Protein AF-0000000084400498 (afdb_homodimer)

Foldseek 3Di:
DDDDPDDDDPPPDDPDDDDDDPDDDDDPDPPDPPPPPPPPPPDPPPVPPDPPCPDVCVVVVVCPPPDDDVVVLQVVQQVQLLVLLQVDDCVCQCVVWNFPADDDALVVLLVVLVVLLCQFQDAPDPPPDDPLNVLSVVLNVLQNCLLDLQNFPVLADDFAQEEEEEAQDDPVPQDPQACQLCVQRVPGHYDYAYLVRLLVVCCVNRNNGNNSVLLVVCVVVVLPVVLSRLLSQLVCCQRPFFKYAYRQKHFPHHPVCAQVVADEDDAPDPSSVCVLVVLVVVVVVPDDPVRNPPPPPPQAAQKEWEWAAACVQVVDDCVVVVHSTNTWIDRRMMGGHHNHNLSSQLSSQLVVVSVVVVVCVVVVHDDDSDDPSCCRRNGNSSRNSVQNCLCNSRSDHSCNLHPDLGWYDRRRYIYGYHCLQDVDPVDDCSDPSNTMHGDPPVSNDPPPD/DDDDPDDDDPPPDDDPPDDPDPDDDDDPDPPDPDDPPPPPPPDPPCPPPDPPCPDVCVVVVVCPPPDDDVVVLQVVQQVQLLVLLQVDDCVCQCPVWNFPADDDALVVLLVVLVVLLCQFQDAPDPPPDDPLNVLSVVLNVLQNCLLDLQNFPVLADDFAQEEEEEAQDDPVPQDPQACQLCVQRVPGHYDYAYLVRLLVVCCVRRNNGNNSVLLVVCVVVVLPVVLSRLLSQLVCCQRPFFKYAYRQKHFPHHPVCAQVVADEDDAPDPSSVCVLVVLVVVVVVPDPPVRNPPPPPNQAAQKEWEWAAACVQVVDDCVVVVHSTNTWIDRRMMGGHHNHNLSSQLSSQLVVVSVVVVVCVVVVHDDDSDDDSCCRRNGSSSRNSVQNCLCNSRSDHSCNLHPDLGWYDRRRYIYGYHCLQDVDPVDDCSDPSNTMHGDPPVSNDPPVD

Solvent-accessible surface area (backbone atoms only — not comparable to full-atom values): 50498 Å² total; per-residue (Å²): 138,87,73,87,83,74,85,77,87,68,92,76,81,72,98,71,78,81,78,69,80,81,71,73,80,78,81,77,80,74,73,77,80,76,77,74,76,77,61,85,64,77,64,90,76,74,75,76,75,75,73,86,60,60,66,77,37,50,67,53,48,67,32,50,82,40,50,31,46,43,28,56,51,51,50,52,48,50,49,52,26,48,53,45,27,66,65,58,57,48,66,55,41,30,74,75,27,46,47,81,54,75,81,62,58,52,68,57,53,51,49,50,54,51,50,47,44,56,65,32,57,37,49,75,65,81,70,82,77,55,76,46,61,53,51,51,50,49,35,52,50,41,24,55,47,70,70,45,89,60,72,51,57,83,65,49,59,70,57,44,60,36,35,38,30,58,49,94,59,61,76,89,67,56,47,77,54,36,53,29,49,47,72,48,28,75,86,41,45,78,40,80,42,37,72,68,50,50,52,52,50,38,48,67,61,33,48,73,12,49,51,48,52,51,53,48,48,35,60,72,66,53,84,46,50,63,50,49,53,41,47,46,53,40,48,48,25,28,74,60,20,10,31,37,36,48,55,54,27,26,40,68,44,38,72,91,53,65,57,76,73,42,43,71,62,78,62,92,50,39,52,64,70,19,40,68,59,51,54,56,54,25,35,73,71,61,73,62,53,65,66,63,67,53,62,73,62,51,84,63,56,40,31,39,40,25,31,62,40,48,20,86,61,68,67,53,61,31,62,83,71,70,40,63,26,22,65,24,35,44,71,55,45,40,35,22,19,55,15,42,51,44,38,52,48,30,48,46,55,32,48,51,51,50,50,51,50,50,52,36,50,75,69,67,45,88,72,75,83,81,65,64,52,46,60,43,48,29,36,40,29,45,30,33,24,49,44,45,47,37,19,48,71,60,28,41,56,71,71,76,67,48,71,47,90,47,24,38,28,52,86,47,34,30,40,32,25,62,42,16,59,42,39,39,90,84,53,79,86,55,65,96,54,41,32,23,28,50,66,77,75,58,78,81,56,55,89,82,108,139,83,81,77,86,80,82,83,82,79,77,72,83,67,90,76,76,78,79,69,90,68,78,72,82,76,82,73,78,73,73,79,81,76,77,75,78,76,62,84,63,79,66,89,75,74,76,75,73,76,72,86,61,58,65,80,37,48,68,54,48,67,34,50,83,42,48,30,46,42,29,57,52,53,50,51,48,50,50,50,27,48,55,44,26,66,66,56,58,47,66,55,41,30,74,76,27,48,46,83,58,73,82,61,58,52,66,56,54,50,49,50,53,52,50,46,44,58,65,32,56,38,49,73,65,80,72,83,77,55,76,45,61,52,53,54,51,49,36,52,49,42,23,56,47,69,72,44,86,60,73,52,59,83,66,49,61,71,54,42,60,36,36,36,29,57,50,94,61,61,77,90,67,56,47,77,54,34,52,29,50,48,72,48,28,75,86,40,46,79,41,80,42,38,72,69,50,50,53,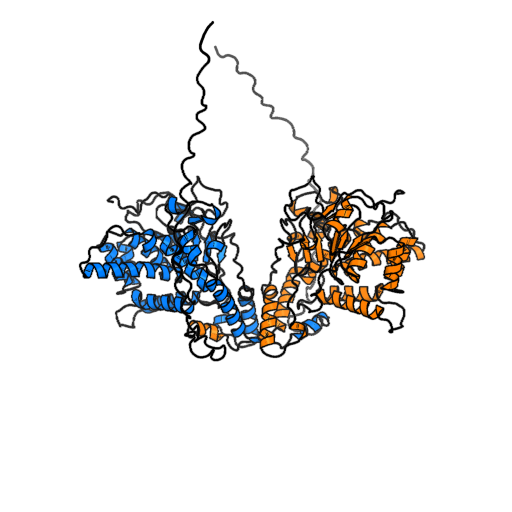54,51,39,48,66,60,32,49,73,11,48,52,48,52,51,53,49,49,35,58,71,66,52,84,45,50,64,50,48,53,42,47,46,53,38,49,48,24,28,74,60,21,10,31,36,36,48,54,54,28,26,40,69,43,38,72,92,54,66,57,76,73,42,44,72,62,78,61,91,51,40,51,63,72,19,40,68,60,51,54,54,55,25,34,75,72,61,74,60,54,66,65,63,67,53,63,73,62,52,83,64,58,42,30,40,41,25,30,62,40,47,19,85,63,70,67,53,62,33,63,82,70,70,42,65,26,21,66,23,34,44,73,58,46,40,35,21,19,55,14,41,50,43,36,53,48,30,48,47,55,31,49,52,53,51,50,50,52,53,52,35,51,75,69,68,46,88,72,76,84,81,65,63,51,46,61,44,48,29,35,42,28,43,28,34,24,48,45,45,46,37,19,47,70,58,28,42,56,69,71,77,66,49,72,48,90,48,23,38,28,54,86,49,34,29,40,31,24,62,42,16,61,42,38,40,89,85,52,79,86,53,65,94,55,42,33,23,28,50,66,77,75,60,78,81,54,54,90,81,108

InterPro domains:
  IPR007577 Glycosyltransferase, DXD sugar-binding motif [PF04488] (173-261)
  IPR029044 Nucleotide-diphospho-sugar transferases [SSF53448] (149-391)
  IPR039367 Initiation-specific alpha-1,6-mannosyltransferase Och1-like [PTHR31834] (20-448)

Radius of gyration: 36.11 Å; Cα contacts (8 Å, |Δi|>4): 1368; chains: 2; bounding box: 101×104×112 Å

Structure (mmCIF, N/CA/C/O backbone):
data_AF-0000000084400498-model_v1
#
loop_
_entity.id
_entity.type
_entity.pdbx_description
1 polymer Alpha-1,6-mannosyltransferase
#
loop_
_atom_site.group_PDB
_atom_site.id
_atom_site.type_symbol
_atom_site.label_atom_id
_atom_site.label_alt_id
_atom_site.label_comp_id
_atom_site.label_asym_id
_atom_site.label_entity_id
_atom_site.label_seq_id
_atom_site.pdbx_PDB_ins_code
_atom_site.Cartn_x
_atom_site.Cartn_y
_atom_site.Cartn_z
_atom_site.occupancy
_atom_site.B_iso_or_equiv
_atom_site.auth_seq_id
_atom_site.auth_comp_id
_atom_site.auth_asym_id
_atom_site.auth_atom_id
_atom_site.pdbx_PDB_model_num
ATOM 1 N N . MET A 1 1 ? 30.891 16.297 -73.75 1 21.64 1 MET A N 1
ATOM 2 C CA . MET A 1 1 ? 31.641 17.344 -73.062 1 21.64 1 MET A CA 1
ATOM 3 C C . MET A 1 1 ? 31.062 17.547 -71.688 1 21.64 1 MET A C 1
ATOM 5 O O . MET A 1 1 ? 29.875 17.375 -71.438 1 21.64 1 MET A O 1
ATOM 9 N N . SER A 1 2 ? 31.984 17.75 -70.625 1 21.27 2 SER A N 1
ATOM 10 C CA . SER A 1 2 ? 32.469 17.562 -69.25 1 21.27 2 SER A CA 1
ATOM 11 C C . SER A 1 2 ? 31.812 18.547 -68.312 1 21.27 2 SER A C 1
ATOM 13 O O . SER A 1 2 ? 32.375 18.906 -67.25 1 21.27 2 SER A O 1
ATOM 15 N N . TYR A 1 3 ? 30.625 19.016 -68.688 1 19.39 3 TYR A N 1
ATOM 16 C CA . TYR A 1 3 ? 30.328 20.328 -68.125 1 19.39 3 TYR A CA 1
ATOM 17 C C . TYR A 1 3 ? 30.266 20.25 -66.562 1 19.39 3 TYR A C 1
ATOM 19 O O . TYR A 1 3 ? 30.172 19.172 -66 1 19.39 3 TYR A O 1
ATOM 27 N N . LEU A 1 4 ? 29.375 20.938 -66 1 21.36 4 LEU A N 1
ATOM 28 C CA . LEU A 1 4 ? 29.312 22.094 -65.125 1 21.36 4 LEU A CA 1
ATOM 29 C C . LEU A 1 4 ? 28.984 21.656 -63.688 1 21.36 4 LEU A C 1
ATOM 31 O O . LEU A 1 4 ? 27.891 21.125 -63.438 1 21.36 4 LEU A O 1
ATOM 35 N N . SER A 1 5 ? 30.047 21.203 -62.781 1 22.77 5 SER A N 1
ATOM 36 C CA . SER A 1 5 ? 30.562 20.656 -61.531 1 22.77 5 SER A CA 1
ATOM 37 C C . SER A 1 5 ? 30.109 21.5 -60.344 1 22.77 5 SER A C 1
ATOM 39 O O . SER A 1 5 ? 30.891 22.219 -59.75 1 22.77 5 SER A O 1
ATOM 41 N N . ILE A 1 6 ? 28.844 22 -60.469 1 21.3 6 ILE A N 1
ATOM 42 C CA . ILE A 1 6 ? 28.594 23.203 -59.688 1 21.3 6 ILE A CA 1
ATOM 43 C C . ILE A 1 6 ? 28.875 22.938 -58.188 1 21.3 6 ILE A C 1
ATOM 45 O O . ILE A 1 6 ? 28.781 21.797 -57.75 1 21.3 6 ILE A O 1
ATOM 49 N N . ARG A 1 7 ? 28.625 23.859 -57.219 1 19.77 7 ARG A N 1
ATOM 50 C CA . ARG A 1 7 ? 29.141 24.828 -56.25 1 19.77 7 ARG A CA 1
ATOM 51 C C . ARG A 1 7 ? 28.719 24.453 -54.812 1 19.77 7 ARG A C 1
ATOM 53 O O . ARG A 1 7 ? 27.734 24.969 -54.312 1 19.77 7 ARG A O 1
ATOM 60 N N . TYR A 1 8 ? 28.391 23.094 -54.562 1 18.95 8 TYR A N 1
ATOM 61 C CA . TYR A 1 8 ? 27.781 22.797 -53.281 1 18.95 8 TYR A CA 1
ATOM 62 C C . TYR A 1 8 ? 28.562 23.438 -52.125 1 18.95 8 TYR A C 1
ATOM 64 O O . TYR A 1 8 ? 29.734 23.75 -52.281 1 18.95 8 TYR A O 1
ATOM 72 N N . SER A 1 9 ? 28 23.578 -50.812 1 18.89 9 SER A N 1
ATOM 73 C CA . SER A 1 9 ? 27.734 24.375 -49.625 1 18.89 9 SER A CA 1
ATOM 74 C C . SER A 1 9 ? 28.781 24.109 -48.562 1 18.89 9 SER A C 1
ATOM 76 O O . SER A 1 9 ? 28.641 23.172 -47.75 1 18.89 9 SER A O 1
ATOM 78 N N . LYS A 1 10 ? 30.141 24.094 -48.688 1 19.64 10 LYS A N 1
ATOM 79 C CA . LYS A 1 10 ? 31.188 23.531 -47.844 1 19.64 10 LYS A CA 1
ATOM 80 C C . LYS A 1 10 ? 31.312 24.328 -46.531 1 19.64 10 LYS A C 1
ATOM 82 O O . LYS A 1 10 ? 32.219 24.078 -45.75 1 19.64 10 LYS A O 1
ATOM 87 N N . PRO A 1 11 ? 30.406 25.25 -46 1 18.64 11 PRO A N 1
ATOM 88 C CA . PRO A 1 11 ? 31.047 26.234 -45.125 1 18.64 11 PRO A CA 1
ATOM 89 C C . PRO A 1 11 ? 31.625 25.625 -43.844 1 18.64 11 PRO A C 1
ATOM 91 O O . PRO A 1 11 ? 30.859 25.094 -43.031 1 18.64 11 PRO A O 1
ATOM 94 N N . LEU A 1 12 ? 32.812 24.875 -43.625 1 20 12 LEU A N 1
ATOM 95 C CA . LEU A 1 12 ? 33.594 24.141 -42.625 1 20 12 LEU A CA 1
ATOM 96 C C . LEU A 1 12 ? 33.969 25.062 -41.469 1 20 12 LEU A C 1
ATOM 98 O O . LEU A 1 12 ? 34.094 24.609 -40.344 1 20 12 LEU A O 1
ATOM 102 N N . ILE A 1 13 ? 34.469 26.328 -41.594 1 18.17 13 ILE A N 1
ATOM 103 C CA . ILE A 1 13 ? 35.75 26.734 -41.031 1 18.17 13 ILE A CA 1
ATOM 104 C C . ILE A 1 13 ? 35.625 26.922 -39.531 1 18.17 13 ILE A C 1
ATOM 106 O O . ILE A 1 13 ? 36.438 26.391 -38.781 1 18.17 13 ILE A O 1
ATOM 110 N N . LEU A 1 14 ? 35.25 28.141 -38.969 1 17.78 14 LEU A N 1
ATOM 111 C CA . LEU A 1 14 ? 36.125 29.109 -38.281 1 17.78 14 LEU A CA 1
ATOM 112 C C . LEU A 1 14 ? 36.062 28.906 -36.781 1 17.78 14 LEU A C 1
ATOM 114 O O . LEU A 1 14 ? 37 29.25 -36.062 1 17.78 14 LEU A O 1
ATOM 118 N N . LEU A 1 15 ? 34.906 28.562 -36.125 1 19.53 15 LEU A N 1
ATOM 119 C CA . LEU A 1 15 ? 34.688 29.281 -34.875 1 19.53 15 LEU A CA 1
ATOM 120 C C . LEU A 1 15 ? 35.625 28.766 -33.781 1 19.53 15 LEU A C 1
ATOM 122 O O . LEU A 1 15 ? 35.406 27.656 -33.25 1 19.53 15 LEU A O 1
ATOM 126 N N . PHE A 1 16 ? 37.031 28.969 -33.688 1 19.09 16 PHE A N 1
ATOM 127 C CA . PHE A 1 16 ? 38.25 28.516 -33.062 1 19.09 16 PHE A CA 1
ATOM 128 C C . PHE A 1 16 ? 38.25 28.797 -31.578 1 19.09 16 PHE A C 1
ATOM 130 O O . PHE A 1 16 ? 38.719 28 -30.781 1 19.09 16 PHE A O 1
ATOM 137 N N . VAL A 1 17 ? 38.188 30.078 -31.094 1 19.17 17 VAL A N 1
ATOM 138 C CA . VAL A 1 17 ? 39.219 30.719 -30.297 1 19.17 17 VAL A CA 1
ATOM 139 C C . VAL A 1 17 ? 39.062 30.312 -28.828 1 19.17 17 VAL A C 1
ATOM 141 O O . VAL A 1 17 ? 40.031 30.391 -28.062 1 19.17 17 VAL A O 1
ATOM 144 N N . LEU A 1 18 ? 37.938 30.172 -28.219 1 18.31 18 LEU A N 1
ATOM 145 C CA . LEU A 1 18 ? 37.719 30.719 -26.891 1 18.31 18 LEU A CA 1
ATOM 146 C C . LEU A 1 18 ? 38.438 29.859 -25.844 1 18.31 18 LEU A C 1
ATOM 148 O O . LEU A 1 18 ? 38.344 30.125 -24.641 1 18.31 18 LEU A O 1
ATOM 152 N N . ALA A 1 19 ? 38.938 28.625 -26.094 1 19.72 19 ALA A N 1
ATOM 153 C CA . ALA A 1 19 ? 38.875 27.656 -25 1 19.72 19 ALA A CA 1
ATOM 154 C C . ALA A 1 19 ? 40.062 27.828 -24.062 1 19.72 19 ALA A C 1
ATOM 156 O O . ALA A 1 19 ? 40.375 26.922 -23.266 1 19.72 19 ALA A O 1
ATOM 157 N N . ILE A 1 20 ? 40.844 28.891 -24.203 1 19.12 20 ILE A N 1
ATOM 158 C CA . ILE A 1 20 ? 42.219 28.688 -23.828 1 19.12 20 ILE A CA 1
ATOM 159 C C . ILE A 1 20 ? 42.312 28.344 -22.344 1 19.12 20 ILE A C 1
ATOM 161 O O . ILE A 1 20 ? 42.969 27.359 -21.969 1 19.12 20 ILE A O 1
ATOM 165 N N . VAL A 1 21 ? 42.344 29.312 -21.391 1 20.34 21 VAL A N 1
ATOM 166 C CA . VAL A 1 21 ? 43.438 29.656 -20.484 1 20.34 21 VAL A CA 1
ATOM 167 C C . VAL A 1 21 ? 43.281 28.875 -19.172 1 20.34 21 VAL A C 1
ATOM 169 O O . VAL A 1 21 ? 43.969 29.172 -18.203 1 20.34 21 VAL A O 1
ATOM 172 N N . PHE A 1 22 ? 42.5 27.906 -18.906 1 20.31 22 PHE A N 1
ATOM 173 C CA . PHE A 1 22 ? 42.031 27.656 -17.547 1 20.31 22 PHE A CA 1
ATOM 174 C C . PHE A 1 22 ? 43.125 27.016 -16.703 1 20.31 22 PHE A C 1
ATOM 176 O O . PHE A 1 22 ? 42.844 26.297 -15.742 1 20.31 22 PHE A O 1
ATOM 183 N N . MET A 1 23 ? 44.375 27.125 -17.156 1 19.2 23 MET A N 1
ATOM 184 C CA . MET A 1 23 ? 45.188 26 -16.719 1 19.2 23 MET A CA 1
ATOM 185 C C . MET A 1 23 ? 45.406 26.062 -15.211 1 19.2 23 MET A C 1
ATOM 187 O O . MET A 1 23 ? 45.375 25.031 -14.531 1 19.2 23 MET A O 1
ATOM 191 N N . LEU A 1 24 ? 46.125 27.062 -14.727 1 20.39 24 LEU A N 1
ATOM 192 C CA . LEU A 1 24 ? 47.312 26.859 -13.898 1 20.39 24 LEU A CA 1
ATOM 193 C C . LEU A 1 24 ? 46.906 26.734 -12.43 1 20.39 24 LEU A C 1
ATOM 195 O O . LEU A 1 24 ? 47.75 26.844 -11.539 1 20.39 24 LEU A O 1
ATOM 199 N N . LEU A 1 25 ? 45.719 26.875 -11.977 1 20.84 25 LEU A N 1
ATOM 200 C CA . LEU A 1 25 ? 45.719 27.375 -10.609 1 20.84 25 LEU A CA 1
ATOM 201 C C . LEU A 1 25 ? 46.406 26.406 -9.672 1 20.84 25 LEU A C 1
ATOM 203 O O . LEU A 1 25 ? 46.25 25.188 -9.789 1 20.84 25 LEU A O 1
ATOM 207 N N . PRO A 1 26 ? 47.375 26.875 -8.844 1 21.55 26 PRO A N 1
ATOM 208 C CA . PRO A 1 26 ? 48.406 26.234 -8.031 1 21.55 26 PRO A CA 1
ATOM 209 C C . PRO A 1 26 ? 47.844 25.203 -7.047 1 21.55 26 PRO A C 1
ATOM 211 O O . PRO A 1 26 ? 46.656 25.25 -6.734 1 21.55 26 PRO A O 1
ATOM 214 N N . THR A 1 27 ? 48.656 24.188 -6.578 1 21.72 27 THR A N 1
ATOM 215 C CA . THR A 1 27 ? 48.719 22.906 -5.895 1 21.72 27 THR A CA 1
ATOM 216 C C . THR A 1 27 ? 48.406 23.062 -4.41 1 21.72 27 THR A C 1
ATOM 218 O O . THR A 1 27 ? 48.594 22.141 -3.625 1 21.72 27 THR A O 1
ATOM 221 N N . PHE A 1 28 ? 47.656 24.078 -3.969 1 21.77 28 PHE A N 1
ATOM 222 C CA . PHE A 1 28 ? 47.875 24.391 -2.562 1 21.77 28 PHE A CA 1
ATOM 223 C C . PHE A 1 28 ? 47.75 23.156 -1.697 1 21.77 28 PHE A C 1
ATOM 225 O O . PHE A 1 28 ? 47 22.234 -2.02 1 21.77 28 PHE A O 1
ATOM 232 N N . PHE A 1 29 ? 48.656 23 -0.713 1 21.81 29 PHE A N 1
ATOM 233 C CA . PHE A 1 29 ? 49.188 22.047 0.255 1 21.81 29 PHE A CA 1
ATOM 234 C C . PHE A 1 29 ? 48.094 21.531 1.166 1 21.81 29 PHE A C 1
ATOM 236 O O . PHE A 1 29 ? 47.312 22.312 1.737 1 21.81 29 PHE A O 1
ATOM 243 N N . ALA A 1 30 ? 47.656 20.297 0.98 1 21.09 30 ALA A N 1
ATOM 244 C CA . ALA A 1 30 ? 46.562 19.578 1.605 1 21.09 30 ALA A CA 1
ATOM 245 C C . ALA A 1 30 ? 46.812 19.359 3.094 1 21.09 30 ALA A C 1
ATOM 247 O O . ALA A 1 30 ? 47.781 18.672 3.471 1 21.09 30 ALA A O 1
ATOM 248 N N . PRO A 1 31 ? 46.594 20.422 3.838 1 23.09 31 PRO A N 1
ATOM 249 C CA . PRO A 1 31 ? 47.125 20.125 5.172 1 23.09 31 PRO A CA 1
ATOM 250 C C . PRO A 1 31 ? 46.688 18.75 5.684 1 23.09 31 PRO A C 1
ATOM 252 O O . PRO A 1 31 ? 45.688 18.203 5.203 1 23.09 31 PRO A O 1
ATOM 255 N N . LYS A 1 32 ? 47.5 18.094 6.527 1 24.61 32 LYS A N 1
ATOM 256 C CA . LYS A 1 32 ? 47.531 16.766 7.145 1 24.61 32 LYS A CA 1
ATOM 257 C C . LYS A 1 32 ? 46.25 16.531 7.953 1 24.61 32 LYS A C 1
ATOM 259 O O . LYS A 1 32 ? 45.844 17.375 8.758 1 24.61 32 LYS A O 1
ATOM 264 N N . PRO A 1 33 ? 45.344 15.625 7.457 1 22.06 33 PRO A N 1
ATOM 265 C CA . PRO A 1 33 ? 44.031 15.469 8.078 1 22.06 33 PRO A CA 1
ATOM 266 C C . PRO A 1 33 ? 44.125 15.07 9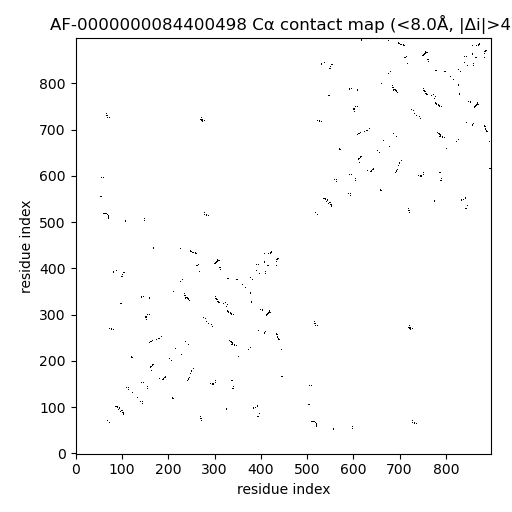.555 1 22.06 33 PRO A C 1
ATOM 268 O O . PRO A 1 33 ? 44.875 14.156 9.906 1 22.06 33 PRO A O 1
ATOM 271 N N . ARG A 1 34 ? 44.094 16.078 10.422 1 22.3 34 ARG A N 1
ATOM 272 C CA . ARG A 1 34 ? 44.25 15.773 11.844 1 22.3 34 ARG A CA 1
ATOM 273 C C . ARG A 1 34 ? 43.344 14.609 12.242 1 22.3 34 ARG A C 1
ATOM 275 O O . ARG A 1 34 ? 42.25 14.438 11.68 1 22.3 34 ARG A O 1
ATOM 282 N N . SER A 1 35 ? 43.875 13.617 12.938 1 22.33 35 SER A N 1
ATOM 283 C CA . SER A 1 35 ? 43.5 12.328 13.492 1 22.33 35 SER A CA 1
ATOM 284 C C . SER A 1 35 ? 42.25 12.461 14.383 1 22.33 35 SER A C 1
ATOM 286 O O . SER A 1 35 ? 42.344 12.977 15.5 1 22.33 35 SER A O 1
ATOM 288 N N . PHE A 1 36 ? 41.219 13.117 13.945 1 23.06 36 PHE A N 1
ATOM 289 C CA . PHE A 1 36 ? 40.219 13.266 15.008 1 23.06 36 PHE A CA 1
ATOM 290 C C . PHE A 1 36 ? 39.875 11.906 15.602 1 23.06 36 PHE A C 1
ATOM 292 O O . PHE A 1 36 ? 39.5 10.984 14.867 1 23.06 36 PHE A O 1
ATOM 299 N N . LEU A 1 37 ? 40.5 11.562 16.688 1 22.75 37 LEU A N 1
ATOM 300 C CA . LEU A 1 37 ? 40.281 10.438 17.594 1 22.75 37 LEU A CA 1
ATOM 301 C C . LEU A 1 37 ? 38.812 10.25 17.891 1 22.75 37 LEU A C 1
ATOM 303 O O . LEU A 1 37 ? 38.156 11.141 18.438 1 22.75 37 LEU A O 1
ATOM 307 N N . PHE A 1 38 ? 38.156 9.648 16.938 1 24.27 38 PHE A N 1
ATOM 308 C CA . PHE A 1 38 ? 36.75 9.297 17.031 1 24.27 38 PHE A CA 1
ATOM 309 C C . PHE A 1 38 ? 36.469 8.445 18.266 1 24.27 38 PHE A C 1
ATOM 311 O O . PHE A 1 38 ? 36.281 7.234 18.156 1 24.27 38 PHE A O 1
ATOM 318 N N . ASP A 1 39 ? 37.281 8.781 19.297 1 22.45 39 ASP A N 1
ATOM 319 C CA . ASP A 1 39 ? 37.219 7.82 20.406 1 22.45 39 ASP A CA 1
ATOM 320 C C . ASP A 1 39 ? 35.781 7.539 20.812 1 22.45 39 ASP A C 1
ATOM 322 O O . ASP A 1 39 ? 35.438 6.41 21.172 1 22.45 39 ASP A O 1
ATOM 326 N N . ASP A 1 40 ? 35.125 8.609 21.141 1 22.56 40 ASP A N 1
ATOM 327 C CA . ASP A 1 40 ? 34.188 8.383 22.25 1 22.56 40 ASP A CA 1
ATOM 328 C C . ASP A 1 40 ? 32.938 7.66 21.75 1 22.56 40 ASP A C 1
ATOM 330 O O . ASP A 1 40 ? 31.938 8.297 21.453 1 22.56 40 ASP A O 1
ATOM 334 N N . VAL A 1 41 ? 33.125 6.762 20.859 1 25.31 41 VAL A N 1
ATOM 335 C CA . VAL A 1 41 ? 32.031 5.93 20.344 1 25.31 41 VAL A CA 1
ATOM 336 C C . VAL A 1 41 ? 31.391 5.172 21.5 1 25.31 41 VAL A C 1
ATOM 338 O O . VAL A 1 41 ? 32.031 4.32 22.125 1 25.31 41 VAL A O 1
ATOM 341 N N . CYS A 1 42 ? 30.531 5.891 22.188 1 25.77 42 CYS A N 1
ATOM 342 C CA . CYS A 1 42 ? 29.938 5.258 23.359 1 25.77 42 CYS A CA 1
ATOM 343 C C . CYS A 1 42 ? 29.406 3.873 23.031 1 25.77 42 CYS A C 1
ATOM 345 O O . CYS A 1 42 ? 28.75 3.691 22 1 25.77 42 CYS A O 1
ATOM 347 N N . SER A 1 43 ? 29.969 2.867 23.422 1 23.83 43 SER A N 1
ATOM 348 C CA . SER A 1 43 ? 29.688 1.437 23.375 1 23.83 43 SER A CA 1
ATOM 349 C C . SER A 1 43 ? 28.234 1.146 23.703 1 23.83 43 SER A C 1
ATOM 351 O O . SER A 1 43 ? 27.578 1.927 24.391 1 23.83 43 SER A O 1
ATOM 353 N N . ILE A 1 44 ? 27.578 0.151 23.094 1 26.88 44 ILE A N 1
ATOM 354 C CA . ILE A 1 44 ? 26.25 -0.442 23.062 1 26.88 44 ILE A CA 1
ATOM 355 C C . ILE A 1 44 ? 25.75 -0.691 24.484 1 26.88 44 ILE A C 1
ATOM 357 O O . ILE A 1 44 ? 24.609 -1.119 24.688 1 26.88 44 ILE A O 1
ATOM 361 N N . GLU A 1 45 ? 26.719 -0.71 25.484 1 27.67 45 GLU A N 1
ATOM 362 C CA . GLU A 1 45 ? 26.281 -1.233 26.781 1 27.67 45 GLU A CA 1
ATOM 363 C C . GLU A 1 45 ? 25.328 -0.27 27.469 1 27.67 45 GLU A C 1
ATOM 365 O O . GLU A 1 45 ? 24.422 -0.698 28.188 1 27.67 45 GLU A O 1
ATOM 370 N N . ASP A 1 46 ? 25.797 1.018 27.672 1 25.89 46 ASP A N 1
ATOM 371 C CA . ASP A 1 46 ? 25.188 1.803 28.75 1 25.89 46 ASP A CA 1
ATOM 372 C C . ASP A 1 46 ? 23.953 2.545 28.25 1 25.89 46 ASP A C 1
ATOM 374 O O . ASP A 1 46 ? 24.047 3.697 27.812 1 25.89 46 ASP A O 1
ATOM 378 N N . LEU A 1 47 ? 22.984 1.834 27.719 1 27.5 47 LEU A N 1
ATOM 379 C CA . LEU A 1 47 ? 21.719 2.305 27.188 1 27.5 47 LEU A CA 1
ATOM 380 C C . LEU A 1 47 ? 20.984 3.191 28.203 1 27.5 47 LEU A C 1
ATOM 382 O O . LEU A 1 47 ? 19.906 3.705 27.906 1 27.5 47 LEU A O 1
ATOM 386 N N . THR A 1 48 ? 21.375 3.139 29.516 1 29.88 48 THR A N 1
ATOM 387 C CA . THR A 1 48 ? 20.5 3.664 30.562 1 29.88 48 THR A CA 1
ATOM 388 C C . THR A 1 48 ? 20.531 5.191 30.562 1 29.88 48 THR A C 1
ATOM 390 O O . THR A 1 48 ? 19.578 5.824 31.031 1 29.88 48 THR A O 1
ATOM 393 N N . SER A 1 49 ? 21.688 5.836 30.484 1 27.94 49 SER A N 1
ATOM 394 C CA . SER A 1 49 ? 21.828 7.102 31.203 1 27.94 49 SER A CA 1
ATOM 395 C C . SER A 1 49 ? 21.203 8.25 30.406 1 27.94 49 SER A C 1
ATOM 397 O O . SER A 1 49 ? 20.797 9.258 30.984 1 27.94 49 SER A O 1
ATOM 399 N N . CYS A 1 50 ? 21.531 8.469 29.188 1 29.58 50 CYS A N 1
ATOM 400 C CA . CYS A 1 50 ? 21.438 9.828 28.672 1 29.58 50 CYS A CA 1
ATOM 401 C C . CYS A 1 50 ? 20.031 10.133 28.188 1 29.58 50 CYS A C 1
ATOM 403 O O . CYS A 1 50 ? 19.781 11.211 27.641 1 29.58 50 CYS A O 1
ATOM 405 N N . THR A 1 51 ? 19.234 9.133 27.641 1 32.06 51 THR A N 1
ATOM 406 C CA . THR A 1 51 ? 18.172 9.641 26.781 1 32.06 51 THR A CA 1
ATOM 407 C C . THR A 1 51 ? 17.094 10.344 27.609 1 32.06 51 THR A C 1
ATOM 409 O O . THR A 1 51 ? 16.578 9.781 28.578 1 32.06 51 THR A O 1
ATOM 412 N N . GLY A 1 52 ? 17.078 11.531 27.781 1 30.92 52 GLY A N 1
ATOM 413 C CA . GLY A 1 52 ? 16.062 12.508 28.094 1 30.92 52 GLY A CA 1
ATOM 414 C C . GLY A 1 52 ? 14.703 12.172 27.516 1 30.92 52 GLY A C 1
ATOM 415 O O . GLY A 1 52 ? 13.875 13.055 27.297 1 30.92 52 GLY A O 1
ATOM 416 N N . GLU A 1 53 ? 14.359 10.875 27.109 1 38.28 53 GLU A N 1
ATOM 417 C CA . GLU A 1 53 ? 13.305 9.992 26.609 1 38.28 53 GLU A CA 1
ATOM 418 C C . GLU A 1 53 ? 12.109 9.984 27.562 1 38.28 53 GLU A C 1
ATOM 420 O O . GLU A 1 53 ? 11.188 9.188 27.406 1 38.28 53 GLU A O 1
ATOM 425 N N . GLU A 1 54 ? 11.938 10.75 28.484 1 37.62 54 GLU A N 1
ATOM 426 C CA . GLU A 1 54 ? 11 10.492 29.578 1 37.62 54 GLU A CA 1
ATOM 427 C C . GLU A 1 54 ? 9.555 10.656 29.109 1 37.62 54 GLU A C 1
ATOM 429 O O . GLU A 1 54 ? 8.695 9.836 29.422 1 37.62 54 GLU A O 1
ATOM 434 N N . ASP A 1 55 ? 9.141 11.875 28.422 1 44.03 55 ASP A N 1
ATOM 435 C CA . ASP A 1 55 ? 7.715 12.188 28.484 1 44.03 55 ASP A CA 1
ATOM 436 C C . ASP A 1 55 ? 6.949 11.508 27.359 1 44.03 55 ASP A C 1
ATOM 438 O O . ASP A 1 55 ? 5.855 10.977 27.578 1 44.03 55 ASP A O 1
ATOM 442 N N . LEU A 1 56 ? 7.227 11.648 26.078 1 47.88 56 LEU A N 1
ATOM 443 C CA . LEU A 1 56 ? 6.551 10.82 25.094 1 47.88 56 LEU A CA 1
ATOM 444 C C . LEU A 1 56 ? 6.582 9.352 25.484 1 47.88 56 LEU A C 1
ATOM 446 O O . LEU A 1 56 ? 5.711 8.57 25.094 1 47.88 56 LEU A O 1
ATOM 450 N N . SER A 1 57 ? 7.527 9.016 26.281 1 52.12 57 SER A N 1
ATOM 451 C CA . SER A 1 57 ? 7.824 7.746 26.938 1 52.12 57 SER A CA 1
ATOM 452 C C . SER A 1 57 ? 6.684 7.312 27.859 1 52.12 57 SER A C 1
ATOM 454 O O . SER A 1 57 ? 6.387 6.121 27.969 1 52.12 57 SER A O 1
ATOM 456 N N . SER A 1 58 ? 5.98 8.414 28.266 1 55.62 58 SER A N 1
ATOM 457 C CA . SER A 1 58 ? 5.012 8.039 29.297 1 55.62 58 SER A CA 1
ATOM 458 C C . SER A 1 58 ? 3.787 7.367 28.672 1 55.62 58 SER A C 1
ATOM 460 O O . SER A 1 58 ? 3.32 6.344 29.172 1 55.62 58 SER A O 1
ATOM 462 N N . VAL A 1 59 ? 3.283 7.996 27.562 1 57.69 59 VAL A N 1
ATOM 463 C CA . VAL A 1 59 ? 2.076 7.387 27.016 1 57.69 59 VAL A CA 1
ATOM 464 C C . VAL A 1 59 ? 2.424 6.055 26.359 1 57.69 59 VAL A C 1
ATOM 466 O O . VAL A 1 59 ? 1.713 5.062 26.531 1 57.69 59 VAL A O 1
ATOM 469 N N . ASP A 1 60 ? 3.525 6.105 25.75 1 64.56 60 ASP A N 1
ATOM 470 C CA . ASP A 1 60 ? 3.957 4.887 25.078 1 64.56 60 ASP A CA 1
ATOM 471 C C . ASP A 1 60 ? 4.312 3.795 26.078 1 64.56 60 ASP A C 1
ATOM 473 O O . ASP A 1 60 ? 4.102 2.607 25.812 1 64.56 60 ASP A O 1
ATOM 477 N N . SER A 1 61 ? 4.73 4.336 27.219 1 68.12 61 SER A N 1
ATOM 478 C CA . SER A 1 61 ? 5.133 3.395 28.266 1 68.12 61 SER A CA 1
ATOM 479 C C . SER A 1 61 ? 3.926 2.711 28.891 1 68.12 61 SER A C 1
ATOM 481 O O . SER A 1 61 ? 4.062 1.68 29.547 1 68.12 61 SER A O 1
ATOM 483 N N . ARG A 1 62 ? 2.775 3.283 28.531 1 72.75 62 ARG A N 1
ATOM 484 C CA . ARG A 1 62 ? 1.551 2.697 29.062 1 72.75 62 ARG A CA 1
ATOM 485 C C . ARG A 1 62 ? 1.304 1.312 28.484 1 72.75 62 ARG A C 1
ATOM 487 O O . ARG A 1 62 ? 0.577 0.505 29.062 1 72.75 62 ARG A O 1
ATOM 494 N N . LEU A 1 63 ? 2.014 1.067 27.359 1 78.94 63 LEU A N 1
ATOM 495 C CA . LEU A 1 63 ? 1.739 -0.206 26.703 1 78.94 63 LEU A CA 1
ATOM 496 C C . LEU A 1 63 ? 2.805 -1.238 27.047 1 78.94 63 LEU A C 1
ATOM 498 O O . LEU A 1 63 ? 2.715 -2.395 26.641 1 78.94 63 LEU A O 1
ATOM 502 N N . ASP A 1 64 ? 3.695 -0.809 27.906 1 80.19 64 ASP A N 1
ATOM 503 C CA . ASP A 1 64 ? 4.699 -1.773 28.344 1 80.19 64 ASP A CA 1
ATOM 504 C C . ASP A 1 64 ? 4.066 -2.881 29.188 1 80.19 64 ASP A C 1
ATOM 506 O O . ASP A 1 64 ? 3.277 -2.607 30.094 1 80.19 64 ASP A O 1
ATOM 510 N N . GLY A 1 65 ? 4.363 -4.074 28.859 1 81.12 65 GLY A N 1
ATOM 511 C CA . GLY A 1 65 ? 3.857 -5.203 29.625 1 81.12 65 GLY A CA 1
ATOM 512 C C . GLY A 1 65 ? 2.57 -5.773 29.062 1 81.12 65 GLY A C 1
ATOM 513 O O . GLY A 1 65 ? 2.156 -6.875 29.438 1 81.12 65 GLY A O 1
ATOM 514 N N . ILE A 1 66 ? 1.974 -5.02 28.203 1 84.56 66 ILE A N 1
ATOM 515 C CA . ILE A 1 66 ? 0.778 -5.535 27.547 1 84.56 66 ILE A CA 1
ATOM 516 C C . ILE A 1 66 ? 1.176 -6.5 26.438 1 84.56 66 ILE A C 1
ATOM 518 O O . ILE A 1 66 ? 1.984 -6.16 25.578 1 84.56 66 ILE A O 1
ATOM 522 N N . GLN A 1 67 ? 0.587 -7.734 26.516 1 86.81 67 GLN A N 1
ATOM 523 C CA . GLN A 1 67 ? 1.007 -8.789 25.594 1 86.81 67 GLN A CA 1
ATOM 524 C C . GLN A 1 67 ? -0.072 -9.078 24.562 1 86.81 67 GLN A C 1
ATOM 526 O O . GLN A 1 67 ? -1.264 -8.906 24.828 1 86.81 67 GLN A O 1
ATOM 531 N N . VAL A 1 68 ? 0.369 -9.414 23.422 1 89.94 68 VAL A N 1
ATOM 532 C CA . VAL A 1 68 ? -0.513 -9.93 22.375 1 89.94 68 VAL A CA 1
ATOM 533 C C . VAL A 1 68 ? -0.073 -11.336 21.969 1 89.94 68 VAL A C 1
ATOM 535 O O . VAL A 1 68 ? 1.114 -11.578 21.75 1 89.94 68 VAL A O 1
ATOM 538 N N . ASP A 1 69 ? -1.033 -12.219 21.875 1 89.44 69 ASP A N 1
ATOM 539 C CA . ASP A 1 69 ? -0.761 -13.617 21.547 1 89.44 69 ASP A CA 1
ATOM 540 C C . ASP A 1 69 ? -0.594 -13.805 20.031 1 89.44 69 ASP A C 1
ATOM 542 O O . ASP A 1 69 ? -1.464 -13.414 19.25 1 89.44 69 ASP A O 1
ATOM 546 N N . MET A 1 70 ? 0.463 -14.414 19.625 1 88.62 70 MET A N 1
ATOM 547 C CA . MET A 1 70 ? 0.741 -14.648 18.203 1 88.62 70 MET A CA 1
ATOM 548 C C . MET A 1 70 ? -0.319 -15.547 17.578 1 88.62 70 MET A C 1
ATOM 550 O O . MET A 1 70 ? -0.668 -15.391 16.406 1 88.62 70 MET A O 1
ATOM 554 N N . GLY A 1 71 ? -0.751 -16.516 18.359 1 87.75 71 GLY A N 1
ATOM 555 C CA . GLY A 1 71 ? -1.832 -17.359 17.875 1 87.75 71 GLY A CA 1
ATOM 556 C C . GLY A 1 71 ? -3.07 -16.578 17.484 1 87.75 71 GLY A C 1
ATOM 557 O O . GLY A 1 71 ? -3.689 -16.844 16.453 1 87.75 71 GLY A O 1
ATOM 558 N N . ASN A 1 72 ? -3.369 -15.562 18.312 1 89.94 72 ASN A N 1
ATOM 559 C CA . ASN A 1 72 ? -4.516 -14.711 18.031 1 89.94 72 ASN A CA 1
ATOM 560 C C . ASN A 1 72 ? -4.285 -13.859 16.781 1 89.94 72 ASN A C 1
ATOM 562 O O . ASN A 1 72 ? -5.215 -13.617 16.016 1 89.94 72 ASN A O 1
ATOM 566 N N . ILE A 1 73 ? -3.064 -13.398 16.656 1 91.19 73 ILE A N 1
ATOM 567 C CA . ILE A 1 73 ? -2.709 -12.625 15.477 1 91.19 73 ILE A CA 1
ATOM 568 C C . ILE A 1 73 ? -2.908 -13.477 14.219 1 91.19 73 ILE A C 1
ATOM 570 O O . ILE A 1 73 ? -3.541 -13.039 13.258 1 91.19 73 ILE A O 1
ATOM 574 N N . ILE A 1 74 ? -2.443 -14.68 14.25 1 90.25 74 ILE A N 1
ATOM 575 C CA . ILE A 1 74 ? -2.529 -15.578 13.102 1 90.25 74 ILE A CA 1
ATOM 576 C C . ILE A 1 74 ? -3.992 -15.906 12.812 1 90.25 74 ILE A C 1
ATOM 578 O O . ILE A 1 74 ? -4.414 -15.914 11.648 1 90.25 74 ILE A O 1
ATOM 582 N N . ARG A 1 75 ? -4.738 -16.172 13.828 1 90.5 75 ARG A N 1
ATOM 583 C CA . ARG A 1 75 ? -6.156 -16.469 13.656 1 90.5 75 ARG A CA 1
ATOM 584 C C . ARG A 1 75 ? -6.883 -15.281 13.023 1 90.5 75 ARG A C 1
ATOM 586 O O . ARG A 1 75 ? -7.762 -15.461 12.18 1 90.5 75 ARG A O 1
ATOM 593 N N . ASN A 1 76 ? -6.547 -14.062 13.484 1 91.56 76 ASN A N 1
ATOM 594 C CA . ASN A 1 76 ? -7.152 -12.859 12.906 1 91.56 76 ASN A CA 1
ATOM 595 C C . ASN A 1 76 ? -6.816 -12.719 11.43 1 91.56 76 ASN A C 1
ATOM 597 O O . ASN A 1 76 ? -7.684 -12.375 10.617 1 91.56 76 ASN A O 1
ATOM 601 N N . ILE A 1 77 ? -5.59 -12.992 11.086 1 92.62 77 ILE A N 1
ATOM 602 C CA . ILE A 1 77 ? -5.152 -12.945 9.695 1 92.62 77 ILE A CA 1
ATOM 603 C C . ILE A 1 77 ? -5.949 -13.953 8.875 1 92.62 77 ILE A C 1
ATOM 605 O O . ILE A 1 77 ? -6.488 -13.617 7.816 1 92.62 77 ILE A O 1
ATOM 609 N N . ARG A 1 78 ? -6.082 -15.156 9.312 1 91.94 78 ARG A N 1
ATOM 610 C CA . ARG A 1 78 ? -6.797 -16.219 8.617 1 91.94 78 ARG A CA 1
ATOM 611 C C . ARG A 1 78 ? -8.266 -15.852 8.422 1 91.94 78 ARG A C 1
ATOM 613 O O . ARG A 1 78 ? -8.836 -16.094 7.352 1 91.94 78 ARG A O 1
ATOM 620 N N . GLN A 1 79 ? -8.789 -15.305 9.461 1 92.19 79 GLN A N 1
ATOM 621 C CA . GLN A 1 79 ? -10.188 -14.898 9.375 1 92.19 79 GLN A CA 1
ATOM 622 C C . GLN A 1 79 ? -10.383 -13.836 8.297 1 92.19 79 GLN A C 1
ATOM 624 O O . GLN A 1 79 ? -11.375 -13.852 7.566 1 92.19 79 GLN A O 1
ATOM 629 N N . SER A 1 80 ? -9.453 -12.945 8.289 1 93.25 80 SER A N 1
ATOM 630 C CA . SER A 1 80 ? -9.531 -11.891 7.273 1 93.25 80 SER A CA 1
ATOM 631 C C . SER A 1 80 ? -9.445 -12.477 5.867 1 93.25 80 SER A C 1
ATOM 633 O O . SER A 1 80 ? -10.234 -12.117 4.992 1 93.25 80 SER A O 1
ATOM 635 N N . ILE A 1 81 ? -8.523 -13.391 5.648 1 94.38 81 ILE A N 1
ATOM 636 C CA . ILE A 1 81 ? -8.352 -14.031 4.348 1 94.38 81 ILE A CA 1
ATOM 637 C C . ILE A 1 81 ? -9.602 -14.828 3.992 1 94.38 81 ILE A C 1
ATOM 639 O O . ILE A 1 81 ? -10.109 -14.734 2.875 1 94.38 81 ILE A O 1
ATOM 643 N N . GLU A 1 82 ? -10.062 -15.562 4.91 1 95 82 GLU A N 1
ATOM 644 C CA . GLU A 1 82 ? -11.242 -16.391 4.688 1 95 82 GLU A CA 1
ATOM 645 C C . GLU A 1 82 ? -12.469 -15.539 4.379 1 95 82 GLU A C 1
ATOM 647 O O . GLU A 1 82 ? -13.289 -15.898 3.529 1 95 82 GLU A O 1
ATOM 652 N N . SER A 1 83 ? -12.609 -14.438 5.148 1 95 83 SER A N 1
ATOM 653 C CA . SER A 1 83 ? -13.734 -13.539 4.895 1 95 83 SER A CA 1
ATOM 654 C C . SER A 1 83 ? -13.703 -13.008 3.463 1 95 83 SER A C 1
ATOM 656 O O . SER A 1 83 ? -14.727 -12.977 2.785 1 95 83 SER A O 1
ATOM 658 N N . SER A 1 84 ? -12.555 -12.641 3.025 1 95.56 84 SER A N 1
ATOM 659 C CA . SER A 1 84 ? -12.422 -12.18 1.646 1 95.56 84 SER A CA 1
ATOM 660 C C . SER A 1 84 ? -12.742 -13.297 0.658 1 95.56 84 SER A C 1
ATOM 662 O O . SER A 1 84 ? -13.516 -13.102 -0.281 1 95.56 84 SER A O 1
ATOM 664 N N . ALA A 1 85 ? -12.148 -14.461 0.86 1 96.81 85 ALA A N 1
ATOM 665 C CA . ALA A 1 85 ? -12.359 -15.594 -0.04 1 96.81 85 ALA A CA 1
ATOM 666 C C . ALA A 1 85 ? -13.836 -15.977 -0.094 1 96.81 85 ALA A C 1
ATOM 668 O O . ALA A 1 85 ? -14.359 -16.297 -1.164 1 96.81 85 ALA A O 1
ATOM 669 N N . ARG A 1 86 ? -14.508 -15.922 0.998 1 96.25 86 ARG A N 1
ATOM 670 C CA . ARG A 1 86 ? -15.914 -16.297 1.102 1 96.25 86 ARG A CA 1
ATOM 671 C C . ARG A 1 86 ? -16.797 -15.328 0.316 1 96.25 86 ARG A C 1
ATOM 673 O O . ARG A 1 86 ? -17.891 -15.688 -0.124 1 96.25 86 ARG A O 1
ATOM 680 N N . SER A 1 87 ? -16.344 -14.117 0.21 1 96.38 87 SER A N 1
ATOM 681 C CA . SER A 1 87 ? -17.125 -13.109 -0.5 1 96.38 87 SER A CA 1
ATOM 682 C C . SER A 1 87 ? -17.016 -13.289 -2.012 1 96.38 87 SER A C 1
ATOM 684 O O . SER A 1 87 ? -17.578 -12.5 -2.777 1 96.38 87 SER A O 1
ATOM 686 N N . PHE A 1 88 ? -16.344 -14.352 -2.459 1 97.56 88 PHE A N 1
ATOM 687 C CA . PHE A 1 88 ? -16.156 -14.633 -3.877 1 97.56 88 PHE A CA 1
ATOM 688 C C . PHE A 1 88 ? -17.5 -14.836 -4.574 1 97.56 88 PHE A C 1
ATOM 690 O O . PHE A 1 88 ? -18.312 -15.648 -4.137 1 97.56 88 PHE A O 1
ATOM 697 N N . ASP A 1 89 ? -17.75 -14.062 -5.648 1 97.75 89 ASP A N 1
ATOM 698 C CA . ASP A 1 89 ? -18.969 -14.156 -6.434 1 97.75 89 ASP A CA 1
ATOM 699 C C . ASP A 1 89 ? -18.844 -15.234 -7.512 1 97.75 89 ASP A C 1
ATOM 701 O O . ASP A 1 89 ? -18.562 -14.93 -8.672 1 97.75 89 ASP A O 1
ATOM 705 N N . GLU A 1 90 ? -19.125 -16.453 -7.164 1 97.31 90 GLU A N 1
ATOM 706 C CA . GLU A 1 90 ? -18.953 -17.594 -8.062 1 97.31 90 GLU A CA 1
ATOM 707 C C . GLU A 1 90 ? -19.781 -17.422 -9.336 1 97.31 90 GLU A C 1
ATOM 709 O O . GLU A 1 90 ? -19.312 -17.719 -10.43 1 97.31 90 GLU A O 1
ATOM 714 N N . ASN A 1 91 ? -21 -16.969 -9.203 1 97.19 91 ASN A N 1
ATOM 715 C CA . ASN A 1 91 ? -21.891 -16.812 -10.352 1 97.19 91 ASN A CA 1
ATOM 716 C C . ASN A 1 91 ? -21.359 -15.789 -11.344 1 97.19 91 ASN A C 1
ATOM 718 O O . ASN A 1 91 ? -21.312 -16.047 -12.547 1 97.19 91 ASN A O 1
ATOM 722 N N . TYR A 1 92 ? -20.922 -14.711 -10.773 1 97 92 TYR A N 1
ATOM 723 C CA . TYR A 1 92 ? -20.375 -13.68 -11.648 1 97 92 TYR A CA 1
ATOM 724 C C . TYR A 1 92 ? -19.156 -14.188 -12.398 1 97 92 TYR A C 1
ATOM 726 O O . TYR A 1 92 ? -19.062 -14.055 -13.625 1 97 92 TYR A O 1
ATOM 734 N N . TYR A 1 93 ? -18.203 -14.773 -11.68 1 98.06 93 TYR A N 1
ATOM 735 C CA . TYR A 1 93 ? -16.938 -15.172 -12.305 1 98.06 93 TYR A CA 1
ATOM 736 C C . TYR A 1 93 ? -17.156 -16.312 -13.281 1 98.06 93 TYR A C 1
ATOM 738 O O . TYR A 1 93 ? -16.469 -16.406 -14.297 1 98.06 93 TYR A O 1
ATOM 746 N N . SER A 1 94 ? -18.125 -17.141 -13.055 1 98 94 SER A N 1
ATOM 747 C CA . SER A 1 94 ? -18.438 -18.234 -13.977 1 98 94 SER A CA 1
ATOM 748 C C . SER A 1 94 ? -19.141 -17.703 -15.227 1 98 94 SER A C 1
ATOM 750 O O . SER A 1 94 ? -18.734 -18.016 -16.344 1 98 94 SER A O 1
ATOM 752 N N . THR A 1 95 ? -20.125 -16.859 -15.109 1 97.19 95 THR A N 1
ATOM 753 C CA . THR A 1 95 ? -20.953 -16.406 -16.219 1 97.19 95 THR A CA 1
ATOM 754 C C . THR A 1 95 ? -20.234 -15.344 -17.031 1 97.19 95 THR A C 1
ATOM 756 O O . THR A 1 95 ? -20.281 -15.367 -18.266 1 97.19 95 THR A O 1
ATOM 759 N N . GLU A 1 96 ? -19.547 -14.438 -16.328 1 97.12 96 GLU A N 1
ATOM 760 C CA . GLU A 1 96 ? -19 -13.289 -17.016 1 97.12 96 GLU A CA 1
ATOM 761 C C . GLU A 1 96 ? -17.578 -13.562 -17.5 1 97.12 96 GLU A C 1
ATOM 763 O O . GLU A 1 96 ? -17.125 -13 -18.5 1 97.12 96 GLU A O 1
ATOM 768 N N . LEU A 1 97 ? -16.875 -14.508 -16.75 1 98.31 97 LEU A N 1
ATOM 769 C CA . LEU A 1 97 ? -15.461 -14.633 -17.078 1 98.31 97 LEU A CA 1
ATOM 770 C C . LEU A 1 97 ? -15.078 -16.094 -17.312 1 98.31 97 LEU A C 1
ATOM 772 O O . LEU A 1 97 ? -13.922 -16.391 -17.578 1 98.31 97 LEU A O 1
ATOM 776 N N . GLY A 1 98 ? -15.984 -17.047 -17.109 1 98.5 98 GLY A N 1
ATOM 777 C CA . GLY A 1 98 ? -15.797 -18.422 -17.516 1 98.5 98 GLY A CA 1
ATOM 778 C C . GLY A 1 98 ? -15.062 -19.25 -16.484 1 98.5 98 GLY A C 1
ATOM 779 O O . GLY A 1 98 ? -14.664 -20.391 -16.75 1 98.5 98 GLY A O 1
ATOM 780 N N . PHE A 1 99 ? -14.906 -18.719 -15.25 1 98.44 99 PHE A N 1
ATOM 781 C CA . PHE A 1 99 ? -14.141 -19.422 -14.227 1 98.44 99 PHE A CA 1
ATOM 782 C C . PHE A 1 99 ? -14.914 -20.609 -13.695 1 98.44 99 PHE A C 1
ATOM 784 O O . PHE A 1 99 ? -16.141 -20.562 -13.562 1 98.44 99 PHE A O 1
ATOM 791 N N . ASN A 1 100 ? -14.156 -21.672 -13.438 1 97.62 100 ASN A N 1
ATOM 792 C CA . ASN A 1 100 ? -14.68 -22.828 -12.711 1 97.62 100 ASN A CA 1
ATOM 793 C C . ASN A 1 100 ? -14.039 -22.969 -11.336 1 97.62 100 ASN A C 1
ATOM 795 O O . ASN A 1 100 ? -13.383 -23.969 -11.055 1 97.62 100 ASN A O 1
ATOM 799 N N . ILE A 1 101 ? -14.25 -21.984 -10.516 1 97.44 101 ILE A N 1
ATOM 800 C CA . ILE A 1 101 ? -13.703 -21.922 -9.164 1 97.44 101 ILE A CA 1
ATOM 801 C C . ILE A 1 101 ? -14.844 -21.766 -8.156 1 97.44 101 ILE A C 1
ATOM 803 O O . ILE A 1 101 ? -15.789 -21.016 -8.391 1 97.44 101 ILE A O 1
ATOM 807 N N . GLN A 1 102 ? -14.797 -22.5 -7.121 1 96.25 102 GLN A N 1
ATOM 808 C CA . GLN A 1 102 ? -15.703 -22.375 -5.988 1 96.25 102 GLN A CA 1
ATOM 809 C C . GLN A 1 102 ? -14.938 -22.156 -4.684 1 96.25 102 GLN A C 1
ATOM 811 O O . GLN A 1 102 ? -13.844 -22.688 -4.512 1 96.25 102 GLN A O 1
ATOM 816 N N . TYR A 1 103 ? -15.57 -21.391 -3.889 1 96.94 103 TYR A N 1
ATOM 817 C CA . TYR A 1 103 ? -14.953 -21.219 -2.582 1 96.94 103 TYR A CA 1
ATOM 818 C C . TYR A 1 103 ? -14.992 -22.516 -1.784 1 96.94 103 TYR A C 1
ATOM 820 O O . TYR A 1 103 ? -15.992 -23.234 -1.808 1 96.94 103 TYR A O 1
ATOM 828 N N . GLN A 1 104 ? -13.953 -22.781 -1.133 1 96.88 104 GLN A N 1
ATOM 829 C CA . GLN A 1 104 ? -13.82 -23.812 -0.099 1 96.88 104 GLN A CA 1
ATOM 830 C C . GLN A 1 104 ? -12.805 -23.391 0.964 1 96.88 104 GLN A C 1
ATOM 832 O O . GLN A 1 104 ? -11.922 -22.578 0.698 1 96.88 104 GLN A O 1
ATOM 837 N N . PRO A 1 105 ? -13 -23.891 2.16 1 95.12 105 PRO A N 1
ATOM 838 C CA . PRO A 1 105 ? -11.984 -23.578 3.166 1 95.12 105 PRO A CA 1
ATOM 839 C C . PRO A 1 105 ? -10.586 -24.062 2.766 1 95.12 105 PRO A C 1
ATOM 841 O O . PRO A 1 105 ? -10.453 -25.078 2.082 1 95.12 105 PRO A O 1
ATOM 844 N N . LEU A 1 106 ? -9.648 -23.312 3.162 1 95.38 106 LEU A N 1
ATOM 845 C CA . LEU A 1 106 ? -8.266 -23.641 2.838 1 95.38 106 LEU A CA 1
ATOM 846 C C . LEU A 1 106 ? -7.926 -25.062 3.311 1 95.38 106 LEU A C 1
ATOM 848 O O . LEU A 1 106 ? -7.156 -25.766 2.66 1 95.38 106 LEU A O 1
ATOM 852 N N . SER A 1 107 ? -8.531 -25.469 4.41 1 92.62 107 SER A N 1
ATOM 853 C CA . SER A 1 107 ? -8.289 -26.797 4.953 1 92.62 107 SER A CA 1
ATOM 854 C C . SER A 1 107 ? -8.742 -27.891 3.979 1 92.62 107 SER A C 1
ATOM 856 O O . SER A 1 107 ? -8.086 -28.922 3.85 1 92.62 107 SER A O 1
ATOM 858 N N . LYS A 1 108 ? -9.797 -27.641 3.295 1 96.25 108 LYS A N 1
ATOM 859 C CA . LYS A 1 108 ? -10.281 -28.609 2.305 1 96.25 108 LYS A CA 1
ATOM 860 C C . LYS A 1 108 ? -9.359 -28.656 1.09 1 96.25 108 LYS A C 1
ATOM 862 O O . LYS A 1 108 ? -9.117 -29.719 0.528 1 96.25 108 LYS A O 1
ATOM 867 N N . TYR A 1 109 ? -8.914 -27.531 0.7 1 97.06 109 TYR A N 1
ATOM 868 C CA . TYR A 1 109 ? -7.957 -27.453 -0.398 1 97.06 109 TYR A CA 1
ATOM 869 C C . TYR A 1 109 ? -6.676 -28.203 -0.049 1 97.06 109 TYR A C 1
ATOM 871 O O . TYR A 1 109 ? -6.137 -28.953 -0.872 1 97.06 109 TYR A O 1
ATOM 879 N N . ARG A 1 110 ? -6.219 -28 1.115 1 95.38 110 ARG A N 1
ATOM 880 C CA . ARG A 1 110 ? -5.039 -28.703 1.604 1 95.38 110 ARG A CA 1
ATOM 881 C C . ARG A 1 110 ? -5.246 -30.219 1.556 1 95.38 110 ARG A C 1
ATOM 883 O O . ARG A 1 110 ? -4.379 -30.953 1.08 1 95.38 110 ARG A O 1
ATOM 890 N N . GLN A 1 111 ? -6.355 -30.625 2.049 1 95.06 111 GLN A N 1
ATOM 891 C CA . GLN A 1 111 ? -6.676 -32.062 2.039 1 95.06 111 GLN A CA 1
ATOM 892 C C . GLN A 1 111 ? -6.723 -32.594 0.614 1 95.06 111 GLN A C 1
ATOM 894 O O . GLN A 1 111 ? -6.234 -33.688 0.348 1 95.06 111 GLN A O 1
ATOM 899 N N . HIS A 1 112 ? -7.316 -31.828 -0.214 1 96.38 112 HIS A N 1
ATOM 900 C CA . HIS A 1 112 ? -7.379 -32.219 -1.616 1 96.38 112 HIS A CA 1
ATOM 901 C C . HIS A 1 112 ? -5.98 -32.469 -2.186 1 96.38 112 HIS A C 1
ATOM 903 O O . HIS A 1 112 ? -5.723 -33.469 -2.82 1 96.38 112 HIS A O 1
ATOM 909 N N . LEU A 1 113 ? -5.078 -31.547 -1.958 1 96.44 113 LEU A N 1
ATOM 910 C CA . LEU A 1 113 ? -3.715 -31.656 -2.467 1 96.44 113 LEU A CA 1
ATOM 911 C C . LEU A 1 113 ? -3.01 -32.875 -1.87 1 96.44 113 LEU A C 1
ATOM 913 O O . LEU A 1 113 ? -2.299 -33.594 -2.576 1 96.44 113 LEU A O 1
ATOM 917 N N . GLN A 1 114 ? -3.256 -33.094 -0.644 1 94.12 114 GLN A N 1
ATOM 918 C CA . GLN A 1 114 ? -2.67 -34.25 0.015 1 94.12 114 GLN A CA 1
ATOM 919 C C . GLN A 1 114 ? -3.197 -35.531 -0.589 1 94.12 114 GLN A C 1
ATOM 921 O O . GLN A 1 114 ? -2.426 -36.469 -0.854 1 94.12 114 GLN A O 1
ATOM 926 N N . ASP A 1 115 ? -4.465 -35.594 -0.778 1 94.94 115 ASP A N 1
ATOM 927 C CA . ASP A 1 115 ? -5.086 -36.781 -1.372 1 94.94 115 ASP A CA 1
ATOM 928 C C . ASP A 1 115 ? -4.531 -37.031 -2.77 1 94.94 115 ASP A C 1
ATOM 930 O O . ASP A 1 115 ? -4.254 -38.188 -3.125 1 94.94 115 ASP A O 1
ATOM 934 N N . VAL A 1 116 ? -4.43 -36 -3.486 1 94.69 116 VAL A N 1
ATOM 935 C CA . VAL A 1 116 ? -3.916 -36.125 -4.848 1 94.69 116 VAL A CA 1
ATOM 936 C C . VAL A 1 116 ? -2.496 -36.688 -4.816 1 94.69 116 VAL A C 1
ATOM 938 O O . VAL A 1 116 ? -2.156 -37.562 -5.602 1 94.69 116 VAL A O 1
ATOM 941 N N . TRP A 1 117 ? -1.7 -36.125 -3.979 1 94.06 117 TRP A N 1
ATOM 942 C CA . TRP A 1 117 ? -0.323 -36.594 -3.881 1 94.06 117 TRP A CA 1
ATOM 943 C C . TRP A 1 117 ? -0.277 -38.094 -3.533 1 94.06 117 TRP A C 1
ATOM 945 O O . TRP A 1 117 ? 0.438 -38.875 -4.176 1 94.06 117 TRP A O 1
ATOM 955 N N . GLU A 1 118 ? -1.09 -38.5 -2.643 1 91.44 118 GLU A N 1
ATOM 956 C CA . GLU A 1 118 ? -1.107 -39.906 -2.191 1 91.44 118 GLU A CA 1
ATOM 957 C C . GLU A 1 118 ? -1.646 -40.812 -3.277 1 91.44 118 GLU A C 1
ATOM 959 O O . GLU A 1 118 ? -1.145 -41.938 -3.455 1 91.44 118 GLU A O 1
ATOM 964 N N . GLN A 1 119 ? -2.539 -40.344 -3.977 1 91.69 119 GLN A N 1
ATOM 965 C CA . GLN A 1 119 ? -3.209 -41.156 -4.969 1 91.69 119 GLN A CA 1
ATOM 966 C C . GLN A 1 119 ? -2.357 -41.312 -6.227 1 91.69 119 GLN A C 1
ATOM 968 O O . GLN A 1 119 ? -2.301 -42.406 -6.82 1 91.69 119 GLN A O 1
ATOM 973 N N . HIS A 1 120 ? -1.701 -40.25 -6.621 1 92.62 120 HIS A N 1
ATOM 974 C CA . HIS A 1 120 ? -1.127 -40.281 -7.961 1 92.62 120 HIS A CA 1
ATOM 975 C C . HIS A 1 120 ? 0.397 -40.312 -7.91 1 92.62 120 HIS A C 1
ATOM 977 O O . HIS A 1 120 ? 1.042 -40.781 -8.852 1 92.62 120 HIS A O 1
ATOM 983 N N . PHE A 1 121 ? 0.987 -39.844 -6.875 1 91.94 121 PHE A N 1
ATOM 984 C CA . PHE A 1 121 ? 2.434 -39.656 -6.871 1 91.94 121 PHE A CA 1
ATOM 985 C C . PHE A 1 121 ? 3.107 -40.688 -5.973 1 91.94 121 PHE A C 1
ATOM 987 O O . PHE A 1 121 ? 4.309 -40.938 -6.09 1 91.94 121 PHE A O 1
ATOM 994 N N . ALA A 1 122 ? 2.344 -41.219 -5.023 1 81.94 122 ALA A N 1
ATOM 995 C CA . ALA A 1 122 ? 2.914 -42.219 -4.117 1 81.94 122 ALA A CA 1
ATOM 996 C C . ALA A 1 122 ? 3.105 -43.562 -4.82 1 81.94 122 ALA A C 1
ATOM 998 O O . ALA A 1 122 ? 2.318 -43.906 -5.695 1 81.94 122 ALA A O 1
ATOM 999 N N . SER A 1 123 ? 4.348 -44.062 -4.676 1 69.94 123 SER A N 1
ATOM 1000 C CA . SER A 1 123 ? 4.656 -45.344 -5.293 1 69.94 123 SER A CA 1
ATOM 1001 C C . SER A 1 123 ? 3.797 -46.469 -4.711 1 69.94 123 SER A C 1
ATOM 1003 O O . SER A 1 123 ? 3.531 -46.5 -3.508 1 69.94 123 SER A O 1
ATOM 1005 N N . SER A 1 124 ? 2.9 -47.125 -5.488 1 56.03 124 SER A N 1
ATOM 1006 C CA . SER A 1 124 ? 2.178 -48.312 -5.039 1 56.03 124 SER A CA 1
ATOM 1007 C C . SER A 1 124 ? 3.125 -49.344 -4.426 1 56.03 124 SER A C 1
ATOM 1009 O O . SER A 1 124 ? 2.684 -50.312 -3.785 1 56.03 124 SER A O 1
ATOM 1011 N N . SER A 1 125 ? 4.418 -49.406 -4.789 1 52.19 125 SER A N 1
ATOM 1012 C CA . SER A 1 125 ? 5.27 -50.469 -4.277 1 52.19 125 SER A CA 1
ATOM 1013 C C . SER A 1 125 ? 5.727 -50.156 -2.852 1 52.19 125 SER A C 1
ATOM 1015 O O . SER A 1 125 ? 6.07 -49.031 -2.527 1 52.19 125 SER A O 1
ATOM 1017 N N . SER A 1 126 ? 5.199 -50.906 -1.838 1 44.97 126 SER A N 1
ATOM 1018 C CA . SER A 1 126 ? 5.434 -51.031 -0.403 1 44.97 126 SER A CA 1
ATOM 1019 C C . SER A 1 126 ? 6.906 -50.812 -0.061 1 44.97 126 SER A C 1
ATOM 1021 O O . SER A 1 126 ? 7.316 -51 1.086 1 44.97 126 SER A O 1
ATOM 1023 N N . SER A 1 127 ? 7.891 -51 -0.917 1 43.03 127 SER A N 1
ATOM 1024 C CA . SER A 1 127 ? 9.203 -51.031 -0.289 1 43.03 127 SER A CA 1
ATOM 1025 C C . SER A 1 127 ? 9.656 -49.656 0.177 1 43.03 127 SER A C 1
ATOM 1027 O O . SER A 1 127 ? 9.758 -48.75 -0.625 1 43.03 127 SER A O 1
ATOM 1029 N N . PRO A 1 128 ? 9.43 -49.281 1.389 1 43.47 128 PRO A N 1
ATOM 1030 C CA . PRO A 1 128 ? 9.852 -48.094 2.109 1 43.47 128 PRO A CA 1
ATOM 1031 C C . PRO A 1 128 ? 11.227 -47.594 1.67 1 43.47 128 PRO A C 1
ATOM 1033 O O . PRO A 1 128 ? 11.766 -46.656 2.256 1 43.47 128 PRO A O 1
ATOM 1036 N N . SER A 1 129 ? 12.078 -48.406 1.108 1 43.03 129 SER A N 1
ATOM 1037 C CA . SER A 1 129 ? 13.516 -48.219 1.242 1 43.03 129 SER A CA 1
ATOM 1038 C C . SER A 1 129 ? 13.922 -46.844 0.686 1 43.03 129 SER A C 1
ATOM 1040 O O . SER A 1 129 ? 15 -46.344 1.006 1 43.03 129 SER A O 1
ATOM 1042 N N . SER A 1 130 ? 13.773 -46.375 -0.834 1 46.5 130 SER A N 1
ATOM 1043 C CA . SER A 1 130 ? 14.805 -45.688 -1.61 1 46.5 130 SER A CA 1
ATOM 1044 C C . SER A 1 130 ? 14.664 -44.188 -1.521 1 46.5 130 SER A C 1
ATOM 1046 O O . SER A 1 130 ? 13.633 -43.656 -1.082 1 46.5 130 SER A O 1
ATOM 1048 N N . SER A 1 131 ? 15.852 -43.438 -1.708 1 49.16 131 SER A N 1
ATOM 1049 C CA . SER A 1 131 ? 16.141 -42 -1.871 1 49.16 131 SER A CA 1
ATOM 1050 C C . SER A 1 131 ? 15.047 -41.312 -2.672 1 49.16 131 SER A C 1
ATOM 1052 O O . SER A 1 131 ? 14.734 -40.125 -2.418 1 49.16 131 SER A O 1
ATOM 1054 N N . ILE A 1 132 ? 14.352 -42.031 -3.484 1 51.09 132 ILE A N 1
ATOM 1055 C CA . ILE A 1 132 ? 13.328 -41.469 -4.359 1 51.09 132 ILE A CA 1
ATOM 1056 C C . ILE A 1 132 ? 12.086 -41.125 -3.543 1 51.09 132 ILE A C 1
ATOM 1058 O O . ILE A 1 132 ? 11.5 -40.062 -3.719 1 51.09 132 ILE A O 1
ATOM 1062 N N . SER A 1 133 ? 11.711 -42.031 -2.607 1 57.09 133 SER A N 1
ATOM 1063 C CA . SER A 1 133 ? 10.547 -41.812 -1.758 1 57.09 133 SER A CA 1
ATOM 1064 C C . SER A 1 133 ? 10.75 -40.594 -0.856 1 57.09 133 SER A C 1
ATOM 1066 O O . SER A 1 133 ? 9.82 -39.812 -0.626 1 57.09 133 SER A O 1
ATOM 1068 N N . SER A 1 134 ? 12.039 -40.375 -0.667 1 66.25 134 SER A N 1
ATOM 1069 C CA . SER A 1 134 ? 12.359 -39.25 0.21 1 66.25 134 SER A CA 1
ATOM 1070 C C . SER A 1 134 ? 12.18 -37.906 -0.509 1 66.25 134 SER A C 1
ATOM 1072 O O . SER A 1 134 ? 11.625 -36.969 0.055 1 66.25 134 SER A O 1
ATOM 1074 N N . ASN A 1 135 ? 12.469 -37.875 -1.831 1 74.69 135 ASN A N 1
ATOM 1075 C CA . ASN A 1 135 ? 12.352 -36.625 -2.584 1 74.69 135 ASN A CA 1
ATOM 1076 C C . ASN A 1 135 ? 10.891 -36.281 -2.82 1 74.69 135 ASN A C 1
ATOM 1078 O O . ASN A 1 135 ? 10.531 -35.094 -2.756 1 74.69 135 ASN A O 1
ATOM 1082 N N . ALA A 1 136 ? 10.164 -37.375 -3.07 1 77.38 136 ALA A N 1
ATOM 1083 C CA . ALA A 1 136 ? 8.734 -37.156 -3.27 1 77.38 136 ALA A CA 1
ATOM 1084 C C . ALA A 1 136 ? 8.078 -36.625 -1.99 1 77.38 136 ALA A C 1
ATOM 1086 O O . ALA A 1 136 ? 7.242 -35.719 -2.035 1 77.38 136 ALA A O 1
ATOM 1087 N N . ALA A 1 137 ? 8.492 -37.219 -0.956 1 78.25 137 ALA A N 1
ATOM 1088 C CA . ALA A 1 137 ? 7.961 -36.781 0.333 1 78.25 137 ALA A CA 1
ATOM 1089 C C . ALA A 1 137 ? 8.344 -35.344 0.624 1 78.25 137 ALA A C 1
ATOM 1091 O O . ALA A 1 137 ? 7.523 -34.562 1.121 1 78.25 137 ALA A O 1
ATOM 1092 N N . ILE A 1 138 ? 9.477 -35 0.244 1 79.5 138 ILE A N 1
ATOM 1093 C CA . ILE A 1 138 ? 9.977 -33.656 0.449 1 79.5 138 ILE A CA 1
ATOM 1094 C C . ILE A 1 138 ? 9.172 -32.656 -0.408 1 79.5 138 ILE A C 1
ATOM 1096 O O . ILE A 1 138 ? 8.805 -31.578 0.053 1 79.5 138 ILE A O 1
ATOM 1100 N N . THR A 1 139 ? 8.891 -33.094 -1.603 1 86.69 139 THR A N 1
ATOM 1101 C CA . THR A 1 139 ? 8.117 -32.219 -2.492 1 86.69 139 THR A CA 1
ATOM 1102 C C . THR A 1 139 ? 6.707 -32 -1.953 1 86.69 139 THR A C 1
ATOM 1104 O O . THR A 1 139 ? 6.168 -30.906 -2.014 1 86.69 139 THR A O 1
ATOM 1107 N N . SER A 1 140 ? 6.188 -33.094 -1.439 1 88.19 140 SER A N 1
ATOM 1108 C CA . SER A 1 140 ? 4.852 -33 -0.858 1 88.19 140 SER A CA 1
ATOM 1109 C C . SER A 1 140 ? 4.828 -32 0.299 1 88.19 140 SER A C 1
ATOM 1111 O O . SER A 1 140 ? 3.91 -31.188 0.407 1 88.19 140 SER A O 1
ATOM 1113 N N . GLU A 1 141 ? 5.824 -32.062 1.077 1 86.69 141 GLU A N 1
ATOM 1114 C CA . GLU A 1 141 ? 5.934 -31.141 2.199 1 86.69 141 GLU A CA 1
ATOM 1115 C C . GLU A 1 141 ? 6.094 -29.703 1.712 1 86.69 141 GLU A C 1
ATOM 1117 O O . GLU A 1 141 ? 5.543 -28.766 2.307 1 86.69 141 GLU A O 1
ATOM 1122 N N . LYS A 1 142 ? 6.832 -29.531 0.712 1 88.44 142 LYS A N 1
ATOM 1123 C CA . LYS A 1 142 ? 7.023 -28.203 0.138 1 88.44 142 LYS A CA 1
ATOM 1124 C C . LYS A 1 142 ? 5.711 -27.625 -0.396 1 88.44 142 LYS A C 1
ATOM 1126 O O . LYS A 1 142 ? 5.41 -26.453 -0.198 1 88.44 142 LYS A O 1
ATOM 1131 N N . VAL A 1 143 ? 4.992 -28.531 -1.028 1 93.06 143 VAL A N 1
ATOM 1132 C CA . VAL A 1 143 ? 3.699 -28.109 -1.562 1 93.06 143 VAL A CA 1
ATOM 1133 C C . VAL A 1 143 ? 2.82 -27.578 -0.434 1 93.06 143 VAL A C 1
ATOM 1135 O O . VAL A 1 143 ? 2.268 -26.484 -0.536 1 93.06 143 VAL A O 1
ATOM 1138 N N . LEU A 1 144 ? 2.803 -28.281 0.61 1 90.44 144 LEU A N 1
ATOM 1139 C CA . LEU A 1 144 ? 1.901 -27.938 1.703 1 90.44 144 LEU A CA 1
ATOM 1140 C C . LEU A 1 144 ? 2.42 -26.719 2.471 1 90.44 144 LEU A C 1
ATOM 1142 O O . LEU A 1 144 ? 1.633 -25.953 3.023 1 90.44 144 LEU A O 1
ATOM 1146 N N . SER A 1 145 ? 3.689 -26.5 2.496 1 88.31 145 SER A N 1
ATOM 1147 C CA . SER A 1 145 ? 4.277 -25.375 3.213 1 88.31 145 SER A CA 1
ATOM 1148 C C . SER A 1 145 ? 3.838 -24.047 2.607 1 88.31 145 SER A C 1
ATOM 1150 O O . SER A 1 145 ? 3.773 -23.031 3.305 1 88.31 145 SER A O 1
ATOM 1152 N N . HIS A 1 146 ? 3.502 -24.062 1.33 1 90.94 146 HIS A N 1
ATOM 1153 C CA . HIS A 1 146 ? 3.049 -22.859 0.664 1 90.94 146 HIS A CA 1
ATOM 1154 C C . HIS A 1 146 ? 1.689 -22.406 1.194 1 90.94 146 HIS A C 1
ATOM 1156 O O . HIS A 1 146 ? 1.283 -21.266 0.987 1 90.94 146 HIS A O 1
ATOM 1162 N N . LEU A 1 147 ? 1.001 -23.297 1.857 1 92.31 147 LEU A N 1
ATOM 1163 C CA . LEU A 1 147 ? -0.347 -22.984 2.324 1 92.31 147 LEU A CA 1
ATOM 1164 C C . LEU A 1 147 ? -0.312 -22.391 3.723 1 92.31 147 LEU A C 1
ATOM 1166 O O . LEU A 1 147 ? -1.34 -21.938 4.234 1 92.31 147 LEU A O 1
ATOM 1170 N N . SER A 1 148 ? 0.86 -22.297 4.27 1 85.88 148 SER A N 1
ATOM 1171 C CA . SER A 1 148 ? 1.014 -21.719 5.602 1 85.88 148 SER A CA 1
ATOM 1172 C C . SER A 1 148 ? 1.223 -20.203 5.535 1 85.88 148 SER A C 1
ATOM 1174 O O . SER A 1 148 ? 1.889 -19.703 4.625 1 85.88 148 SER A O 1
ATOM 1176 N N . ILE A 1 149 ? 0.688 -19.5 6.484 1 83 149 ILE A N 1
ATOM 1177 C CA . ILE A 1 149 ? 0.887 -18.062 6.586 1 83 149 ILE A CA 1
ATOM 1178 C C . ILE A 1 149 ? 2.279 -17.766 7.137 1 83 149 ILE A C 1
ATOM 1180 O O . ILE A 1 149 ? 2.865 -16.719 6.844 1 83 149 ILE A O 1
ATOM 1184 N N . ILE A 1 150 ? 2.73 -18.688 7.898 1 78.06 150 ILE A N 1
ATOM 1185 C CA . ILE A 1 150 ? 4.059 -18.531 8.477 1 78.06 150 ILE A CA 1
ATOM 1186 C C . ILE A 1 150 ? 5.117 -18.953 7.457 1 78.06 150 ILE A C 1
ATOM 1188 O O . ILE A 1 150 ? 5.086 -20.078 6.949 1 78.06 150 ILE A O 1
ATOM 1192 N N . PRO A 1 151 ? 5.918 -17.969 7.156 1 66.38 151 PRO A N 1
ATOM 1193 C CA . PRO A 1 151 ? 6.953 -18.328 6.188 1 66.38 151 PRO A CA 1
ATOM 1194 C C . PRO A 1 151 ? 7.844 -19.469 6.676 1 66.38 151 PRO A C 1
ATOM 1196 O O . PRO A 1 151 ? 8.148 -19.562 7.871 1 66.38 151 PRO A O 1
ATOM 1199 N N . SER A 1 152 ? 7.961 -20.5 5.902 1 61.31 152 SER A N 1
ATOM 1200 C CA . SER A 1 152 ? 8.828 -21.609 6.25 1 61.31 152 SER A CA 1
ATOM 1201 C C . SER A 1 152 ? 10.211 -21.453 5.629 1 61.31 152 SER A C 1
ATOM 1203 O O . SER A 1 152 ? 10.367 -20.797 4.598 1 61.31 152 SER A O 1
ATOM 1205 N N . SER A 1 153 ? 11.289 -21.75 6.32 1 54.16 153 SER A N 1
ATOM 1206 C CA . SER A 1 153 ? 12.664 -21.734 5.844 1 54.16 153 SER A CA 1
ATOM 1207 C C . SER A 1 153 ? 12.797 -22.438 4.5 1 54.16 153 SER A C 1
ATOM 1209 O O . SER A 1 153 ? 13.672 -22.109 3.697 1 54.16 153 SER A O 1
ATOM 1211 N N . SER A 1 154 ? 11.992 -23.438 4.238 1 53.06 154 SER A N 1
ATOM 1212 C CA . SER A 1 154 ? 12.141 -24.297 3.061 1 53.06 154 SER A CA 1
ATOM 1213 C C . SER A 1 154 ? 11.844 -23.516 1.779 1 53.06 154 SER A C 1
ATOM 1215 O O . SER A 1 154 ? 12.328 -23.875 0.705 1 53.06 154 SER A O 1
ATOM 1217 N N . SER A 1 155 ? 11.164 -22.344 1.94 1 59.59 155 SER A N 1
ATOM 1218 C CA . SER A 1 155 ? 10.719 -21.641 0.747 1 59.59 155 SER A CA 1
ATOM 1219 C C . SER A 1 155 ? 11.789 -20.656 0.258 1 59.59 155 SER A C 1
ATOM 1221 O O . SER A 1 155 ? 11.625 -20.016 -0.781 1 59.59 155 SER A O 1
ATOM 1223 N N . ASN A 1 156 ? 12.992 -20.844 0.783 1 67.81 156 ASN A N 1
ATOM 1224 C CA . ASN A 1 156 ? 13.945 -19.781 0.507 1 67.81 156 ASN A CA 1
ATOM 1225 C C . ASN A 1 156 ? 14.852 -20.125 -0.673 1 67.81 156 ASN A C 1
ATOM 1227 O O . ASN A 1 156 ? 15.688 -19.312 -1.076 1 67.81 156 ASN A O 1
ATOM 1231 N N . ASP A 1 157 ? 14.547 -21.25 -1.34 1 78.69 157 ASP A N 1
ATOM 1232 C CA . ASP A 1 157 ? 15.383 -21.578 -2.49 1 78.69 157 ASP A CA 1
ATOM 1233 C C . ASP A 1 157 ? 14.906 -20.844 -3.742 1 78.69 157 ASP A C 1
ATOM 1235 O O . ASP A 1 157 ? 13.703 -20.734 -3.986 1 78.69 157 ASP A O 1
ATOM 1239 N N . PRO A 1 158 ? 15.883 -20.328 -4.473 1 88.06 158 PRO A N 1
ATOM 1240 C CA . PRO A 1 158 ? 15.5 -19.672 -5.723 1 88.06 158 PRO A CA 1
ATOM 1241 C C . PRO A 1 158 ? 14.93 -20.641 -6.754 1 88.06 158 PRO A C 1
ATOM 1243 O O . PRO A 1 158 ? 15 -21.859 -6.562 1 88.06 158 PRO A O 1
ATOM 1246 N N . ILE A 1 159 ? 14.352 -20.125 -7.773 1 94.62 159 ILE A N 1
ATOM 1247 C CA . ILE A 1 159 ? 13.938 -20.938 -8.914 1 94.62 159 ILE A CA 1
ATOM 1248 C C . ILE A 1 159 ? 15.156 -21.594 -9.562 1 94.62 159 ILE A C 1
ATOM 1250 O O . ILE A 1 159 ? 16.141 -20.922 -9.883 1 94.62 159 ILE A O 1
ATOM 1254 N N . PRO A 1 160 ? 15.125 -22.906 -9.68 1 96.12 160 PRO A N 1
ATOM 1255 C CA . PRO A 1 160 ? 16.266 -23.578 -10.289 1 96.12 160 PRO A CA 1
ATOM 1256 C C . PRO A 1 160 ? 16.594 -23.062 -11.688 1 96.12 160 PRO A C 1
ATOM 1258 O O . PRO A 1 160 ? 15.672 -22.734 -12.453 1 96.12 160 PRO A O 1
ATOM 1261 N N . SER A 1 161 ? 17.828 -23.062 -12.062 1 96.69 161 SER A N 1
ATOM 1262 C CA . SER A 1 161 ? 18.297 -22.469 -13.312 1 96.69 161 SER A CA 1
ATOM 1263 C C . SER A 1 161 ? 18.219 -23.484 -14.453 1 96.69 161 SER A C 1
ATOM 1265 O O . SER A 1 161 ? 19.219 -23.719 -15.148 1 96.69 161 SER A O 1
ATOM 1267 N N . SER A 1 162 ? 17.109 -24.016 -14.688 1 98 162 SER A N 1
ATOM 1268 C CA . SER A 1 162 ? 16.812 -24.906 -15.797 1 98 162 SER A CA 1
ATOM 1269 C C . SER A 1 162 ? 15.648 -24.406 -16.625 1 98 162 SER A C 1
ATOM 1271 O O . SER A 1 162 ? 14.648 -23.938 -16.078 1 98 162 SER A O 1
ATOM 1273 N N . ILE A 1 163 ? 15.836 -24.422 -17.875 1 98.38 163 ILE A N 1
ATOM 1274 C CA . ILE A 1 163 ? 14.789 -24.078 -18.828 1 98.38 163 ILE A CA 1
ATOM 1275 C C . ILE A 1 163 ? 14.391 -25.328 -19.625 1 98.38 163 ILE A C 1
ATOM 1277 O O . ILE A 1 163 ? 15.219 -25.922 -20.297 1 98.38 163 ILE A O 1
ATOM 1281 N N . TYR A 1 164 ? 13.125 -25.672 -19.547 1 97.94 164 TYR A N 1
ATOM 1282 C CA . TYR A 1 164 ? 12.633 -26.875 -20.188 1 97.94 164 TYR A CA 1
ATOM 1283 C C . TYR A 1 164 ? 11.773 -26.547 -21.406 1 97.94 164 TYR A C 1
ATOM 1285 O O . TYR A 1 164 ? 11.047 -25.547 -21.406 1 97.94 164 TYR A O 1
ATOM 1293 N N . THR A 1 165 ? 11.875 -27.328 -22.406 1 95.69 165 THR A N 1
ATOM 1294 C CA . THR A 1 165 ? 10.984 -27.312 -23.562 1 95.69 165 THR A CA 1
ATOM 1295 C C . THR A 1 165 ? 10.781 -28.719 -24.094 1 95.69 165 THR A C 1
ATOM 1297 O O . THR A 1 165 ? 11.523 -29.641 -23.75 1 95.69 165 THR A O 1
ATOM 1300 N N . THR A 1 166 ? 9.68 -28.922 -24.734 1 92.94 166 THR A N 1
ATOM 1301 C CA . THR A 1 166 ? 9.398 -30.219 -25.312 1 92.94 166 THR A CA 1
ATOM 1302 C C . THR A 1 166 ? 8.695 -30.062 -26.656 1 92.94 166 THR A C 1
ATOM 1304 O O . THR A 1 166 ? 8.031 -29.062 -26.906 1 92.94 166 THR A O 1
ATOM 1307 N N . SER A 1 167 ? 8.977 -30.953 -27.484 1 86 167 SER A N 1
ATOM 1308 C CA . SER A 1 167 ? 8.336 -31.031 -28.797 1 86 167 SER A CA 1
ATOM 1309 C C . SER A 1 167 ? 8.422 -32.438 -29.375 1 86 167 SER A C 1
ATOM 1311 O O . SER A 1 167 ? 9.273 -33.219 -28.969 1 86 167 SER A O 1
ATOM 1313 N N . LEU A 1 168 ? 7.488 -32.719 -30.234 1 77.5 168 LEU A N 1
ATOM 1314 C CA . LEU A 1 168 ? 7.566 -33.969 -30.984 1 77.5 168 LEU A CA 1
ATOM 1315 C C . LEU A 1 168 ? 8.594 -33.875 -32.094 1 77.5 168 LEU A C 1
ATOM 1317 O O . LEU A 1 168 ? 9.047 -34.906 -32.625 1 77.5 168 LEU A O 1
ATOM 1321 N N . GLU A 1 169 ? 8.922 -32.688 -32.375 1 75.5 169 GLU A N 1
ATOM 1322 C CA . GLU A 1 169 ? 9.867 -32.469 -33.469 1 75.5 169 GLU A CA 1
ATOM 1323 C C . GLU A 1 169 ? 11.305 -32.594 -33 1 75.5 169 GLU A C 1
ATOM 1325 O O . GLU A 1 169 ? 11.57 -32.656 -31.797 1 75.5 169 GLU A O 1
ATOM 1330 N N . ASP A 1 170 ? 12.148 -32.719 -34 1 75.06 170 ASP A N 1
ATOM 1331 C CA . ASP A 1 170 ? 13.578 -32.844 -33.75 1 75.06 170 ASP A CA 1
ATOM 1332 C C . ASP A 1 170 ? 14.133 -31.594 -33.094 1 75.06 170 ASP A C 1
ATOM 1334 O O . ASP A 1 170 ? 13.828 -30.469 -33.531 1 75.06 170 ASP A O 1
ATOM 1338 N N . PRO A 1 171 ? 14.852 -31.828 -32.031 1 75.56 171 PRO A N 1
ATOM 1339 C CA . PRO A 1 171 ? 15.461 -30.688 -31.359 1 75.56 171 PRO A CA 1
ATOM 1340 C C . PRO A 1 171 ? 16.312 -29.828 -32.281 1 75.56 171 PRO A C 1
ATOM 1342 O O . PRO A 1 171 ? 16.5 -28.641 -32.031 1 75.56 171 PRO A O 1
ATOM 1345 N N . ASN A 1 172 ? 16.844 -30.453 -33.25 1 76.44 172 ASN A N 1
ATOM 1346 C CA . ASN A 1 172 ? 17.656 -29.703 -34.188 1 76.44 172 ASN A CA 1
ATOM 1347 C C . ASN A 1 172 ? 16.797 -28.75 -35.031 1 76.44 172 ASN A C 1
ATOM 1349 O O . ASN A 1 172 ? 17.312 -27.875 -35.719 1 76.44 172 ASN A O 1
ATOM 1353 N N . ASP A 1 173 ? 15.508 -28.812 -34.844 1 80.69 173 ASP A N 1
ATOM 1354 C CA . ASP A 1 173 ? 14.586 -28.016 -35.625 1 80.69 173 ASP A CA 1
ATOM 1355 C C . ASP A 1 173 ? 14 -26.875 -34.812 1 80.69 173 ASP A C 1
ATOM 1357 O O . ASP A 1 173 ? 12.961 -26.312 -35.156 1 80.69 173 ASP A O 1
ATOM 1361 N N . LEU A 1 174 ? 14.641 -26.578 -33.75 1 84.56 174 LEU A N 1
ATOM 1362 C CA . LEU A 1 174 ? 14.164 -25.469 -32.938 1 84.56 174 LEU A CA 1
ATOM 1363 C C . LEU A 1 174 ? 14.336 -24.141 -33.688 1 84.56 174 LEU A C 1
ATOM 1365 O O . LEU A 1 174 ? 15.352 -23.938 -34.375 1 84.56 174 LEU A O 1
ATOM 1369 N N . PRO A 1 175 ? 13.375 -23.312 -33.625 1 85.12 175 PRO A N 1
ATOM 1370 C CA . PRO A 1 175 ? 13.492 -22 -34.281 1 85.12 175 PRO A CA 1
ATOM 1371 C C . PRO A 1 175 ? 14.688 -21.188 -33.781 1 85.12 175 PRO A C 1
ATOM 1373 O O . PRO A 1 175 ? 15.109 -21.359 -32.656 1 85.12 175 PRO A O 1
ATOM 1376 N N . GLU A 1 176 ? 15.219 -20.359 -34.656 1 87.5 176 GLU A N 1
ATOM 1377 C CA . GLU A 1 176 ? 16.375 -19.547 -34.312 1 87.5 176 GLU A CA 1
ATOM 1378 C C . GLU A 1 176 ? 16.109 -18.656 -33.094 1 87.5 176 GLU A C 1
ATOM 1380 O O . GLU A 1 176 ? 17.016 -18.406 -32.312 1 87.5 176 GLU A O 1
ATOM 1385 N N . GLN A 1 177 ? 14.883 -18.266 -33 1 88.5 177 GLN A N 1
ATOM 1386 C CA . GLN A 1 177 ? 14.508 -17.359 -31.922 1 88.5 177 GLN A CA 1
ATOM 1387 C C . GLN A 1 177 ? 14.664 -18.047 -30.562 1 88.5 177 GLN A C 1
ATOM 1389 O O . GLN A 1 177 ? 14.883 -17.375 -29.547 1 88.5 177 GLN A O 1
ATOM 1394 N N . PHE A 1 178 ? 14.594 -19.375 -30.578 1 92.94 178 PHE A N 1
ATOM 1395 C CA . PHE A 1 178 ? 14.672 -20.109 -29.328 1 92.94 178 PHE A CA 1
ATOM 1396 C C . PHE A 1 178 ? 16.062 -20 -28.719 1 92.94 178 PHE A C 1
ATOM 1398 O O . PHE A 1 178 ? 16.234 -20.172 -27.5 1 92.94 178 PHE A O 1
ATOM 1405 N N . LYS A 1 179 ? 17.094 -19.688 -29.484 1 93.31 179 LYS A N 1
ATOM 1406 C CA . LYS A 1 179 ? 18.469 -19.531 -29.031 1 93.31 179 LYS A CA 1
ATOM 1407 C C . LYS A 1 179 ? 18.609 -18.406 -28 1 93.31 179 LYS A C 1
ATOM 1409 O O . LYS A 1 179 ? 19.547 -18.391 -27.219 1 93.31 179 LYS A O 1
ATOM 1414 N N . SER A 1 180 ? 17.625 -17.547 -28.047 1 94.12 180 SER A N 1
ATOM 1415 C CA . SER A 1 180 ? 17.641 -16.406 -27.125 1 94.12 180 SER A CA 1
ATOM 1416 C C . SER A 1 180 ? 17.547 -16.875 -25.672 1 94.12 180 SER A C 1
ATOM 1418 O O . SER A 1 180 ? 18 -16.172 -24.766 1 94.12 180 SER A O 1
ATOM 1420 N N . TRP A 1 181 ? 16.953 -18.031 -25.391 1 96.62 181 TRP A N 1
ATOM 1421 C CA . TRP A 1 181 ? 16.844 -18.547 -24.031 1 96.62 181 TRP A CA 1
ATOM 1422 C C . TRP A 1 181 ? 18.219 -18.891 -23.453 1 96.62 181 TRP A C 1
ATOM 1424 O O . TRP A 1 181 ? 18.469 -18.719 -22.266 1 96.62 181 TRP A O 1
ATOM 1434 N N . THR A 1 182 ? 19.109 -19.312 -24.312 1 95.62 182 THR A N 1
ATOM 1435 C CA . THR A 1 182 ? 20.484 -19.578 -23.891 1 95.62 182 THR A CA 1
ATOM 1436 C C . THR A 1 182 ? 21.297 -18.297 -23.844 1 95.62 182 THR A C 1
ATOM 1438 O O . THR A 1 182 ? 22.016 -18.031 -22.875 1 95.62 182 THR A O 1
ATOM 1441 N N . SER A 1 183 ? 21.156 -17.5 -24.859 1 96 183 SER A N 1
ATOM 1442 C CA . SER A 1 183 ? 21.984 -16.312 -24.969 1 96 183 SER A CA 1
ATOM 1443 C C . SER A 1 183 ? 21.688 -15.312 -23.859 1 96 183 SER A C 1
ATOM 1445 O O . SER A 1 183 ? 22.578 -14.633 -23.375 1 96 183 SER A O 1
ATOM 1447 N N . ASN A 1 184 ? 20.422 -15.227 -23.453 1 95.62 184 ASN A N 1
ATOM 1448 C CA . ASN A 1 184 ? 20.031 -14.242 -22.453 1 95.62 184 ASN A CA 1
ATOM 1449 C C . ASN A 1 184 ? 20.094 -14.82 -21.047 1 95.62 184 ASN A C 1
ATOM 1451 O O . ASN A 1 184 ? 19.859 -14.117 -20.062 1 95.62 184 ASN A O 1
ATOM 1455 N N . ASN A 1 185 ? 20.359 -16.078 -20.953 1 97.12 185 ASN A N 1
ATOM 1456 C CA . ASN A 1 185 ? 20.469 -16.766 -19.672 1 97.12 185 ASN A CA 1
ATOM 1457 C C . ASN A 1 185 ? 21.672 -17.703 -19.641 1 97.12 185 ASN A C 1
ATOM 1459 O O . ASN A 1 185 ? 21.516 -18.906 -19.453 1 97.12 185 ASN A O 1
ATOM 1463 N N . ALA A 1 186 ? 22.828 -17.156 -19.656 1 94.88 186 ALA A N 1
ATOM 1464 C CA . ALA A 1 186 ? 24.062 -17.906 -19.828 1 94.88 186 ALA A CA 1
ATOM 1465 C C . ALA A 1 186 ? 24.297 -18.844 -18.656 1 94.88 186 ALA A C 1
ATOM 1467 O O . ALA A 1 186 ? 24.922 -19.906 -18.812 1 94.88 186 ALA A O 1
ATOM 1468 N N . ASP A 1 187 ? 23.734 -18.547 -17.578 1 94.81 187 ASP A N 1
ATOM 1469 C CA . ASP A 1 187 ? 23.969 -19.344 -16.375 1 94.81 187 ASP A CA 1
ATOM 1470 C C . ASP A 1 187 ? 22.875 -20.406 -16.203 1 94.81 187 ASP A C 1
ATOM 1472 O O . ASP A 1 187 ? 22.875 -21.156 -15.234 1 94.81 187 ASP A O 1
ATOM 1476 N N . TRP A 1 188 ? 21.984 -20.484 -17.141 1 97 188 TRP A N 1
ATOM 1477 C CA . TRP A 1 188 ? 20.891 -21.438 -17.062 1 97 188 TRP A CA 1
ATOM 1478 C C . TRP A 1 188 ? 21.125 -22.609 -18.016 1 97 188 TRP A C 1
ATOM 1480 O O . TRP A 1 188 ? 21.844 -22.469 -19.016 1 97 188 TRP A O 1
ATOM 1490 N N . ASN A 1 189 ? 20.562 -23.734 -17.734 1 96.69 189 ASN A N 1
ATOM 1491 C CA . ASN A 1 189 ? 20.625 -24.922 -18.562 1 96.69 189 ASN A CA 1
ATOM 1492 C C . ASN A 1 189 ? 19.344 -25.125 -19.359 1 96.69 189 ASN A C 1
ATOM 1494 O O . ASN A 1 189 ? 18.281 -25.391 -18.781 1 96.69 189 ASN A O 1
ATOM 1498 N N . VAL A 1 190 ? 19.469 -25.031 -20.641 1 95.31 190 VAL A N 1
ATOM 1499 C CA . VAL A 1 190 ? 18.312 -25.266 -21.5 1 95.31 190 VAL A CA 1
ATOM 1500 C C . VAL A 1 190 ? 18.219 -26.766 -21.812 1 95.31 190 VAL A C 1
ATOM 1502 O O . VAL A 1 190 ? 19.172 -27.375 -22.281 1 95.31 190 VAL A O 1
ATOM 1505 N N . ARG A 1 191 ? 17.062 -27.297 -21.594 1 94.69 191 ARG A N 1
ATOM 1506 C CA . ARG A 1 191 ? 16.844 -28.734 -21.75 1 94.69 191 ARG A CA 1
ATOM 1507 C C . ARG A 1 191 ? 15.688 -29.016 -22.703 1 94.69 191 ARG A C 1
ATOM 1509 O O . ARG A 1 191 ? 14.539 -28.703 -22.391 1 94.69 191 ARG A O 1
ATOM 1516 N N . PHE A 1 192 ? 15.969 -29.594 -23.797 1 93.5 192 PHE A N 1
ATOM 1517 C CA . PHE A 1 192 ? 14.953 -30.156 -24.672 1 93.5 192 PHE A CA 1
ATOM 1518 C C . PHE A 1 192 ? 14.633 -31.594 -24.266 1 93.5 192 PHE A C 1
ATOM 1520 O O . PHE A 1 192 ? 15.523 -32.438 -24.234 1 93.5 192 PHE A O 1
ATOM 1527 N N . VAL A 1 193 ? 13.438 -31.875 -23.969 1 94.69 193 VAL A N 1
ATOM 1528 C CA . VAL A 1 193 ? 13.055 -33.188 -23.484 1 94.69 193 VAL A CA 1
ATOM 1529 C C . VAL A 1 193 ? 12.031 -33.812 -24.438 1 94.69 193 VAL A C 1
ATOM 1531 O O . VAL A 1 193 ? 10.891 -33.375 -24.5 1 94.69 193 VAL A O 1
ATOM 1534 N N . ASP A 1 194 ? 12.352 -34.812 -25.109 1 89.69 194 ASP A N 1
ATOM 1535 C CA . ASP A 1 194 ? 11.414 -35.5 -26.016 1 89.69 194 ASP A CA 1
ATOM 1536 C C . ASP A 1 194 ? 10.602 -36.562 -25.281 1 89.69 194 ASP A C 1
ATOM 1538 O O . ASP A 1 194 ? 10.695 -36.656 -24.047 1 89.69 194 ASP A O 1
ATOM 1542 N N . ASP A 1 195 ? 9.844 -37.281 -25.969 1 88.94 195 ASP A N 1
ATOM 1543 C CA . ASP A 1 195 ? 8.914 -38.25 -25.375 1 88.94 195 ASP A CA 1
ATOM 1544 C C . ASP A 1 195 ? 9.664 -39.312 -24.578 1 88.94 195 ASP A C 1
ATOM 1546 O O . ASP A 1 195 ? 9.242 -39.688 -23.484 1 88.94 195 ASP A O 1
ATOM 1550 N N . GLN A 1 196 ? 10.719 -39.812 -25.156 1 90.19 196 GLN A N 1
ATOM 1551 C CA . GLN A 1 196 ? 11.516 -40.844 -24.469 1 90.19 196 GLN A CA 1
ATOM 1552 C C . GLN A 1 196 ? 12.156 -40.281 -23.219 1 90.19 196 GLN A C 1
ATOM 1554 O O . GLN A 1 196 ? 12.242 -40.938 -22.188 1 90.19 196 GLN A O 1
ATOM 1559 N N . GLY A 1 197 ? 12.602 -39.062 -23.359 1 93.69 197 GLY A N 1
ATOM 1560 C CA . GLY A 1 197 ? 13.172 -38.406 -22.203 1 93.69 197 GLY A CA 1
ATOM 1561 C C . GLY A 1 197 ? 12.18 -38.188 -21.078 1 93.69 197 GLY A C 1
ATOM 1562 O O . GLY A 1 197 ? 12.531 -38.344 -19.906 1 93.69 197 GLY A O 1
ATOM 1563 N N . ILE A 1 198 ? 10.953 -37.844 -21.391 1 95.5 198 ILE A N 1
ATOM 1564 C CA . ILE A 1 198 ? 9.906 -37.656 -20.406 1 95.5 198 ILE A CA 1
ATOM 1565 C C . ILE A 1 198 ? 9.648 -38.969 -19.656 1 95.5 198 ILE A C 1
ATOM 1567 O O . ILE A 1 198 ? 9.57 -38.969 -18.422 1 95.5 198 ILE A O 1
ATOM 1571 N N . ASP A 1 199 ? 9.594 -40.031 -20.406 1 94.5 199 ASP A N 1
ATOM 1572 C CA . ASP A 1 199 ? 9.352 -41.344 -19.797 1 94.5 199 ASP A CA 1
ATOM 1573 C C . ASP A 1 199 ? 10.477 -41.719 -18.844 1 94.5 199 ASP A C 1
ATOM 1575 O O . ASP A 1 199 ? 10.219 -42.156 -17.719 1 94.5 199 ASP A O 1
ATOM 1579 N N . ALA A 1 200 ? 11.695 -41.562 -19.344 1 94.56 200 ALA A N 1
ATOM 1580 C CA . ALA A 1 200 ? 12.852 -41.906 -18.516 1 94.56 200 ALA A CA 1
ATOM 1581 C C . ALA A 1 200 ? 12.906 -41.062 -17.25 1 94.56 200 ALA A C 1
ATOM 1583 O O . ALA A 1 200 ? 13.18 -41.562 -16.172 1 94.56 200 ALA A O 1
ATOM 1584 N N . TRP A 1 201 ? 12.656 -39.812 -17.422 1 94.75 201 TRP A N 1
ATOM 1585 C CA . TRP A 1 201 ? 12.68 -38.875 -16.297 1 94.75 201 TRP A CA 1
ATOM 1586 C C . TRP A 1 201 ? 11.625 -39.219 -15.266 1 94.75 201 TRP A C 1
ATOM 1588 O O . TRP A 1 201 ? 11.914 -39.312 -14.07 1 94.75 201 TRP A O 1
ATOM 1598 N N . LEU A 1 202 ? 10.414 -39.5 -15.641 1 93.94 202 LEU A N 1
ATOM 1599 C CA . LEU A 1 202 ? 9.312 -39.812 -14.742 1 93.94 202 LEU A CA 1
ATOM 1600 C C . LEU A 1 202 ? 9.586 -41.125 -14.016 1 93.94 202 LEU A C 1
ATOM 1602 O O . LEU A 1 202 ? 9.32 -41.25 -12.82 1 93.94 202 LEU A O 1
ATOM 1606 N N . GLU A 1 203 ? 10.102 -42.094 -14.766 1 91.38 203 GLU A N 1
ATOM 1607 C CA . GLU A 1 203 ? 10.406 -43.375 -14.164 1 91.38 203 GLU A CA 1
ATOM 1608 C C . GLU A 1 203 ? 11.477 -43.25 -13.086 1 91.38 203 GLU A C 1
ATOM 1610 O O . GLU A 1 203 ? 11.453 -43.969 -12.094 1 91.38 203 GLU A O 1
ATOM 1615 N N . ASP A 1 204 ? 12.359 -42.375 -13.344 1 90.38 204 ASP A N 1
ATOM 1616 C CA . ASP A 1 204 ? 13.445 -42.156 -12.398 1 90.38 204 ASP A CA 1
ATOM 1617 C C . ASP A 1 204 ? 12.93 -41.5 -11.117 1 90.38 204 ASP A C 1
ATOM 1619 O O . ASP A 1 204 ? 13.336 -41.875 -10.016 1 90.38 204 ASP A O 1
ATOM 1623 N N . ILE A 1 205 ? 12.031 -40.594 -11.242 1 89.19 205 ILE A N 1
ATOM 1624 C CA . ILE A 1 205 ? 11.648 -39.75 -10.109 1 89.19 205 ILE A CA 1
ATOM 1625 C C . ILE A 1 205 ? 10.445 -40.344 -9.406 1 89.19 205 ILE A C 1
ATOM 1627 O O . ILE A 1 205 ? 10.32 -40.281 -8.18 1 89.19 205 ILE A O 1
ATOM 1631 N N . LEU A 1 206 ? 9.531 -40.969 -10.18 1 91.19 206 LEU A N 1
ATOM 1632 C CA . LEU A 1 206 ? 8.289 -41.5 -9.625 1 91.19 206 LEU A CA 1
ATOM 1633 C C . LEU A 1 206 ? 8.055 -42.938 -10.102 1 91.19 206 LEU A C 1
ATOM 1635 O O . LEU A 1 206 ? 7 -43.25 -10.664 1 91.19 206 LEU A O 1
ATOM 1639 N N . PRO A 1 207 ? 8.945 -43.781 -9.734 1 88.31 207 PRO A N 1
ATOM 1640 C CA . PRO A 1 207 ? 8.781 -45.125 -10.258 1 88.31 207 PRO A CA 1
ATOM 1641 C C . PRO A 1 207 ? 7.48 -45.781 -9.797 1 88.31 207 PRO A C 1
ATOM 1643 O O . PRO A 1 207 ? 7.109 -45.656 -8.625 1 88.31 207 PRO A O 1
ATOM 1646 N N . ALA A 1 208 ? 6.809 -46.406 -10.695 1 85.38 208 ALA A N 1
ATOM 1647 C CA . ALA A 1 208 ? 5.629 -47.25 -10.445 1 85.38 208 ALA A CA 1
ATOM 1648 C C . ALA A 1 208 ? 4.48 -46.406 -9.898 1 85.38 208 ALA A C 1
ATOM 1650 O O . ALA A 1 208 ? 3.676 -46.875 -9.094 1 85.38 208 ALA A O 1
ATOM 1651 N N . SER A 1 209 ? 4.504 -45.125 -10.234 1 90.75 209 SER A N 1
ATOM 1652 C CA . SER A 1 209 ? 3.412 -44.25 -9.789 1 90.75 209 SER A CA 1
ATOM 1653 C C . SER A 1 209 ? 2.281 -44.219 -10.812 1 90.75 209 SER A C 1
ATOM 1655 O O . SER A 1 209 ? 2.471 -44.625 -11.961 1 90.75 209 SER A O 1
ATOM 1657 N N . LYS A 1 210 ? 1.149 -43.781 -10.359 1 92.88 210 LYS A N 1
ATOM 1658 C CA . LYS A 1 210 ? 0.012 -43.594 -11.266 1 92.88 210 LYS A CA 1
ATOM 1659 C C . LYS A 1 210 ? 0.272 -42.5 -12.281 1 92.88 210 LYS A C 1
ATOM 1661 O O . LYS A 1 210 ? -0.323 -42.5 -13.359 1 92.88 210 LYS A O 1
ATOM 1666 N N . VAL A 1 211 ? 1.105 -41.562 -11.938 1 95.62 211 VAL A N 1
ATOM 1667 C CA . VAL A 1 211 ? 1.484 -40.5 -12.875 1 95.62 211 VAL A CA 1
ATOM 1668 C C . VAL A 1 211 ? 2.18 -41.125 -14.086 1 95.62 211 VAL A C 1
ATOM 1670 O O . VAL A 1 211 ? 1.859 -40.781 -15.227 1 95.62 211 VAL A O 1
ATOM 1673 N N . VAL A 1 212 ? 3.115 -42.031 -13.812 1 94.69 212 VAL A N 1
ATOM 1674 C CA . VAL A 1 212 ? 3.854 -42.688 -14.883 1 94.69 212 VAL A CA 1
ATOM 1675 C C . VAL A 1 212 ? 2.887 -43.469 -15.766 1 94.69 212 VAL A C 1
ATOM 1677 O O . VAL A 1 212 ? 2.977 -43.406 -17 1 94.69 212 VAL A O 1
ATOM 1680 N N . GLU A 1 213 ? 1.96 -44.125 -15.141 1 94.19 213 GLU A N 1
ATOM 1681 C CA . GLU A 1 213 ? 0.967 -44.906 -15.883 1 94.19 213 GLU A CA 1
ATOM 1682 C C . GLU A 1 213 ? 0.124 -44 -16.781 1 94.19 213 GLU A C 1
ATOM 1684 O O . GLU A 1 213 ? -0.113 -44.312 -17.938 1 94.19 213 GLU A O 1
ATOM 1689 N N . ALA A 1 214 ? -0.325 -42.969 -16.172 1 95.81 214 ALA A N 1
ATOM 1690 C CA . ALA A 1 214 ? -1.161 -42 -16.922 1 95.81 214 ALA A CA 1
ATOM 1691 C C . ALA A 1 214 ? -0.401 -41.438 -18.109 1 95.81 214 ALA A C 1
ATOM 1693 O O . ALA A 1 214 ? -0.937 -41.344 -19.219 1 95.81 214 ALA A O 1
ATOM 1694 N N . MET A 1 215 ? 0.806 -41.031 -17.891 1 96.5 215 MET A N 1
ATOM 1695 C CA . MET A 1 215 ? 1.63 -40.438 -18.938 1 96.5 215 MET A CA 1
ATOM 1696 C C . MET A 1 215 ? 1.942 -41.438 -20.031 1 96.5 215 MET A C 1
ATOM 1698 O O . MET A 1 215 ? 1.966 -41.062 -21.219 1 96.5 215 MET A O 1
ATOM 1702 N N . ARG A 1 216 ? 2.174 -42.625 -19.672 1 94.44 216 ARG A N 1
ATOM 1703 C CA . ARG A 1 216 ? 2.395 -43.688 -20.656 1 94.44 216 ARG A CA 1
ATOM 1704 C C . ARG A 1 216 ? 1.133 -43.938 -21.469 1 94.44 216 ARG A C 1
ATOM 1706 O O . ARG A 1 216 ? 1.201 -44.125 -22.688 1 94.44 216 ARG A O 1
ATOM 1713 N N . TRP A 1 217 ? 0.068 -43.969 -20.797 1 94.31 217 TRP A N 1
ATOM 1714 C CA . TRP A 1 217 ? -1.202 -44.188 -21.484 1 94.31 217 TRP A CA 1
ATOM 1715 C C . TRP A 1 217 ? -1.455 -43.125 -22.531 1 94.31 217 TRP A C 1
ATOM 1717 O O . TRP A 1 217 ? -1.901 -43.406 -23.641 1 94.31 217 TRP A O 1
ATOM 1727 N N . LEU A 1 218 ? -1.203 -41.906 -22.203 1 94.31 218 LEU A N 1
ATOM 1728 C CA . LEU A 1 218 ? -1.386 -40.781 -23.125 1 94.31 218 LEU A CA 1
ATOM 1729 C C . LEU A 1 218 ? -0.479 -40.938 -24.344 1 94.31 218 LEU A C 1
ATOM 1731 O O . LEU A 1 218 ? -0.888 -40.656 -25.469 1 94.31 218 LEU A O 1
ATOM 1735 N N . LYS A 1 219 ? 0.712 -41.344 -24.109 1 91.25 219 LYS A N 1
ATOM 1736 C CA . LYS A 1 219 ? 1.655 -41.594 -25.203 1 91.25 219 LYS A CA 1
ATOM 1737 C C . LYS A 1 219 ? 1.167 -42.688 -26.125 1 91.25 219 LYS A C 1
ATOM 1739 O O . LYS A 1 219 ? 1.156 -42.531 -27.359 1 91.25 219 LYS A O 1
ATOM 1744 N N . ASP A 1 220 ? 0.761 -43.75 -25.562 1 89.94 220 ASP A N 1
ATOM 1745 C CA . ASP A 1 220 ? 0.349 -44.938 -26.328 1 89.94 220 ASP A CA 1
ATOM 1746 C C . ASP A 1 220 ? -0.936 -44.656 -27.094 1 89.94 220 ASP A C 1
ATOM 1748 O O . ASP A 1 220 ? -1.103 -45.156 -28.219 1 89.94 220 ASP A O 1
ATOM 1752 N N . ASP A 1 221 ? -1.782 -44 -26.422 1 86 221 ASP A N 1
ATOM 1753 C CA . ASP A 1 221 ? -3.029 -43.656 -27.094 1 86 221 ASP A CA 1
ATOM 1754 C C . ASP A 1 221 ? -2.771 -42.719 -28.281 1 86 221 ASP A C 1
ATOM 1756 O O . ASP A 1 221 ? -3.361 -42.906 -29.344 1 86 221 ASP A O 1
ATOM 1760 N N . GLY A 1 222 ? -1.954 -41.719 -28.141 1 84.94 222 GLY A N 1
ATOM 1761 C CA . GLY A 1 222 ? -1.473 -40.875 -29.219 1 84.94 222 GLY A CA 1
ATOM 1762 C C . GLY A 1 222 ? -2.445 -39.781 -29.609 1 84.94 222 GLY A C 1
ATOM 1763 O O . GLY A 1 222 ? -2.076 -38.844 -30.312 1 84.94 222 GLY A O 1
ATOM 1764 N N . ARG A 1 223 ? -3.752 -39.812 -29.266 1 84.31 223 ARG A N 1
ATOM 1765 C CA . ARG A 1 223 ? -4.773 -38.875 -29.688 1 84.31 223 ARG A CA 1
ATOM 1766 C C . ARG A 1 223 ? -4.613 -37.531 -28.953 1 84.31 223 ARG A C 1
ATOM 1768 O O . ARG A 1 223 ? -5.031 -36.5 -29.453 1 84.31 223 ARG A O 1
ATOM 1775 N N . TRP A 1 224 ? -4.027 -37.625 -27.812 1 89.06 224 TRP A N 1
ATOM 1776 C CA . TRP A 1 224 ? -3.99 -36.406 -26.984 1 89.06 224 TRP A CA 1
ATOM 1777 C C . TRP A 1 224 ? -2.561 -36.062 -26.578 1 89.06 224 TRP A C 1
ATOM 1779 O O . TRP A 1 224 ? -2.281 -35.844 -25.406 1 89.06 224 TRP A O 1
ATOM 1789 N N . GLY A 1 225 ? -1.722 -36.031 -27.547 1 88.62 225 GLY A N 1
ATOM 1790 C CA . GLY A 1 225 ? -0.329 -35.656 -27.328 1 88.62 225 GLY A CA 1
ATOM 1791 C C . GLY A 1 225 ? -0.161 -34.312 -26.672 1 88.62 225 GLY A C 1
ATOM 1792 O O . GLY A 1 225 ? 0.743 -34.125 -25.844 1 88.62 225 GLY A O 1
ATOM 1793 N N . VAL A 1 226 ? -1.038 -33.375 -27 1 90.62 226 VAL A N 1
ATOM 1794 C CA . VAL A 1 226 ? -0.993 -32.031 -26.438 1 90.62 226 VAL A CA 1
ATOM 1795 C C . VAL A 1 226 ? -1.188 -32.094 -24.922 1 90.62 226 VAL A C 1
ATOM 1797 O O . VAL A 1 226 ? -0.536 -31.344 -24.188 1 90.62 226 VAL A O 1
ATOM 1800 N N . VAL A 1 227 ? -2.09 -32.938 -24.469 1 95.25 227 VAL A N 1
ATOM 1801 C CA . VAL A 1 227 ? -2.344 -33.125 -23.031 1 95.25 227 VAL A CA 1
ATOM 1802 C C . VAL A 1 227 ? -1.086 -33.625 -22.344 1 95.25 227 VAL A C 1
ATOM 1804 O O . VAL A 1 227 ? -0.748 -33.188 -21.234 1 95.25 227 VAL A O 1
ATOM 1807 N N . ARG A 1 228 ? -0.432 -34.562 -22.969 1 95.06 228 ARG A N 1
ATOM 1808 C CA . ARG A 1 228 ? 0.806 -35.062 -22.406 1 95.06 228 ARG A CA 1
ATOM 1809 C C . ARG A 1 228 ? 1.861 -34 -22.281 1 95.06 228 ARG A C 1
ATOM 1811 O O . ARG A 1 228 ? 2.555 -33.906 -21.266 1 95.06 228 ARG A O 1
ATOM 1818 N N . SER A 1 229 ? 1.974 -33.156 -23.312 1 94.44 229 SER A N 1
ATOM 1819 C CA . SER A 1 229 ? 2.904 -32.031 -23.281 1 94.44 229 SER A CA 1
ATOM 1820 C C . SER A 1 229 ? 2.559 -31.062 -22.156 1 94.44 229 SER A C 1
ATOM 1822 O O . SER A 1 229 ? 3.443 -30.594 -21.438 1 94.44 229 SER A O 1
ATOM 1824 N N . ASP A 1 230 ? 1.286 -30.734 -22.031 1 96.94 230 ASP A N 1
ATOM 1825 C CA . ASP A 1 230 ? 0.82 -29.859 -20.953 1 96.94 230 ASP A CA 1
ATOM 1826 C C . ASP A 1 230 ? 1.184 -30.438 -19.578 1 96.94 230 ASP A C 1
ATOM 1828 O O . ASP A 1 230 ? 1.712 -29.719 -18.734 1 96.94 230 ASP A O 1
ATOM 1832 N N . LEU A 1 231 ? 0.888 -31.688 -19.406 1 97.94 231 LEU A N 1
ATOM 1833 C CA . LEU A 1 231 ? 1.175 -32.312 -18.125 1 97.94 231 LEU A CA 1
ATOM 1834 C C . LEU A 1 231 ? 2.672 -32.312 -17.844 1 97.94 231 LEU A C 1
ATOM 1836 O O . LEU A 1 231 ? 3.086 -32.125 -16.703 1 97.94 231 LEU A O 1
ATOM 1840 N N . PHE A 1 232 ? 3.459 -32.531 -18.844 1 97.62 232 PHE A N 1
ATOM 1841 C CA . PHE A 1 232 ? 4.902 -32.5 -18.641 1 97.62 232 PHE A CA 1
ATOM 1842 C C . PHE A 1 232 ? 5.328 -31.141 -18.109 1 97.62 232 PHE A C 1
ATOM 1844 O O . PHE A 1 232 ? 6.125 -31.047 -17.172 1 97.62 232 PHE A O 1
ATOM 1851 N N . ARG A 1 233 ? 4.828 -30.016 -18.672 1 98.06 233 ARG A N 1
ATOM 1852 C CA . ARG A 1 233 ? 5.191 -28.672 -18.25 1 98.06 233 ARG A CA 1
ATOM 1853 C C . ARG A 1 233 ? 4.938 -28.484 -16.75 1 98.06 233 ARG A C 1
ATOM 1855 O O . ARG A 1 233 ? 5.805 -28 -16.031 1 98.06 233 ARG A O 1
ATOM 1862 N N . TYR A 1 234 ? 3.76 -28.953 -16.312 1 98.69 234 TYR A N 1
ATOM 1863 C CA . TYR A 1 234 ? 3.393 -28.812 -14.914 1 98.69 234 TYR A CA 1
ATOM 1864 C C . TYR A 1 234 ? 4.219 -29.734 -14.031 1 98.69 234 TYR A C 1
ATOM 1866 O O . TYR A 1 234 ? 4.68 -29.344 -12.961 1 98.69 234 TYR A O 1
ATOM 1874 N N . LEU A 1 235 ? 4.426 -30.984 -14.492 1 98.06 235 LEU A N 1
ATOM 1875 C CA . LEU A 1 235 ? 5.117 -32 -13.703 1 98.06 235 LEU A CA 1
ATOM 1876 C C . LEU A 1 235 ? 6.578 -31.625 -13.492 1 98.06 235 LEU A C 1
ATOM 1878 O O . LEU A 1 235 ? 7.098 -31.734 -12.375 1 98.06 235 LEU A O 1
ATOM 1882 N N . VAL A 1 236 ? 7.246 -31.234 -14.531 1 98 236 VAL A N 1
ATOM 1883 C CA . VAL A 1 236 ? 8.672 -30.953 -14.414 1 98 236 VAL A CA 1
ATOM 1884 C C . VAL A 1 236 ? 8.883 -29.766 -13.477 1 98 236 VAL A C 1
ATOM 1886 O O . VAL A 1 236 ? 9.844 -29.734 -12.703 1 98 236 VAL A O 1
ATOM 1889 N N . LEU A 1 237 ? 8.008 -28.781 -13.555 1 98.25 237 LEU A N 1
ATOM 1890 C CA . LEU A 1 237 ? 8.125 -27.625 -12.664 1 98.25 237 LEU A CA 1
ATOM 1891 C C . LEU A 1 237 ? 7.777 -28 -11.234 1 98.25 237 LEU A C 1
ATOM 1893 O O . LEU A 1 237 ? 8.398 -27.516 -10.289 1 98.25 237 LEU A O 1
ATOM 1897 N N . LEU A 1 238 ? 6.758 -28.797 -11.023 1 97.69 238 LEU A N 1
ATOM 1898 C CA . LEU A 1 238 ? 6.379 -29.266 -9.695 1 97.69 238 LEU A CA 1
ATOM 1899 C C . LEU A 1 238 ? 7.527 -30.016 -9.031 1 97.69 238 LEU A C 1
ATOM 1901 O O . LEU A 1 238 ? 7.824 -29.797 -7.855 1 97.69 238 LEU A O 1
ATOM 1905 N N . LEU A 1 239 ? 8.172 -30.906 -9.805 1 96.12 239 LEU A N 1
ATOM 1906 C CA . LEU A 1 239 ? 9.086 -31.875 -9.227 1 96.12 239 LEU A CA 1
ATOM 1907 C C . LEU A 1 239 ? 10.516 -31.344 -9.234 1 96.12 239 LEU A C 1
ATOM 1909 O O . LEU A 1 239 ? 11.312 -31.656 -8.344 1 96.12 239 LEU A O 1
ATOM 1913 N N . ASP A 1 240 ? 10.867 -30.531 -10.25 1 95.88 240 ASP A N 1
ATOM 1914 C CA . ASP A 1 240 ? 12.25 -30.078 -10.359 1 95.88 240 ASP A CA 1
ATOM 1915 C C . ASP A 1 240 ? 12.344 -28.562 -10.297 1 95.88 240 ASP A C 1
ATOM 1917 O O . ASP A 1 240 ? 13.398 -28.016 -9.977 1 95.88 240 ASP A O 1
ATOM 1921 N N . GLY A 1 241 ? 11.281 -27.859 -10.586 1 96.69 241 GLY A N 1
ATOM 1922 C CA . GLY A 1 241 ? 11.344 -26.422 -10.68 1 96.69 241 GLY A CA 1
ATOM 1923 C C . GLY A 1 241 ? 12.039 -25.922 -11.93 1 96.69 241 GLY A C 1
ATOM 1924 O O . GLY A 1 241 ? 12.469 -26.734 -12.758 1 96.69 241 GLY A O 1
ATOM 1925 N N . GLY A 1 242 ? 12.039 -24.594 -12.125 1 98.12 242 GLY A N 1
ATOM 1926 C CA . GLY A 1 242 ? 12.641 -23.984 -13.297 1 98.12 242 GLY A CA 1
ATOM 1927 C C . GLY A 1 242 ? 11.648 -23.203 -14.141 1 98.12 242 GLY A C 1
ATOM 1928 O O . GLY A 1 242 ? 10.703 -22.625 -13.609 1 98.12 242 GLY A O 1
ATOM 1929 N N . VAL A 1 243 ? 12.016 -23.109 -15.453 1 98.69 243 VAL A N 1
ATOM 1930 C CA . VAL A 1 243 ? 11.164 -22.422 -16.422 1 98.69 243 VAL A CA 1
ATOM 1931 C C . VAL A 1 243 ? 10.742 -23.406 -17.516 1 98.69 243 VAL A C 1
ATOM 1933 O O . VAL A 1 243 ? 11.547 -24.203 -18 1 98.69 243 VAL A O 1
ATOM 1936 N N . TYR A 1 244 ? 9.492 -23.422 -17.797 1 98.56 244 TYR A N 1
ATOM 1937 C CA . TYR A 1 244 ? 9.031 -24.062 -19.016 1 98.56 244 TYR A CA 1
ATOM 1938 C C . TYR A 1 244 ? 8.656 -23.031 -20.078 1 98.56 244 TYR A C 1
ATOM 1940 O O . TYR A 1 244 ? 8.062 -22 -19.75 1 98.56 244 TYR A O 1
ATOM 1948 N N . THR A 1 245 ? 9.023 -23.344 -21.312 1 97.38 245 THR A N 1
ATOM 1949 C CA . THR A 1 245 ? 8.602 -22.5 -22.422 1 97.38 245 THR A CA 1
ATOM 1950 C C . THR A 1 245 ? 8.422 -23.328 -23.688 1 97.38 245 THR A C 1
ATOM 1952 O O . THR A 1 245 ? 9.125 -24.312 -23.891 1 97.38 245 THR A O 1
ATOM 1955 N N . ASP A 1 246 ? 7.484 -22.938 -24.516 1 94 246 ASP A N 1
ATOM 1956 C CA . ASP A 1 246 ? 7.266 -23.609 -25.797 1 94 246 ASP A CA 1
ATOM 1957 C C . ASP A 1 246 ? 8.453 -23.406 -26.734 1 94 246 ASP A C 1
ATOM 1959 O O . ASP A 1 246 ? 9.273 -22.516 -26.516 1 94 246 ASP A O 1
ATOM 1963 N N . THR A 1 247 ? 8.5 -24.203 -27.75 1 91.94 247 THR A N 1
ATOM 1964 C CA . THR A 1 247 ? 9.648 -24.188 -28.656 1 91.94 247 THR A CA 1
ATOM 1965 C C . THR A 1 247 ? 9.617 -22.969 -29.562 1 91.94 247 THR A C 1
ATOM 1967 O O . THR A 1 247 ? 10.641 -22.578 -30.141 1 91.94 247 THR A O 1
ATOM 1970 N N . ASP A 1 248 ? 8.492 -22.391 -29.719 1 89.88 248 ASP A N 1
ATOM 1971 C CA . ASP A 1 248 ? 8.375 -21.25 -30.625 1 89.88 248 ASP A CA 1
ATOM 1972 C C . ASP A 1 248 ? 8.305 -19.938 -29.844 1 89.88 248 ASP A C 1
ATOM 1974 O O . ASP A 1 248 ? 7.508 -19.062 -30.188 1 89.88 248 ASP A O 1
ATOM 1978 N N . THR A 1 249 ? 9.086 -19.844 -28.797 1 92.5 249 THR A N 1
ATOM 1979 C CA . THR A 1 249 ? 9.195 -18.641 -28 1 92.5 249 THR A CA 1
ATOM 1980 C C . THR A 1 249 ? 10.617 -18.094 -28.016 1 92.5 249 THR A C 1
ATOM 1982 O O . THR A 1 249 ? 11.547 -18.781 -28.453 1 92.5 249 THR A O 1
ATOM 1985 N N . ALA A 1 250 ? 10.766 -16.859 -27.656 1 92.56 250 ALA A N 1
ATOM 1986 C CA . ALA A 1 250 ? 12.07 -16.234 -27.469 1 92.56 250 ALA A CA 1
ATOM 1987 C C . ALA A 1 250 ? 12.133 -15.484 -26.141 1 92.56 250 ALA A C 1
ATOM 1989 O O . ALA A 1 250 ? 11.148 -14.875 -25.719 1 92.56 250 ALA A O 1
ATOM 1990 N N . CYS A 1 251 ? 13.273 -15.586 -25.516 1 94.12 251 CYS A N 1
ATOM 1991 C CA . CYS A 1 251 ? 13.531 -14.82 -24.297 1 94.12 251 CYS A CA 1
ATOM 1992 C C . CYS A 1 251 ? 14.023 -13.414 -24.625 1 94.12 251 CYS A C 1
ATOM 1994 O O . CYS A 1 251 ? 15.133 -13.25 -25.141 1 94.12 251 CYS A O 1
ATOM 1996 N N . ILE A 1 252 ? 13.258 -12.438 -24.312 1 91.56 252 ILE A N 1
ATOM 1997 C CA . ILE A 1 252 ? 13.594 -11.062 -24.672 1 91.56 252 ILE A CA 1
ATOM 1998 C C . ILE A 1 252 ? 14.523 -10.477 -23.609 1 91.56 252 ILE A C 1
ATOM 2000 O O . ILE A 1 252 ? 15.469 -9.75 -23.922 1 91.56 252 ILE A O 1
ATOM 2004 N N . ARG A 1 253 ? 14.234 -10.742 -22.359 1 92.88 253 ARG A N 1
ATOM 2005 C CA . ARG A 1 253 ? 15.039 -10.305 -21.219 1 92.88 253 ARG A CA 1
ATOM 2006 C C . ARG A 1 253 ? 15.43 -11.484 -20.344 1 92.88 253 ARG A C 1
ATOM 2008 O O . ARG A 1 253 ? 14.656 -12.438 -20.188 1 92.88 253 ARG A O 1
ATOM 2015 N N . PRO A 1 254 ? 16.594 -11.305 -19.688 1 95.19 254 PRO A N 1
ATOM 2016 C CA . PRO A 1 254 ? 16.984 -12.383 -18.781 1 95.19 254 PRO A CA 1
ATOM 2017 C C . PRO A 1 254 ? 15.93 -12.664 -17.703 1 95.19 254 PRO A C 1
ATOM 2019 O O . PRO A 1 254 ? 15.297 -11.734 -17.203 1 95.19 254 PRO A O 1
ATOM 2022 N N . ILE A 1 255 ? 15.836 -13.922 -17.344 1 96.06 255 ILE A N 1
ATOM 2023 C CA . ILE A 1 255 ? 14.828 -14.375 -16.391 1 96.06 255 ILE A CA 1
ATOM 2024 C C . ILE A 1 255 ? 15.023 -13.641 -15.055 1 96.06 255 ILE A C 1
ATOM 2026 O O . ILE A 1 255 ? 14.047 -13.312 -14.375 1 96.06 255 ILE A O 1
ATOM 2030 N N . SER A 1 256 ? 16.234 -13.336 -14.695 1 92.88 256 SER A N 1
ATOM 2031 C CA . SER A 1 256 ? 16.562 -12.664 -13.445 1 92.88 256 SER A CA 1
ATOM 2032 C C . SER A 1 256 ? 15.953 -11.266 -13.383 1 92.88 256 SER A C 1
ATOM 2034 O O . SER A 1 256 ? 15.883 -10.656 -12.32 1 92.88 256 SER A O 1
ATOM 2036 N N . GLN A 1 257 ? 15.477 -10.805 -14.5 1 92.75 257 GLN A N 1
ATOM 2037 C CA . GLN A 1 257 ? 14.945 -9.453 -14.562 1 92.75 257 GLN A CA 1
ATOM 2038 C C . GLN A 1 257 ? 13.414 -9.453 -14.594 1 92.75 257 GLN A C 1
ATOM 2040 O O . GLN A 1 257 ? 12.789 -8.398 -14.586 1 92.75 257 GLN A O 1
ATOM 2045 N N . TRP A 1 258 ? 12.875 -10.672 -14.633 1 94.31 258 TRP A N 1
ATOM 2046 C CA . TRP A 1 258 ? 11.422 -10.758 -14.672 1 94.31 258 TRP A CA 1
ATOM 2047 C C . TRP A 1 258 ? 10.812 -10.195 -13.391 1 94.31 258 TRP A C 1
ATOM 2049 O O . TRP A 1 258 ? 11.133 -10.641 -12.289 1 94.31 258 TRP A O 1
ATOM 2059 N N . GLY A 1 259 ? 10.023 -9.195 -13.477 1 92.69 259 GLY A N 1
ATOM 2060 C CA . GLY A 1 259 ? 9.32 -8.648 -12.328 1 92.69 259 GLY A CA 1
ATOM 2061 C C . GLY A 1 259 ? 10.109 -7.586 -11.594 1 92.69 259 GLY A C 1
ATOM 2062 O O . GLY A 1 259 ? 9.812 -7.273 -10.438 1 92.69 259 GLY A O 1
ATOM 2063 N N . ASP A 1 260 ? 11.133 -7.023 -12.18 1 89.69 260 ASP A N 1
ATOM 2064 C CA . ASP A 1 260 ? 11.977 -6.02 -11.539 1 89.69 260 ASP A CA 1
ATOM 2065 C C . ASP A 1 260 ? 11.148 -4.828 -11.055 1 89.69 260 ASP A C 1
ATOM 2067 O O . ASP A 1 260 ? 11.453 -4.238 -10.016 1 89.69 260 ASP A O 1
ATOM 2071 N N . SER A 1 261 ? 10.102 -4.586 -11.75 1 88.44 261 SER A N 1
ATOM 2072 C CA . SER A 1 261 ? 9.289 -3.422 -11.422 1 88.44 261 SER A CA 1
ATOM 2073 C C . SER A 1 261 ? 8.016 -3.828 -10.68 1 88.44 261 SER A C 1
ATOM 2075 O O . SER A 1 261 ? 7.051 -3.068 -10.641 1 88.44 261 SER A O 1
ATOM 2077 N N . ALA A 1 262 ? 8.031 -4.977 -10.094 1 93.06 262 ALA A N 1
ATOM 2078 C CA . ALA A 1 262 ? 6.82 -5.527 -9.492 1 93.06 262 ALA A CA 1
ATOM 2079 C C . ALA A 1 262 ? 6.398 -4.715 -8.266 1 93.06 262 ALA A C 1
ATOM 2081 O O . ALA A 1 262 ? 7.25 -4.203 -7.535 1 93.06 262 ALA A O 1
ATOM 2082 N N . VAL A 1 263 ? 5.109 -4.555 -8.125 1 89.12 263 VAL A N 1
ATOM 2083 C CA . VAL A 1 263 ? 4.543 -4.023 -6.891 1 89.12 263 VAL A CA 1
ATOM 2084 C C . VAL A 1 263 ? 3.9 -5.156 -6.09 1 89.12 263 VAL A C 1
ATOM 2086 O O . VAL A 1 263 ? 3.453 -6.152 -6.66 1 89.12 263 VAL A O 1
ATOM 2089 N N . LYS A 1 264 ? 3.883 -4.98 -4.805 1 89 264 LYS A N 1
ATOM 2090 C CA . LYS A 1 264 ? 3.289 -5.996 -3.941 1 89 264 LYS A CA 1
ATOM 2091 C C . LYS A 1 264 ? 1.811 -5.711 -3.689 1 89 264 LYS A C 1
ATOM 2093 O O . LYS A 1 264 ? 1.425 -4.559 -3.482 1 89 264 LYS A O 1
ATOM 2098 N N . HIS A 1 265 ? 1.069 -6.777 -3.824 1 90.5 265 HIS A N 1
ATOM 2099 C CA . HIS A 1 265 ? -0.332 -6.684 -3.43 1 90.5 265 HIS A CA 1
ATOM 2100 C C . HIS A 1 265 ? -0.468 -6.516 -1.92 1 90.5 265 HIS A C 1
ATOM 2102 O O . HIS A 1 265 ? 0.155 -7.25 -1.151 1 90.5 265 HIS A O 1
ATOM 2108 N N . HIS A 1 266 ? -1.218 -5.48 -1.539 1 82.62 266 HIS A N 1
ATOM 2109 C CA . HIS A 1 266 ? -1.49 -5.273 -0.121 1 82.62 266 HIS A CA 1
ATOM 2110 C C . HIS A 1 266 ? -2.795 -5.945 0.293 1 82.62 266 HIS A C 1
ATOM 2112 O O . HIS A 1 266 ? -3.859 -5.629 -0.242 1 82.62 266 HIS A O 1
ATOM 2118 N N . ALA A 1 267 ? -2.66 -6.832 1.18 1 80.81 267 ALA A N 1
ATOM 2119 C CA . ALA A 1 267 ? -3.836 -7.543 1.681 1 80.81 267 ALA A CA 1
ATOM 2120 C C . ALA A 1 267 ? -4.73 -6.609 2.496 1 80.81 267 ALA A C 1
ATOM 2122 O O . ALA A 1 267 ? -4.301 -5.527 2.904 1 80.81 267 ALA A O 1
ATOM 2123 N N . ASP A 1 268 ? -5.883 -7.055 2.738 1 79.38 268 ASP A N 1
ATOM 2124 C CA . ASP A 1 268 ? -6.852 -6.27 3.494 1 79.38 268 ASP A CA 1
ATOM 2125 C C . ASP A 1 268 ? -6.422 -6.113 4.949 1 79.38 268 ASP A C 1
ATOM 2127 O O . ASP A 1 268 ? -6.562 -5.039 5.535 1 79.38 268 ASP A O 1
ATOM 2131 N N . SER A 1 269 ? -5.824 -7.168 5.418 1 87.38 269 SER A N 1
ATOM 2132 C CA . SER A 1 269 ? -5.375 -7.105 6.805 1 87.38 269 SER A CA 1
ATOM 2133 C C . SER A 1 269 ? -3.938 -6.605 6.902 1 87.38 269 SER A C 1
ATOM 2135 O O . SER A 1 269 ? -3.008 -7.277 6.453 1 87.38 269 SER A O 1
ATOM 2137 N N . PRO A 1 270 ? -3.73 -5.562 7.57 1 89.06 270 PRO A N 1
ATOM 2138 C CA . PRO A 1 270 ? -2.365 -5.051 7.707 1 89.06 270 PRO A CA 1
ATOM 2139 C C . PRO A 1 270 ? -1.471 -5.969 8.539 1 89.06 270 PRO A C 1
ATOM 2141 O O . PRO A 1 270 ? -0.246 -5.82 8.523 1 89.06 270 PRO A O 1
ATOM 2144 N N . LEU A 1 271 ? -2.053 -6.859 9.234 1 91.56 271 LEU A N 1
ATOM 2145 C CA . LEU A 1 271 ? -1.281 -7.777 10.062 1 91.56 271 LEU A CA 1
ATOM 2146 C C . LEU A 1 271 ? -0.434 -8.711 9.195 1 91.56 271 LEU A C 1
ATOM 2148 O O . LEU A 1 271 ? 0.634 -9.156 9.625 1 91.56 271 LEU A O 1
ATOM 2152 N N . ILE A 1 272 ? -0.91 -8.93 8.031 1 89.38 272 ILE A N 1
ATOM 2153 C CA . ILE A 1 272 ? -0.192 -9.828 7.133 1 89.38 272 ILE A CA 1
ATOM 2154 C C . ILE A 1 272 ? 1.182 -9.25 6.809 1 89.38 272 ILE A C 1
ATOM 2156 O O . ILE A 1 272 ? 2.197 -9.945 6.91 1 89.38 272 ILE A O 1
ATOM 2160 N N . GLU A 1 273 ? 1.223 -8.039 6.488 1 87.44 273 GLU A N 1
ATOM 2161 C CA . GLU A 1 273 ? 2.477 -7.379 6.141 1 87.44 273 GLU A CA 1
ATOM 2162 C C . GLU A 1 273 ? 3.371 -7.207 7.363 1 87.44 273 GLU A C 1
ATOM 2164 O O . GLU A 1 273 ? 4.598 -7.152 7.242 1 87.44 273 GLU A O 1
ATOM 2169 N N . ALA A 1 274 ? 2.766 -7.152 8.539 1 91.19 274 ALA A N 1
ATOM 2170 C CA . ALA A 1 274 ? 3.516 -6.91 9.766 1 91.19 274 ALA A CA 1
ATOM 2171 C C . ALA A 1 274 ? 4.047 -8.219 10.352 1 91.19 274 ALA A C 1
ATOM 2173 O O . ALA A 1 274 ? 4.879 -8.203 11.258 1 91.19 274 ALA A O 1
ATOM 2174 N N . LEU A 1 275 ? 3.578 -9.289 9.891 1 88.88 275 LEU A N 1
ATOM 2175 C CA . LEU A 1 275 ? 3.803 -10.594 10.5 1 88.88 275 LEU A CA 1
ATOM 2176 C C . LEU A 1 275 ? 5.297 -10.883 10.625 1 88.88 275 LEU A C 1
ATOM 2178 O O . LEU A 1 275 ? 5.762 -11.305 11.688 1 88.88 275 LEU A O 1
ATOM 2182 N N . PRO A 1 276 ? 6.086 -10.633 9.555 1 83.62 276 PRO A N 1
ATOM 2183 C CA . PRO A 1 276 ? 7.512 -10.922 9.711 1 83.62 276 PRO A CA 1
ATOM 2184 C C . PRO A 1 276 ? 8.141 -10.164 10.875 1 83.62 276 PRO A C 1
ATOM 2186 O O . PRO A 1 276 ? 8.93 -10.742 11.641 1 83.62 276 PRO A O 1
ATOM 2189 N N . GLN A 1 277 ? 7.801 -8.906 11.016 1 87.38 277 GLN A N 1
ATOM 2190 C CA . GLN A 1 277 ? 8.344 -8.109 12.117 1 87.38 277 GLN A CA 1
ATOM 2191 C C . GLN A 1 277 ? 7.816 -8.594 13.461 1 87.38 277 GLN A C 1
ATOM 2193 O O . GLN A 1 277 ? 8.555 -8.633 14.445 1 87.38 277 GLN A O 1
ATOM 2198 N N . LEU A 1 278 ? 6.57 -8.945 13.484 1 89.88 278 LEU A N 1
ATOM 2199 C CA . LEU A 1 278 ? 5.965 -9.453 14.711 1 89.88 278 LEU A CA 1
ATOM 2200 C C . LEU A 1 278 ? 6.641 -10.75 15.156 1 89.88 278 LEU A C 1
ATOM 2202 O O . LEU A 1 278 ? 6.906 -10.945 16.344 1 89.88 278 LEU A O 1
ATOM 2206 N N . LEU A 1 279 ? 6.848 -11.602 14.211 1 85.88 279 LEU A N 1
ATOM 2207 C CA . LEU A 1 279 ? 7.539 -12.852 14.508 1 85.88 279 LEU A CA 1
ATOM 2208 C C . LEU A 1 279 ? 8.938 -12.578 15.055 1 85.88 279 LEU A C 1
ATOM 2210 O O . LEU A 1 279 ? 9.367 -13.227 16.016 1 85.88 279 LEU A O 1
ATOM 2214 N N . SER A 1 280 ? 9.656 -11.609 14.477 1 84.75 280 SER A N 1
ATOM 2215 C CA . SER A 1 280 ? 10.984 -11.234 14.945 1 84.75 280 SER A CA 1
ATOM 2216 C C . SER A 1 280 ? 10.938 -10.703 16.375 1 84.75 280 SER A C 1
ATOM 2218 O O . SER A 1 280 ? 11.797 -11.031 17.203 1 84.75 280 SER A O 1
ATOM 2220 N N . LEU A 1 281 ? 9.969 -9.945 16.672 1 87.38 281 LEU A N 1
ATOM 2221 C CA . LEU A 1 281 ? 9.82 -9.344 18 1 87.38 281 LEU A CA 1
ATOM 2222 C C . LEU A 1 281 ? 9.453 -10.391 19.031 1 87.38 281 LEU A C 1
ATOM 2224 O O . LEU A 1 281 ? 9.789 -10.25 20.219 1 87.38 281 LEU A O 1
ATOM 2228 N N . SER A 1 282 ? 8.719 -11.398 18.672 1 83.19 282 SER A N 1
ATOM 2229 C CA . SER A 1 282 ? 8.32 -12.453 19.594 1 83.19 282 SER A CA 1
ATOM 2230 C C . SER A 1 282 ? 9.508 -13.336 19.969 1 83.19 282 SER A C 1
ATOM 2232 O O . SER A 1 282 ? 9.531 -13.93 21.047 1 83.19 282 SER A O 1
ATOM 2234 N N . LYS A 1 283 ? 10.398 -13.578 19.016 1 69.94 283 LYS A N 1
ATOM 2235 C CA . LYS A 1 283 ? 11.594 -14.375 19.25 1 69.94 283 LYS A CA 1
ATOM 2236 C C . LYS A 1 283 ? 12.469 -13.75 20.328 1 69.94 283 LYS A C 1
ATOM 2238 O O . LYS A 1 283 ? 13.016 -14.461 21.172 1 69.94 283 LYS A O 1
ATOM 2243 N N . SER A 1 284 ? 12.578 -12.508 20.234 1 57.75 284 SER A N 1
ATOM 2244 C CA . SER A 1 284 ? 13.438 -11.797 21.172 1 57.75 284 SER A CA 1
ATOM 2245 C C . SER A 1 284 ? 12.922 -11.906 22.594 1 57.75 284 SER A C 1
ATOM 2247 O O . SER A 1 284 ? 13.68 -11.766 23.547 1 57.75 284 SER A O 1
ATOM 2249 N N . ALA A 1 285 ? 11.641 -12.234 22.703 1 54.41 285 ALA A N 1
ATOM 2250 C CA . ALA A 1 285 ? 11.07 -12.297 24.047 1 54.41 285 ALA A CA 1
ATOM 2251 C C . ALA A 1 285 ? 11.211 -13.695 24.625 1 54.41 285 ALA A C 1
ATOM 2253 O O . ALA A 1 285 ? 10.797 -13.945 25.766 1 54.41 285 ALA A O 1
ATOM 2254 N N . GLY A 1 286 ? 12.07 -14.648 24 1 51.72 286 GLY A N 1
ATOM 2255 C CA . GLY A 1 286 ? 12.516 -15.867 24.656 1 51.72 286 GLY A CA 1
ATOM 2256 C C . GLY A 1 286 ? 12.312 -17.109 23.797 1 51.72 286 GLY A C 1
ATOM 2257 O O . GLY A 1 286 ? 13.094 -18.062 23.875 1 51.72 286 GLY A O 1
ATOM 2258 N N . ARG A 1 287 ? 11.086 -17.688 23.359 1 48.25 287 ARG A N 1
ATOM 2259 C CA . ARG A 1 287 ? 10.977 -19.047 22.859 1 48.25 287 ARG A CA 1
ATOM 2260 C C . ARG A 1 287 ? 11.164 -19.094 21.344 1 48.25 287 ARG A C 1
ATOM 2262 O O . ARG A 1 287 ? 10.32 -18.609 20.594 1 48.25 287 ARG A O 1
ATOM 2269 N N . THR A 1 288 ? 12.391 -19.031 20.891 1 47.25 288 THR A N 1
ATOM 2270 C CA . THR A 1 288 ? 12.758 -19.094 19.469 1 47.25 288 THR A CA 1
ATOM 2271 C C . THR A 1 288 ? 12.273 -20.391 18.844 1 47.25 288 THR A C 1
ATOM 2273 O O . THR A 1 288 ? 12.68 -21.484 19.266 1 47.25 288 THR A O 1
ATOM 2276 N N . ASP A 1 289 ? 11.195 -20.5 18.453 1 45.94 289 ASP A N 1
ATOM 2277 C CA . ASP A 1 289 ? 11.031 -21.625 17.547 1 45.94 289 ASP A CA 1
ATOM 2278 C C . ASP A 1 289 ? 11.891 -21.453 16.297 1 45.94 289 ASP A C 1
ATOM 2280 O O . ASP A 1 289 ? 11.75 -20.453 15.57 1 45.94 289 ASP A O 1
ATOM 2284 N N . PRO A 1 290 ? 13.047 -22.109 16.297 1 45.28 290 PRO A N 1
ATOM 2285 C CA . PRO A 1 290 ? 13.992 -22.047 15.18 1 45.28 290 PRO A CA 1
ATOM 2286 C C . PRO A 1 290 ? 13.289 -21.938 13.828 1 45.28 290 PRO A C 1
ATOM 2288 O O . PRO A 1 290 ? 13.828 -21.328 12.891 1 45.28 290 PRO A O 1
ATOM 2291 N N . GLU A 1 291 ? 12.305 -22.609 13.758 1 48.97 291 GLU A N 1
ATOM 2292 C CA . GLU A 1 291 ? 11.672 -22.672 12.445 1 48.97 291 GLU A CA 1
ATOM 2293 C C . GLU A 1 291 ? 11.141 -21.312 12.023 1 48.97 291 GLU A C 1
ATOM 2295 O O . GLU A 1 291 ? 11.008 -21.031 10.828 1 48.97 291 GLU A O 1
ATOM 2300 N N . ILE A 1 292 ? 10.969 -20.5 12.992 1 49.34 292 ILE A N 1
ATOM 2301 C CA . ILE A 1 292 ? 10.453 -19.156 12.719 1 49.34 292 ILE A CA 1
ATOM 2302 C C . ILE A 1 292 ? 11.617 -18.219 12.391 1 49.34 292 ILE A C 1
ATOM 2304 O O . ILE A 1 292 ? 11.43 -17.203 11.711 1 49.34 292 ILE A O 1
ATOM 2308 N N . ALA A 1 293 ? 12.883 -18.5 12.922 1 43.88 293 ALA A N 1
ATOM 2309 C CA . ALA A 1 293 ? 14.055 -17.625 12.953 1 43.88 293 ALA A CA 1
ATOM 2310 C C . ALA A 1 293 ? 14.5 -17.25 11.547 1 43.88 293 ALA A C 1
ATOM 2312 O O . ALA A 1 293 ? 15.117 -16.203 11.336 1 43.88 293 ALA A O 1
ATOM 2313 N N . GLY A 1 294 ? 14.578 -18.094 10.703 1 44.91 294 GLY A N 1
ATOM 2314 C CA . GLY A 1 294 ? 15.312 -17.953 9.453 1 44.91 294 GLY A CA 1
ATOM 2315 C C . GLY A 1 294 ? 14.562 -17.172 8.398 1 44.91 294 GLY A C 1
ATOM 2316 O O . GLY A 1 294 ? 14.789 -17.359 7.203 1 44.91 294 GLY A O 1
ATOM 2317 N N . VAL A 1 295 ? 13.805 -16.469 8.812 1 47.19 295 VAL A N 1
ATOM 2318 C CA . VAL A 1 295 ? 12.992 -15.891 7.75 1 47.19 295 VAL A CA 1
ATOM 2319 C C . VAL A 1 295 ? 13.812 -14.859 6.977 1 47.19 295 VAL A C 1
ATOM 2321 O O . VAL A 1 295 ? 13.883 -13.695 7.367 1 47.19 295 VAL A O 1
ATOM 2324 N N . GLU A 1 296 ? 15.219 -14.977 7 1 47.66 296 GLU A N 1
ATOM 2325 C CA . GLU A 1 296 ? 15.82 -14.062 6.039 1 47.66 296 GLU A CA 1
ATOM 2326 C C . GLU A 1 296 ? 15.203 -14.227 4.656 1 47.66 296 GLU A C 1
ATOM 2328 O O . GLU A 1 296 ? 15.359 -15.266 4.02 1 47.66 296 GLU A O 1
ATOM 2333 N N . GLU A 1 297 ? 14.023 -13.859 4.395 1 50.09 297 GLU A N 1
ATOM 2334 C CA . GLU A 1 297 ? 13.008 -14.297 3.436 1 50.09 297 GLU A CA 1
ATOM 2335 C C . GLU A 1 297 ? 13.406 -13.93 2.01 1 50.09 297 GLU A C 1
ATOM 2337 O O . GLU A 1 297 ? 13.672 -12.766 1.715 1 50.09 297 GLU A O 1
ATOM 2342 N N . ASP A 1 298 ? 14.25 -14.797 1.416 1 54.56 298 ASP A N 1
ATOM 2343 C CA . ASP A 1 298 ? 14.117 -14.656 -0.032 1 54.56 298 ASP A CA 1
ATOM 2344 C C . ASP A 1 298 ? 12.695 -14.273 -0.423 1 54.56 298 ASP A C 1
ATOM 2346 O O . ASP A 1 298 ? 11.766 -15.078 -0.286 1 54.56 298 ASP A O 1
ATOM 2350 N N . ASP A 1 299 ? 12.531 -13.031 -0.649 1 73.75 299 ASP A N 1
ATOM 2351 C CA . ASP A 1 299 ? 11.219 -12.5 -0.999 1 73.75 299 ASP A CA 1
ATOM 2352 C C . ASP A 1 299 ? 10.945 -12.648 -2.492 1 73.75 299 ASP A C 1
ATOM 2354 O O . ASP A 1 299 ? 10.141 -11.914 -3.061 1 73.75 299 ASP A O 1
ATOM 2358 N N . SER A 1 300 ? 11.828 -13.742 -3.084 1 87.12 300 SER A N 1
ATOM 2359 C CA . SER A 1 300 ? 11.539 -13.945 -4.5 1 87.12 300 SER A CA 1
ATOM 2360 C C . SER A 1 300 ? 10.258 -14.75 -4.691 1 87.12 300 SER A C 1
ATOM 2362 O O . SER A 1 300 ? 9.883 -15.547 -3.83 1 87.12 300 SER A O 1
ATOM 2364 N N . PRO A 1 301 ? 9.688 -14.609 -5.852 1 93.5 301 PRO A N 1
ATOM 2365 C CA . PRO A 1 301 ? 8.445 -15.359 -6.09 1 93.5 301 PRO A CA 1
ATOM 2366 C C . PRO A 1 301 ? 8.688 -16.859 -6.285 1 93.5 301 PRO A C 1
ATOM 2368 O O . PRO A 1 301 ? 9.75 -17.25 -6.77 1 93.5 301 PRO A O 1
ATOM 2371 N N . SER A 1 302 ? 7.742 -17.625 -5.883 1 94.75 302 SER A N 1
ATOM 2372 C CA . SER A 1 302 ? 7.812 -19.078 -6.055 1 94.75 302 SER A CA 1
ATOM 2373 C C . SER A 1 302 ? 7.199 -19.516 -7.383 1 94.75 302 SER A C 1
ATOM 2375 O O . SER A 1 302 ? 7.422 -20.625 -7.84 1 94.75 302 SER A O 1
ATOM 2377 N N . LEU A 1 303 ? 6.379 -18.688 -7.938 1 97.5 303 LEU A N 1
ATOM 2378 C CA . LEU A 1 303 ? 5.754 -18.922 -9.234 1 97.5 303 LEU A CA 1
ATOM 2379 C C . LEU A 1 303 ? 5.602 -17.609 -10.008 1 97.5 303 LEU A C 1
ATOM 2381 O O . LEU A 1 303 ? 5.137 -16.609 -9.453 1 97.5 303 LEU A O 1
ATOM 2385 N N . ILE A 1 304 ? 6.074 -17.594 -11.266 1 98.25 304 ILE A N 1
ATOM 2386 C CA . ILE A 1 304 ? 5.934 -16.438 -12.148 1 98.25 304 ILE A CA 1
ATOM 2387 C C . ILE A 1 304 ? 5.023 -16.812 -13.32 1 98.25 304 ILE A C 1
ATOM 2389 O O . ILE A 1 304 ? 5.301 -17.75 -14.062 1 98.25 304 ILE A O 1
ATOM 2393 N N . ILE A 1 305 ? 3.967 -16.078 -13.461 1 98.38 305 ILE A N 1
ATOM 2394 C CA . ILE A 1 305 ? 3.004 -16.281 -14.539 1 98.38 305 ILE A CA 1
ATOM 2395 C C . ILE A 1 305 ? 2.715 -14.945 -15.227 1 98.38 305 ILE A C 1
ATOM 2397 O O . ILE A 1 305 ? 3.143 -13.891 -14.758 1 98.38 305 ILE A O 1
ATOM 2401 N N . ALA A 1 306 ? 2.008 -15.023 -16.359 1 96.75 306 ALA A N 1
ATOM 2402 C CA . ALA A 1 306 ? 1.566 -13.82 -17.062 1 96.75 306 ALA A CA 1
ATOM 2403 C C . ALA A 1 306 ? 0.113 -13.953 -17.516 1 96.75 306 ALA A C 1
ATOM 2405 O O . ALA A 1 306 ? -0.37 -15.055 -17.766 1 96.75 306 ALA A O 1
ATOM 2406 N N . LEU A 1 307 ? -0.491 -12.844 -17.594 1 96 307 LEU A N 1
ATOM 2407 C CA . LEU A 1 307 ? -1.843 -12.836 -18.156 1 96 307 LEU A CA 1
ATOM 2408 C C . LEU A 1 307 ? -1.812 -12.961 -19.672 1 96 307 LEU A C 1
ATOM 2410 O O . LEU A 1 307 ? -0.974 -12.336 -20.328 1 96 307 LEU A O 1
ATOM 2414 N N . GLU A 1 308 ? -2.689 -13.766 -20.141 1 94.5 308 GLU A N 1
ATOM 2415 C CA . GLU A 1 308 ? -2.85 -13.953 -21.578 1 94.5 308 GLU A CA 1
ATOM 2416 C C . GLU A 1 308 ? -3.973 -13.078 -22.125 1 94.5 308 GLU A C 1
ATOM 2418 O O . GLU A 1 308 ? -3.875 -12.562 -23.25 1 94.5 308 GLU A O 1
ATOM 2423 N N . ASN A 1 309 ? -4.992 -13.031 -21.391 1 94.06 309 ASN A N 1
ATOM 2424 C CA . ASN A 1 309 ? -6.172 -12.242 -21.719 1 94.06 309 ASN A CA 1
ATOM 2425 C C . ASN A 1 309 ? -6.719 -11.5 -20.5 1 94.06 309 ASN A C 1
ATOM 2427 O O . ASN A 1 309 ? -6.625 -12 -19.375 1 94.06 309 ASN A O 1
ATOM 2431 N N . ASP A 1 310 ? -7.234 -10.328 -20.734 1 96 310 ASP A N 1
ATOM 2432 C CA . ASP A 1 310 ? -7.852 -9.492 -19.719 1 96 310 ASP A CA 1
ATOM 2433 C C . ASP A 1 310 ? -9.055 -8.742 -20.266 1 96 310 ASP A C 1
ATOM 2435 O O . ASP A 1 310 ? -8.984 -7.539 -20.516 1 96 310 ASP A O 1
ATOM 2439 N N . SER A 1 311 ? -10.086 -9.453 -20.391 1 96.69 311 SER A N 1
ATOM 2440 C CA . SER A 1 311 ? -11.289 -8.898 -21 1 96.69 311 SER A CA 1
ATOM 2441 C C . SER A 1 311 ? -11.914 -7.82 -20.125 1 96.69 311 SER A C 1
ATOM 2443 O O . SER A 1 311 ? -12.508 -6.863 -20.625 1 96.69 311 SER A O 1
ATOM 2445 N N . PRO A 1 312 ? -11.859 -7.953 -18.812 1 96.44 312 PRO A N 1
ATOM 2446 C CA . PRO A 1 312 ? -12.406 -6.859 -18 1 96.44 312 PRO A CA 1
ATOM 2447 C C . PRO A 1 312 ? -11.75 -5.516 -18.312 1 96.44 312 PRO A C 1
ATOM 2449 O O . PRO A 1 312 ? -12.422 -4.477 -18.281 1 96.44 312 PRO A O 1
ATOM 2452 N N . ALA A 1 313 ? -10.516 -5.508 -18.484 1 93.25 313 ALA A N 1
ATOM 2453 C CA . ALA A 1 313 ? -9.797 -4.27 -18.766 1 93.25 313 ALA A CA 1
ATOM 2454 C C . ALA A 1 313 ? -10.008 -3.844 -20.219 1 93.25 313 ALA A C 1
ATOM 2456 O O . ALA A 1 313 ? -10.18 -2.656 -20.5 1 93.25 313 ALA A O 1
ATOM 2457 N N . SER A 1 314 ? -10.047 -4.73 -21.156 1 92.06 314 SER A N 1
ATOM 2458 C CA . SER A 1 314 ? -10.086 -4.41 -22.578 1 92.06 314 SER A CA 1
ATOM 2459 C C . SER A 1 314 ? -11.516 -4.25 -23.078 1 92.06 314 SER A C 1
ATOM 2461 O O . SER A 1 314 ? -11.758 -3.641 -24.125 1 92.06 314 SER A O 1
ATOM 2463 N N . GLY A 1 315 ? -12.398 -4.855 -22.375 1 93.19 315 GLY A N 1
ATOM 2464 C CA . GLY A 1 315 ? -13.781 -4.859 -22.828 1 93.19 315 GLY A CA 1
ATOM 2465 C C . GLY A 1 315 ? -14.023 -5.816 -23.984 1 93.19 315 GLY A C 1
ATOM 2466 O O . GLY A 1 315 ? -15.102 -5.816 -24.578 1 93.19 315 GLY A O 1
ATOM 2467 N N . SER A 1 316 ? -13.109 -6.695 -24.281 1 92.44 316 SER A N 1
ATOM 2468 C CA . SER A 1 316 ? -13.203 -7.598 -25.422 1 92.44 316 SER A CA 1
ATOM 2469 C C . SER A 1 316 ? -14.172 -8.742 -25.141 1 92.44 316 SER A C 1
ATOM 2471 O O . SER A 1 316 ? -14.477 -9.031 -23.984 1 92.44 316 SER A O 1
ATOM 2473 N N . ASP A 1 317 ? -14.641 -9.32 -26.281 1 95.88 317 ASP A N 1
ATOM 2474 C CA . ASP A 1 317 ? -15.422 -10.555 -26.203 1 95.88 317 ASP A CA 1
ATOM 2475 C C . ASP A 1 317 ? -14.516 -11.781 -26.188 1 95.88 317 ASP A C 1
ATOM 2477 O O . ASP A 1 317 ? -14.195 -12.328 -27.25 1 95.88 317 ASP A O 1
ATOM 2481 N N . TRP A 1 318 ? -14.219 -12.203 -25 1 96.06 318 TRP A N 1
ATOM 2482 C CA . TRP A 1 318 ? -13.203 -13.234 -24.844 1 96.06 318 TRP A CA 1
ATOM 2483 C C . TRP A 1 318 ? -13.648 -14.547 -25.469 1 96.06 318 TRP A C 1
ATOM 2485 O O . TRP A 1 318 ? -12.836 -15.297 -26 1 96.06 318 TRP A O 1
ATOM 2495 N N . GLU A 1 319 ? -14.906 -14.836 -25.453 1 95.5 319 GLU A N 1
ATOM 2496 C CA . GLU A 1 319 ? -15.414 -16.047 -26.094 1 95.5 319 GLU A CA 1
ATOM 2497 C C . GLU A 1 319 ? -15.25 -16 -27.609 1 95.5 319 GLU A C 1
ATOM 2499 O O . GLU A 1 319 ? -14.805 -16.969 -28.219 1 95.5 319 GLU A O 1
ATOM 2504 N N . ALA A 1 320 ? -15.562 -14.859 -28.109 1 94.62 320 ALA A N 1
ATOM 2505 C CA . ALA A 1 320 ? -15.414 -14.68 -29.547 1 94.62 320 ALA A CA 1
ATOM 2506 C C . ALA A 1 320 ? -13.953 -14.773 -29.969 1 94.62 320 ALA A C 1
ATOM 2508 O O . ALA A 1 320 ? -13.641 -15.234 -31.062 1 94.62 320 ALA A O 1
ATOM 2509 N N . ASP A 1 321 ? -13.125 -14.414 -29.047 1 92.44 321 ASP A N 1
ATOM 2510 C CA . ASP A 1 321 ? -11.695 -14.438 -29.328 1 92.44 321 ASP A CA 1
ATOM 2511 C C . ASP A 1 321 ? -11.102 -15.812 -29.031 1 92.44 321 ASP A C 1
ATOM 2513 O O . ASP A 1 321 ? -9.883 -15.984 -29.047 1 92.44 321 ASP A O 1
ATOM 2517 N N . THR A 1 322 ? -11.914 -16.797 -28.625 1 92.06 322 THR A N 1
ATOM 2518 C CA . THR A 1 322 ? -11.602 -18.203 -28.484 1 92.06 322 THR A CA 1
ATOM 2519 C C . THR A 1 322 ? -10.844 -18.469 -27.188 1 92.06 322 THR A C 1
ATOM 2521 O O . THR A 1 322 ? -10.141 -19.469 -27.062 1 92.06 322 THR A O 1
ATOM 2524 N N . PHE A 1 323 ? -10.945 -17.484 -26.344 1 95.25 323 PHE A N 1
ATOM 2525 C CA . PHE A 1 323 ? -10.453 -17.75 -25 1 95.25 323 PHE A CA 1
ATOM 2526 C C . PHE A 1 323 ? -11.484 -18.531 -24.188 1 95.25 323 PHE A C 1
ATOM 2528 O O . PHE A 1 323 ? -12.664 -18.594 -24.562 1 95.25 323 PHE A O 1
ATOM 2535 N N . VAL A 1 324 ? -10.992 -19.156 -23.172 1 97.56 324 VAL A N 1
ATOM 2536 C CA . VAL A 1 324 ? -11.93 -19.922 -22.375 1 97.56 324 VAL A CA 1
ATOM 2537 C C . VAL A 1 324 ? -12.117 -19.266 -21.016 1 97.56 324 VAL A C 1
ATOM 2539 O O . VAL A 1 324 ? -12.953 -19.688 -20.219 1 97.56 324 VAL A O 1
ATOM 2542 N N . ARG A 1 325 ? -11.398 -18.203 -20.719 1 98.12 325 ARG A N 1
ATOM 2543 C CA . ARG A 1 325 ? -11.594 -17.328 -19.562 1 98.12 325 ARG A CA 1
ATOM 2544 C C . ARG A 1 325 ? -11.453 -15.859 -19.969 1 98.12 325 ARG A C 1
ATOM 2546 O O . ARG A 1 325 ? -10.602 -15.516 -20.797 1 98.12 325 ARG A O 1
ATOM 2553 N N . GLY A 1 326 ? -12.266 -15.07 -19.312 1 98.06 326 GLY A N 1
ATOM 2554 C CA . GLY A 1 326 ? -12.148 -13.641 -19.547 1 98.06 326 GLY A CA 1
ATOM 2555 C C . GLY A 1 326 ? -10.836 -13.062 -19.031 1 98.06 326 GLY A C 1
ATOM 2556 O O . GLY A 1 326 ? -10.328 -12.086 -19.578 1 98.06 326 GLY A O 1
ATOM 2557 N N . LEU A 1 327 ? -10.406 -13.547 -17.969 1 98.31 327 LEU A N 1
ATOM 2558 C CA . LEU A 1 327 ? -9.055 -13.359 -17.453 1 98.31 327 LEU A CA 1
ATOM 2559 C C . LEU A 1 327 ? -8.281 -14.672 -17.469 1 98.31 327 LEU A C 1
ATOM 2561 O O . LEU A 1 327 ? -8.578 -15.578 -16.672 1 98.31 327 LEU A O 1
ATOM 2565 N N . GLN A 1 328 ? -7.32 -14.734 -18.391 1 98.12 328 GLN A N 1
ATOM 2566 C CA . GLN A 1 328 ? -6.668 -16.016 -18.656 1 98.12 328 GLN A CA 1
ATOM 2567 C C . GLN A 1 328 ? -5.156 -15.906 -18.484 1 98.12 328 GLN A C 1
ATOM 2569 O O . GLN A 1 328 ? -4.559 -14.891 -18.859 1 98.12 328 GLN A O 1
ATOM 2574 N N . VAL A 1 329 ? -4.555 -16.938 -17.953 1 98.12 329 VAL A N 1
ATOM 2575 C CA . VAL A 1 329 ? -3.119 -17 -17.703 1 98.12 329 VAL A CA 1
ATOM 2576 C C . VAL A 1 329 ? -2.422 -17.75 -18.844 1 98.12 329 VAL A C 1
ATOM 2578 O O . VAL A 1 329 ? -2.939 -18.75 -19.344 1 98.12 329 VAL A O 1
ATOM 2581 N N . VAL A 1 330 ? -1.277 -17.219 -19.188 1 96.5 330 VAL A N 1
ATOM 2582 C CA . VAL A 1 330 ? -0.433 -17.859 -20.188 1 96.5 330 VAL A CA 1
ATOM 2583 C C . VAL A 1 330 ? -0.021 -19.25 -19.734 1 96.5 330 VAL A C 1
ATOM 2585 O O . VAL A 1 330 ? 0.317 -19.438 -18.562 1 96.5 330 VAL A O 1
ATOM 2588 N N . GLN A 1 331 ? -0.042 -20.188 -20.734 1 95.31 331 GLN A N 1
ATOM 2589 C CA . GLN A 1 331 ? 0.32 -21.547 -20.375 1 95.31 331 GLN A CA 1
ATOM 2590 C C . GLN A 1 331 ? 1.562 -22 -21.125 1 95.31 331 GLN A C 1
ATOM 2592 O O . GLN A 1 331 ? 2.104 -23.078 -20.859 1 95.31 331 GLN A O 1
ATOM 2597 N N . TRP A 1 332 ? 2.102 -21.203 -22.062 1 95.31 332 TRP A N 1
ATOM 2598 C CA . TRP A 1 332 ? 3.23 -21.641 -22.891 1 95.31 332 TRP A CA 1
ATOM 2599 C C . TRP A 1 332 ? 4.555 -21.281 -22.219 1 95.31 332 TRP A C 1
ATOM 2601 O O . TRP A 1 332 ? 5.613 -21.766 -22.625 1 95.31 332 TRP A O 1
ATOM 2611 N N . THR A 1 333 ? 4.539 -20.406 -21.203 1 97.31 333 THR A N 1
ATOM 2612 C CA . THR A 1 333 ? 5.738 -20.078 -20.438 1 97.31 333 THR A CA 1
ATOM 2613 C C . THR A 1 333 ? 5.391 -19.828 -18.984 1 97.31 333 THR A C 1
ATOM 2615 O O . THR A 1 333 ? 4.395 -19.156 -18.672 1 97.31 333 THR A O 1
ATOM 2618 N N . MET A 1 334 ? 6.145 -20.312 -18.031 1 98.12 334 MET A N 1
ATOM 2619 C CA . MET A 1 334 ? 6.016 -20.094 -16.594 1 98.12 334 MET A CA 1
ATOM 2620 C C . MET A 1 334 ? 7.305 -20.469 -15.867 1 98.12 334 MET A C 1
ATOM 2622 O O . MET A 1 334 ? 8.141 -21.188 -16.406 1 98.12 334 MET A O 1
ATOM 2626 N N . ALA A 1 335 ? 7.5 -19.938 -14.742 1 98.38 335 ALA A N 1
ATOM 2627 C CA . ALA A 1 335 ? 8.648 -20.234 -13.891 1 98.38 335 ALA A CA 1
ATOM 2628 C C . ALA A 1 335 ? 8.203 -20.594 -12.477 1 98.38 335 ALA A C 1
ATOM 2630 O O . ALA A 1 335 ? 7.285 -19.969 -11.93 1 98.38 335 ALA A O 1
ATOM 2631 N N . ALA A 1 336 ? 8.836 -21.641 -11.906 1 97.62 336 ALA A N 1
ATOM 2632 C CA . ALA A 1 336 ? 8.391 -22.047 -10.57 1 97.62 336 ALA A CA 1
ATOM 2633 C C . ALA A 1 336 ? 9.547 -22.625 -9.758 1 97.62 336 ALA A C 1
ATOM 2635 O O . ALA A 1 336 ? 10.445 -23.266 -10.312 1 97.62 336 ALA A O 1
ATOM 2636 N N . LYS A 1 337 ? 9.469 -22.328 -8.5 1 94.5 337 LYS A N 1
ATOM 2637 C CA . LYS A 1 337 ? 10.219 -23.172 -7.574 1 94.5 337 LYS A CA 1
ATOM 2638 C C . LYS A 1 337 ? 9.609 -24.562 -7.484 1 94.5 337 LYS A C 1
ATOM 2640 O O . LYS A 1 337 ? 8.445 -24.766 -7.852 1 94.5 337 LYS A O 1
ATOM 2645 N N . LYS A 1 338 ? 10.391 -25.438 -7 1 93.94 338 LYS A N 1
ATOM 2646 C CA . LYS A 1 338 ? 9.891 -26.797 -6.805 1 93.94 338 LYS A CA 1
ATOM 2647 C C . LYS A 1 338 ? 8.742 -26.828 -5.797 1 93.94 338 LYS A C 1
ATOM 2649 O O . LYS A 1 338 ? 8.797 -26.141 -4.773 1 93.94 338 LYS A O 1
ATOM 2654 N N . GLY A 1 339 ? 7.68 -27.547 -6.168 1 94.44 339 GLY A N 1
ATOM 2655 C CA . GLY A 1 339 ? 6.68 -27.891 -5.176 1 94.44 339 GLY A CA 1
ATOM 2656 C C . GLY A 1 339 ? 5.602 -26.844 -5.008 1 94.44 339 GLY A C 1
ATOM 2657 O O . GLY A 1 339 ? 5.078 -26.656 -3.908 1 94.44 339 GLY A O 1
ATOM 2658 N N . HIS A 1 340 ? 5.234 -26.156 -5.949 1 96.44 340 HIS A N 1
ATOM 2659 C CA . HIS A 1 340 ? 4.168 -25.172 -5.789 1 96.44 340 HIS A CA 1
ATOM 2660 C C . HIS A 1 340 ? 2.797 -25.828 -5.867 1 96.44 340 HIS A C 1
ATOM 2662 O O . HIS A 1 340 ? 2.531 -26.609 -6.781 1 96.44 340 HIS A O 1
ATOM 2668 N N . PRO A 1 341 ? 1.878 -25.438 -5.055 1 97.62 341 PRO A N 1
ATOM 2669 C CA . PRO A 1 341 ? 0.575 -26.109 -4.988 1 97.62 341 PRO A CA 1
ATOM 2670 C C . PRO A 1 341 ? -0.257 -25.906 -6.25 1 97.62 341 PRO A C 1
ATOM 2672 O O . PRO A 1 341 ? -1.047 -26.781 -6.617 1 97.62 341 PRO A O 1
ATOM 2675 N N . ILE A 1 342 ? -0.11 -24.812 -6.91 1 98.75 342 ILE A N 1
ATOM 2676 C CA . ILE A 1 342 ? -0.866 -24.516 -8.125 1 98.75 342 ILE A CA 1
ATOM 2677 C C . ILE A 1 342 ? -0.6 -25.609 -9.164 1 98.75 342 ILE A C 1
ATOM 2679 O O . ILE A 1 342 ? -1.522 -26.062 -9.836 1 98.75 342 ILE A O 1
ATOM 2683 N N . LEU A 1 343 ? 0.596 -26.031 -9.242 1 98.69 343 LEU A N 1
ATOM 2684 C CA . LEU A 1 343 ? 0.98 -27.047 -10.219 1 98.69 343 LEU A CA 1
ATOM 2685 C C . LEU A 1 343 ? 0.374 -28.406 -9.867 1 98.69 343 LEU A C 1
ATOM 2687 O O . LEU A 1 343 ? -0.149 -29.109 -10.742 1 98.69 343 LEU A O 1
ATOM 2691 N N . LEU A 1 344 ? 0.405 -28.734 -8.656 1 98.31 344 LEU A N 1
ATOM 2692 C CA . LEU A 1 344 ? -0.215 -29.984 -8.242 1 98.31 344 LEU A CA 1
ATOM 2693 C C . LEU A 1 344 ? -1.718 -29.969 -8.492 1 98.31 344 LEU A C 1
ATOM 2695 O O . LEU A 1 344 ? -2.299 -30.969 -8.914 1 98.31 344 LEU A O 1
ATOM 2699 N N . ASP A 1 345 ? -2.299 -28.844 -8.25 1 98.56 345 ASP A N 1
ATOM 2700 C CA . ASP A 1 345 ? -3.738 -28.672 -8.438 1 98.56 345 ASP A CA 1
ATOM 2701 C C . ASP A 1 345 ? -4.137 -28.891 -9.891 1 98.56 345 ASP A C 1
ATOM 2703 O O . ASP A 1 345 ? -5.07 -29.656 -10.172 1 98.56 345 ASP A O 1
ATOM 2707 N N . VAL A 1 346 ? -3.482 -28.312 -10.805 1 98.75 346 VAL A N 1
ATOM 2708 C CA . VAL A 1 346 ? -3.84 -28.438 -12.211 1 98.75 346 VAL A CA 1
ATOM 2709 C C . VAL A 1 346 ? -3.508 -29.844 -12.703 1 98.75 346 VAL A C 1
ATOM 2711 O O . VAL A 1 346 ? -4.223 -30.406 -13.539 1 98.75 346 VAL A O 1
ATOM 2714 N N . ILE A 1 347 ? -2.414 -30.422 -12.25 1 98.5 347 ILE A N 1
ATOM 2715 C CA . ILE A 1 347 ? -2.07 -31.797 -12.586 1 98.5 347 ILE A CA 1
ATOM 2716 C C . ILE A 1 347 ? -3.193 -32.719 -12.148 1 98.5 347 ILE A C 1
ATOM 2718 O O . ILE A 1 347 ? -3.598 -33.625 -12.898 1 98.5 347 ILE A O 1
ATOM 2722 N N . ALA A 1 348 ? -3.646 -32.469 -10.945 1 97.62 348 ALA A N 1
ATOM 2723 C CA . ALA A 1 348 ? -4.746 -33.281 -10.422 1 97.62 348 ALA A CA 1
ATOM 2724 C C . ALA A 1 348 ? -5.957 -33.219 -11.344 1 97.62 348 ALA A C 1
ATOM 2726 O O . ALA A 1 348 ? -6.551 -34.25 -11.664 1 97.62 348 ALA A O 1
ATOM 2727 N N . HIS A 1 349 ? -6.293 -32.094 -11.727 1 97.81 349 HIS A N 1
ATOM 2728 C CA . HIS A 1 349 ? -7.422 -31.891 -12.625 1 97.81 349 HIS A CA 1
ATOM 2729 C C . HIS A 1 349 ? -7.246 -32.688 -13.922 1 97.81 349 HIS A C 1
ATOM 2731 O O . HIS A 1 349 ? -8.172 -33.375 -14.359 1 97.81 349 HIS A O 1
ATOM 2737 N N . ALA A 1 350 ? -6.109 -32.594 -14.5 1 98.12 350 ALA A N 1
ATOM 2738 C CA . ALA A 1 350 ? -5.824 -33.25 -15.766 1 98.12 350 ALA A CA 1
ATOM 2739 C C . ALA A 1 350 ? -5.805 -34.781 -15.602 1 98.12 350 ALA A C 1
ATOM 2741 O O . ALA A 1 350 ? -6.348 -35.5 -16.438 1 98.12 350 ALA A O 1
ATOM 2742 N N . LEU A 1 351 ? -5.176 -35.25 -14.539 1 97.19 351 LEU A N 1
ATOM 2743 C CA . LEU A 1 351 ? -5.07 -36.688 -14.312 1 97.19 351 LEU A CA 1
ATOM 2744 C C . LEU A 1 351 ? -6.438 -37.312 -14.039 1 97.19 351 LEU A C 1
ATOM 2746 O O . LEU A 1 351 ? -6.699 -38.438 -14.414 1 97.19 351 LEU A O 1
ATOM 2750 N N . ASN A 1 352 ? -7.246 -36.594 -13.328 1 95.81 352 ASN A N 1
ATOM 2751 C CA . ASN A 1 352 ? -8.602 -37.094 -13.094 1 95.81 352 ASN A CA 1
ATOM 2752 C C . ASN A 1 352 ? -9.32 -37.375 -14.398 1 95.81 352 ASN A C 1
ATOM 2754 O O . ASN A 1 352 ? -9.992 -38.406 -14.516 1 95.81 352 ASN A O 1
ATOM 2758 N N . LYS A 1 353 ? -9.203 -36.5 -15.312 1 95.88 353 LYS A N 1
ATOM 2759 C CA . LYS A 1 353 ? -9.828 -36.75 -16.609 1 95.88 353 LYS A CA 1
ATOM 2760 C C . LYS A 1 353 ? -9.195 -37.938 -17.328 1 95.88 353 LYS A C 1
ATOM 2762 O O . LYS A 1 353 ? -9.891 -38.719 -17.984 1 95.88 353 LYS A O 1
ATOM 2767 N N . VAL A 1 354 ? -7.875 -38.062 -17.266 1 95.56 354 VAL A N 1
ATOM 2768 C CA . VAL A 1 354 ? -7.199 -39.219 -17.828 1 95.56 354 VAL A CA 1
ATOM 2769 C C . VAL A 1 354 ? -7.766 -40.5 -17.234 1 95.56 354 VAL A C 1
ATOM 2771 O O . VAL A 1 354 ? -8.07 -41.469 -17.953 1 95.56 354 VAL A O 1
ATOM 2774 N N . ASP A 1 355 ? -7.898 -40.5 -15.938 1 94.06 355 ASP A N 1
ATOM 2775 C CA . ASP A 1 355 ? -8.445 -41.688 -15.25 1 94.06 355 ASP A CA 1
ATOM 2776 C C . ASP A 1 355 ? -9.859 -42 -15.727 1 94.06 355 ASP A C 1
ATOM 2778 O O . ASP A 1 355 ? -10.203 -43.156 -15.945 1 94.06 355 ASP A O 1
ATOM 2782 N N . GLU A 1 356 ? -10.609 -41 -15.844 1 93.75 356 GLU A N 1
ATOM 2783 C CA . GLU A 1 356 ? -11.969 -41.188 -16.344 1 93.75 356 GLU A CA 1
ATOM 2784 C C . GLU A 1 356 ? -11.977 -41.844 -17.719 1 93.75 356 GLU A C 1
ATOM 2786 O O . GLU A 1 356 ? -12.766 -42.75 -17.969 1 93.75 356 GLU A O 1
ATOM 2791 N N . LEU A 1 357 ? -11.203 -41.375 -18.578 1 93.56 357 LEU A N 1
ATOM 2792 C CA . LEU A 1 357 ? -11.141 -41.875 -19.938 1 93.56 357 LEU A CA 1
ATOM 2793 C C . LEU A 1 357 ? -10.609 -43.312 -19.953 1 93.56 357 LEU A C 1
ATOM 2795 O O . LEU A 1 357 ? -11.07 -44.156 -20.75 1 93.56 357 LEU A O 1
ATOM 2799 N N . ARG A 1 358 ? -9.641 -43.594 -19.156 1 92 358 ARG A N 1
ATOM 2800 C CA . ARG A 1 358 ? -9.102 -44.938 -19.047 1 92 358 ARG A CA 1
ATOM 2801 C C . ARG A 1 358 ? -10.164 -45.938 -18.594 1 92 358 ARG A C 1
ATOM 2803 O O . ARG A 1 358 ? -10.273 -47.031 -19.125 1 92 358 ARG A O 1
ATOM 2810 N N . ILE A 1 359 ? -10.891 -45.5 -17.609 1 92.44 359 ILE A N 1
ATOM 2811 C CA . ILE A 1 359 ? -11.969 -46.344 -17.094 1 92.44 359 ILE A CA 1
ATOM 2812 C C . ILE A 1 359 ? -13.023 -46.562 -18.188 1 92.44 359 ILE A C 1
ATOM 2814 O O . ILE A 1 359 ? -13.516 -47.656 -18.375 1 92.44 359 ILE A O 1
ATOM 2818 N N . ALA A 1 360 ? -13.32 -45.5 -18.844 1 91.38 360 ALA A N 1
ATOM 2819 C CA . ALA A 1 360 ? -14.289 -45.594 -19.922 1 91.38 360 ALA A CA 1
ATOM 2820 C C . ALA A 1 360 ? -13.82 -46.562 -21 1 91.38 360 ALA A C 1
ATOM 2822 O O . ALA A 1 360 ? -14.609 -47.375 -21.5 1 91.38 360 ALA A O 1
ATOM 2823 N N . ARG A 1 361 ? -12.625 -46.531 -21.375 1 88.38 361 ARG A N 1
ATOM 2824 C CA . ARG A 1 361 ? -12.062 -47.406 -22.391 1 88.38 361 ARG A CA 1
ATOM 2825 C C . ARG A 1 361 ? -12.117 -48.875 -21.922 1 88.38 361 ARG A C 1
ATOM 2827 O O . ARG A 1 361 ? -12.461 -49.75 -22.703 1 88.38 361 ARG A O 1
ATOM 2834 N N . LYS A 1 362 ? -11.773 -49.062 -20.766 1 89.56 362 LYS A N 1
ATOM 2835 C CA . LYS A 1 362 ? -11.789 -50.406 -20.219 1 89.56 362 LYS A CA 1
ATOM 2836 C C . LYS A 1 362 ? -13.203 -50.969 -20.172 1 89.56 362 LYS A C 1
ATOM 2838 O O . LYS A 1 362 ? -13.398 -52.188 -20.297 1 89.56 362 LYS A O 1
ATOM 2843 N N . SER A 1 363 ? -14.109 -50.062 -20.031 1 92.06 363 SER A N 1
ATOM 2844 C CA . SER A 1 363 ? -15.508 -50.5 -19.953 1 92.06 363 SER A CA 1
ATOM 2845 C C . SER A 1 363 ? -16.141 -50.625 -21.328 1 92.06 363 SER A C 1
ATOM 2847 O O . SER A 1 363 ? -17.328 -50.875 -21.453 1 92.06 363 SER A O 1
ATOM 2849 N N . GLY A 1 364 ? -15.43 -50.281 -22.312 1 88.56 364 GLY A N 1
ATOM 2850 C CA . GLY A 1 364 ? -15.906 -50.438 -23.688 1 88.56 364 GLY A CA 1
ATOM 2851 C C . GLY A 1 364 ? -16.719 -49.281 -24.172 1 88.56 364 GLY A C 1
ATOM 2852 O O . GLY A 1 364 ? -17.453 -49.375 -25.156 1 88.56 364 GLY A O 1
ATOM 2853 N N . LEU A 1 365 ? -16.609 -48.25 -23.422 1 87.19 365 LEU A N 1
ATOM 2854 C CA . LEU A 1 365 ? -17.344 -47.062 -23.828 1 87.19 365 LEU A CA 1
ATOM 2855 C C . LEU A 1 365 ? -16.625 -46.312 -24.953 1 87.19 365 LEU A C 1
ATOM 2857 O O . LEU A 1 365 ? -15.398 -46.281 -24.984 1 87.19 365 LEU A O 1
ATOM 2861 N N . VAL A 1 366 ? -17.438 -45.781 -25.891 1 84.5 366 VAL A N 1
ATOM 2862 C CA . VAL A 1 366 ? -16.875 -44.969 -26.984 1 84.5 366 VAL A CA 1
ATOM 2863 C C . VAL A 1 366 ? -16.422 -43.625 -26.453 1 84.5 366 VAL A C 1
ATOM 2865 O O . VAL A 1 366 ? -17.219 -42.906 -25.828 1 84.5 366 VAL A O 1
ATOM 2868 N N . ILE A 1 367 ? -15.219 -43.312 -26.641 1 82.44 367 ILE A N 1
ATOM 2869 C CA . ILE A 1 367 ? -14.656 -42.062 -26.172 1 82.44 367 ILE A CA 1
ATOM 2870 C C . ILE A 1 367 ? -14.602 -41.062 -27.312 1 82.44 367 ILE A C 1
ATOM 2872 O O . ILE A 1 367 ? -14.109 -41.375 -28.406 1 82.44 367 ILE A O 1
ATOM 2876 N N . ASP A 1 368 ? -15.242 -39.938 -27.078 1 79.75 368 ASP A N 1
ATOM 2877 C CA . ASP A 1 368 ? -15.148 -38.844 -28.062 1 79.75 368 ASP A CA 1
ATOM 2878 C C . ASP A 1 368 ? -13.703 -38.406 -28.25 1 79.75 368 ASP A C 1
ATOM 2880 O O . ASP A 1 368 ? -13 -38.125 -27.266 1 79.75 368 ASP A O 1
ATOM 2884 N N . GLU A 1 369 ? -13.312 -38.344 -29.484 1 78.06 369 GLU A N 1
ATOM 2885 C CA . GLU A 1 369 ? -11.938 -37.969 -29.797 1 78.06 369 GLU A CA 1
ATOM 2886 C C . GLU A 1 369 ? -11.719 -36.469 -29.547 1 78.06 369 GLU A C 1
ATOM 2888 O O . GLU A 1 369 ? -10.609 -36.031 -29.25 1 78.06 369 GLU A O 1
ATOM 2893 N N . GLU A 1 370 ? -12.82 -35.812 -29.719 1 82.19 370 GLU A N 1
ATOM 2894 C CA . GLU A 1 370 ? -12.695 -34.344 -29.578 1 82.19 370 GLU A CA 1
ATOM 2895 C C . GLU A 1 370 ? -12.898 -33.906 -28.141 1 82.19 370 GLU A C 1
ATOM 2897 O O . GLU A 1 370 ? -14.023 -33.875 -27.641 1 82.19 370 GLU A O 1
ATOM 2902 N N . GLN A 1 371 ? -11.859 -33.875 -27.359 1 82.81 371 GLN A N 1
ATOM 2903 C CA . GLN A 1 371 ? -11.883 -33.375 -26 1 82.81 371 GLN A CA 1
ATOM 2904 C C . GLN A 1 371 ? -11.492 -31.891 -25.953 1 82.81 371 GLN A C 1
ATOM 2906 O O . GLN A 1 371 ? -10.734 -31.406 -26.797 1 82.81 371 GLN A O 1
ATOM 2911 N N . ASP A 1 372 ? -12.094 -31.141 -25.078 1 92.19 372 ASP A N 1
ATOM 2912 C CA . ASP A 1 372 ? -11.727 -29.734 -24.891 1 92.19 372 ASP A CA 1
ATOM 2913 C C . ASP A 1 372 ? -10.406 -29.609 -24.141 1 92.19 372 ASP A C 1
ATOM 2915 O O . ASP A 1 372 ? -10.391 -29.531 -22.906 1 92.19 372 ASP A O 1
ATOM 2919 N N . ILE A 1 373 ? -9.391 -29.547 -24.859 1 93.62 373 ILE A N 1
ATOM 2920 C CA . ILE A 1 373 ? -8.039 -29.578 -24.297 1 93.62 373 ILE A CA 1
ATOM 2921 C C . ILE A 1 373 ? -7.805 -28.328 -23.453 1 93.62 373 ILE A C 1
ATOM 2923 O O . ILE A 1 373 ? -7.121 -28.391 -22.422 1 93.62 373 ILE A O 1
ATOM 2927 N N . LEU A 1 374 ? -8.367 -27.188 -23.828 1 95.56 374 LEU A N 1
ATOM 2928 C CA . LEU A 1 374 ? -8.188 -25.922 -23.109 1 95.56 374 LEU A CA 1
ATOM 2929 C C . LEU A 1 374 ? -8.742 -26.047 -21.688 1 95.56 374 LEU A C 1
ATOM 2931 O O . LEU A 1 374 ? -8.203 -25.438 -20.766 1 95.56 374 LEU A O 1
ATOM 2935 N N . GLU A 1 375 ? -9.758 -26.906 -21.547 1 97.06 375 GLU A N 1
ATOM 2936 C CA . GLU A 1 375 ? -10.398 -27.109 -20.25 1 97.06 375 GLU A CA 1
ATOM 2937 C C . GLU A 1 375 ? -9.773 -28.281 -19.516 1 97.06 375 GLU A C 1
ATOM 2939 O O . GLU A 1 375 ? -9.914 -28.391 -18.297 1 97.06 375 GLU A O 1
ATOM 2944 N N . TRP A 1 376 ? -9.18 -29.188 -20.266 1 97.31 376 TRP A N 1
ATOM 2945 C CA . TRP A 1 376 ? -8.633 -30.422 -19.719 1 97.31 376 TRP A CA 1
ATOM 2946 C C . TRP A 1 376 ? -7.27 -30.172 -19.078 1 97.31 376 TRP A C 1
ATOM 2948 O O . TRP A 1 376 ? -7.105 -30.328 -17.875 1 97.31 376 TRP A O 1
ATOM 2958 N N . SER A 1 377 ? -6.375 -29.656 -19.766 1 97.88 377 SER A N 1
ATOM 2959 C CA . SER A 1 377 ? -5.008 -29.453 -19.297 1 97.88 377 SER A CA 1
ATOM 2960 C C . SER A 1 377 ? -4.453 -28.109 -19.734 1 97.88 377 SER A C 1
ATOM 2962 O O . SER A 1 377 ? -3.375 -27.703 -19.281 1 97.88 377 SER A O 1
ATOM 2964 N N . GLY A 1 378 ? -5.211 -27.359 -20.5 1 97.44 378 GLY A N 1
ATOM 2965 C CA . GLY A 1 378 ? -4.723 -26.141 -21.109 1 97.44 378 GLY A CA 1
ATOM 2966 C C . GLY A 1 378 ? -4.883 -24.922 -20.234 1 97.44 378 GLY A C 1
ATOM 2967 O O . GLY A 1 378 ? -4.871 -25.031 -19 1 97.44 378 GLY A O 1
ATOM 2968 N N . PRO A 1 379 ? -4.934 -23.75 -20.859 1 97.56 379 PRO A N 1
ATOM 2969 C CA . PRO A 1 379 ? -4.918 -22.484 -20.125 1 97.56 379 PRO A CA 1
ATOM 2970 C C . PRO A 1 379 ? -6.152 -22.312 -19.234 1 97.56 379 PRO A C 1
ATOM 2972 O O . PRO A 1 379 ? -6.078 -21.656 -18.188 1 97.56 379 PRO A O 1
ATOM 2975 N N . GLY A 1 380 ? -7.289 -22.844 -19.656 1 98.25 380 GLY A N 1
ATOM 2976 C CA . GLY A 1 380 ? -8.453 -22.75 -18.797 1 98.25 380 GLY A CA 1
ATOM 2977 C C . GLY A 1 380 ? -8.258 -23.438 -17.453 1 98.25 380 GLY A C 1
ATOM 2978 O O . GLY A 1 380 ? -8.492 -22.828 -16.406 1 98.25 380 GLY A O 1
ATOM 2979 N N . ALA A 1 381 ? -7.82 -24.688 -17.531 1 98.5 381 ALA A N 1
ATOM 2980 C CA . ALA A 1 381 ? -7.559 -25.453 -16.312 1 98.5 381 ALA A CA 1
ATOM 2981 C C . ALA A 1 381 ? -6.48 -24.781 -15.469 1 98.5 381 ALA A C 1
ATOM 2983 O O . ALA A 1 381 ? -6.617 -24.688 -14.242 1 98.5 381 ALA A O 1
ATOM 2984 N N . PHE A 1 382 ? -5.43 -24.344 -16.094 1 98.81 382 PHE A N 1
ATOM 2985 C CA . PHE A 1 382 ? -4.324 -23.703 -15.391 1 98.81 382 PHE A CA 1
ATOM 2986 C C . PHE A 1 382 ? -4.777 -22.406 -14.742 1 98.81 382 PHE A C 1
ATOM 2988 O O . PHE A 1 382 ? -4.449 -22.141 -13.586 1 98.81 382 PHE A O 1
ATOM 2995 N N . THR A 1 383 ? -5.516 -21.625 -15.422 1 98.88 383 THR A N 1
ATOM 2996 C CA . THR A 1 383 ? -6.047 -20.359 -14.898 1 98.88 383 THR A CA 1
ATOM 2997 C C . THR A 1 383 ? -6.875 -20.609 -13.641 1 98.88 383 THR A C 1
ATOM 2999 O O . THR A 1 383 ? -6.715 -19.906 -12.641 1 98.88 383 THR A O 1
ATOM 3002 N N . ASP A 1 384 ? -7.723 -21.594 -13.695 1 98.81 384 ASP A N 1
ATOM 3003 C CA . ASP A 1 384 ? -8.547 -21.922 -12.531 1 98.81 384 ASP A CA 1
ATOM 3004 C C . ASP A 1 384 ? -7.68 -22.312 -11.336 1 98.81 384 ASP A C 1
ATOM 3006 O O . ASP A 1 384 ? -7.941 -21.891 -10.211 1 98.81 384 ASP A O 1
ATOM 3010 N N . ALA A 1 385 ? -6.691 -23.109 -11.562 1 98.88 385 ALA A N 1
ATOM 3011 C CA . ALA A 1 385 ? -5.812 -23.547 -10.477 1 98.88 385 ALA A CA 1
ATOM 3012 C C . ALA A 1 385 ? -5.09 -22.359 -9.852 1 98.88 385 ALA A C 1
ATOM 3014 O O . ALA A 1 385 ? -4.988 -22.266 -8.625 1 98.88 385 ALA A O 1
ATOM 3015 N N . VAL A 1 386 ? -4.594 -21.453 -10.688 1 98.88 386 VAL A N 1
ATOM 3016 C CA . VAL A 1 386 ? -3.881 -20.266 -10.219 1 98.88 386 VAL A CA 1
ATOM 3017 C C . VAL A 1 386 ? -4.789 -19.438 -9.32 1 98.88 386 VAL A C 1
ATOM 3019 O O . VAL A 1 386 ? -4.434 -19.141 -8.172 1 98.88 386 VAL A O 1
ATOM 3022 N N . PHE A 1 387 ? -5.941 -19.156 -9.797 1 98.81 387 PHE A N 1
ATOM 3023 C CA . PHE A 1 387 ? -6.773 -18.203 -9.07 1 98.81 387 PHE A CA 1
ATOM 3024 C C . PHE A 1 387 ? -7.492 -18.891 -7.906 1 98.81 387 PHE A C 1
ATOM 3026 O O . PHE A 1 387 ? -7.883 -18.234 -6.941 1 98.81 387 PHE A O 1
ATOM 3033 N N . ARG A 1 388 ? -7.668 -20.234 -7.965 1 98.69 388 ARG A N 1
ATOM 3034 C CA . ARG A 1 388 ? -8.141 -20.953 -6.789 1 98.69 388 ARG A CA 1
ATOM 3035 C C . ARG A 1 388 ? -7.16 -20.812 -5.625 1 98.69 388 ARG A C 1
ATOM 3037 O O . ARG A 1 388 ? -7.562 -20.484 -4.508 1 98.69 388 ARG A O 1
ATOM 3044 N N . TYR A 1 389 ? -5.918 -20.984 -5.906 1 98.44 389 TYR A N 1
ATOM 3045 C CA . TYR A 1 389 ? -4.879 -20.844 -4.895 1 98.44 389 TYR A CA 1
ATOM 3046 C C . TYR A 1 389 ? -4.844 -19.422 -4.344 1 98.44 389 TYR A C 1
ATOM 3048 O O . TYR A 1 389 ? -4.805 -19.219 -3.127 1 98.44 389 TYR A O 1
ATOM 3056 N N . LEU A 1 390 ? -4.848 -18.453 -5.273 1 98.31 390 LEU A N 1
ATOM 3057 C CA . LEU A 1 390 ? -4.758 -17.062 -4.855 1 98.31 390 LEU A CA 1
ATOM 3058 C C . LEU A 1 390 ? -5.977 -16.656 -4.027 1 98.31 390 LEU A C 1
ATOM 3060 O O . LEU A 1 390 ? -5.855 -15.891 -3.07 1 98.31 390 LEU A O 1
ATOM 3064 N N . LEU A 1 391 ? -7.117 -17.156 -4.395 1 98.19 391 LEU A N 1
ATOM 3065 C CA . LEU A 1 391 ? -8.344 -16.875 -3.656 1 98.19 391 LEU A CA 1
ATOM 3066 C C . LEU A 1 391 ? -8.289 -17.469 -2.256 1 98.19 391 LEU A C 1
ATOM 3068 O O . LEU A 1 391 ? -8.516 -16.781 -1.266 1 98.19 391 LEU A O 1
ATOM 3072 N N . LEU A 1 392 ? -7.895 -18.703 -2.178 1 97.38 392 LEU A N 1
ATOM 3073 C CA . LEU A 1 392 ? -8.016 -19.438 -0.922 1 97.38 392 LEU A CA 1
ATOM 3074 C C . LEU A 1 392 ? -6.855 -19.125 0.01 1 97.38 392 LEU A C 1
ATOM 3076 O O . LEU A 1 392 ? -7.031 -19.047 1.229 1 97.38 392 LEU A O 1
ATOM 3080 N N . ARG A 1 393 ? -5.703 -18.93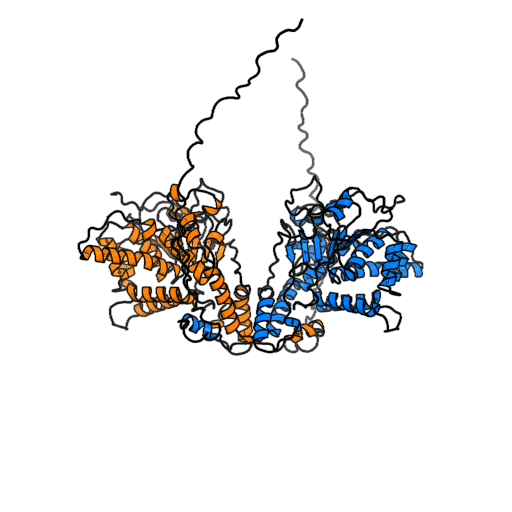8 -0.52 1 95.56 393 ARG A N 1
ATOM 3081 C CA . ARG A 1 393 ? -4.5 -18.719 0.282 1 95.56 393 ARG A CA 1
ATOM 3082 C C . ARG A 1 393 ? -4.328 -17.25 0.628 1 95.56 393 ARG A C 1
ATOM 3084 O O . ARG A 1 393 ? -3.828 -16.906 1.704 1 95.56 393 ARG A O 1
ATOM 3091 N N . HIS A 1 394 ? -4.836 -16.359 -0.241 1 95.12 394 HIS A N 1
ATOM 3092 C CA . HIS A 1 394 ? -4.484 -14.945 -0.066 1 95.12 394 HIS A CA 1
ATOM 3093 C C . HIS A 1 394 ? -5.727 -14.062 -0.068 1 95.12 394 HIS A C 1
ATOM 3095 O O . HIS A 1 394 ? -5.637 -12.859 0.156 1 95.12 394 HIS A O 1
ATOM 3101 N N . GLY A 1 395 ? -6.895 -14.68 -0.284 1 96.06 395 GLY A N 1
ATOM 3102 C CA . GLY A 1 395 ? -8.102 -13.875 -0.373 1 96.06 395 GLY A CA 1
ATOM 3103 C C . GLY A 1 395 ? -8.117 -12.961 -1.579 1 96.06 395 GLY A C 1
ATOM 3104 O O . GLY A 1 395 ? -8.789 -11.922 -1.566 1 96.06 395 GLY A O 1
ATOM 3105 N N . PHE A 1 396 ? -7.344 -13.219 -2.572 1 97.38 396 PHE A N 1
ATOM 3106 C CA . PHE A 1 396 ? -7.16 -12.406 -3.768 1 97.38 396 PHE A CA 1
ATOM 3107 C C . PHE A 1 396 ? -8.133 -12.828 -4.863 1 97.38 396 PHE A C 1
ATOM 3109 O O . PHE A 1 396 ? -8.109 -13.977 -5.312 1 97.38 396 PHE A O 1
ATOM 3116 N N . HIS A 1 397 ? -8.977 -11.922 -5.344 1 97.62 397 HIS A N 1
ATOM 3117 C CA . HIS A 1 397 ? -9.953 -12.211 -6.387 1 97.62 397 HIS A CA 1
ATOM 3118 C C . HIS A 1 397 ? -9.367 -11.992 -7.773 1 97.62 397 HIS A C 1
ATOM 3120 O O . HIS A 1 397 ? -8.539 -11.094 -7.969 1 97.62 397 HIS A O 1
ATOM 3126 N N . PRO A 1 398 ? -9.828 -12.812 -8.742 1 98 398 PRO A N 1
ATOM 3127 C CA . PRO A 1 398 ? -9.266 -12.695 -10.086 1 98 398 PRO A CA 1
ATOM 3128 C C . PRO A 1 398 ? -9.336 -11.273 -10.633 1 98 398 PRO A C 1
ATOM 3130 O O . PRO A 1 398 ? -8.375 -10.797 -11.242 1 98 398 PRO A O 1
ATOM 3133 N N . LYS A 1 399 ? -10.344 -10.586 -10.43 1 96.81 399 LYS A N 1
ATOM 3134 C CA . LYS A 1 399 ? -10.523 -9.25 -11 1 96.81 399 LYS A CA 1
ATOM 3135 C C . LYS A 1 399 ? -9.445 -8.297 -10.5 1 96.81 399 LYS A C 1
ATOM 3137 O O . LYS A 1 399 ? -9.164 -7.281 -11.141 1 96.81 399 LYS A O 1
ATOM 3142 N N . GLN A 1 400 ? -8.906 -8.547 -9.359 1 96.19 400 GLN A N 1
ATOM 3143 C CA . GLN A 1 400 ? -7.848 -7.711 -8.805 1 96.19 400 GLN A CA 1
ATOM 3144 C C . GLN A 1 400 ? -6.582 -7.797 -9.648 1 96.19 400 GLN A C 1
ATOM 3146 O O . GLN A 1 400 ? -5.676 -6.973 -9.508 1 96.19 400 GLN A O 1
ATOM 3151 N N . ALA A 1 401 ? -6.5 -8.789 -10.516 1 97.56 401 ALA A N 1
ATOM 3152 C CA . ALA A 1 401 ? -5.359 -8.938 -11.414 1 97.56 401 ALA A CA 1
ATOM 3153 C C . ALA A 1 401 ? -5.613 -8.242 -12.75 1 97.56 401 ALA A C 1
ATOM 3155 O O . ALA A 1 401 ? -4.77 -8.289 -13.648 1 97.56 401 ALA A O 1
ATOM 3156 N N . SER A 1 402 ? -6.773 -7.625 -12.945 1 97.12 402 SER A N 1
ATOM 3157 C CA . SER A 1 402 ? -7.113 -6.949 -14.195 1 97.12 402 SER A CA 1
ATOM 3158 C C . SER A 1 402 ? -6.496 -5.555 -14.25 1 97.12 402 SER A C 1
ATOM 3160 O O . SER A 1 402 ? -6.34 -4.895 -13.219 1 97.12 402 SER A O 1
ATOM 3162 N N . GLY A 1 403 ? -6.094 -5.152 -15.414 1 93.69 403 GLY A N 1
ATOM 3163 C CA . GLY A 1 403 ? -5.625 -3.793 -15.648 1 93.69 403 GLY A CA 1
ATOM 3164 C C . GLY A 1 403 ? -4.211 -3.559 -15.156 1 93.69 403 GLY A C 1
ATOM 3165 O O . GLY A 1 403 ? -3.828 -2.422 -14.875 1 93.69 403 GLY A O 1
ATOM 3166 N N . LEU A 1 404 ? -3.443 -4.578 -15.008 1 91.75 404 LEU A N 1
ATOM 3167 C CA . LEU A 1 404 ? -2.072 -4.426 -14.539 1 91.75 404 LEU A CA 1
ATOM 3168 C C . LEU A 1 404 ? -1.223 -3.688 -15.57 1 91.75 404 LEU A C 1
ATOM 3170 O O . LEU A 1 404 ? -1.242 -4.027 -16.75 1 91.75 404 LEU A O 1
ATOM 3174 N N . ASP A 1 405 ? -0.474 -2.672 -15.133 1 86.12 405 ASP A N 1
ATOM 3175 C CA . ASP A 1 405 ? 0.473 -1.976 -16 1 86.12 405 ASP A CA 1
ATOM 3176 C C . ASP A 1 405 ? 1.914 -2.307 -15.617 1 86.12 405 ASP A C 1
ATOM 3178 O O . ASP A 1 405 ? 2.855 -1.846 -16.266 1 86.12 405 ASP A O 1
ATOM 3182 N N . ARG A 1 406 ? 2.041 -3.039 -14.586 1 90.94 406 ARG A N 1
ATOM 3183 C CA . ARG A 1 406 ? 3.307 -3.574 -14.094 1 90.94 406 ARG A CA 1
ATOM 3184 C C . ARG A 1 406 ? 3.096 -4.898 -13.367 1 90.94 406 ARG A C 1
ATOM 3186 O O . ARG A 1 406 ? 1.966 -5.25 -13.023 1 90.94 406 ARG A O 1
ATOM 3193 N N . PRO A 1 407 ? 4.152 -5.656 -13.172 1 95.31 407 PRO A N 1
ATOM 3194 C CA . PRO A 1 407 ? 3.986 -6.945 -12.492 1 95.31 407 PRO A CA 1
ATOM 3195 C C . PRO A 1 407 ? 3.441 -6.793 -11.07 1 95.31 407 PRO A C 1
ATOM 3197 O O . PRO A 1 407 ? 3.758 -5.82 -10.383 1 95.31 407 PRO A O 1
ATOM 3200 N N . LEU A 1 408 ? 2.65 -7.754 -10.703 1 96.38 408 LEU A N 1
ATOM 3201 C CA . LEU A 1 408 ? 2.035 -7.75 -9.383 1 96.38 408 LEU A CA 1
ATOM 3202 C C . LEU A 1 408 ? 2.428 -9 -8.594 1 96.38 408 LEU A C 1
ATOM 3204 O O . LEU A 1 408 ? 2.209 -10.117 -9.055 1 96.38 408 LEU A O 1
ATOM 3208 N N . ARG A 1 409 ? 3.043 -8.75 -7.457 1 95.38 409 ARG A N 1
ATOM 3209 C CA . ARG A 1 409 ? 3.385 -9.844 -6.559 1 95.38 409 ARG A CA 1
ATOM 3210 C C . ARG A 1 409 ? 2.27 -10.094 -5.551 1 95.38 409 ARG A C 1
ATOM 3212 O O . ARG A 1 409 ? 1.949 -9.219 -4.742 1 95.38 409 ARG A O 1
ATOM 3219 N N . VAL A 1 410 ? 1.644 -11.273 -5.562 1 95.31 410 VAL A N 1
ATOM 3220 C CA . VAL A 1 410 ? 0.656 -11.711 -4.582 1 95.31 410 VAL A CA 1
ATOM 3221 C C . VAL A 1 410 ? 1.206 -12.891 -3.783 1 95.31 410 VAL A C 1
ATOM 3223 O O . VAL A 1 410 ? 1.178 -14.031 -4.25 1 95.31 410 VAL A O 1
ATOM 3226 N N . GLY A 1 411 ? 1.684 -12.539 -2.582 1 90.81 411 GLY A N 1
ATOM 3227 C CA . GLY A 1 411 ? 2.375 -13.586 -1.843 1 90.81 411 GLY A CA 1
ATOM 3228 C C . GLY A 1 411 ? 3.584 -14.133 -2.574 1 90.81 411 GLY A C 1
ATOM 3229 O O . GLY A 1 411 ? 4.504 -13.391 -2.91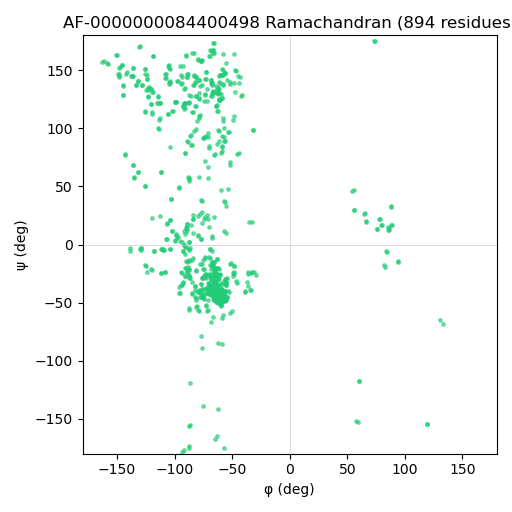6 1 90.81 411 GLY A O 1
ATOM 3230 N N . ASP A 1 412 ? 3.49 -15.391 -2.869 1 92.12 412 ASP A N 1
ATOM 3231 C CA . ASP A 1 412 ? 4.633 -16.047 -3.492 1 92.12 412 ASP A CA 1
ATOM 3232 C C . ASP A 1 412 ? 4.453 -16.141 -5.004 1 92.12 412 ASP A C 1
ATOM 3234 O O . ASP A 1 412 ? 5.246 -16.797 -5.691 1 92.12 412 ASP A O 1
ATOM 3238 N N . VAL A 1 413 ? 3.426 -15.492 -5.551 1 96.81 413 VAL A N 1
ATOM 3239 C CA . VAL A 1 413 ? 3.145 -15.57 -6.98 1 96.81 413 VAL A CA 1
ATOM 3240 C C . VAL A 1 413 ? 3.344 -14.195 -7.617 1 96.81 413 VAL A C 1
ATOM 3242 O O . VAL A 1 413 ? 2.818 -13.195 -7.129 1 96.81 413 VAL A O 1
ATOM 3245 N N . LEU A 1 414 ? 4.133 -14.188 -8.648 1 97.69 414 LEU A N 1
ATOM 3246 C CA . LEU A 1 414 ? 4.312 -12.984 -9.461 1 97.69 414 LEU A CA 1
ATOM 3247 C C . LEU A 1 414 ? 3.455 -13.047 -10.719 1 97.69 414 LEU A C 1
ATOM 3249 O O . LEU A 1 414 ? 3.561 -13.992 -11.5 1 97.69 414 LEU A O 1
ATOM 3253 N N . ILE A 1 415 ? 2.59 -12.086 -10.922 1 98 415 ILE A N 1
ATOM 3254 C CA . ILE A 1 415 ? 1.721 -12 -12.086 1 98 415 ILE A CA 1
ATOM 3255 C C . ILE A 1 415 ? 2.225 -10.906 -13.031 1 98 415 ILE A C 1
ATOM 3257 O O . ILE A 1 415 ? 2.188 -9.727 -12.688 1 98 415 ILE A O 1
ATOM 3261 N N . MET A 1 416 ? 2.672 -11.312 -14.133 1 96.31 416 MET A N 1
ATOM 3262 C CA . MET A 1 416 ? 3.102 -10.367 -15.156 1 96.31 416 MET A CA 1
ATOM 3263 C C . MET A 1 416 ? 1.912 -9.867 -15.969 1 96.31 416 MET A C 1
ATOM 3265 O O . MET A 1 416 ? 0.977 -10.625 -16.234 1 96.31 416 MET A O 1
ATOM 3269 N N . PRO A 1 417 ? 1.931 -8.633 -16.391 1 93.69 417 PRO A N 1
ATOM 3270 C CA . PRO A 1 417 ? 0.805 -8.078 -17.141 1 93.69 417 PRO A CA 1
ATOM 3271 C C . PRO A 1 417 ? 0.63 -8.742 -18.516 1 93.69 417 PRO A C 1
ATOM 3273 O O . PRO A 1 417 ? 1.474 -9.539 -18.922 1 93.69 417 PRO A O 1
ATOM 3276 N N . ILE A 1 418 ? -0.502 -8.32 -19.125 1 90.88 418 ILE A N 1
ATOM 3277 C CA . ILE A 1 418 ? -0.773 -8.781 -20.484 1 90.88 418 ILE A CA 1
ATOM 3278 C C . ILE A 1 418 ? 0.383 -8.383 -21.391 1 90.88 418 ILE A C 1
ATOM 3280 O O . ILE A 1 418 ? 1.02 -7.348 -21.188 1 90.88 418 ILE A O 1
ATOM 3284 N N . HIS A 1 419 ? 0.778 -9.281 -22.234 1 87.12 419 HIS A N 1
ATOM 3285 C CA . HIS A 1 419 ? 1.748 -9.07 -23.312 1 87.12 419 HIS A CA 1
ATOM 3286 C C . HIS A 1 419 ? 3.176 -9.227 -22.797 1 87.12 419 HIS A C 1
ATOM 3288 O O . HIS A 1 419 ? 4.133 -9.125 -23.562 1 87.12 419 HIS A O 1
ATOM 3294 N N . SER A 1 420 ? 3.283 -9.391 -21.5 1 91.75 420 SER A N 1
ATOM 3295 C CA . SER A 1 420 ? 4.633 -9.617 -21 1 91.75 420 SER A CA 1
ATOM 3296 C C . SER A 1 420 ? 5.25 -10.867 -21.609 1 91.75 420 SER A C 1
ATOM 3298 O O . SER A 1 420 ? 6.441 -10.891 -21.922 1 91.75 420 SER A O 1
ATOM 3300 N N . PHE A 1 421 ? 4.395 -11.93 -21.734 1 91.94 421 PHE A N 1
ATOM 3301 C CA . PHE A 1 421 ? 4.887 -13.18 -22.297 1 91.94 421 PHE A CA 1
ATOM 3302 C C . PHE A 1 421 ? 4.449 -13.336 -23.75 1 91.94 421 PHE A C 1
ATOM 3304 O O . PHE A 1 421 ? 4.461 -14.445 -24.281 1 91.94 421 PHE A O 1
ATOM 3311 N N . ARG A 1 422 ? 3.955 -12.367 -24.359 1 81.62 422 ARG A N 1
ATOM 3312 C CA . ARG A 1 422 ? 3.553 -12.328 -25.766 1 81.62 422 ARG A CA 1
ATOM 3313 C C . ARG A 1 422 ? 4.031 -11.047 -26.438 1 81.62 422 ARG A C 1
ATOM 3315 O O . ARG A 1 422 ? 3.229 -10.281 -26.969 1 81.62 422 ARG A O 1
ATOM 3322 N N . ALA A 1 423 ? 5.34 -10.875 -26.375 1 62.47 423 ALA A N 1
ATOM 3323 C CA . ALA A 1 423 ? 5.902 -9.625 -26.875 1 62.47 423 ALA A CA 1
ATOM 3324 C C . ALA A 1 423 ? 5.809 -9.555 -28.406 1 62.47 423 ALA A C 1
ATOM 3326 O O . ALA A 1 423 ? 6.203 -10.492 -29.094 1 62.47 423 ALA A O 1
ATOM 3327 N N . ASP A 1 424 ? 4.551 -9.672 -29 1 58.94 424 ASP A N 1
ATOM 3328 C CA . ASP A 1 424 ? 4.527 -9.516 -30.453 1 58.94 424 ASP A CA 1
ATOM 3329 C C . ASP A 1 424 ? 4.762 -8.062 -30.844 1 58.94 424 ASP A C 1
ATOM 3331 O O . ASP A 1 424 ? 4.461 -7.148 -30.078 1 58.94 424 ASP A O 1
ATOM 3335 N N . ALA A 1 425 ? 5.703 -7.949 -31.875 1 48.72 425 ALA A N 1
ATOM 3336 C CA . ALA A 1 425 ? 6.004 -6.637 -32.438 1 48.72 425 ALA A CA 1
ATOM 3337 C C . ALA A 1 425 ? 4.738 -5.793 -32.562 1 48.72 425 ALA A C 1
ATOM 3339 O O . ALA A 1 425 ? 4.801 -4.562 -32.562 1 48.72 425 ALA A O 1
ATOM 3340 N N . SER A 1 426 ? 3.721 -6.461 -32.969 1 45.19 426 SER A N 1
ATOM 3341 C CA . SER A 1 426 ? 2.615 -5.621 -33.438 1 45.19 426 SER A CA 1
ATOM 3342 C C . SER A 1 426 ? 1.889 -4.984 -32.25 1 45.19 426 SER A C 1
ATOM 3344 O O . SER A 1 426 ? 1.104 -4.051 -32.406 1 45.19 426 SER A O 1
ATOM 3346 N N . GLU A 1 427 ? 1.991 -5.742 -31.172 1 50.66 427 GLU A N 1
ATOM 3347 C CA . GLU A 1 427 ? 1.011 -5.305 -30.188 1 50.66 427 GLU A CA 1
ATOM 3348 C C . GLU A 1 427 ? 1.606 -4.266 -29.234 1 50.66 427 GLU A C 1
ATOM 3350 O O . GLU A 1 427 ? 2.807 -3.986 -29.281 1 50.66 427 GLU A O 1
ATOM 3355 N N . GLY A 1 428 ? 0.903 -3.75 -28.172 1 47.66 428 GLY A N 1
ATOM 3356 C CA . GLY A 1 428 ? 1.004 -2.625 -27.266 1 47.66 428 GLY A CA 1
ATOM 3357 C C . GLY A 1 428 ? 2.338 -2.557 -26.547 1 47.66 428 GLY A C 1
ATOM 3358 O O . GLY A 1 428 ? 3.15 -3.479 -26.641 1 47.66 428 GLY A O 1
ATOM 3359 N N . TYR A 1 429 ? 2.756 -1.41 -26.406 1 50.09 429 TYR A N 1
ATOM 3360 C CA . TYR A 1 429 ? 3.969 -1.036 -25.688 1 50.09 429 TYR A CA 1
ATOM 3361 C C . TYR A 1 429 ? 3.924 -1.527 -24.25 1 50.09 429 TYR A C 1
ATOM 3363 O O . TYR A 1 429 ? 2.965 -1.252 -23.516 1 50.09 429 TYR A O 1
ATOM 3371 N N . GLN A 1 430 ? 4.395 -2.76 -23.938 1 55.88 430 GLN A N 1
ATOM 3372 C CA . GLN A 1 430 ? 4.391 -3.045 -22.5 1 55.88 430 GLN A CA 1
ATOM 3373 C C . GLN A 1 430 ? 5.699 -2.607 -21.844 1 55.88 430 GLN A C 1
ATOM 3375 O O . GLN A 1 430 ? 6.082 -3.133 -20.797 1 55.88 430 GLN A O 1
ATOM 3380 N N . GLY A 1 431 ? 6.367 -1.786 -22.547 1 61.31 431 GLY A N 1
ATOM 3381 C CA . GLY A 1 431 ? 7.508 -1.236 -21.828 1 61.31 431 GLY A CA 1
ATOM 3382 C C . GLY A 1 431 ? 8.469 -2.299 -21.328 1 61.31 431 GLY A C 1
ATOM 3383 O O . GLY A 1 431 ? 8.547 -3.389 -21.906 1 61.31 431 GLY A O 1
ATOM 3384 N N . ASP A 1 432 ? 9.188 -2.086 -20.266 1 69.19 432 ASP A N 1
ATOM 3385 C CA . ASP A 1 432 ? 10.258 -2.895 -19.703 1 69.19 432 ASP A CA 1
ATOM 3386 C C . ASP A 1 432 ? 9.727 -4.227 -19.172 1 69.19 432 ASP A C 1
ATOM 3388 O O . ASP A 1 432 ? 10.508 -5.113 -18.828 1 69.19 432 ASP A O 1
ATOM 3392 N N . ASN A 1 433 ? 8.445 -4.504 -19.438 1 84.38 433 ASN A N 1
ATOM 3393 C CA . ASN A 1 433 ? 7.91 -5.742 -18.875 1 84.38 433 ASN A CA 1
ATOM 3394 C C . ASN A 1 433 ? 7.695 -6.797 -19.953 1 84.38 433 ASN A C 1
ATOM 3396 O O . ASN A 1 433 ? 7.262 -7.91 -19.672 1 84.38 433 ASN A O 1
ATOM 3400 N N . LYS A 1 434 ? 8.086 -6.523 -21.188 1 88.12 434 LYS A N 1
ATOM 3401 C CA . LYS A 1 434 ? 8.109 -7.531 -22.25 1 88.12 434 LYS A CA 1
ATOM 3402 C C . LYS A 1 434 ? 9.336 -8.438 -22.109 1 88.12 434 LYS A C 1
ATOM 3404 O O . LYS A 1 434 ? 10.453 -8.016 -22.406 1 88.12 434 LYS A O 1
ATOM 3409 N N . VAL A 1 435 ? 8.961 -9.656 -21.766 1 91.75 435 VAL A N 1
ATOM 3410 C CA . VAL A 1 435 ? 10.133 -10.453 -21.422 1 91.75 435 VAL A CA 1
ATOM 3411 C C . VAL A 1 435 ? 10.164 -11.734 -22.25 1 91.75 435 VAL A C 1
ATOM 3413 O O . VAL A 1 435 ? 11.211 -12.375 -22.375 1 91.75 435 VAL A O 1
ATOM 3416 N N . VAL A 1 436 ? 9.062 -12.188 -22.875 1 93.06 436 VAL A N 1
ATOM 3417 C CA . VAL A 1 436 ? 9 -13.367 -23.734 1 93.06 436 VAL A CA 1
ATOM 3418 C C . VAL A 1 436 ? 8.242 -13.023 -25.016 1 93.06 436 VAL A C 1
ATOM 3420 O O . VAL A 1 436 ? 7.215 -12.344 -24.984 1 93.06 436 VAL A O 1
ATOM 3423 N N . TRP A 1 437 ? 8.75 -13.484 -26.094 1 89.12 437 TRP A N 1
ATOM 3424 C CA . TRP A 1 437 ? 8.094 -13.414 -27.391 1 89.12 437 TRP A CA 1
ATOM 3425 C C . TRP A 1 437 ? 7.527 -14.773 -27.797 1 89.12 437 TRP A C 1
ATOM 3427 O O . TRP A 1 437 ? 8.172 -15.805 -27.594 1 89.12 437 TRP A O 1
ATOM 3437 N N . HIS A 1 438 ? 6.348 -14.75 -28.344 1 88.5 438 HIS A N 1
ATOM 3438 C CA . HIS A 1 438 ? 5.734 -15.984 -28.828 1 88.5 438 HIS A CA 1
ATOM 3439 C C . HIS A 1 438 ? 5.375 -15.875 -30.312 1 88.5 438 HIS A C 1
ATOM 3441 O O . HIS A 1 438 ? 4.656 -14.961 -30.719 1 88.5 438 HIS A O 1
ATOM 3447 N N . GLY A 1 439 ? 5.824 -16.812 -31.047 1 80.88 439 GLY A N 1
ATOM 3448 C CA . GLY A 1 439 ? 5.637 -16.781 -32.469 1 80.88 439 GLY A CA 1
ATOM 3449 C C . GLY A 1 439 ? 4.332 -17.406 -32.938 1 80.88 439 GLY A C 1
ATOM 3450 O O . GLY A 1 439 ? 3.838 -17.125 -34.031 1 80.88 439 GLY A O 1
ATOM 3451 N N . PHE A 1 440 ? 3.721 -18.219 -32.219 1 74.44 440 PHE A N 1
ATOM 3452 C CA . PHE A 1 440 ? 2.473 -18.922 -32.469 1 74.44 440 PHE A CA 1
ATOM 3453 C C . PHE A 1 440 ? 2.562 -19.719 -33.781 1 74.44 440 PHE A C 1
ATOM 3455 O O . PHE A 1 440 ? 1.663 -19.641 -34.594 1 74.44 440 PHE A O 1
ATOM 3462 N N . PHE A 1 441 ? 3.633 -20.422 -33.938 1 63.66 441 PHE A N 1
ATOM 3463 C CA . PHE A 1 441 ? 3.867 -21.125 -35.188 1 63.66 441 PHE A CA 1
ATOM 3464 C C . PHE A 1 441 ? 3.076 -22.438 -35.25 1 63.66 441 PHE A C 1
ATOM 3466 O O . PHE A 1 441 ? 3.047 -23.125 -36.281 1 63.66 441 PHE A O 1
ATOM 3473 N N . GLY A 1 442 ? 2.199 -22.688 -34.281 1 59.25 442 GLY A N 1
ATOM 3474 C CA . GLY A 1 442 ? 1.38 -23.891 -34.219 1 59.25 442 GLY A CA 1
ATOM 3475 C C . GLY A 1 442 ? 2.195 -25.172 -34.25 1 59.25 442 GLY A C 1
ATOM 3476 O O . GLY A 1 442 ? 1.785 -26.172 -34.844 1 59.25 442 GLY A O 1
ATOM 3477 N N . ARG A 1 443 ? 3.287 -25.219 -33.812 1 52.47 443 ARG A N 1
ATOM 3478 C CA . ARG A 1 443 ? 4.219 -26.344 -33.906 1 52.47 443 ARG A CA 1
ATOM 3479 C C . ARG A 1 443 ? 3.766 -27.516 -33.062 1 52.47 443 ARG A C 1
ATOM 3481 O O . ARG A 1 443 ? 4.285 -28.625 -33.188 1 52.47 443 ARG A O 1
ATOM 3488 N N . TRP A 1 444 ? 2.812 -27.359 -32.219 1 55.56 444 TRP A N 1
ATOM 3489 C CA . TRP A 1 444 ? 2.322 -28.422 -31.359 1 55.56 444 TRP A CA 1
ATOM 3490 C C . TRP A 1 444 ? 1.288 -29.281 -32.094 1 55.56 444 TRP A C 1
ATOM 3492 O O . TRP A 1 444 ? 0.838 -30.297 -31.562 1 55.56 444 TRP A O 1
ATOM 3502 N N . LYS A 1 445 ? 0.848 -28.75 -33.281 1 54.47 445 LYS A N 1
ATOM 3503 C CA . LYS A 1 445 ? -0.141 -29.453 -34.094 1 54.47 445 LYS A CA 1
ATOM 3504 C C . LYS A 1 445 ? 0.521 -30.516 -34.969 1 54.47 445 LYS A C 1
ATOM 3506 O O . LYS A 1 445 ? 1.534 -30.25 -35.625 1 54.47 445 LYS A O 1
ATOM 3511 N N . SER A 1 446 ? 0.471 -31.797 -34.469 1 47.12 446 SER A N 1
ATOM 3512 C CA . SER A 1 446 ? 1.015 -32.875 -35.312 1 47.12 446 SER A CA 1
ATOM 3513 C C . SER A 1 446 ? 0.625 -32.688 -36.781 1 47.12 446 SER A C 1
ATOM 3515 O O . SER A 1 446 ? -0.422 -32.094 -37.062 1 47.12 446 SER A O 1
ATOM 3517 N N . GLU A 1 447 ? 1.722 -32.75 -37.688 1 41.66 447 GLU A N 1
ATOM 3518 C CA . GLU A 1 447 ? 1.488 -32.75 -39.125 1 41.66 447 GLU A CA 1
ATOM 3519 C C . GLU A 1 447 ? 0.239 -33.531 -39.469 1 41.66 447 GLU A C 1
ATOM 3521 O O . GLU A 1 447 ? -0.326 -33.375 -40.562 1 41.66 447 GLU A O 1
ATOM 3526 N N . GLN A 1 448 ? -0.074 -34.531 -38.844 1 36.59 448 GLN A N 1
ATOM 3527 C CA . GLN A 1 448 ? -1.146 -35.375 -39.344 1 36.59 448 GLN A CA 1
ATOM 3528 C C . GLN A 1 448 ? -2.512 -34.719 -39.094 1 36.59 448 GLN A C 1
ATOM 3530 O O . GLN A 1 448 ? -3.52 -35.188 -39.656 1 36.59 448 GLN A O 1
ATOM 3535 N N . ASN A 1 449 ? -2.748 -34.188 -38 1 31.02 449 ASN A N 1
ATOM 3536 C CA . ASN A 1 449 ? -4.125 -33.719 -37.906 1 31.02 449 ASN A CA 1
ATOM 3537 C C . ASN A 1 449 ? -4.297 -32.312 -38.5 1 31.02 449 ASN A C 1
ATOM 3539 O O . ASN A 1 449 ? -3.469 -31.438 -38.25 1 31.02 449 ASN A O 1
ATOM 3543 N N . MET B 1 1 ? -37.531 23.266 -70.938 1 20.36 1 MET B N 1
ATOM 3544 C CA . MET B 1 1 ? -38.062 21.906 -71.125 1 20.36 1 MET B CA 1
ATOM 3545 C C . MET B 1 1 ? -37.406 20.922 -70.188 1 20.36 1 MET B C 1
ATOM 3547 O O . MET B 1 1 ? -38.031 20.031 -69.688 1 20.36 1 MET B O 1
ATOM 3551 N N . SER B 1 2 ? -36.031 20.75 -70.375 1 18.34 2 SER B N 1
ATOM 3552 C CA . SER B 1 2 ? -35.375 19.453 -70.5 1 18.34 2 SER B CA 1
ATOM 3553 C C . SER B 1 2 ? -35.281 18.797 -69.125 1 18.34 2 SER B C 1
ATOM 3555 O O . SER B 1 2 ? -35.5 19.422 -68.062 1 18.34 2 SER B O 1
ATOM 3557 N N . TYR B 1 3 ? -34.062 18.172 -68.938 1 18.88 3 TYR B N 1
ATOM 3558 C CA . TYR B 1 3 ? -33.625 16.812 -68.688 1 18.88 3 TYR B CA 1
ATOM 3559 C C . TYR B 1 3 ? -33.625 16.469 -67.188 1 18.88 3 TYR B C 1
ATOM 3561 O O . TYR B 1 3 ? -33.844 17.344 -66.375 1 18.88 3 TYR B O 1
ATOM 3569 N N . LEU B 1 4 ? -32.5 16.125 -66.625 1 18.67 4 LEU B N 1
ATOM 3570 C CA . LEU B 1 4 ? -31.969 14.82 -66.25 1 18.67 4 LEU B CA 1
ATOM 3571 C C . LEU B 1 4 ? -31.891 14.695 -64.75 1 18.67 4 LEU B C 1
ATOM 3573 O O . LEU B 1 4 ? -31.312 13.734 -64.188 1 18.67 4 LEU B O 1
ATOM 3577 N N . SER B 1 5 ? -32.219 15.781 -63.969 1 20.97 5 SER B N 1
ATOM 3578 C CA . SER B 1 5 ? -31.484 15.891 -62.688 1 20.97 5 SER B CA 1
ATOM 3579 C C . SER B 1 5 ? -31.781 14.719 -61.781 1 20.97 5 SER B C 1
ATOM 3581 O O . SER B 1 5 ? -32.969 14.398 -61.531 1 20.97 5 SER B O 1
ATOM 3583 N N . ILE B 1 6 ? -30.859 13.93 -61.375 1 20.48 6 ILE B N 1
ATOM 3584 C CA . ILE B 1 6 ? -30.516 12.578 -60.938 1 20.48 6 ILE B CA 1
ATOM 3585 C C . ILE B 1 6 ? -31.266 12.242 -59.656 1 20.48 6 ILE B C 1
ATOM 3587 O O . ILE B 1 6 ? -31.703 13.141 -58.938 1 20.48 6 ILE B O 1
ATOM 3591 N N . ARG B 1 7 ? -30.906 11.133 -58.812 1 18.95 7 ARG B N 1
ATOM 3592 C CA . ARG B 1 7 ? -31.188 9.773 -58.375 1 18.95 7 ARG B CA 1
ATOM 3593 C C . ARG B 1 7 ? -31.375 9.727 -56.844 1 18.95 7 ARG B C 1
ATOM 3595 O O . ARG B 1 7 ? -31.938 8.773 -56.312 1 18.95 7 ARG B O 1
ATOM 3602 N N . TYR B 1 8 ? -30.797 10.727 -56 1 18.36 8 TYR B N 1
ATOM 3603 C CA . TYR B 1 8 ? -30.156 10.148 -54.812 1 18.36 8 TYR B CA 1
ATOM 3604 C C . TYR B 1 8 ? -31.188 9.477 -53.906 1 18.36 8 TYR B C 1
ATOM 3606 O O . TYR B 1 8 ? -32.375 9.719 -54.031 1 18.36 8 TYR B O 1
ATOM 3614 N N . SER B 1 9 ? -30.812 9.078 -52.531 1 18.88 9 SER B N 1
ATOM 3615 C CA . SER B 1 9 ? -30.547 7.98 -51.594 1 18.88 9 SER B CA 1
ATOM 3616 C C . SER B 1 9 ? -31.609 7.914 -50.5 1 18.88 9 SER B C 1
ATOM 3618 O O . SER B 1 9 ? -31.312 7.57 -49.375 1 18.88 9 SER B O 1
ATOM 3620 N N . LYS B 1 10 ? -32.844 8.352 -50.562 1 20.05 10 LYS B N 1
ATOM 3621 C CA . LYS B 1 10 ? -33.656 8.664 -49.406 1 20.05 10 LYS B CA 1
ATOM 3622 C C . LYS B 1 10 ? -34.062 7.398 -48.656 1 20.05 10 LYS B C 1
ATOM 3624 O O . LYS B 1 10 ? -35 7.422 -47.844 1 20.05 10 LYS B O 1
ATOM 3629 N N . PRO B 1 11 ? -33.375 6.184 -48.75 1 19.89 11 PRO B N 1
ATOM 3630 C CA . PRO B 1 11 ? -34.062 4.941 -48.375 1 19.89 11 PRO B CA 1
ATOM 3631 C C . PRO B 1 11 ? -34.406 4.871 -46.906 1 19.89 11 PRO B C 1
ATOM 3633 O O . PRO B 1 11 ? -34.75 3.799 -46.406 1 19.89 11 PRO B O 1
ATOM 3636 N N . LEU B 1 12 ? -34.562 5.887 -46.094 1 19.25 12 LEU B N 1
ATOM 3637 C CA . LEU B 1 12 ? -34.344 5.801 -44.656 1 19.25 12 LEU B CA 1
ATOM 3638 C C . LEU B 1 12 ? -35.312 4.84 -44 1 19.25 12 LEU B C 1
ATOM 3640 O O . LEU B 1 12 ? -35 4.211 -43 1 19.25 12 LEU B O 1
ATOM 3644 N N . ILE B 1 13 ? -36.656 4.66 -44.312 1 20.19 13 ILE B N 1
ATOM 3645 C CA . ILE B 1 13 ? -37.688 4.582 -43.312 1 20.19 13 ILE B CA 1
ATOM 3646 C C . ILE B 1 13 ? -37.812 3.143 -42.812 1 20.19 13 ILE B C 1
ATOM 3648 O O . ILE B 1 13 ? -38.906 2.549 -42.906 1 20.19 13 ILE B O 1
ATOM 3652 N N . LEU B 1 14 ? -36.938 2.18 -42.969 1 18.08 14 LEU B N 1
ATOM 3653 C CA . LEU B 1 14 ? -37.344 0.783 -42.969 1 18.08 14 LEU B CA 1
ATOM 3654 C C . LEU B 1 14 ? -38.031 0.433 -41.656 1 18.08 14 LEU B C 1
ATOM 3656 O O . LEU B 1 14 ? -39.125 -0.159 -41.656 1 18.08 14 LEU B O 1
ATOM 3660 N N . LEU B 1 15 ? -37.312 0.035 -40.469 1 19.08 15 LEU B N 1
ATOM 3661 C CA . LEU B 1 15 ? -37.406 -1.262 -39.812 1 19.08 15 LEU B CA 1
ATOM 3662 C C . LEU B 1 15 ? -38.406 -1.214 -38.656 1 19.08 15 LEU B C 1
ATOM 3664 O O . LEU B 1 15 ? -38.094 -0.706 -37.562 1 19.08 15 LEU B O 1
ATOM 3668 N N . PHE B 1 16 ? -39.625 -0.755 -38.656 1 19.86 16 PHE B N 1
ATOM 3669 C CA . PHE B 1 16 ? -40.594 -0.479 -37.594 1 19.86 16 PHE B CA 1
ATOM 3670 C C . PHE B 1 16 ? -41.094 -1.773 -36.938 1 19.86 16 PHE B C 1
ATOM 3672 O O . PHE B 1 16 ? -42.062 -1.766 -36.188 1 19.86 16 PHE B O 1
ATOM 3679 N N . VAL B 1 17 ? -40.75 -3.031 -37.344 1 18.34 17 VAL B N 1
ATOM 3680 C CA . VAL B 1 17 ? -41.625 -4.191 -37.188 1 18.34 17 VAL B CA 1
ATOM 3681 C C . VAL B 1 17 ? -41.812 -4.504 -35.719 1 18.34 17 VAL B C 1
ATOM 3683 O O . VAL B 1 17 ? -42.844 -5.031 -35.312 1 18.34 17 VAL B O 1
ATOM 3686 N N . LEU B 1 18 ? -40.875 -4.457 -34.781 1 18.33 18 LEU B N 1
ATOM 3687 C CA . LEU B 1 18 ? -40.719 -5.645 -33.938 1 18.33 18 LEU B CA 1
ATOM 3688 C C . LEU B 1 18 ? -41.75 -5.652 -32.844 1 18.33 18 LEU B C 1
ATOM 3690 O O . LEU B 1 18 ? -42.219 -6.719 -32.406 1 18.33 18 LEU B O 1
ATOM 3694 N N . ALA B 1 19 ? -42.094 -4.637 -32 1 19.52 19 ALA B N 1
ATOM 3695 C CA . ALA B 1 19 ? -42.156 -4.863 -30.562 1 19.52 19 ALA B CA 1
ATOM 3696 C C . ALA B 1 19 ? -43.531 -5.293 -30.109 1 19.52 19 ALA B C 1
ATOM 3698 O O . ALA B 1 19 ? -43.781 -5.477 -28.906 1 19.52 19 ALA B O 1
ATOM 3699 N N . ILE B 1 20 ? -44.5 -5.609 -30.859 1 18.66 20 ILE B N 1
ATOM 3700 C CA . ILE B 1 20 ? -45.812 -5.367 -30.266 1 18.66 20 ILE B CA 1
ATOM 3701 C C . ILE B 1 20 ? -46.062 -6.371 -29.141 1 18.66 20 ILE B C 1
ATOM 3703 O O . ILE B 1 20 ? -46.688 -6.047 -28.141 1 18.66 20 ILE B O 1
ATOM 3707 N N . VAL B 1 21 ? -45.844 -7.684 -29.281 1 20.11 21 VAL B N 1
ATOM 3708 C CA . VAL B 1 21 ? -46.844 -8.625 -28.766 1 20.11 21 VAL B CA 1
ATOM 3709 C C . VAL B 1 21 ? -46.688 -8.758 -27.25 1 20.11 21 VAL B C 1
ATOM 3711 O O . VAL B 1 21 ? -45.781 -9.453 -26.766 1 20.11 21 VAL B O 1
ATOM 3714 N N . PHE B 1 22 ? -46.75 -7.844 -26.328 1 20.06 22 PHE B N 1
ATOM 3715 C CA . PHE B 1 22 ? -46.344 -7.812 -24.938 1 20.06 22 PHE B CA 1
ATOM 3716 C C . PHE B 1 22 ? -47.312 -8.609 -24.062 1 20.06 22 PHE B C 1
ATOM 3718 O O . PHE B 1 22 ? -47.062 -8.812 -22.875 1 20.06 22 PHE B O 1
ATOM 3725 N N . MET B 1 23 ? -48.562 -8.719 -24.406 1 18.88 23 MET B N 1
ATOM 3726 C CA . MET B 1 23 ? -49.406 -8.398 -23.25 1 18.88 23 MET B CA 1
ATOM 3727 C C . MET B 1 23 ? -49.438 -9.555 -22.266 1 18.88 23 MET B C 1
ATOM 3729 O O . MET B 1 23 ? -49.312 -9.352 -21.062 1 18.88 23 MET B O 1
ATOM 3733 N N . LEU B 1 24 ? -50.219 -10.648 -22.5 1 19.94 24 LEU B N 1
ATOM 3734 C CA . LEU B 1 24 ? -51.25 -11.172 -21.641 1 19.94 24 LEU B CA 1
ATOM 3735 C C . LEU B 1 24 ? -50.719 -12.203 -20.672 1 19.94 24 LEU B C 1
ATOM 3737 O O . LEU B 1 24 ? -51.469 -12.859 -19.953 1 19.94 24 LEU B O 1
ATOM 3741 N N . LEU B 1 25 ? -49.531 -12.68 -20.719 1 20.2 25 LEU B N 1
ATOM 3742 C CA . LEU B 1 25 ? -49.531 -14.062 -20.266 1 20.2 25 LEU B CA 1
ATOM 3743 C C . LEU B 1 25 ? -49.938 -14.133 -18.781 1 20.2 25 LEU B C 1
ATOM 3745 O O . LEU B 1 25 ? -49.531 -13.273 -18 1 20.2 25 LEU B O 1
ATOM 3749 N N . PRO B 1 26 ? -50.812 -15.102 -18.453 1 21.81 26 PRO B N 1
ATOM 3750 C CA . PRO B 1 26 ? -51.594 -15.352 -17.25 1 21.81 26 PRO B CA 1
ATOM 3751 C C . PRO B 1 26 ? -50.75 -15.492 -15.992 1 21.81 26 PRO B C 1
ATOM 3753 O O . PRO B 1 26 ? -49.531 -15.727 -16.109 1 21.81 26 PRO B O 1
ATOM 3756 N N . THR B 1 27 ? -51.406 -15.383 -14.773 1 21.86 27 THR B N 1
ATOM 3757 C CA . THR B 1 27 ? -51.188 -15.125 -13.344 1 21.86 27 THR B CA 1
ATOM 3758 C C . THR B 1 27 ? -50.594 -16.344 -12.656 1 21.86 27 THR B C 1
ATOM 3760 O O . THR B 1 27 ? -50.531 -16.391 -11.422 1 21.86 27 THR B O 1
ATOM 3763 N N . PHE B 1 28 ? -49.844 -17.172 -13.398 1 20.45 28 PHE B N 1
ATOM 3764 C CA . PHE B 1 28 ? -49.719 -18.484 -12.773 1 20.45 28 PHE B CA 1
ATOM 3765 C C . PHE B 1 28 ? -49.344 -18.359 -11.312 1 20.45 28 PHE B C 1
ATOM 3767 O O . PHE B 1 28 ? -48.625 -17.422 -10.93 1 20.45 28 PHE B O 1
ATOM 3774 N N . PHE B 1 29 ? -49.938 -19.172 -10.492 1 22.12 29 PHE B N 1
ATOM 3775 C CA . PHE B 1 29 ? -50.219 -19.453 -9.086 1 22.12 29 PHE B CA 1
ATOM 3776 C C . PHE B 1 29 ? -48.906 -19.734 -8.336 1 22.12 29 PHE B C 1
ATOM 3778 O O . PHE B 1 29 ? -48.156 -20.625 -8.711 1 22.12 29 PHE B O 1
ATOM 3785 N N . ALA B 1 30 ? -48.312 -18.719 -7.883 1 20.69 30 ALA B N 1
ATOM 3786 C CA . ALA B 1 30 ? -47 -18.828 -7.234 1 20.69 30 ALA B CA 1
ATOM 3787 C C . ALA B 1 30 ? -47.062 -19.703 -5.992 1 20.69 30 ALA B C 1
ATOM 3789 O O . ALA B 1 30 ? -47.844 -19.438 -5.07 1 20.69 30 ALA B O 1
ATOM 3790 N N . PRO B 1 31 ? -46.844 -20.953 -6.293 1 21.98 31 PRO B N 1
ATOM 3791 C CA . PRO B 1 31 ? -47.094 -21.812 -5.133 1 21.98 31 PRO B CA 1
ATOM 3792 C C . PRO B 1 31 ? -46.438 -21.281 -3.854 1 21.98 31 PRO B C 1
ATOM 3794 O O . PRO B 1 31 ? -45.5 -20.516 -3.918 1 21.98 31 PRO B O 1
ATOM 3797 N N . LYS B 1 32 ? -47.094 -21.578 -2.646 1 26.03 32 LYS B N 1
ATOM 3798 C CA . LYS B 1 32 ? -46.938 -21.188 -1.247 1 26.03 32 LYS B CA 1
ATOM 3799 C C . LYS B 1 32 ? -45.531 -21.531 -0.747 1 26.03 32 LYS B C 1
ATOM 3801 O O . LYS B 1 32 ? -45.094 -22.672 -0.843 1 26.03 32 LYS B O 1
ATOM 3806 N N . PRO B 1 33 ? -44.594 -20.578 -0.676 1 20.38 33 PRO B N 1
ATOM 3807 C CA . PRO B 1 33 ? -43.188 -20.938 -0.358 1 20.38 33 PRO B CA 1
ATOM 3808 C C . PRO B 1 33 ? -43.062 -21.688 0.97 1 20.38 33 PRO B C 1
ATOM 3810 O O . PRO B 1 33 ? -43.625 -21.25 1.98 1 20.38 33 PRO B O 1
ATOM 3813 N N . ARG B 1 34 ? -43.094 -23 0.964 1 22.44 34 ARG B N 1
ATOM 3814 C CA . ARG B 1 34 ? -43.031 -23.781 2.189 1 22.44 34 ARG B CA 1
ATOM 3815 C C . ARG B 1 34 ? -41.969 -23.25 3.137 1 22.44 34 ARG B C 1
ATOM 3817 O O . ARG B 1 34 ? -40.969 -22.672 2.695 1 22.44 34 ARG B O 1
ATOM 3824 N N . SER B 1 35 ? -42.25 -23.203 4.449 1 21.97 35 SER B N 1
ATOM 3825 C CA . SER B 1 35 ? -41.688 -22.719 5.719 1 21.97 35 SER B CA 1
ATOM 3826 C C . SER B 1 35 ? -40.344 -23.344 6.016 1 21.97 35 SER B C 1
ATOM 3828 O O . SER B 1 35 ? -40.25 -24.516 6.348 1 21.97 35 SER B O 1
ATOM 3830 N N . PHE B 1 36 ? -39.438 -23.406 5.133 1 22.78 36 PHE B N 1
ATOM 3831 C CA . PHE B 1 36 ? -38.281 -24.203 5.559 1 22.78 36 PHE B CA 1
ATOM 3832 C C . PHE B 1 36 ? -37.75 -23.719 6.906 1 22.78 36 PHE B C 1
ATOM 3834 O O . PHE B 1 36 ? -37.469 -22.516 7.082 1 22.78 36 PHE B O 1
ATOM 3841 N N . LEU B 1 37 ? -38.156 -24.375 7.945 1 22.83 37 LEU B N 1
ATOM 3842 C CA . LEU B 1 37 ? -37.781 -24.297 9.359 1 22.83 37 LEU B CA 1
ATOM 3843 C C . LEU B 1 37 ? -36.281 -24.234 9.539 1 22.83 37 LEU B C 1
ATOM 3845 O O . LEU B 1 37 ? -35.562 -25.156 9.156 1 22.83 37 LEU B O 1
ATOM 3849 N N . PHE B 1 38 ? -35.719 -23.125 9.328 1 24.34 38 PHE B N 1
ATOM 3850 C CA . PHE B 1 38 ? -34.312 -22.812 9.453 1 24.34 38 PHE B CA 1
ATOM 3851 C C . PHE B 1 38 ? -33.812 -23.109 10.859 1 24.34 38 PHE B C 1
ATOM 3853 O O . PHE B 1 38 ? -33.688 -22.203 11.68 1 24.34 38 PHE B O 1
ATOM 3860 N N . ASP B 1 39 ? -34.375 -24.219 11.367 1 22.72 39 ASP B N 1
ATOM 3861 C CA . ASP B 1 39 ? -34.125 -24.422 12.797 1 22.72 39 ASP B CA 1
ATOM 3862 C C . ASP B 1 39 ? -32.656 -24.344 13.109 1 22.72 39 ASP B C 1
ATOM 3864 O O . ASP B 1 39 ? -32.25 -23.812 14.156 1 22.72 39 ASP B O 1
ATOM 3868 N N . ASP B 1 40 ? -31.953 -25.219 12.453 1 22.81 40 ASP B N 1
ATOM 3869 C CA . ASP B 1 40 ? -30.828 -25.75 13.211 1 22.81 40 ASP B CA 1
ATOM 3870 C C . ASP B 1 40 ? -29.688 -24.734 13.273 1 22.81 40 ASP B C 1
ATOM 3872 O O . ASP B 1 40 ? -28.766 -24.781 12.453 1 22.81 40 ASP B O 1
ATOM 3876 N N . VAL B 1 41 ? -30 -23.547 13.383 1 25.81 41 VAL B N 1
ATOM 3877 C CA . VAL B 1 41 ? -29.047 -22.453 13.5 1 25.81 41 VAL B CA 1
ATOM 3878 C C . VAL B 1 41 ? -28.172 -22.656 14.734 1 25.81 41 VAL B C 1
ATOM 3880 O O . VAL B 1 41 ? -28.672 -22.625 15.867 1 25.81 41 VAL B O 1
ATOM 3883 N N . CYS B 1 42 ? -27.203 -23.547 14.555 1 26.06 42 CYS B N 1
ATOM 3884 C CA . CYS B 1 42 ? -26.422 -23.891 15.734 1 26.06 42 CYS B CA 1
ATOM 3885 C C . CYS B 1 42 ? -25.969 -22.641 16.484 1 26.06 42 CYS B C 1
ATOM 3887 O O . CYS B 1 42 ? -25.547 -21.672 15.852 1 26.06 42 CYS B O 1
ATOM 3889 N N . SER B 1 43 ? -26.438 -22.375 17.578 1 23.86 43 SER B N 1
ATOM 3890 C CA . SER B 1 43 ? -26.156 -21.344 18.562 1 23.86 43 SER B CA 1
ATOM 3891 C C . SER B 1 43 ? -24.656 -21.172 18.781 1 23.86 43 SER B C 1
ATOM 3893 O O . SER B 1 43 ? -23.875 -22.109 18.547 1 23.86 43 SER B O 1
ATOM 3895 N N . ILE B 1 44 ? -24.109 -20 19.031 1 26.69 44 ILE B N 1
ATOM 3896 C CA . ILE B 1 44 ? -22.797 -19.375 19.234 1 26.69 44 ILE B CA 1
ATOM 3897 C C . ILE B 1 44 ? -21.984 -20.188 20.234 1 26.69 44 ILE B C 1
ATOM 3899 O O . ILE B 1 44 ? -20.828 -19.891 20.484 1 26.69 44 ILE B O 1
ATOM 3903 N N . GLU B 1 45 ? -22.688 -21.062 21.031 1 27.56 45 GLU B N 1
ATOM 3904 C CA . GLU B 1 45 ? -21.984 -21.594 22.203 1 27.56 45 GLU B CA 1
ATOM 3905 C C . GLU B 1 45 ? -20.922 -22.594 21.781 1 27.56 45 GLU B C 1
ATOM 3907 O O . GLU B 1 45 ? -19.859 -22.688 22.406 1 27.56 45 GLU B O 1
ATOM 3912 N N . ASP B 1 46 ? -21.359 -23.672 21.047 1 26.16 46 ASP B N 1
ATOM 3913 C CA . ASP B 1 46 ? -20.547 -24.875 21.062 1 26.16 46 ASP B CA 1
ATOM 3914 C C . ASP B 1 46 ? -19.484 -24.844 19.969 1 26.16 46 ASP B C 1
ATOM 3916 O O . ASP B 1 46 ? -19.719 -25.297 18.859 1 26.16 46 ASP B O 1
ATOM 3920 N N . LEU B 1 47 ? -18.625 -23.844 19.984 1 27.48 47 LEU B N 1
ATOM 3921 C CA . LEU B 1 47 ? -17.531 -23.594 19.062 1 27.48 47 LEU B CA 1
ATOM 3922 C C . LEU B 1 47 ? -16.656 -24.844 18.922 1 27.48 47 LEU B C 1
ATOM 3924 O O . LEU B 1 47 ? -15.68 -24.828 18.172 1 27.48 47 LEU B O 1
ATOM 3928 N N . THR B 1 48 ? -16.766 -25.844 19.859 1 29.8 48 THR B N 1
ATOM 3929 C CA . THR B 1 48 ? -15.742 -26.875 19.984 1 29.8 48 THR B CA 1
ATOM 3930 C C . THR B 1 48 ? -15.836 -27.875 18.844 1 29.8 48 THR B C 1
ATOM 3932 O O . THR B 1 48 ? -14.859 -28.562 18.531 1 29.8 48 THR B O 1
ATOM 3935 N N . SER B 1 49 ? -17.031 -28.328 18.453 1 27.98 49 SER B N 1
ATOM 3936 C CA . SER B 1 49 ? -17.109 -29.703 17.984 1 27.98 49 SER B CA 1
ATOM 3937 C C . SER B 1 49 ? -16.672 -29.812 16.516 1 27.98 49 SER B C 1
ATOM 3939 O O . SER B 1 49 ? -16.188 -30.859 16.094 1 27.98 49 SER B O 1
ATOM 3941 N N . CYS B 1 50 ? -17.219 -29.078 15.586 1 29.89 50 CYS B N 1
ATOM 3942 C CA . CYS B 1 50 ? -17.234 -29.578 14.219 1 29.89 50 CYS B CA 1
ATOM 3943 C C . CYS B 1 50 ? -15.961 -29.203 13.469 1 29.89 50 CYS B C 1
ATOM 3945 O O . CYS B 1 50 ? -15.859 -29.406 12.258 1 29.89 50 CYS B O 1
ATOM 3947 N N . THR B 1 51 ? -15.188 -28.125 13.891 1 31.97 51 THR B N 1
ATOM 3948 C CA . THR B 1 51 ? -14.266 -27.672 12.859 1 31.97 51 THR B CA 1
ATOM 3949 C C . THR B 1 51 ? -13.141 -28.688 12.648 1 31.97 51 THR B C 1
ATOM 3951 O O . THR B 1 51 ? -12.469 -29.078 13.602 1 31.97 51 THR B O 1
ATOM 3954 N N . GLY B 1 52 ? -13.211 -29.547 11.828 1 30.89 52 GLY B N 1
ATOM 3955 C CA . GLY B 1 52 ? -12.227 -30.359 11.125 1 30.89 52 GLY B CA 1
ATOM 3956 C C . GLY B 1 52 ? -10.953 -29.594 10.812 1 30.89 52 GLY B C 1
ATOM 3957 O O . GLY B 1 52 ? -10.234 -29.938 9.867 1 30.89 52 GLY B O 1
ATOM 3958 N N . GLU B 1 53 ? -10.602 -28.422 11.484 1 37.97 53 GLU B N 1
ATOM 3959 C CA . GLU B 1 53 ? -9.57 -27.406 11.688 1 37.97 53 GLU B CA 1
ATOM 3960 C C . GLU B 1 53 ? -8.242 -28.047 12.109 1 37.97 53 GLU B C 1
ATOM 3962 O O . GLU B 1 53 ? -7.297 -27.344 12.461 1 37.97 53 GLU B O 1
ATOM 3967 N N . GLU B 1 54 ? -8 -29.234 12.094 1 37.47 54 GLU B N 1
ATOM 3968 C CA . GLU B 1 54 ? -6.895 -29.828 12.844 1 37.47 54 GLU B CA 1
ATOM 3969 C C . GLU B 1 54 ? -5.551 -29.484 12.211 1 37.47 54 GLU B C 1
ATOM 3971 O O . GLU B 1 54 ? -4.602 -29.125 12.906 1 37.47 54 GLU B O 1
ATOM 3976 N N . ASP B 1 55 ? -5.316 -29.75 10.805 1 43.69 55 ASP B N 1
ATOM 3977 C CA . ASP B 1 55 ? -3.918 -29.906 10.414 1 43.69 55 ASP B CA 1
ATOM 3978 C C . ASP B 1 55 ? -3.287 -28.562 10.07 1 43.69 55 ASP B C 1
ATOM 3980 O O . ASP B 1 55 ? -2.148 -28.281 10.461 1 43.69 55 ASP B O 1
ATOM 3984 N N . LEU B 1 56 ? -3.758 -27.719 9.188 1 47.72 56 LEU B N 1
ATOM 3985 C CA . LEU B 1 56 ? -3.191 -26.375 9.062 1 47.72 56 LEU B CA 1
ATOM 3986 C C . LEU B 1 56 ? -3.08 -25.703 10.43 1 47.72 56 LEU B C 1
ATOM 3988 O O . LEU B 1 56 ? -2.236 -24.828 10.625 1 47.72 56 LEU B O 1
ATOM 3992 N N . SER B 1 57 ? -3.883 -26.141 11.32 1 51.97 57 SER B N 1
ATOM 3993 C CA . SER B 1 57 ? -4.008 -25.812 12.734 1 51.97 57 SER B CA 1
ATOM 3994 C C . SER B 1 57 ? -2.729 -26.141 13.492 1 51.97 57 SER B C 1
ATOM 3996 O O . SER B 1 57 ? -2.35 -25.406 14.414 1 51.97 57 SER B O 1
ATOM 3998 N N . SER B 1 58 ? -2.051 -27.141 12.844 1 55.38 58 SER B N 1
ATOM 3999 C CA . SER B 1 58 ? -0.923 -27.578 13.656 1 55.38 58 SER B CA 1
ATOM 4000 C C . SER B 1 58 ? 0.237 -26.594 13.586 1 55.38 58 SER B C 1
ATOM 4002 O O . SER B 1 58 ? 0.834 -26.25 14.609 1 55.38 58 SER B O 1
ATOM 4004 N N . VAL B 1 59 ? 0.531 -26.156 12.312 1 57.28 59 VAL B N 1
ATOM 4005 C CA . VAL B 1 59 ? 1.681 -25.266 12.242 1 57.28 59 VAL B CA 1
ATOM 4006 C C . VAL B 1 59 ? 1.326 -23.906 12.859 1 57.28 59 VAL B C 1
ATOM 4008 O O . VAL B 1 59 ? 2.117 -23.344 13.617 1 57.28 59 VAL B O 1
ATOM 4011 N N . ASP B 1 60 ? 0.132 -23.562 12.594 1 64.19 60 ASP B N 1
ATOM 4012 C CA . ASP B 1 60 ? -0.31 -22.281 13.133 1 64.19 60 ASP B CA 1
ATOM 4013 C C . ASP B 1 60 ? -0.446 -22.344 14.648 1 64.19 60 ASP B C 1
ATOM 4015 O O . ASP B 1 60 ? -0.209 -21.344 15.336 1 64.19 60 ASP B O 1
ATOM 4019 N N . SER B 1 61 ? -0.73 -23.578 15.047 1 67.88 61 SER B N 1
ATOM 4020 C CA . SER B 1 61 ? -0.912 -23.766 16.484 1 67.88 61 SER B CA 1
ATOM 4021 C C . SER B 1 61 ? 0.421 -23.703 17.219 1 67.88 61 SER B C 1
ATOM 4023 O O . SER B 1 61 ? 0.452 -23.516 18.438 1 67.88 61 SER B O 1
ATOM 4025 N N . ARG B 1 62 ? 1.456 -23.719 16.391 1 72.81 62 ARG B N 1
ATOM 4026 C CA . ARG B 1 62 ? 2.781 -23.656 17 1 72.81 62 ARG B CA 1
ATOM 4027 C C . ARG B 1 62 ? 3.025 -22.281 17.625 1 72.81 62 ARG B C 1
ATOM 4029 O O . ARG B 1 62 ? 3.879 -22.125 18.5 1 72.81 62 ARG B O 1
ATOM 4036 N N . LEU B 1 63 ? 2.18 -21.328 17.188 1 79 63 LEU B N 1
ATOM 4037 C CA . LEU B 1 63 ? 2.434 -19.969 17.672 1 79 63 LEU B CA 1
ATOM 4038 C C . LEU B 1 63 ? 1.5 -19.625 18.828 1 79 63 LEU B C 1
ATOM 4040 O O . LEU B 1 63 ? 1.604 -18.547 19.406 1 79 63 LEU B O 1
ATOM 4044 N N . ASP B 1 64 ? 0.72 -20.609 19.188 1 80.38 64 ASP B N 1
ATOM 4045 C CA . ASP B 1 64 ? -0.144 -20.375 20.344 1 80.38 64 ASP B CA 1
ATOM 4046 C C . ASP B 1 64 ? 0.676 -20.219 21.625 1 80.38 64 ASP B C 1
ATOM 4048 O O . ASP B 1 64 ? 1.573 -21.031 21.891 1 80.38 64 ASP B O 1
ATOM 4052 N N . GLY B 1 65 ? 0.411 -19.203 22.344 1 81.44 65 GLY B N 1
ATOM 4053 C CA . GLY B 1 65 ? 1.096 -19 23.609 1 81.44 65 GLY B CA 1
ATOM 4054 C C . GLY B 1 65 ? 2.322 -18.109 23.484 1 81.44 65 GLY B C 1
ATOM 4055 O O . GLY B 1 65 ? 2.857 -17.641 24.5 1 81.44 65 GLY B O 1
ATOM 4056 N N . ILE B 1 66 ? 2.736 -17.938 22.281 1 84.94 66 ILE B N 1
ATOM 4057 C CA . ILE B 1 66 ? 3.857 -17.016 22.078 1 84.94 66 ILE B CA 1
ATOM 4058 C C . ILE B 1 66 ? 3.365 -15.578 22.125 1 84.94 66 ILE B C 1
ATOM 4060 O O . ILE B 1 66 ? 2.426 -15.203 21.422 1 84.94 66 ILE B O 1
ATOM 4064 N N . GLN B 1 67 ? 4.023 -14.781 23.031 1 86.81 67 GLN B N 1
ATOM 4065 C CA . GLN B 1 67 ? 3.545 -13.43 23.281 1 86.81 67 GLN B CA 1
ATOM 4066 C C . GLN B 1 67 ? 4.477 -12.391 22.672 1 86.81 67 GLN B C 1
ATOM 4068 O O . GLN B 1 67 ? 5.684 -12.617 22.547 1 86.81 67 GLN B O 1
ATOM 4073 N N . VAL B 1 68 ? 3.896 -11.336 22.25 1 90.06 68 VAL B N 1
ATOM 4074 C CA . VAL B 1 68 ? 4.652 -10.164 21.812 1 90.06 68 VAL B CA 1
ATOM 4075 C C . VAL B 1 68 ? 4.254 -8.961 22.672 1 90.06 68 VAL B C 1
ATOM 4077 O O . VAL B 1 68 ? 3.064 -8.703 22.875 1 90.06 68 VAL B O 1
ATOM 4080 N N . ASP B 1 69 ? 5.242 -8.234 23.125 1 89.44 69 ASP B N 1
ATOM 4081 C CA . ASP B 1 69 ? 5.023 -7.082 23.984 1 89.44 69 ASP B CA 1
ATOM 4082 C C . ASP B 1 69 ? 4.652 -5.844 23.188 1 89.44 69 ASP B C 1
ATOM 4084 O O . ASP B 1 69 ? 5.367 -5.461 22.25 1 89.44 69 ASP B O 1
ATOM 4088 N N . MET B 1 70 ? 3.584 -5.203 23.531 1 88.56 70 MET B N 1
ATOM 4089 C CA . MET B 1 70 ? 3.119 -4.012 22.828 1 88.56 70 MET B CA 1
ATOM 4090 C C . MET B 1 70 ? 4.137 -2.879 22.938 1 88.56 70 MET B C 1
ATOM 4092 O O . MET B 1 70 ? 4.301 -2.088 22.016 1 88.56 70 MET B O 1
ATOM 4096 N N . GLY B 1 71 ? 4.746 -2.785 24.094 1 87.81 71 GLY B N 1
ATOM 4097 C CA . GLY B 1 71 ? 5.797 -1.792 24.25 1 87.81 71 GLY B CA 1
ATOM 4098 C C . GLY B 1 71 ? 6.91 -1.944 23.234 1 87.81 71 GLY B C 1
ATOM 4099 O O . GLY B 1 71 ? 7.391 -0.954 22.672 1 87.81 71 GLY B O 1
ATOM 4100 N N . ASN B 1 72 ? 7.254 -3.221 22.984 1 90.12 72 ASN B N 1
ATOM 4101 C CA . ASN B 1 72 ? 8.289 -3.502 21.984 1 90.12 72 ASN B CA 1
ATOM 4102 C C . ASN B 1 72 ? 7.82 -3.143 20.578 1 90.12 72 ASN B C 1
ATOM 4104 O O . ASN B 1 72 ? 8.617 -2.668 19.766 1 90.12 72 ASN B O 1
ATOM 4108 N N . ILE B 1 73 ? 6.57 -3.428 20.328 1 91.31 73 ILE B N 1
ATOM 4109 C CA . ILE B 1 73 ? 6 -3.076 19.031 1 91.31 73 ILE B CA 1
ATOM 4110 C C . ILE B 1 73 ? 6.066 -1.564 18.828 1 91.31 73 ILE B C 1
ATOM 4112 O O . ILE B 1 73 ? 6.523 -1.092 17.781 1 91.31 73 ILE B O 1
ATOM 4116 N N . ILE B 1 74 ? 5.688 -0.818 19.812 1 90.38 74 ILE B N 1
ATOM 4117 C CA . ILE B 1 74 ? 5.664 0.638 19.734 1 90.38 74 ILE B CA 1
ATOM 4118 C C . ILE B 1 74 ? 7.09 1.168 19.578 1 90.38 74 ILE B C 1
ATOM 4120 O O . ILE B 1 74 ? 7.34 2.066 18.781 1 90.38 74 ILE B O 1
ATOM 4124 N N . ARG B 1 75 ? 7.992 0.629 20.328 1 90.56 75 ARG B N 1
ATOM 4125 C CA . ARG B 1 75 ? 9.391 1.045 20.219 1 90.56 75 ARG B CA 1
ATOM 4126 C C . ARG B 1 75 ? 9.938 0.782 18.828 1 90.56 75 ARG B C 1
ATOM 4128 O O . ARG B 1 75 ? 10.688 1.592 18.281 1 90.56 75 ARG B O 1
ATOM 4135 N N . ASN B 1 76 ? 9.594 -0.386 18.266 1 91.62 76 ASN B N 1
ATOM 4136 C CA . ASN B 1 76 ? 10.023 -0.711 16.906 1 91.62 76 ASN B CA 1
ATOM 4137 C C . ASN B 1 76 ? 9.469 0.282 15.883 1 91.62 76 ASN B C 1
ATOM 4139 O O . ASN B 1 76 ? 10.18 0.711 14.977 1 91.62 76 ASN B O 1
ATOM 4143 N N . ILE B 1 77 ? 8.219 0.635 16.047 1 92.69 77 ILE B N 1
ATOM 4144 C CA . ILE B 1 77 ? 7.586 1.618 15.18 1 92.69 77 ILE B CA 1
ATOM 4145 C C . ILE B 1 77 ? 8.32 2.951 15.289 1 92.69 77 ILE B C 1
ATOM 4147 O O . ILE B 1 77 ? 8.672 3.553 14.266 1 92.69 77 ILE B O 1
ATOM 4151 N N . ARG B 1 78 ? 8.609 3.422 16.453 1 92 78 ARG B N 1
ATOM 4152 C CA . ARG B 1 78 ? 9.281 4.691 16.688 1 92 78 ARG B CA 1
ATOM 4153 C C . ARG B 1 78 ? 10.68 4.691 16.062 1 92 78 ARG B C 1
ATOM 4155 O O . ARG B 1 78 ? 11.102 5.688 15.477 1 92 78 ARG B O 1
ATOM 4162 N N . GLN B 1 79 ? 11.305 3.588 16.266 1 92.31 79 GLN B N 1
ATOM 4163 C CA . GLN B 1 79 ? 12.641 3.477 15.695 1 92.31 79 GLN B CA 1
ATOM 4164 C C . GLN B 1 79 ? 12.609 3.588 14.172 1 92.31 79 GLN B C 1
ATOM 4166 O O . GLN B 1 79 ? 13.484 4.211 13.57 1 92.31 79 GLN B O 1
ATOM 4171 N N . SER B 1 80 ? 11.633 2.947 13.641 1 93.31 80 SER B N 1
ATOM 4172 C CA . SER B 1 80 ? 11.492 3.018 12.195 1 93.31 80 SER B CA 1
ATOM 4173 C C . SER B 1 80 ? 11.242 4.449 11.727 1 93.31 80 SER B C 1
ATOM 4175 O O . SER B 1 80 ? 11.867 4.914 10.773 1 93.31 80 SER B O 1
ATOM 4177 N N . ILE B 1 81 ? 10.359 5.16 12.398 1 94.38 81 ILE B N 1
ATOM 4178 C CA . ILE B 1 81 ? 10.039 6.543 12.062 1 94.38 81 ILE B CA 1
ATOM 4179 C C . ILE B 1 81 ? 11.273 7.418 12.242 1 94.38 81 ILE B C 1
ATOM 4181 O O . ILE B 1 81 ? 11.609 8.219 11.375 1 94.38 81 ILE B O 1
ATOM 4185 N N . GLU B 1 82 ? 11.922 7.246 13.312 1 95.12 82 GLU B N 1
ATOM 4186 C CA . GLU B 1 82 ? 13.109 8.039 13.617 1 95.12 82 GLU B CA 1
ATOM 4187 C C . GLU B 1 82 ? 14.219 7.781 12.602 1 95.12 82 GLU B C 1
ATOM 4189 O O . GLU B 1 82 ? 14.93 8.711 12.211 1 95.12 82 GLU B O 1
ATOM 4194 N N . SER B 1 83 ? 14.391 6.488 12.258 1 95.06 83 SER B N 1
ATOM 4195 C CA . SER B 1 83 ? 15.398 6.16 11.25 1 95.06 83 SER B CA 1
ATOM 4196 C C . SER B 1 83 ? 15.125 6.879 9.938 1 95.06 83 SER B C 1
ATOM 4198 O O . SER B 1 83 ? 16.047 7.422 9.32 1 95.06 83 SER B O 1
ATOM 4200 N N . SER B 1 84 ? 13.914 6.891 9.539 1 95.62 84 SER B N 1
ATOM 4201 C CA . SER B 1 84 ? 13.547 7.613 8.328 1 95.62 84 SER B CA 1
ATOM 4202 C C . SER B 1 84 ? 13.797 9.109 8.477 1 95.62 84 SER B C 1
ATOM 4204 O O . SER B 1 84 ? 14.414 9.734 7.609 1 95.62 84 SER B O 1
ATOM 4206 N N . ALA B 1 85 ? 13.328 9.695 9.57 1 96.88 85 ALA B N 1
ATOM 4207 C CA . ALA B 1 85 ? 13.484 11.125 9.797 1 96.88 85 ALA B CA 1
ATOM 4208 C C . ALA B 1 85 ? 14.961 11.516 9.836 1 96.88 85 ALA B C 1
ATOM 4210 O O . ALA B 1 85 ? 15.344 12.562 9.305 1 96.88 85 ALA B O 1
ATOM 4211 N N . ARG B 1 86 ? 15.773 10.695 10.398 1 96.25 86 ARG B N 1
ATOM 4212 C CA . ARG B 1 86 ? 17.203 10.953 10.539 1 96.25 86 ARG B CA 1
ATOM 4213 C C . ARG B 1 86 ? 17.891 10.961 9.18 1 96.25 86 ARG B C 1
ATOM 4215 O O . ARG B 1 86 ? 18.938 11.594 9.008 1 96.25 86 ARG B O 1
ATOM 4222 N N . SER B 1 87 ? 17.344 10.219 8.273 1 96.38 87 SER B N 1
ATOM 4223 C CA . SER B 1 87 ? 17.953 10.133 6.949 1 96.38 87 SER B CA 1
ATOM 4224 C C . SER B 1 87 ? 17.641 11.375 6.121 1 96.38 87 SER B C 1
ATOM 4226 O O . SER B 1 87 ? 18.031 11.461 4.953 1 96.38 87 SER B O 1
ATOM 4228 N N . PHE B 1 88 ? 16.969 12.367 6.719 1 97.44 88 PHE B N 1
ATOM 4229 C CA . PHE B 1 88 ? 16.594 13.602 6.039 1 97.44 88 PHE B CA 1
ATOM 4230 C C . PHE B 1 88 ? 17.828 14.344 5.547 1 97.44 88 PHE B C 1
ATOM 4232 O O . PHE B 1 88 ? 18.75 14.617 6.324 1 97.44 88 PHE B O 1
ATOM 4239 N N . ASP B 1 89 ? 17.891 14.648 4.242 1 97.69 89 ASP B N 1
ATOM 4240 C CA . ASP B 1 89 ? 18.984 15.383 3.633 1 97.69 89 ASP B CA 1
ATOM 4241 C C . ASP B 1 89 ? 18.781 16.891 3.76 1 97.69 89 ASP B C 1
ATOM 4243 O O . ASP B 1 89 ? 18.328 17.547 2.816 1 97.69 89 ASP B O 1
ATOM 4247 N N . GLU B 1 90 ? 19.188 17.453 4.848 1 97.38 90 GLU B N 1
ATOM 4248 C CA . GLU B 1 90 ? 18.984 18.875 5.148 1 97.38 90 GLU B CA 1
ATOM 4249 C C . GLU B 1 90 ? 19.594 19.766 4.078 1 97.38 90 GLU B C 1
ATOM 4251 O O . GLU B 1 90 ? 19 20.75 3.668 1 97.38 90 GLU B O 1
ATOM 4256 N N . ASN B 1 91 ? 20.781 19.422 3.635 1 97.19 91 ASN B N 1
ATOM 4257 C CA . ASN B 1 91 ? 21.484 20.234 2.652 1 97.19 91 ASN B CA 1
ATOM 4258 C C . ASN B 1 91 ? 20.734 20.281 1.319 1 97.19 91 ASN B C 1
ATOM 4260 O O . ASN B 1 91 ? 20.547 21.344 0.739 1 97.19 91 ASN B O 1
ATOM 4264 N N . TYR B 1 92 ? 20.328 19.125 0.938 1 96.94 92 TYR B N 1
ATOM 4265 C CA . TYR B 1 92 ? 19.594 19.062 -0.323 1 96.94 92 TYR B CA 1
ATOM 4266 C C . TYR B 1 92 ? 18.312 19.875 -0.245 1 96.94 92 TYR B C 1
ATOM 4268 O O . TYR B 1 92 ? 18.031 20.703 -1.127 1 96.94 92 TYR B O 1
ATOM 4276 N N . TYR B 1 93 ? 17.516 19.656 0.803 1 98.06 93 TYR B N 1
ATOM 4277 C CA . TYR B 1 93 ? 16.203 20.312 0.887 1 98.06 93 TYR B CA 1
ATOM 4278 C C . TYR B 1 93 ? 16.359 21.812 1.078 1 98.06 93 TYR B C 1
ATOM 4280 O O . TYR B 1 93 ? 15.539 22.594 0.591 1 98.06 93 TYR B O 1
ATOM 4288 N N . SER B 1 94 ? 17.406 22.25 1.703 1 97.94 94 SER B N 1
ATOM 4289 C CA . SER B 1 94 ? 17.656 23.688 1.875 1 97.94 94 SER B CA 1
ATOM 4290 C C . SER B 1 94 ? 18.141 24.312 0.576 1 97.94 94 SER B C 1
ATOM 4292 O O . SER B 1 94 ? 17.594 25.328 0.137 1 97.94 94 SER B O 1
ATOM 4294 N N . THR B 1 95 ? 19.047 23.719 -0.138 1 97.19 95 THR B N 1
ATOM 4295 C CA . THR B 1 95 ? 19.688 24.312 -1.312 1 97.19 95 THR B CA 1
ATOM 4296 C C . THR B 1 95 ? 18.781 24.172 -2.537 1 97.19 95 THR B C 1
ATOM 4298 O O . THR B 1 95 ? 18.656 25.109 -3.324 1 97.19 95 THR B O 1
ATOM 4301 N N . GLU B 1 96 ? 18.156 23.016 -2.648 1 97.12 96 GLU B N 1
ATOM 4302 C CA . GLU B 1 96 ? 17.422 22.734 -3.883 1 97.12 96 GLU B CA 1
ATOM 4303 C C . GLU B 1 96 ? 15.977 23.188 -3.775 1 97.12 96 GLU B C 1
ATOM 4305 O O . GLU B 1 96 ? 15.352 23.531 -4.781 1 97.12 96 GLU B O 1
ATOM 4310 N N . LEU B 1 97 ? 15.461 23.203 -2.486 1 98.31 97 LEU B N 1
ATOM 4311 C CA . LEU B 1 97 ? 14.023 23.438 -2.398 1 98.31 97 LEU B CA 1
ATOM 4312 C C . LEU B 1 97 ? 13.719 24.547 -1.396 1 98.31 97 LEU B C 1
ATOM 4314 O O . LEU B 1 97 ? 12.555 24.875 -1.17 1 98.31 97 LEU B O 1
ATOM 4318 N N . GLY B 1 98 ? 14.703 25.094 -0.69 1 98.44 98 GLY B N 1
ATOM 4319 C CA . GLY B 1 98 ? 14.547 26.297 0.111 1 98.44 98 GLY B CA 1
ATOM 4320 C C . GLY B 1 98 ? 14.023 26.016 1.508 1 98.44 98 GLY B C 1
ATOM 4321 O O . GLY B 1 98 ? 13.664 26.953 2.236 1 98.44 98 GLY B O 1
ATOM 4322 N N . PHE B 1 99 ? 14.008 24.734 1.925 1 98.44 99 PHE B N 1
ATOM 4323 C CA . PHE B 1 99 ? 13.445 24.375 3.221 1 98.44 99 PHE B CA 1
ATOM 4324 C C . PHE B 1 99 ? 14.359 24.828 4.352 1 98.44 99 PHE B C 1
ATOM 4326 O O . PHE B 1 99 ? 15.586 24.781 4.219 1 98.44 99 PHE B O 1
ATOM 4333 N N . ASN B 1 100 ? 13.734 25.281 5.422 1 97.62 100 ASN B N 1
ATOM 4334 C CA . ASN B 1 100 ? 14.43 25.531 6.68 1 97.62 100 ASN B CA 1
ATOM 4335 C C . ASN B 1 100 ? 14 24.547 7.77 1 97.62 100 ASN B C 1
ATOM 4337 O O . ASN B 1 100 ? 13.453 24.953 8.797 1 97.62 100 ASN B O 1
ATOM 4341 N N . ILE B 1 101 ? 14.258 23.297 7.527 1 97.38 101 ILE B N 1
ATOM 4342 C CA . ILE B 1 101 ? 13.914 22.203 8.422 1 97.38 101 ILE B CA 1
ATOM 4343 C C . ILE B 1 101 ? 15.172 21.422 8.797 1 97.38 101 ILE B C 1
ATOM 4345 O O . ILE B 1 101 ? 16.031 21.172 7.949 1 97.38 101 ILE B O 1
ATOM 4349 N N . GLN B 1 102 ? 15.312 21.109 10.023 1 96.25 102 GLN B N 1
ATOM 4350 C CA . GLN B 1 102 ? 16.359 20.234 10.523 1 96.25 102 GLN B CA 1
ATOM 4351 C C . GLN B 1 102 ? 15.781 19.078 11.32 1 96.25 102 GLN B C 1
ATOM 4353 O O . GLN B 1 102 ? 14.758 19.234 11.984 1 96.25 102 GLN B O 1
ATOM 4358 N N . TYR B 1 103 ? 16.484 18.016 11.18 1 96.94 103 TYR B N 1
ATOM 4359 C CA . TYR B 1 103 ? 16.047 16.875 11.992 1 96.94 103 TYR B CA 1
ATOM 4360 C C . TYR B 1 103 ? 16.281 17.141 13.477 1 96.94 103 TYR B C 1
ATOM 4362 O O . TYR B 1 103 ? 17.312 17.719 13.852 1 96.94 103 TYR B O 1
ATOM 4370 N N . GLN B 1 104 ? 15.383 16.781 14.258 1 96.81 104 GLN B N 1
ATOM 4371 C CA . GLN B 1 104 ? 15.469 16.672 15.711 1 96.81 104 GLN B CA 1
ATOM 4372 C C . GLN B 1 104 ? 14.594 15.531 16.234 1 96.81 104 GLN B C 1
ATOM 4374 O O . GLN B 1 104 ? 13.625 15.141 15.578 1 96.81 104 GLN B O 1
ATOM 4379 N N . PRO B 1 105 ? 14.977 14.984 17.359 1 95.19 105 PRO B N 1
ATOM 4380 C CA . PRO B 1 105 ? 14.094 13.953 17.922 1 95.19 105 PRO B CA 1
ATOM 4381 C C . PRO B 1 105 ? 12.695 14.484 18.234 1 95.19 105 PRO B C 1
ATOM 4383 O O . PRO B 1 105 ? 12.539 15.656 18.578 1 95.19 105 PRO B O 1
ATOM 4386 N N . LEU B 1 106 ? 11.773 13.633 18.062 1 95.31 106 LEU B N 1
ATOM 4387 C CA . LEU B 1 106 ? 10.391 14.008 18.297 1 95.31 106 LEU B CA 1
ATOM 4388 C C . LEU B 1 106 ? 10.219 14.562 19.719 1 95.31 106 LEU B C 1
ATOM 4390 O O . LEU B 1 106 ? 9.414 15.469 19.938 1 95.31 106 LEU B O 1
ATOM 4394 N N . SER B 1 107 ? 11 14.055 20.641 1 92.69 107 SER B N 1
ATOM 4395 C CA . SER B 1 107 ? 10.922 14.516 22.031 1 92.69 107 SER B CA 1
ATOM 4396 C C . SER B 1 107 ? 11.305 15.984 22.141 1 92.69 107 SER B C 1
ATOM 4398 O O . SER B 1 107 ? 10.711 16.719 22.938 1 92.69 107 SER B O 1
ATOM 4400 N N . LYS B 1 108 ? 12.234 16.406 21.359 1 96.25 108 LYS B N 1
ATOM 4401 C CA . LYS B 1 108 ? 12.633 17.812 21.375 1 96.25 108 LYS B CA 1
ATOM 4402 C C . LYS B 1 108 ? 11.555 18.688 20.766 1 96.25 108 LYS B C 1
ATOM 4404 O O . LYS B 1 108 ? 11.312 19.797 21.234 1 96.25 108 LYS B O 1
ATOM 4409 N N . TYR B 1 109 ? 10.992 18.219 19.719 1 97.06 109 TYR B N 1
ATOM 4410 C CA . TYR B 1 109 ? 9.883 18.922 19.094 1 97.06 109 TYR B CA 1
ATOM 4411 C C . TYR B 1 109 ? 8.711 19.078 20.062 1 97.06 109 TYR B C 1
ATOM 4413 O O . TYR B 1 109 ? 8.109 20.141 20.172 1 97.06 109 TYR B O 1
ATOM 4421 N N . ARG B 1 110 ? 8.406 18.031 20.734 1 95.38 110 ARG B N 1
ATOM 4422 C CA . ARG B 1 110 ? 7.363 18.062 21.75 1 95.38 110 ARG B CA 1
ATOM 4423 C C . ARG B 1 110 ? 7.66 19.109 22.828 1 95.38 110 ARG B C 1
ATOM 4425 O O . ARG B 1 110 ? 6.785 19.891 23.188 1 95.38 110 ARG B O 1
ATOM 4432 N N . GLN B 1 111 ? 8.852 19.094 23.297 1 95.06 111 GLN B N 1
ATOM 4433 C CA . GLN B 1 111 ? 9.258 20.062 24.312 1 95.06 111 GLN B CA 1
ATOM 4434 C C . GLN B 1 111 ? 9.141 21.484 23.781 1 95.06 111 GLN B C 1
ATOM 4436 O O . GLN B 1 111 ? 8.695 22.375 24.516 1 95.06 111 GLN B O 1
ATOM 4441 N N . HIS B 1 112 ? 9.562 21.641 22.594 1 96.38 112 HIS B N 1
ATOM 4442 C CA . HIS B 1 112 ? 9.445 22.953 21.969 1 96.38 112 HIS B CA 1
ATOM 4443 C C . HIS B 1 112 ? 8 23.438 21.969 1 96.38 112 HIS B C 1
ATOM 4445 O O . HIS B 1 112 ? 7.719 24.578 22.359 1 96.38 112 HIS B O 1
ATOM 4451 N N . LEU B 1 113 ? 7.082 22.609 21.578 1 96.5 113 LEU B N 1
ATOM 4452 C CA . LEU B 1 113 ? 5.672 22.984 21.531 1 96.5 113 LEU B CA 1
ATOM 4453 C C . LEU B 1 113 ? 5.141 23.297 22.922 1 96.5 113 LEU B C 1
ATOM 4455 O O . LEU B 1 113 ? 4.383 24.25 23.109 1 96.5 113 LEU B O 1
ATOM 4459 N N . GLN B 1 114 ? 5.574 22.516 23.828 1 94.19 114 GLN B N 1
ATOM 4460 C CA . GLN B 1 114 ? 5.168 22.75 25.219 1 94.19 114 GLN B CA 1
ATOM 4461 C C . GLN B 1 114 ? 5.688 24.094 25.719 1 94.19 114 GLN B C 1
ATOM 4463 O O . GLN B 1 114 ? 4.953 24.859 26.359 1 94.19 114 GLN B O 1
ATOM 4468 N N . ASP B 1 115 ? 6.918 24.359 25.453 1 95 115 ASP B N 1
ATOM 4469 C CA . ASP B 1 115 ? 7.527 25.625 25.859 1 95 115 ASP B CA 1
ATOM 4470 C C . ASP B 1 115 ? 6.797 26.812 25.234 1 95 115 ASP B C 1
ATOM 4472 O O . ASP B 1 115 ? 6.555 27.828 25.906 1 95 115 ASP B O 1
ATOM 4476 N N . VAL B 1 116 ? 6.52 26.656 24.016 1 94.75 116 VAL B N 1
ATOM 4477 C CA . VAL B 1 116 ? 5.824 27.719 23.297 1 94.75 116 VAL B CA 1
ATOM 4478 C C . VAL B 1 116 ? 4.465 27.984 23.938 1 94.75 116 VAL B C 1
ATOM 4480 O O . VAL B 1 116 ? 4.074 29.125 24.141 1 94.75 116 VAL B O 1
ATOM 4483 N N . TRP B 1 117 ? 3.762 26.938 24.203 1 94.06 117 TRP B N 1
ATOM 4484 C CA . TRP B 1 117 ? 2.447 27.094 24.812 1 94.06 117 TRP B CA 1
ATOM 4485 C C . TRP B 1 117 ? 2.549 27.812 26.156 1 94.06 117 TRP B C 1
ATOM 4487 O O . TRP B 1 117 ? 1.796 28.75 26.422 1 94.06 117 TRP B O 1
ATOM 4497 N N . GLU B 1 118 ? 3.512 27.469 26.922 1 91.44 118 GLU B N 1
ATOM 4498 C CA . GLU B 1 118 ? 3.686 28.047 28.25 1 91.44 118 GLU B CA 1
ATOM 4499 C C . GLU B 1 118 ? 4.125 29.5 28.172 1 91.44 118 GLU B C 1
ATOM 4501 O O . GLU B 1 118 ? 3.686 30.328 28.969 1 91.44 118 GLU B O 1
ATOM 4506 N N . GLN B 1 119 ? 4.871 29.766 27.219 1 91.81 119 GLN B N 1
ATOM 4507 C CA . GLN B 1 119 ? 5.445 31.109 27.094 1 91.81 119 GLN B CA 1
ATOM 4508 C C . GLN B 1 119 ? 4.43 32.094 26.516 1 91.81 119 GLN B C 1
ATOM 4510 O O . GLN B 1 119 ? 4.359 33.25 26.953 1 91.81 119 GLN B O 1
ATOM 4515 N N . HIS B 1 120 ? 3.656 31.641 25.562 1 92.75 120 HIS B N 1
ATOM 4516 C CA . HIS B 1 120 ? 2.896 32.625 24.797 1 92.75 120 HIS B CA 1
ATOM 4517 C C . HIS B 1 120 ? 1.402 32.5 25.078 1 92.75 120 HIS B C 1
ATOM 4519 O O . HIS B 1 120 ? 0.659 33.469 24.906 1 92.75 120 HIS B O 1
ATOM 4525 N N . PHE B 1 121 ? 0.932 31.375 25.484 1 92 121 PHE B N 1
ATOM 4526 C CA . PHE B 1 121 ? -0.508 31.156 25.547 1 92 121 PHE B CA 1
ATOM 4527 C C . PHE B 1 121 ? -0.975 31.125 27 1 92 121 PHE B C 1
ATOM 4529 O O . PHE B 1 121 ? -2.164 31.281 27.281 1 92 121 PHE B O 1
ATOM 4536 N N . ALA B 1 122 ? -0.047 30.812 27.906 1 81.75 122 ALA B N 1
ATOM 4537 C CA . ALA B 1 122 ? -0.412 30.75 29.328 1 81.75 122 ALA B CA 1
ATOM 4538 C C . ALA B 1 122 ? -0.615 32.156 29.891 1 81.75 122 ALA B C 1
ATOM 4540 O O . ALA B 1 122 ? 0.057 33.094 29.484 1 81.75 122 ALA B O 1
ATOM 4541 N N . SER B 1 123 ? -1.798 32.312 30.562 1 69.5 123 SER B N 1
ATOM 4542 C CA . SER B 1 123 ? -2.109 33.594 31.156 1 69.5 123 SER B CA 1
ATOM 4543 C C . SER B 1 123 ? -1.106 33.969 32.25 1 69.5 123 SER B C 1
ATOM 4545 O O . SER B 1 123 ? -0.669 33.094 33 1 69.5 123 SER B O 1
ATOM 4547 N N . SER B 1 124 ? -0.287 35.031 32.125 1 55.62 124 SER B N 1
ATOM 4548 C CA . SER B 1 124 ? 0.568 35.531 33.188 1 55.62 124 SER B CA 1
ATOM 4549 C C . SER B 1 124 ? -0.212 35.688 34.5 1 55.62 124 SER B C 1
ATOM 4551 O O . SER B 1 124 ? 0.378 35.875 35.562 1 55.62 124 SER B O 1
ATOM 4553 N N . SER B 1 125 ? -1.552 35.875 34.469 1 51.78 125 SER B N 1
ATOM 4554 C CA . SER B 1 125 ? -2.244 36.156 35.719 1 51.78 125 SER B CA 1
ATOM 4555 C C . SER B 1 125 ? -2.496 34.875 36.5 1 51.78 125 SER B C 1
ATOM 4557 O O . SER B 1 125 ? -2.861 33.844 35.906 1 51.78 125 SER B O 1
ATOM 4559 N N . SER B 1 126 ? -1.769 34.625 37.594 1 44.81 126 SER B N 1
ATOM 4560 C CA . SER B 1 126 ? -1.774 33.625 38.656 1 44.81 126 SER B CA 1
ATOM 4561 C C . SER B 1 126 ? -3.188 33.125 38.938 1 44.81 126 SER B C 1
ATOM 4563 O O . SER B 1 126 ? -3.408 32.375 39.875 1 44.81 126 SER B O 1
ATOM 4565 N N . SER B 1 127 ? -4.277 33.812 38.656 1 42.72 127 SER B N 1
ATOM 4566 C CA . SER B 1 127 ? -5.477 33.281 39.312 1 42.72 127 SER B CA 1
ATOM 4567 C C . SER B 1 127 ? -5.949 32 38.656 1 42.72 127 SER B C 1
ATOM 4569 O O . SER B 1 127 ? -6.246 31.984 37.438 1 42.72 127 SER B O 1
ATOM 4571 N N . PRO B 1 128 ? -5.555 30.875 39.094 1 43.41 128 PRO B N 1
ATOM 4572 C CA . PRO B 1 128 ? -5.953 29.516 38.75 1 43.41 128 PRO B CA 1
ATOM 4573 C C . PRO B 1 128 ? -7.41 29.422 38.281 1 43.41 128 PRO B C 1
ATOM 4575 O O . PRO B 1 128 ? -7.922 28.312 38.062 1 43.41 128 PRO B O 1
ATOM 4578 N N . SER B 1 129 ? -8.273 30.312 38.688 1 43 129 SER B N 1
ATOM 4579 C CA . SER B 1 129 ? -9.688 29.984 38.844 1 43 129 SER B CA 1
ATOM 4580 C C . SER B 1 129 ? -10.281 29.484 37.531 1 43 129 SER B C 1
ATOM 4582 O O . SER B 1 129 ? -11.344 28.859 37.531 1 43 129 SER B O 1
ATOM 4584 N N . SER B 1 130 ? -10.367 30.297 36.156 1 46.72 130 SER B N 1
ATOM 4585 C CA . SER B 1 130 ? -11.547 30.375 35.312 1 46.72 130 SER B CA 1
ATOM 4586 C C . SER B 1 130 ? -11.5 29.312 34.188 1 46.72 130 SER B C 1
ATOM 4588 O O . SER B 1 130 ? -10.453 28.719 33.938 1 46.72 130 SER B O 1
ATOM 4590 N N . SER B 1 131 ? -12.758 28.891 33.688 1 49.09 131 SER B N 1
ATOM 4591 C CA . SER B 1 131 ? -13.172 28.062 32.562 1 49.09 131 SER B CA 1
ATOM 4592 C C . SER B 1 131 ? -12.266 28.266 31.359 1 49.09 131 SER B C 1
ATOM 4594 O O . SER B 1 131 ? -12 27.344 30.609 1 49.09 131 SER B O 1
ATOM 4596 N N . ILE B 1 132 ? -11.625 29.406 31.297 1 51 132 ILE B N 1
ATOM 4597 C CA . ILE B 1 132 ? -10.781 29.75 30.156 1 51 132 ILE B CA 1
ATOM 4598 C C . ILE B 1 132 ? -9.461 29 30.25 1 51 132 ILE B C 1
ATOM 4600 O O . ILE B 1 132 ? -8.984 28.453 29.25 1 51 132 ILE B O 1
ATOM 4604 N N . SER B 1 133 ? -8.898 28.922 31.469 1 56.88 133 SER B N 1
ATOM 4605 C CA . SER B 1 133 ? -7.641 28.219 31.672 1 56.88 133 SER B CA 1
ATOM 4606 C C . SER B 1 133 ? -7.793 26.734 31.375 1 56.88 133 SER B C 1
ATOM 4608 O O . SER B 1 133 ? -6.895 26.109 30.812 1 56.88 133 SER B O 1
ATOM 4610 N N . SER B 1 134 ? -9.039 26.344 31.516 1 66.31 134 SER B N 1
ATOM 4611 C CA . SER B 1 134 ? -9.305 24.922 31.297 1 66.31 134 SER B CA 1
ATOM 4612 C C . SER B 1 134 ? -9.32 24.594 29.797 1 66.31 134 SER B C 1
ATOM 4614 O O . SER B 1 134 ? -8.758 23.578 29.375 1 66.31 134 SER B O 1
ATOM 4616 N N . ASN B 1 135 ? -9.805 25.547 28.969 1 74.69 135 ASN B N 1
ATOM 4617 C CA . ASN B 1 135 ? -9.883 25.297 27.531 1 74.69 135 ASN B CA 1
ATOM 4618 C C . ASN B 1 135 ? -8.5 25.328 26.875 1 74.69 135 ASN B C 1
ATOM 4620 O O . ASN B 1 135 ? -8.211 24.531 25.984 1 74.69 135 ASN B O 1
ATOM 4624 N N . ALA B 1 136 ? -7.738 26.297 27.453 1 77.19 136 ALA B N 1
ATOM 4625 C CA . ALA B 1 136 ? -6.371 26.391 26.938 1 77.19 136 ALA B CA 1
ATOM 4626 C C . ALA B 1 136 ? -5.578 25.141 27.281 1 77.19 136 ALA B C 1
ATOM 4628 O O . ALA B 1 136 ? -4.82 24.625 26.453 1 77.19 136 ALA B O 1
ATOM 4629 N N . ALA B 1 137 ? -5.801 24.703 28.438 1 78.5 137 ALA B N 1
ATOM 4630 C CA . ALA B 1 137 ? -5.117 23.484 28.875 1 78.5 137 ALA B CA 1
ATOM 4631 C C . ALA B 1 137 ? -5.551 22.281 28.031 1 78.5 137 ALA B C 1
ATOM 4633 O O . ALA B 1 137 ? -4.723 21.453 27.641 1 78.5 137 ALA B O 1
ATOM 4634 N N . ILE B 1 138 ? -6.746 22.281 27.703 1 79.62 138 ILE B N 1
ATOM 4635 C CA . ILE B 1 138 ? -7.301 21.203 26.891 1 79.62 138 ILE B CA 1
ATOM 4636 C C . ILE B 1 138 ? -6.699 21.25 25.484 1 79.62 138 ILE B C 1
ATOM 4638 O O . ILE B 1 138 ? -6.344 20.219 24.906 1 79.62 138 ILE B O 1
ATOM 4642 N N . THR B 1 139 ? -6.559 22.453 24.984 1 86.88 139 THR B N 1
ATOM 4643 C CA . THR B 1 139 ? -5.98 22.594 23.641 1 86.88 139 THR B CA 1
ATOM 4644 C C . THR B 1 139 ? -4.52 22.156 23.641 1 86.88 139 THR B C 1
ATOM 4646 O O . THR B 1 139 ? -4.074 21.5 22.688 1 86.88 139 THR B O 1
ATOM 4649 N N . SER B 1 140 ? -3.867 22.516 24.703 1 88.31 140 SER B N 1
ATOM 4650 C CA . SER B 1 140 ? -2.473 22.109 24.812 1 88.31 140 SER B CA 1
ATOM 4651 C C . SER B 1 140 ? -2.35 20.594 24.812 1 88.31 140 SER B C 1
ATOM 4653 O O . SER B 1 140 ? -1.479 20.031 24.141 1 88.31 140 SER B O 1
ATOM 4655 N N . GLU B 1 141 ? -3.211 19.969 25.5 1 86.81 141 GLU B N 1
ATOM 4656 C CA . GLU B 1 141 ? -3.219 18.516 25.547 1 86.81 141 GLU B CA 1
ATOM 4657 C C . GLU B 1 141 ? -3.545 17.922 24.188 1 86.81 141 GLU B C 1
ATOM 4659 O O . GLU B 1 141 ? -2.977 16.906 23.797 1 86.81 141 GLU B O 1
ATOM 4664 N N . LYS B 1 142 ? -4.434 18.5 23.516 1 88.38 142 LYS B N 1
ATOM 4665 C CA . LYS B 1 142 ? -4.797 18.047 22.172 1 88.38 142 LYS B CA 1
ATOM 4666 C C . LYS B 1 142 ? -3.615 18.156 21.219 1 88.38 142 LYS B C 1
ATOM 4668 O O . LYS B 1 142 ? -3.371 17.25 20.406 1 88.38 142 LYS B O 1
ATOM 4673 N N . VAL B 1 143 ? -2.93 19.266 21.375 1 93 143 VAL B N 1
ATOM 4674 C CA . VAL B 1 143 ? -1.757 19.484 20.531 1 93 143 VAL B CA 1
ATOM 4675 C C . VAL B 1 143 ? -0.762 18.344 20.734 1 93 143 VAL B C 1
ATOM 4677 O O . VAL B 1 143 ? -0.304 17.734 19.766 1 93 143 VAL B O 1
ATOM 4680 N N . LEU B 1 144 ? -0.542 18.031 21.922 1 90.5 144 LEU B N 1
ATOM 4681 C CA . LEU B 1 144 ? 0.484 17.031 22.25 1 90.5 144 LEU B CA 1
ATOM 4682 C C . LEU B 1 144 ? 0.001 15.625 21.922 1 90.5 144 LEU B C 1
ATOM 4684 O O . LEU B 1 144 ? 0.806 14.75 21.594 1 90.5 144 LEU B O 1
ATOM 4688 N N . SER B 1 145 ? -1.269 15.383 21.953 1 88.31 145 SER B N 1
ATOM 4689 C CA . SER B 1 145 ? -1.819 14.062 21.656 1 88.31 145 SER B CA 1
ATOM 4690 C C . SER B 1 145 ? -1.562 13.664 20.219 1 88.31 145 SER B C 1
ATOM 4692 O O . SER B 1 145 ? -1.466 12.477 19.906 1 88.31 145 SER B O 1
ATOM 4694 N N . HIS B 1 146 ? -1.418 14.648 19.344 1 90.88 146 HIS B N 1
ATOM 4695 C CA . HIS B 1 146 ? -1.149 14.375 17.938 1 90.88 146 HIS B CA 1
ATOM 4696 C C . HIS B 1 146 ? 0.239 13.766 17.75 1 90.88 146 HIS B C 1
ATOM 4698 O O . HIS B 1 146 ? 0.532 13.188 16.703 1 90.88 146 HIS B O 1
ATOM 4704 N N . LEU B 1 147 ? 1.081 13.914 18.75 1 92.31 147 LEU B N 1
ATOM 4705 C CA . LEU B 1 147 ? 2.457 13.445 18.609 1 92.31 147 LEU B CA 1
ATOM 4706 C C . LEU B 1 147 ? 2.584 12 19.062 1 92.31 147 LEU B C 1
ATOM 4708 O O . LEU B 1 147 ? 3.641 11.383 18.906 1 92.31 147 LEU B O 1
ATOM 4712 N N . SER B 1 148 ? 1.499 11.453 19.531 1 85.94 148 SER B N 1
ATOM 4713 C CA . SER B 1 148 ? 1.502 10.062 19.984 1 85.94 148 SER B 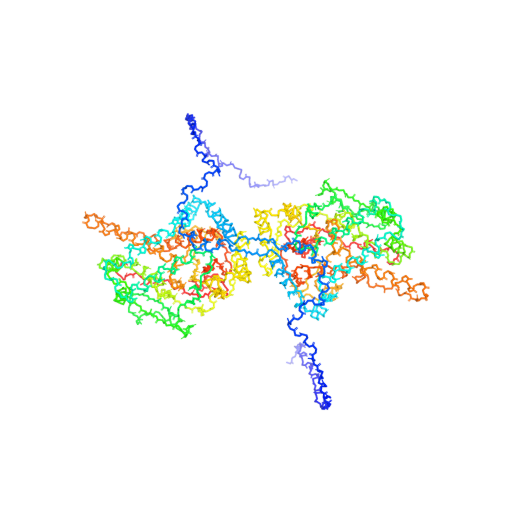CA 1
ATOM 4714 C C . SER B 1 148 ? 1.18 9.109 18.844 1 85.94 148 SER B C 1
ATOM 4716 O O . SER B 1 148 ? 0.352 9.414 17.984 1 85.94 148 SER B O 1
ATOM 4718 N N . ILE B 1 149 ? 1.798 7.965 18.844 1 83.12 149 ILE B N 1
ATOM 4719 C CA . ILE B 1 149 ? 1.518 6.922 17.859 1 83.12 149 ILE B CA 1
ATOM 4720 C C . ILE B 1 149 ? 0.205 6.227 18.219 1 83.12 149 ILE B C 1
ATOM 4722 O O . ILE B 1 149 ? -0.49 5.723 17.328 1 83.12 149 ILE B O 1
ATOM 4726 N N . ILE B 1 150 ? -0.063 6.227 19.453 1 78.12 150 ILE B N 1
ATOM 4727 C CA . ILE B 1 150 ? -1.302 5.609 19.906 1 78.12 150 ILE B CA 1
ATOM 4728 C C . ILE B 1 150 ? -2.465 6.578 19.719 1 78.12 150 ILE B C 1
ATOM 4730 O O . ILE B 1 150 ? -2.434 7.703 20.219 1 78.12 150 ILE B O 1
ATOM 4734 N N . PRO B 1 151 ? -3.373 6.102 18.906 1 66.5 151 PRO B N 1
ATOM 4735 C CA . PRO B 1 151 ? -4.512 7 18.703 1 66.5 151 PRO B CA 1
ATOM 4736 C C . PRO B 1 151 ? -5.242 7.332 20 1 66.5 151 PRO B C 1
ATOM 4738 O O . PRO B 1 151 ? -5.367 6.473 20.875 1 66.5 151 PRO B O 1
ATOM 4741 N N . SER B 1 152 ? -5.395 8.57 20.266 1 61.25 152 SER B N 1
ATOM 4742 C CA . SER B 1 152 ? -6.125 8.992 21.469 1 61.25 152 SER B CA 1
ATOM 4743 C C . SER B 1 152 ? -7.594 9.266 21.141 1 61.25 152 SER B C 1
ATOM 4745 O O . SER B 1 152 ? -7.938 9.586 20 1 61.25 152 SER B O 1
ATOM 4747 N N . SER B 1 153 ? -8.539 8.859 21.953 1 54 153 SER B N 1
ATOM 4748 C CA . SER B 1 153 ? -9.977 9.109 21.844 1 54 153 SER B CA 1
ATOM 4749 C C . SER B 1 153 ? -10.25 10.578 21.516 1 54 153 SER B C 1
ATOM 4751 O O . SER B 1 153 ? -11.258 10.898 20.891 1 54 153 SER B O 1
ATOM 4753 N N . SER B 1 154 ? -9.438 11.5 22 1 52.66 154 SER B N 1
ATOM 4754 C CA . SER B 1 154 ? -9.703 12.93 21.906 1 52.66 154 SER B CA 1
ATOM 4755 C C . SER B 1 154 ? -9.656 13.406 20.453 1 52.66 154 SER B C 1
ATOM 4757 O O . SER B 1 154 ? -10.273 14.414 20.109 1 52.66 154 SER B O 1
ATOM 4759 N N . SER B 1 155 ? -9.031 12.562 19.578 1 59.25 155 SER B N 1
ATOM 4760 C CA . SER B 1 155 ? -8.812 13.023 18.219 1 59.25 155 SER B CA 1
ATOM 4761 C C . SER B 1 155 ? -10 12.68 17.312 1 59.25 155 SER B C 1
ATOM 4763 O O . SER B 1 155 ? -10.031 13.055 16.141 1 59.25 155 SER B O 1
ATOM 4765 N N . ASN B 1 156 ? -11.102 12.312 17.953 1 67.44 156 ASN B N 1
ATOM 4766 C CA . ASN B 1 156 ? -12.148 11.758 17.109 1 67.44 156 ASN B CA 1
ATOM 4767 C C . ASN B 1 156 ? -13.188 12.805 16.734 1 67.44 156 ASN B C 1
ATOM 4769 O O . ASN B 1 156 ? -14.133 12.523 16 1 67.44 156 ASN B O 1
ATOM 4773 N N . ASP B 1 157 ? -12.922 14.062 17.109 1 78.31 157 ASP B N 1
ATOM 4774 C CA . ASP B 1 157 ? -13.898 15.086 16.719 1 78.31 157 ASP B CA 1
ATOM 4775 C C . ASP B 1 157 ? -13.656 15.57 15.297 1 78.31 157 ASP B C 1
ATOM 4777 O O . ASP B 1 157 ? -12.508 15.758 14.891 1 78.31 157 ASP B O 1
ATOM 4781 N N . PRO B 1 158 ? -14.75 15.711 14.578 1 88.06 158 PRO B N 1
ATOM 4782 C CA . PRO B 1 158 ? -14.594 16.234 13.219 1 88.06 158 PRO B CA 1
ATOM 4783 C C . PRO B 1 158 ? -14.117 17.688 13.203 1 88.06 158 PRO B C 1
ATOM 4785 O O . PRO B 1 158 ? -14.078 18.344 14.242 1 88.06 158 PRO B O 1
ATOM 4788 N N . ILE B 1 159 ? -13.719 18.156 12.078 1 94.56 159 ILE B N 1
ATOM 4789 C CA . ILE B 1 159 ? -13.414 19.562 11.891 1 94.56 159 ILE B CA 1
ATOM 4790 C C . ILE B 1 159 ? -14.672 20.406 12.141 1 94.56 159 ILE B C 1
ATOM 4792 O O . ILE B 1 159 ? -15.727 20.141 11.57 1 94.56 159 ILE B O 1
ATOM 4796 N N . PRO B 1 160 ? -14.57 21.359 13.039 1 96.06 160 PRO B N 1
ATOM 4797 C CA . PRO B 1 160 ? -15.742 22.188 13.32 1 96.06 160 PRO B CA 1
ATOM 4798 C C . PRO B 1 160 ? -16.297 22.875 12.062 1 96.06 160 PRO B C 1
ATOM 4800 O O . PRO B 1 160 ? -15.523 23.297 11.195 1 96.06 160 PRO B O 1
ATOM 4803 N N . SER B 1 161 ? -17.562 23.078 11.992 1 96.69 161 SER B N 1
ATOM 4804 C CA . SER B 1 161 ? -18.25 23.594 10.812 1 96.69 161 SER B CA 1
ATOM 4805 C C . SER B 1 161 ? -18.281 25.109 10.805 1 96.69 161 SER B C 1
ATOM 4807 O O . SER B 1 161 ? -19.328 25.734 10.672 1 96.69 161 SER B O 1
ATOM 4809 N N . SER B 1 162 ? -17.172 25.719 10.914 1 98 162 SER B N 1
ATOM 4810 C CA . SER B 1 162 ? -16.984 27.172 10.828 1 98 162 SER B CA 1
ATOM 4811 C C . SER B 1 162 ? -15.984 27.531 9.734 1 98 162 SER B C 1
ATOM 4813 O O . SER B 1 162 ? -14.953 26.875 9.594 1 98 162 SER B O 1
ATOM 4815 N N . ILE B 1 163 ? -16.359 28.469 8.969 1 98.38 163 ILE B N 1
ATOM 4816 C CA . ILE B 1 163 ? -15.477 29.016 7.949 1 98.38 163 ILE B CA 1
ATOM 4817 C C . ILE B 1 163 ? -15.117 30.453 8.305 1 98.38 163 ILE B C 1
ATOM 4819 O O . ILE B 1 163 ? -16 31.312 8.445 1 98.38 163 ILE B O 1
ATOM 4823 N N . TYR B 1 164 ? -13.828 30.719 8.438 1 97.94 164 TYR B N 1
ATOM 4824 C CA . TYR B 1 164 ? -13.359 32.031 8.852 1 97.94 164 TYR B CA 1
ATOM 4825 C C . TYR B 1 164 ? -12.719 32.781 7.688 1 97.94 164 TYR B C 1
ATOM 4827 O O . TYR B 1 164 ? -12.062 32.156 6.84 1 97.94 164 TYR B O 1
ATOM 4835 N N . THR B 1 165 ? -12.906 34.031 7.637 1 95.69 165 THR B N 1
ATOM 4836 C CA . THR B 1 165 ? -12.195 34.938 6.75 1 95.69 165 THR B CA 1
ATOM 4837 C C . THR B 1 165 ? -11.977 36.312 7.426 1 95.69 165 THR B C 1
ATOM 4839 O O . THR B 1 165 ? -12.586 36.594 8.461 1 95.69 165 THR B O 1
ATOM 4842 N N . THR B 1 166 ? -10.969 36.969 6.992 1 92.88 166 THR B N 1
ATOM 4843 C CA . THR B 1 166 ? -10.688 38.312 7.547 1 92.88 166 THR B CA 1
ATOM 4844 C C . THR B 1 166 ? -10.203 39.25 6.457 1 92.88 166 THR B C 1
ATOM 4846 O O . THR B 1 166 ? -9.656 38.812 5.445 1 92.88 166 THR B O 1
ATOM 4849 N N . SER B 1 167 ? -10.531 40.438 6.637 1 86 167 SER B N 1
ATOM 4850 C CA . SER B 1 167 ? -10.086 41.5 5.754 1 86 167 SER B CA 1
ATOM 4851 C C . SER B 1 167 ? -10.172 42.875 6.441 1 86 167 SER B C 1
ATOM 4853 O O . SER B 1 167 ? -10.906 43.031 7.422 1 86 167 SER B O 1
ATOM 4855 N N . LEU B 1 168 ? -9.367 43.781 5.945 1 77.56 168 LEU B N 1
ATOM 4856 C CA . LEU B 1 168 ? -9.477 45.156 6.414 1 77.56 168 LEU B CA 1
ATOM 4857 C C . LEU B 1 168 ? -10.664 45.844 5.762 1 77.56 168 LEU B C 1
ATOM 4859 O O . LEU B 1 168 ? -11.125 46.875 6.258 1 77.56 168 LEU B O 1
ATOM 4863 N N . GLU B 1 169 ? -11.109 45.25 4.734 1 75.5 169 GLU B N 1
ATOM 4864 C CA . GLU B 1 169 ? -12.219 45.844 4 1 75.5 169 GLU B CA 1
ATOM 4865 C C . GLU B 1 169 ? -13.555 45.5 4.629 1 75.5 169 GLU B C 1
ATOM 4867 O O . GLU B 1 169 ? -13.633 44.594 5.484 1 75.5 169 GLU B O 1
ATOM 4872 N N . ASP B 1 170 ? -14.523 46.25 4.215 1 74.81 170 ASP B N 1
ATOM 4873 C CA . ASP B 1 170 ? -15.891 46.062 4.688 1 74.81 170 ASP B CA 1
ATOM 4874 C C . ASP B 1 170 ? -16.422 44.688 4.242 1 74.81 170 ASP B C 1
ATOM 4876 O O . ASP B 1 170 ? -16.266 44.312 3.086 1 74.81 170 ASP B O 1
ATOM 4880 N N . PRO B 1 171 ? -16.969 44 5.207 1 75.44 171 PRO B N 1
ATOM 4881 C CA . PRO B 1 171 ? -17.547 42.688 4.875 1 75.44 171 PRO B CA 1
ATOM 4882 C C . PRO B 1 171 ? -18.578 42.781 3.752 1 75.44 171 PRO B C 1
ATOM 4884 O O . PRO B 1 171 ? -18.797 41.781 3.043 1 75.44 171 PRO B O 1
ATOM 4887 N N . ASN B 1 172 ? -19.188 43.844 3.689 1 75.94 172 ASN B N 1
ATOM 4888 C CA . ASN B 1 172 ? -20.188 44.031 2.627 1 75.94 172 ASN B CA 1
ATOM 4889 C C . ASN B 1 172 ? -19.516 44.094 1.253 1 75.94 172 ASN B C 1
ATOM 4891 O O . ASN B 1 172 ? -20.188 43.969 0.228 1 75.94 172 ASN B O 1
ATOM 4895 N N . ASP B 1 173 ? -18.219 44.094 1.235 1 80.44 173 ASP B N 1
ATOM 4896 C CA . ASP B 1 173 ? -17.484 44.219 -0.018 1 80.44 173 ASP B CA 1
ATOM 4897 C C . ASP B 1 173 ? -16.859 42.875 -0.417 1 80.44 173 ASP B C 1
ATOM 4899 O O . ASP B 1 173 ? -15.914 42.844 -1.218 1 80.44 173 ASP B O 1
ATOM 4903 N N . LEU B 1 174 ? -17.344 41.844 0.129 1 84.19 174 LEU B N 1
ATOM 4904 C CA . LEU B 1 174 ? -16.828 40.562 -0.26 1 84.19 174 LEU B CA 1
ATOM 4905 C C . LEU B 1 174 ? -17.188 40.219 -1.706 1 84.19 174 LEU B C 1
ATOM 4907 O O . LEU B 1 174 ? -18.312 40.531 -2.15 1 84.19 174 LEU B O 1
ATOM 4911 N N . PRO B 1 175 ? -16.281 39.688 -2.422 1 84.88 175 PRO B N 1
ATOM 4912 C CA . PRO B 1 175 ? -16.594 39.312 -3.807 1 84.88 175 PRO B CA 1
ATOM 4913 C C . PRO B 1 175 ? -17.734 38.312 -3.918 1 84.88 175 PRO B C 1
ATOM 4915 O O . PRO B 1 175 ? -17.969 37.531 -2.998 1 84.88 175 PRO B O 1
ATOM 4918 N N . GLU B 1 176 ? -18.438 38.375 -5.008 1 87.25 176 GLU B N 1
ATOM 4919 C CA . GLU B 1 176 ? -19.609 37.531 -5.25 1 87.25 176 GLU B CA 1
ATOM 4920 C C . GLU B 1 176 ? -19.234 36.062 -5.156 1 87.25 176 GLU B C 1
ATOM 4922 O O . GLU B 1 176 ? -20.031 35.25 -4.695 1 87.25 176 GLU B O 1
ATOM 4927 N N . GLN B 1 177 ? -18.031 35.781 -5.57 1 88.31 177 GLN B N 1
ATOM 4928 C CA . GLN B 1 177 ? -17.578 34.406 -5.598 1 88.31 177 GLN B CA 1
ATOM 4929 C C . GLN B 1 177 ? -17.484 33.844 -4.188 1 88.31 177 GLN B C 1
ATOM 4931 O O . GLN B 1 177 ? -17.609 32.625 -4 1 88.31 177 GLN B O 1
ATOM 4936 N N . PHE B 1 178 ? -17.312 34.719 -3.211 1 92.69 178 PHE B N 1
ATOM 4937 C CA . PHE B 1 178 ? -17.156 34.281 -1.835 1 92.69 178 PHE B CA 1
ATOM 4938 C C . PHE B 1 178 ? -18.453 33.656 -1.319 1 92.69 178 PHE B C 1
ATOM 4940 O O . PHE B 1 178 ? -18.422 32.844 -0.387 1 92.69 178 PHE B O 1
ATOM 4947 N N . LYS B 1 179 ? -19.609 33.938 -1.905 1 93.19 179 LYS B N 1
ATOM 4948 C CA . LYS B 1 179 ? -20.906 33.406 -1.517 1 93.19 179 LYS B CA 1
ATOM 4949 C C . LYS B 1 179 ? -20.953 31.891 -1.678 1 93.19 179 LYS B C 1
ATOM 4951 O O . LYS B 1 179 ? -21.781 31.219 -1.053 1 93.19 179 LYS B O 1
ATOM 4956 N N . SER B 1 180 ? -20.047 31.406 -2.49 1 94.06 180 SER B N 1
ATOM 4957 C CA . SER B 1 180 ? -20 29.969 -2.748 1 94.06 180 SER B CA 1
ATOM 4958 C C . SER B 1 180 ? -19.672 29.203 -1.479 1 94.06 180 SER B C 1
ATOM 4960 O O . SER B 1 180 ? -20.031 28.031 -1.351 1 94.06 180 SER B O 1
ATOM 4962 N N . TRP B 1 181 ? -18.969 29.781 -0.51 1 96.56 181 TRP B N 1
ATOM 4963 C CA . TRP B 1 181 ? -18.625 29.125 0.744 1 96.56 181 TRP B CA 1
ATOM 4964 C C . TRP B 1 181 ? -19.875 28.828 1.562 1 96.56 181 TRP B C 1
ATOM 4966 O O . TRP B 1 181 ? -19.953 27.812 2.248 1 96.56 181 TRP B O 1
ATOM 4976 N N . THR B 1 182 ? -20.859 29.688 1.456 1 95.56 182 THR B N 1
ATOM 4977 C CA . THR B 1 182 ? -22.141 29.469 2.127 1 95.56 182 THR B CA 1
ATOM 4978 C C . THR B 1 182 ? -23.016 28.516 1.311 1 95.56 182 THR B C 1
ATOM 4980 O O . THR B 1 182 ? -23.594 27.578 1.854 1 95.56 182 THR B O 1
ATOM 4983 N N . SER B 1 183 ? -23.078 28.766 0.039 1 96 183 SER B N 1
ATOM 4984 C CA . SER B 1 183 ? -24 28.016 -0.803 1 96 183 SER B CA 1
ATOM 4985 C C . SER B 1 183 ? -23.594 26.547 -0.881 1 96 183 SER B C 1
ATOM 4987 O O . SER B 1 183 ? -24.453 25.656 -0.943 1 96 183 SER B O 1
ATOM 4989 N N . ASN B 1 184 ? -22.312 26.266 -0.867 1 95.69 184 ASN B N 1
ATOM 4990 C CA . ASN B 1 184 ? -21.844 24.891 -1.011 1 95.69 184 ASN B CA 1
ATOM 4991 C C . ASN B 1 184 ? -21.656 24.219 0.346 1 95.69 184 ASN B C 1
ATOM 4993 O O . ASN B 1 184 ? -21.297 23.031 0.416 1 95.69 184 ASN B O 1
ATOM 4997 N N . ASN B 1 185 ? -21.812 24.953 1.38 1 97.12 185 ASN B N 1
ATOM 4998 C CA . ASN B 1 185 ? -21.688 24.438 2.74 1 97.12 185 ASN B CA 1
ATOM 4999 C C . ASN B 1 185 ? -22.812 24.953 3.637 1 97.12 185 ASN B C 1
ATOM 5001 O O . ASN B 1 185 ? -22.562 25.625 4.637 1 97.12 185 ASN B O 1
ATOM 5005 N N . ALA B 1 186 ? -24 24.531 3.389 1 94.81 186 ALA B N 1
ATOM 5006 C CA . ALA B 1 186 ? -25.188 25.078 4.023 1 94.81 186 ALA B CA 1
ATOM 5007 C C . ALA B 1 186 ? -25.188 24.797 5.523 1 94.81 186 ALA B C 1
ATOM 5009 O O . ALA B 1 186 ? -25.766 25.562 6.301 1 94.81 186 ALA B O 1
ATOM 5010 N N . ASP B 1 187 ? -24.5 23.828 5.906 1 94.81 187 ASP B N 1
ATOM 5011 C CA . ASP B 1 187 ? -24.484 23.438 7.312 1 94.81 187 ASP B CA 1
ATOM 5012 C C . ASP B 1 187 ? -23.328 24.094 8.055 1 94.81 187 ASP B C 1
ATOM 5014 O O . ASP B 1 187 ? -23.141 23.875 9.258 1 94.81 187 ASP B O 1
ATOM 5018 N N . TRP B 1 188 ? -22.578 24.906 7.379 1 97 188 TRP B N 1
ATOM 5019 C CA . TRP B 1 188 ? -21.422 25.547 7.988 1 97 188 TRP B CA 1
ATOM 5020 C C . TRP B 1 188 ? -21.703 27.016 8.281 1 97 188 TRP B C 1
ATOM 5022 O O . TRP B 1 188 ? -22.578 27.625 7.645 1 97 188 TRP B O 1
ATOM 5032 N N . ASN B 1 189 ? -21.047 27.578 9.234 1 96.69 189 ASN B N 1
ATOM 5033 C CA . ASN B 1 189 ? -21.156 29 9.594 1 96.69 189 ASN B CA 1
ATOM 5034 C C . ASN B 1 189 ? -19.984 29.812 9.047 1 96.69 189 ASN B C 1
ATOM 5036 O O . ASN B 1 189 ? -18.844 29.609 9.461 1 96.69 189 ASN B O 1
ATOM 5040 N N . VAL B 1 190 ? -20.297 30.688 8.156 1 95.31 190 VAL B N 1
ATOM 5041 C CA . VAL B 1 190 ? -19.281 31.578 7.609 1 95.31 190 VAL B CA 1
ATOM 5042 C C . VAL B 1 190 ? -19.125 32.781 8.508 1 95.31 190 VAL B C 1
ATOM 5044 O O . VAL B 1 190 ? -20.094 33.5 8.805 1 95.31 190 VAL B O 1
ATOM 5047 N N . ARG B 1 191 ? -17.906 33.062 8.898 1 94.69 191 ARG B N 1
ATOM 5048 C CA . ARG B 1 191 ? -17.625 34.156 9.836 1 94.69 191 ARG B CA 1
ATOM 5049 C C . ARG B 1 191 ? -16.594 35.125 9.258 1 94.69 191 ARG B C 1
ATOM 5051 O O . ARG B 1 191 ? -15.438 34.75 9.055 1 94.69 191 ARG B O 1
ATOM 5058 N N . PHE B 1 192 ? -17 36.281 9.023 1 93.5 192 PHE B N 1
ATOM 5059 C CA . PHE B 1 192 ? -16.078 37.375 8.734 1 93.5 192 PHE B CA 1
ATOM 5060 C C . PHE B 1 192 ? -15.617 38.062 10.023 1 93.5 192 PHE B C 1
ATOM 5062 O O . PHE B 1 192 ? -16.438 38.531 10.805 1 93.5 192 PHE B O 1
ATOM 5069 N N . VAL B 1 193 ? -14.375 38.094 10.258 1 94.56 193 VAL B N 1
ATOM 5070 C CA . VAL B 1 193 ? -13.844 38.656 11.5 1 94.56 193 VAL B CA 1
ATOM 5071 C C . VAL B 1 193 ? -12.93 39.812 11.195 1 94.56 193 VAL B C 1
ATOM 5073 O O . VAL B 1 193 ? -11.836 39.656 10.656 1 94.56 193 VAL B O 1
ATOM 5076 N N . ASP B 1 194 ? -13.258 40.969 11.562 1 89.56 194 ASP B N 1
ATOM 5077 C CA . ASP B 1 194 ? -12.422 42.156 11.344 1 89.56 194 ASP B CA 1
ATOM 5078 C C . ASP B 1 194 ? -11.438 42.344 12.5 1 89.56 194 ASP B C 1
ATOM 5080 O O . ASP B 1 194 ? -11.336 41.5 13.383 1 89.56 194 ASP B O 1
ATOM 5084 N N . ASP B 1 195 ? -10.742 43.406 12.492 1 88.88 195 ASP B N 1
ATOM 5085 C CA . ASP B 1 195 ? -9.672 43.656 13.461 1 88.88 195 ASP B CA 1
ATOM 5086 C C . ASP B 1 195 ? -10.227 43.719 14.883 1 88.88 195 ASP B C 1
ATOM 5088 O O . ASP B 1 195 ? -9.625 43.188 15.812 1 88.88 195 ASP B O 1
ATOM 5092 N N . GLN B 1 196 ? -11.312 44.438 15.039 1 90.06 196 GLN B N 1
ATOM 5093 C CA . GLN B 1 196 ? -11.93 44.531 16.359 1 90.06 196 GLN B CA 1
ATOM 5094 C C . GLN B 1 196 ? -12.422 43.156 16.844 1 90.06 196 GLN B C 1
ATOM 5096 O O . GLN B 1 196 ? -12.312 42.844 18.031 1 90.06 196 GLN B O 1
ATOM 5101 N N . GLY B 1 197 ? -12.969 42.469 15.922 1 93.62 197 GLY B N 1
ATOM 5102 C CA . GLY B 1 197 ? -13.414 41.125 16.25 1 93.62 197 GLY B CA 1
ATOM 5103 C C . GLY B 1 197 ? -12.281 40.188 16.672 1 93.62 197 GLY B C 1
ATOM 5104 O O . GLY B 1 197 ? -12.445 39.406 17.609 1 93.62 197 GLY B O 1
ATOM 5105 N N . ILE B 1 198 ? -11.141 40.281 16.031 1 95.5 198 ILE B N 1
ATOM 5106 C CA . ILE B 1 198 ? -9.977 39.469 16.375 1 95.5 198 ILE B CA 1
ATOM 5107 C C . ILE B 1 198 ? -9.523 39.812 17.797 1 95.5 198 ILE B C 1
ATOM 5109 O O . ILE B 1 198 ? -9.273 38.906 18.594 1 95.5 198 ILE B O 1
ATOM 5113 N N . ASP B 1 199 ? -9.5 41.094 18.125 1 94.5 199 ASP B N 1
ATOM 5114 C CA . ASP B 1 199 ? -9.086 41.5 19.453 1 94.5 199 ASP B CA 1
ATOM 5115 C C . ASP B 1 199 ? -10.031 40.969 20.516 1 94.5 199 ASP B C 1
ATOM 5117 O O . ASP B 1 199 ? -9.586 40.438 21.547 1 94.5 199 ASP B O 1
ATOM 5121 N N . ALA B 1 200 ? -11.328 41.156 20.266 1 94.56 200 ALA B N 1
ATOM 5122 C CA . ALA B 1 200 ? -12.328 40.688 21.219 1 94.56 200 ALA B CA 1
ATOM 5123 C C . ALA B 1 200 ? -12.25 39.188 21.406 1 94.56 200 ALA B C 1
ATOM 5125 O O . ALA B 1 200 ? -12.336 38.688 22.531 1 94.56 200 ALA B O 1
ATOM 5126 N N . TRP B 1 201 ? -12.109 38.5 20.328 1 94.75 201 TRP B N 1
ATOM 5127 C CA . TRP B 1 201 ? -12.031 37.031 20.359 1 94.75 201 TRP B CA 1
ATOM 5128 C C . TRP B 1 201 ? -10.812 36.562 21.141 1 94.75 201 TRP B C 1
ATOM 5130 O O . TRP B 1 201 ? -10.922 35.688 22.016 1 94.75 201 TRP B O 1
ATOM 5140 N N . LEU B 1 202 ? -9.656 37.094 20.906 1 93.88 202 LEU B N 1
ATOM 5141 C CA . LEU B 1 202 ? -8.414 36.719 21.578 1 93.88 202 LEU B CA 1
ATOM 5142 C C . LEU B 1 202 ? -8.492 37.031 23.062 1 93.88 202 LEU B C 1
ATOM 5144 O O . LEU B 1 202 ? -8.039 36.219 23.891 1 93.88 202 LEU B O 1
ATOM 5148 N N . GLU B 1 203 ? -9.047 38.188 23.375 1 91.25 203 GLU B N 1
ATOM 5149 C CA . GLU B 1 203 ? -9.164 38.562 24.781 1 91.25 203 GLU B CA 1
ATOM 5150 C C . GLU B 1 203 ? -10.078 37.594 25.531 1 91.25 203 GLU B C 1
ATOM 5152 O O . GLU B 1 203 ? -9.867 37.344 26.719 1 91.25 203 GLU B O 1
ATOM 5157 N N . ASP B 1 204 ? -11.047 37.156 24.844 1 90.25 204 ASP B N 1
ATOM 5158 C CA . ASP B 1 204 ? -12 36.219 25.453 1 90.25 204 ASP B CA 1
ATOM 5159 C C . ASP B 1 204 ? -11.352 34.875 25.719 1 90.25 204 ASP B C 1
ATOM 5161 O O . ASP B 1 204 ? -11.578 34.25 26.766 1 90.25 204 ASP B O 1
ATOM 5165 N N . ILE B 1 205 ? -10.539 34.438 24.812 1 89.12 205 ILE B N 1
ATOM 5166 C CA . ILE B 1 205 ? -10.055 33.062 24.875 1 89.12 205 ILE B CA 1
ATOM 5167 C C . ILE B 1 205 ? -8.719 33 25.609 1 89.12 205 ILE B C 1
ATOM 5169 O O . ILE B 1 205 ? -8.43 32.031 26.312 1 89.12 205 ILE B O 1
ATOM 5173 N N . LEU B 1 206 ? -7.891 34.031 25.438 1 91.12 206 LEU B N 1
ATOM 5174 C CA . LEU B 1 206 ? -6.547 34.062 26.016 1 91.12 206 LEU B CA 1
ATOM 5175 C C . LEU B 1 206 ? -6.285 35.375 26.734 1 91.12 206 LEU B C 1
ATOM 5177 O O . LEU B 1 206 ? -5.312 36.062 26.438 1 91.12 206 LEU B O 1
ATOM 5181 N N . PRO B 1 207 ? -7.059 35.594 27.734 1 88.19 207 PRO B N 1
ATOM 5182 C CA . PRO B 1 207 ? -6.875 36.906 28.391 1 88.19 207 PRO B CA 1
ATOM 5183 C C . PRO B 1 207 ? -5.48 37.094 28.984 1 88.19 207 PRO B C 1
ATOM 5185 O O . PRO B 1 207 ? -4.953 36.156 29.609 1 88.19 207 PRO B O 1
ATOM 5188 N N . ALA B 1 208 ? -4.914 38.188 28.75 1 85.25 208 ALA B N 1
ATOM 5189 C CA . ALA B 1 208 ? -3.658 38.656 29.359 1 85.25 208 ALA B CA 1
ATOM 5190 C C . ALA B 1 208 ? -2.498 37.75 28.922 1 85.25 208 ALA B C 1
ATOM 5192 O O . ALA B 1 208 ? -1.547 37.562 29.672 1 85.25 208 ALA B O 1
ATOM 5193 N N . SER B 1 209 ? -2.652 37.156 27.75 1 90.75 209 SER B N 1
ATOM 5194 C CA . SER B 1 209 ? -1.568 36.312 27.234 1 90.75 209 SER B CA 1
ATOM 5195 C C . SER B 1 209 ? -0.603 37.125 26.391 1 90.75 209 SER B C 1
ATOM 5197 O O . SER B 1 209 ? -0.929 38.25 25.953 1 90.75 209 SER B O 1
ATOM 5199 N N . LYS B 1 210 ? 0.558 36.562 26.172 1 92.88 210 LYS B N 1
ATOM 5200 C CA . LYS B 1 210 ? 1.54 37.219 25.312 1 92.88 210 LYS B CA 1
ATOM 5201 C C . LYS B 1 210 ? 1.06 37.219 23.859 1 92.88 210 LYS B C 1
ATOM 5203 O O . LYS B 1 210 ? 1.487 38.062 23.062 1 92.88 210 LYS B O 1
ATOM 5208 N N . VAL B 1 211 ? 0.209 36.281 23.484 1 95.69 211 VAL B N 1
ATOM 5209 C CA . VAL B 1 211 ? -0.372 36.281 22.156 1 95.69 211 VAL B CA 1
ATOM 5210 C C . VAL B 1 211 ? -1.192 37.562 21.922 1 95.69 211 VAL B C 1
ATOM 5212 O O . VAL B 1 211 ? -1.07 38.188 20.891 1 95.69 211 VAL B O 1
ATOM 5215 N N . VAL B 1 212 ? -2.018 37.875 22.922 1 94.69 212 VAL B N 1
ATOM 5216 C CA . VAL B 1 212 ? -2.857 39.062 22.844 1 94.69 212 VAL B CA 1
ATOM 5217 C C . VAL B 1 212 ? -1.979 40.312 22.703 1 94.69 212 VAL B C 1
ATOM 5219 O O . VAL B 1 212 ? -2.26 41.188 21.891 1 94.69 212 VAL B O 1
ATOM 5222 N N . GLU B 1 213 ? -0.923 40.312 23.469 1 94.19 213 GLU B N 1
ATOM 5223 C CA . GLU B 1 213 ? 0.001 41.469 23.422 1 94.19 213 GLU B CA 1
ATOM 5224 C C . GLU B 1 213 ? 0.643 41.594 22.047 1 94.19 213 GLU B C 1
ATOM 5226 O O . GLU B 1 213 ? 0.732 42.688 21.5 1 94.19 213 GLU B O 1
ATOM 5231 N N . ALA B 1 214 ? 1.105 40.469 21.578 1 95.81 214 ALA B N 1
ATOM 5232 C CA . ALA B 1 214 ? 1.759 40.469 20.281 1 95.81 214 ALA B CA 1
ATOM 5233 C C . ALA B 1 214 ? 0.798 40.938 19.172 1 95.81 214 ALA B C 1
ATOM 5235 O O . ALA B 1 214 ? 1.164 41.719 18.312 1 95.81 214 ALA B O 1
ATOM 5236 N N . MET B 1 215 ? -0.393 40.438 19.203 1 96.44 215 MET B N 1
ATOM 5237 C CA . MET B 1 215 ? -1.397 40.75 18.188 1 96.44 215 MET B CA 1
ATOM 5238 C C . MET B 1 215 ? -1.8 42.219 18.266 1 96.44 215 MET B C 1
ATOM 5240 O O . MET B 1 215 ? -2.023 42.875 17.234 1 96.44 215 MET B O 1
ATOM 5244 N N . ARG B 1 216 ? -1.894 42.75 19.438 1 94.38 216 ARG B N 1
ATOM 5245 C CA . ARG B 1 216 ? -2.184 44.156 19.625 1 94.38 216 ARG B CA 1
ATOM 5246 C C . ARG B 1 216 ? -1.038 45.031 19.109 1 94.38 216 ARG B C 1
ATOM 5248 O O . ARG B 1 216 ? -1.269 46.062 18.484 1 94.38 216 ARG B O 1
ATOM 5255 N N . TRP B 1 217 ? 0.118 44.594 19.406 1 94.25 217 TRP B N 1
ATOM 5256 C CA . TRP B 1 217 ? 1.289 45.344 18.953 1 94.25 217 TRP B CA 1
ATOM 5257 C C . TRP B 1 217 ? 1.315 45.406 17.422 1 94.25 217 TRP B C 1
ATOM 5259 O O . TRP B 1 217 ? 1.622 46.469 16.859 1 94.25 217 TRP B O 1
ATOM 5269 N N . LEU B 1 218 ? 1.037 44.344 16.75 1 94.31 218 LEU B N 1
ATOM 5270 C CA . LEU B 1 218 ? 1.009 44.344 15.297 1 94.31 218 LEU B CA 1
ATOM 5271 C C . LEU B 1 218 ? -0.051 45.281 14.758 1 94.31 218 LEU B C 1
ATOM 5273 O O . LEU B 1 218 ? 0.17 45.969 13.75 1 94.31 218 LEU B O 1
ATOM 5277 N N . LYS B 1 219 ? -1.174 45.312 15.391 1 91.19 219 LYS B N 1
ATOM 5278 C CA . LYS B 1 219 ? -2.246 46.219 14.992 1 91.19 219 LYS B CA 1
ATOM 5279 C C . LYS B 1 219 ? -1.824 47.656 15.148 1 91.19 219 LYS B C 1
ATOM 5281 O O . LYS B 1 219 ? -1.999 48.469 14.234 1 91.19 219 LYS B O 1
ATOM 5286 N N . ASP B 1 220 ? -1.271 47.969 16.266 1 89.81 220 ASP B N 1
ATOM 5287 C CA . ASP B 1 220 ? -0.893 49.344 16.594 1 89.81 220 ASP B CA 1
ATOM 5288 C C . ASP B 1 220 ? 0.246 49.844 15.703 1 89.81 220 ASP B C 1
ATOM 5290 O O . ASP B 1 220 ? 0.287 51 15.32 1 89.81 220 ASP B O 1
ATOM 5294 N N . ASP B 1 221 ? 1.129 48.938 15.523 1 85.94 221 ASP B N 1
ATOM 5295 C CA . ASP B 1 221 ? 2.24 49.281 14.641 1 85.94 221 ASP B CA 1
ATOM 5296 C C . ASP B 1 221 ? 1.754 49.531 13.219 1 85.94 221 ASP B C 1
ATOM 5298 O O . ASP B 1 221 ? 2.201 50.5 12.57 1 85.94 221 ASP B O 1
ATOM 5302 N N . GLY B 1 222 ? 0.904 48.719 12.672 1 84.75 222 GLY B N 1
ATOM 5303 C CA . GLY B 1 222 ? 0.218 48.938 11.414 1 84.75 222 GLY B CA 1
ATOM 5304 C C . GLY B 1 222 ? 1.052 48.562 10.203 1 84.75 222 GLY B C 1
ATOM 5305 O O . GLY B 1 222 ? 0.527 48.469 9.094 1 84.75 222 GLY B O 1
ATOM 5306 N N . ARG B 1 223 ? 2.393 48.438 10.258 1 84.81 223 ARG B N 1
ATOM 5307 C CA . ARG B 1 223 ? 3.277 48.188 9.125 1 84.81 223 ARG B CA 1
ATOM 5308 C C . ARG B 1 223 ? 3.137 46.75 8.633 1 84.81 223 ARG B C 1
ATOM 5310 O O . ARG B 1 223 ? 3.398 46.469 7.457 1 84.81 223 ARG B O 1
ATOM 5317 N N . TRP B 1 224 ? 2.732 45.906 9.516 1 89 224 TRP B N 1
ATOM 5318 C CA . TRP B 1 224 ? 2.734 44.5 9.156 1 89 224 TRP B CA 1
ATOM 5319 C C . TRP B 1 224 ? 1.357 43.875 9.367 1 89 224 TRP B C 1
ATOM 5321 O O . TRP B 1 224 ? 1.234 42.812 10 1 89 224 TRP B O 1
ATOM 5331 N N . GLY B 1 225 ? 0.389 44.531 8.836 1 88.38 225 GLY B N 1
ATOM 5332 C CA . GLY B 1 225 ? -0.98 44.031 8.906 1 88.38 225 GLY B CA 1
ATOM 5333 C C . GLY B 1 225 ? -1.146 42.625 8.344 1 88.38 225 GLY B C 1
ATOM 5334 O O . GLY B 1 225 ? -1.936 41.844 8.859 1 88.38 225 GLY B O 1
ATOM 5335 N N . VAL B 1 226 ? -0.386 42.312 7.297 1 90.5 226 VAL B N 1
ATOM 5336 C CA . VAL B 1 226 ? -0.442 41 6.66 1 90.5 226 VAL B CA 1
ATOM 5337 C C . VAL B 1 226 ? -0.03 39.906 7.66 1 90.5 226 VAL B C 1
ATOM 5339 O O . VAL B 1 226 ? -0.617 38.844 7.695 1 90.5 226 VAL B O 1
ATOM 5342 N N . VAL B 1 227 ? 0.984 40.188 8.477 1 95.31 227 VAL B N 1
ATOM 5343 C CA . VAL B 1 227 ? 1.45 39.25 9.484 1 95.31 227 VAL B CA 1
ATOM 5344 C C . VAL B 1 227 ? 0.342 39 10.5 1 95.31 227 VAL B C 1
ATOM 5346 O O . VAL B 1 227 ? 0.141 37.844 10.93 1 95.31 227 VAL B O 1
ATOM 5349 N N . ARG B 1 228 ? -0.334 40.031 10.883 1 95.06 228 ARG B N 1
ATOM 5350 C CA . ARG B 1 228 ? -1.439 39.875 11.82 1 95.06 228 ARG B CA 1
ATOM 5351 C C . ARG B 1 228 ? -2.535 39 11.242 1 95.06 228 ARG B C 1
ATOM 5353 O O . ARG B 1 228 ? -3.084 38.125 11.938 1 95.06 228 ARG B O 1
ATOM 5360 N N . SER B 1 229 ? -2.85 39.188 9.969 1 94.44 229 SER B N 1
ATOM 5361 C CA . SER B 1 229 ? -3.84 38.375 9.289 1 94.44 229 SER B CA 1
ATOM 5362 C C . SER B 1 229 ? -3.402 36.906 9.234 1 94.44 229 SER B C 1
ATOM 5364 O O . SER B 1 229 ? -4.203 36 9.477 1 94.44 229 SER B O 1
ATOM 5366 N N . ASP B 1 230 ? -2.15 36.688 8.891 1 96.94 230 ASP B N 1
ATOM 5367 C CA . ASP B 1 230 ? -1.596 35.344 8.859 1 96.94 230 ASP B CA 1
ATOM 5368 C C . ASP B 1 230 ? -1.722 34.656 10.219 1 96.94 230 ASP B C 1
ATOM 5370 O O . ASP B 1 230 ? -2.162 33.5 10.312 1 96.94 230 ASP B O 1
ATOM 5374 N N . LEU B 1 231 ? -1.32 35.375 11.234 1 97.94 231 LEU B N 1
ATOM 5375 C CA . LEU B 1 231 ? -1.377 34.844 12.586 1 97.94 231 LEU B CA 1
ATOM 5376 C C . LEU B 1 231 ? -2.814 34.5 12.984 1 97.94 231 LEU B C 1
ATOM 5378 O O . LEU B 1 231 ? -3.072 33.5 13.633 1 97.94 231 LEU B O 1
ATOM 5382 N N . PHE B 1 232 ? -3.725 35.375 12.617 1 97.56 232 PHE B N 1
ATOM 5383 C CA . PHE B 1 232 ? -5.121 35.094 12.93 1 97.56 232 PHE B CA 1
ATOM 5384 C C . PHE B 1 232 ? -5.559 33.75 12.312 1 97.56 232 PHE B C 1
ATOM 5386 O O . PHE B 1 232 ? -6.215 32.938 12.969 1 97.56 232 PHE B O 1
ATOM 5393 N N . ARG B 1 233 ? -5.227 33.469 11.039 1 98 233 ARG B N 1
ATOM 5394 C CA . ARG B 1 233 ? -5.609 32.25 10.359 1 98 233 ARG B CA 1
ATOM 5395 C C . ARG B 1 233 ? -5.156 31.016 11.156 1 98 233 ARG B C 1
ATOM 5397 O O . ARG B 1 233 ? -5.938 30.094 11.375 1 98 233 ARG B O 1
ATOM 5404 N N . TYR B 1 234 ? -3.895 31.078 11.617 1 98.69 234 TYR B N 1
ATOM 5405 C CA . TYR B 1 234 ? -3.336 29.953 12.359 1 98.69 234 TYR B CA 1
ATOM 5406 C C . TYR B 1 234 ? -3.963 29.859 13.75 1 98.69 234 TYR B C 1
ATOM 5408 O O . TYR B 1 234 ? -4.285 28.766 14.211 1 98.69 234 TYR B O 1
ATOM 5416 N N . LEU B 1 235 ? -4.148 31.016 14.414 1 98.06 235 LEU B N 1
ATOM 5417 C CA . LEU B 1 235 ? -4.648 31.047 15.789 1 98.06 235 LEU B CA 1
ATOM 5418 C C . LEU B 1 235 ? -6.086 30.547 15.852 1 98.06 235 LEU B C 1
ATOM 5420 O O . LEU B 1 235 ? -6.43 29.75 16.734 1 98.06 235 LEU B O 1
ATOM 5424 N N . VAL B 1 236 ? -6.926 31.016 14.984 1 98 236 VAL B N 1
ATOM 5425 C CA . VAL B 1 236 ? -8.336 30.641 15.055 1 98 236 VAL B CA 1
ATOM 5426 C C . VAL B 1 236 ? -8.492 29.141 14.797 1 98 236 VAL B C 1
ATOM 5428 O O . VAL B 1 236 ? -9.328 28.484 15.422 1 98 236 VAL B O 1
ATOM 5431 N N . LEU B 1 237 ? -7.699 28.609 13.891 1 98.25 237 LEU B N 1
ATOM 5432 C CA . LEU B 1 237 ? -7.766 27.188 13.617 1 98.25 237 LEU B CA 1
ATOM 5433 C C . LEU B 1 237 ? -7.188 26.391 14.781 1 98.25 237 LEU B C 1
ATOM 5435 O O . LEU B 1 237 ? -7.691 25.312 15.117 1 98.25 237 LEU B O 1
ATOM 5439 N N . LEU B 1 238 ? -6.098 26.828 15.359 1 97.69 238 LEU B N 1
ATOM 5440 C CA . LEU B 1 238 ? -5.5 26.156 16.516 1 97.69 238 LEU B CA 1
ATOM 5441 C C . LEU B 1 238 ? -6.484 26.078 17.672 1 97.69 238 LEU B C 1
ATOM 5443 O O . LEU B 1 238 ? -6.621 25.047 18.312 1 97.69 238 LEU B O 1
ATOM 5447 N N . LEU B 1 239 ? -7.172 27.203 17.938 1 96.12 239 LEU B N 1
ATOM 5448 C CA . LEU B 1 239 ? -7.93 27.359 19.172 1 96.12 239 LEU B CA 1
ATOM 5449 C C . LEU B 1 239 ? -9.383 26.922 18.969 1 96.12 239 LEU B C 1
ATOM 5451 O O . LEU B 1 239 ? -10.016 26.422 19.906 1 96.12 239 LEU B O 1
ATOM 5455 N N . ASP B 1 240 ? -9.93 27.125 17.766 1 95.88 240 ASP B N 1
ATOM 5456 C CA . ASP B 1 240 ? -11.336 26.828 17.547 1 95.88 240 ASP B CA 1
ATOM 5457 C C . ASP B 1 240 ? -11.516 25.766 16.469 1 95.88 240 ASP B C 1
ATOM 5459 O O . ASP B 1 240 ? -12.547 25.094 16.422 1 95.88 240 ASP B O 1
ATOM 5463 N N . GLY B 1 241 ? -10.57 25.578 15.609 1 96.69 241 GLY B N 1
ATOM 5464 C CA . GLY B 1 241 ? -10.734 24.688 14.477 1 96.69 241 GLY B CA 1
ATOM 5465 C C . GLY B 1 241 ? -11.641 25.25 13.406 1 96.69 241 GLY B C 1
ATOM 5466 O O . GLY B 1 241 ? -12.133 26.375 13.523 1 96.69 241 GLY B O 1
ATOM 5467 N N . GLY B 1 242 ? -11.758 24.531 12.273 1 98.12 242 GLY B N 1
ATOM 5468 C CA . GLY B 1 242 ? -12.562 24.953 11.148 1 98.12 242 GLY B CA 1
ATOM 5469 C C . GLY B 1 242 ? -11.758 25.141 9.875 1 98.12 242 GLY B C 1
ATOM 5470 O O . GLY B 1 242 ? -10.789 24.406 9.641 1 98.12 242 GLY B O 1
ATOM 5471 N N . VAL B 1 243 ? -12.32 26.031 8.992 1 98.69 243 VAL B N 1
ATOM 5472 C CA . VAL B 1 243 ? -11.672 26.359 7.734 1 98.69 243 VAL B CA 1
ATOM 5473 C C . VAL B 1 243 ? -11.344 27.844 7.695 1 98.69 243 VAL B C 1
ATOM 5475 O O . VAL B 1 243 ? -12.156 28.672 8.109 1 98.69 243 VAL B O 1
ATOM 5478 N N . TYR B 1 244 ? -10.148 28.156 7.352 1 98.56 244 TYR B N 1
ATOM 5479 C CA . TYR B 1 244 ? -9.828 29.531 6.977 1 98.56 244 TYR B CA 1
ATOM 5480 C C . TYR B 1 244 ? -9.68 29.656 5.465 1 98.56 244 TYR B C 1
ATOM 5482 O O . TYR B 1 244 ? -9.109 28.781 4.812 1 98.56 244 TYR B O 1
ATOM 5490 N N . THR B 1 245 ? -10.195 30.766 4.949 1 97.38 245 THR B N 1
ATOM 5491 C CA . THR B 1 245 ? -10 31.062 3.537 1 97.38 245 THR B CA 1
ATOM 5492 C C . THR B 1 245 ? -9.953 32.562 3.309 1 97.38 245 THR B C 1
ATOM 5494 O O . THR B 1 245 ? -10.609 33.344 4.02 1 97.38 245 THR B O 1
ATOM 5497 N N . ASP B 1 246 ? -9.172 33 2.354 1 93.94 246 ASP B N 1
ATOM 5498 C CA . ASP B 1 246 ? -9.094 34.406 1.991 1 93.94 246 ASP B CA 1
ATOM 5499 C C . ASP B 1 246 ? -10.414 34.906 1.407 1 93.94 246 ASP B C 1
ATOM 5501 O O . ASP B 1 246 ? -11.25 34.094 0.989 1 93.94 246 ASP B O 1
ATOM 5505 N N . THR B 1 247 ? -10.57 36.188 1.336 1 91.81 247 THR B N 1
ATOM 5506 C CA . THR B 1 247 ? -11.828 36.781 0.911 1 91.81 247 THR B CA 1
ATOM 5507 C C . THR B 1 247 ? -12.008 36.656 -0.599 1 91.81 247 THR B C 1
ATOM 5509 O O . THR B 1 247 ? -13.125 36.75 -1.108 1 91.81 247 THR B O 1
ATOM 5512 N N . ASP B 1 248 ? -10.953 36.469 -1.287 1 89.69 248 ASP B N 1
ATOM 5513 C CA . ASP B 1 248 ? -11.047 36.406 -2.742 1 89.69 248 ASP B CA 1
ATOM 5514 C C . ASP B 1 248 ? -10.961 34.969 -3.236 1 89.69 248 ASP B C 1
ATOM 5516 O O . ASP B 1 248 ? -10.281 34.688 -4.227 1 89.69 248 ASP B O 1
ATOM 5520 N N . THR B 1 249 ? -11.578 34.062 -2.516 1 92.44 249 THR B N 1
ATOM 5521 C CA . THR B 1 249 ? -11.648 32.656 -2.893 1 92.44 249 THR B CA 1
ATOM 5522 C C . THR B 1 249 ? -13.102 32.219 -3.098 1 92.44 249 THR B C 1
ATOM 5524 O O . THR B 1 249 ? -14.031 32.938 -2.736 1 92.44 249 THR B O 1
ATOM 5527 N N . ALA B 1 250 ? -13.273 31.125 -3.76 1 92.38 250 ALA B N 1
ATOM 5528 C CA . ALA B 1 250 ? -14.57 30.484 -3.92 1 92.38 250 ALA B CA 1
ATOM 5529 C C . ALA B 1 250 ? -14.492 29 -3.609 1 92.38 250 ALA B C 1
ATOM 5531 O O . ALA B 1 250 ? -13.5 28.344 -3.936 1 92.38 250 ALA B O 1
ATOM 5532 N N . CYS B 1 251 ? -15.516 28.516 -2.967 1 94.12 251 CYS B N 1
ATOM 5533 C CA . CYS B 1 251 ? -15.648 27.094 -2.715 1 94.12 251 CYS B CA 1
ATOM 5534 C C . CYS B 1 251 ? -16.281 26.375 -3.906 1 94.12 251 CYS B C 1
ATOM 5536 O O . CYS B 1 251 ? -17.453 26.578 -4.195 1 94.12 251 CYS B O 1
ATOM 5538 N N . ILE B 1 252 ? -15.547 25.547 -4.539 1 91.5 252 ILE B N 1
ATOM 5539 C CA . ILE B 1 252 ? -16.016 24.875 -5.746 1 91.5 252 ILE B CA 1
ATOM 5540 C C . ILE B 1 252 ? -16.812 23.625 -5.359 1 91.5 252 ILE B C 1
ATOM 5542 O O . ILE B 1 252 ? -17.844 23.328 -5.965 1 91.5 252 ILE B O 1
ATOM 5546 N N . ARG B 1 253 ? -16.328 22.891 -4.402 1 92.88 253 ARG B N 1
ATOM 5547 C CA . ARG B 1 253 ? -16.984 21.703 -3.879 1 92.88 253 ARG B CA 1
ATOM 5548 C C . ARG B 1 253 ? -17.156 21.797 -2.367 1 92.88 253 ARG B C 1
ATOM 5550 O O . ARG B 1 253 ? -16.312 22.359 -1.673 1 92.88 253 ARG B O 1
ATOM 5557 N N . PRO B 1 254 ? -18.234 21.109 -1.911 1 95.25 254 PRO B N 1
ATOM 5558 C CA . PRO B 1 254 ? -18.422 21.125 -0.458 1 95.25 254 PRO B CA 1
ATOM 5559 C C . PRO B 1 254 ? -17.203 20.578 0.294 1 95.25 254 PRO B C 1
ATOM 5561 O O . PRO B 1 254 ? -16.578 19.609 -0.16 1 95.25 254 PRO B O 1
ATOM 5564 N N . ILE B 1 255 ? -16.984 21.125 1.452 1 96 255 ILE B N 1
ATOM 5565 C CA . ILE B 1 255 ? -15.82 20.781 2.264 1 96 255 ILE B CA 1
ATOM 5566 C C . ILE B 1 255 ? -15.867 19.297 2.607 1 96 255 ILE B C 1
ATOM 5568 O O . ILE B 1 255 ? -14.828 18.625 2.664 1 96 255 ILE B O 1
ATOM 5572 N N . SER B 1 256 ? -17.031 18.734 2.795 1 92.81 256 SER B N 1
ATOM 5573 C CA . SER B 1 256 ? -17.219 17.328 3.15 1 92.81 256 SER B CA 1
ATOM 5574 C C . SER B 1 256 ? -16.703 16.406 2.053 1 92.81 256 SER B C 1
ATOM 5576 O O . SER B 1 256 ? -16.516 15.211 2.279 1 92.81 256 SER B O 1
ATOM 5578 N N . GLN B 1 257 ? -16.422 16.969 0.915 1 92.75 257 GLN B N 1
ATOM 5579 C CA . GLN B 1 257 ? -15.992 16.156 -0.216 1 92.75 257 GLN B CA 1
ATOM 5580 C C . GLN B 1 257 ? -14.484 16.281 -0.452 1 92.75 257 GLN B C 1
ATOM 5582 O O . GLN B 1 257 ? -13.938 15.617 -1.334 1 92.75 257 GLN B O 1
ATOM 5587 N N . TRP B 1 258 ? -13.883 17.141 0.352 1 94.31 258 TRP B N 1
ATOM 5588 C CA . TRP B 1 258 ? -12.445 17.328 0.183 1 94.31 258 TRP B CA 1
ATOM 5589 C C . TRP B 1 258 ? -11.695 16.031 0.496 1 94.31 258 TRP B C 1
ATOM 5591 O O . TRP B 1 258 ? -11.82 15.477 1.591 1 94.31 258 TRP B O 1
ATOM 5601 N N . GLY B 1 259 ? -10.992 15.492 -0.427 1 92.75 259 GLY B N 1
ATOM 5602 C CA . GLY B 1 259 ? -10.164 14.32 -0.195 1 92.75 259 GLY B CA 1
ATOM 5603 C C . GLY B 1 259 ? -10.914 13.016 -0.396 1 92.75 259 GLY B C 1
ATOM 5604 O O . GLY B 1 259 ? -10.469 11.961 0.069 1 92.75 259 GLY B O 1
ATOM 5605 N N . ASP B 1 260 ? -12.039 13.023 -1.047 1 89.69 260 ASP B N 1
ATOM 5606 C CA . ASP B 1 260 ? -12.852 11.828 -1.262 1 89.69 260 ASP B CA 1
ATOM 5607 C C . ASP B 1 260 ? -12.047 10.734 -1.962 1 89.69 260 ASP B C 1
ATOM 5609 O O . ASP B 1 260 ? -12.242 9.547 -1.701 1 89.69 260 ASP B O 1
ATOM 5613 N N . SER B 1 261 ? -11.125 11.141 -2.746 1 88.5 261 SER B N 1
ATOM 5614 C CA . SER B 1 261 ? -10.352 10.18 -3.523 1 88.5 261 SER B CA 1
ATOM 5615 C C . SER B 1 261 ? -8.969 9.977 -2.924 1 88.5 261 SER B C 1
ATOM 5617 O O . SER B 1 261 ? -8.055 9.508 -3.605 1 88.5 261 SER B O 1
ATOM 5619 N N . ALA B 1 262 ? -8.812 10.297 -1.689 1 93.12 262 ALA B N 1
ATOM 5620 C CA . ALA B 1 262 ? -7.492 10.289 -1.061 1 93.12 262 ALA B CA 1
ATOM 5621 C C . ALA B 1 262 ? -6.953 8.859 -0.938 1 93.12 262 ALA B C 1
ATOM 5623 O O . ALA B 1 262 ? -7.719 7.922 -0.715 1 93.12 262 ALA B O 1
ATOM 5624 N N . VAL B 1 263 ? -5.672 8.727 -1.16 1 89.25 263 VAL B N 1
ATOM 5625 C CA . VAL B 1 263 ? -4.969 7.488 -0.838 1 89.25 263 VAL B CA 1
ATOM 5626 C C . VAL B 1 263 ? -4.145 7.676 0.433 1 89.25 263 VAL B C 1
ATOM 5628 O O . VAL B 1 263 ? -3.717 8.789 0.743 1 89.25 263 VAL B O 1
ATOM 5631 N N . LYS B 1 264 ? -3.967 6.609 1.139 1 89 264 LYS B N 1
ATOM 5632 C CA . LYS B 1 264 ? -3.188 6.676 2.373 1 89 264 LYS B CA 1
ATOM 5633 C C . LYS B 1 264 ? -1.712 6.395 2.105 1 89 264 LYS B C 1
ATOM 5635 O O . LYS B 1 264 ? -1.375 5.504 1.323 1 89 264 LYS B O 1
ATOM 5640 N N . HIS B 1 265 ? -0.928 7.242 2.701 1 90.56 265 HIS B N 1
ATOM 5641 C CA . HIS B 1 265 ? 0.505 6.977 2.68 1 90.56 265 HIS B CA 1
ATOM 5642 C C . HIS B 1 265 ? 0.85 5.746 3.51 1 90.56 265 HIS B C 1
ATOM 5644 O O . HIS B 1 265 ? 0.396 5.613 4.648 1 90.56 265 HIS B O 1
ATOM 5650 N N . HIS B 1 266 ? 1.58 4.824 2.887 1 82.88 266 HIS B N 1
ATOM 5651 C CA . HIS B 1 266 ? 2.043 3.643 3.609 1 82.88 266 HIS B CA 1
ATOM 5652 C C . HIS B 1 266 ? 3.438 3.863 4.188 1 82.88 266 HIS B C 1
ATOM 5654 O O . HIS B 1 266 ? 4.387 4.117 3.443 1 82.88 266 HIS B O 1
ATOM 5660 N N . ALA B 1 267 ? 3.496 3.779 5.441 1 81 267 ALA B N 1
ATOM 5661 C CA . ALA B 1 267 ? 4.777 3.951 6.121 1 81 267 ALA B CA 1
ATOM 5662 C C . ALA B 1 267 ? 5.715 2.783 5.828 1 81 267 ALA B C 1
ATOM 5664 O O . ALA B 1 267 ? 5.281 1.739 5.336 1 81 267 ALA B O 1
ATOM 5665 N N . ASP B 1 268 ? 6.91 2.973 6.164 1 79.62 268 ASP B N 1
ATOM 5666 C CA . ASP B 1 268 ? 7.93 1.952 5.926 1 79.62 268 ASP B CA 1
ATOM 5667 C C . ASP B 1 268 ? 7.695 0.729 6.812 1 79.62 268 ASP B C 1
ATOM 5669 O O . ASP B 1 268 ? 7.84 -0.408 6.359 1 79.62 268 ASP B O 1
ATOM 5673 N N . SER B 1 269 ? 7.242 1.035 7.984 1 87.44 269 SER B N 1
ATOM 5674 C CA . SER B 1 269 ? 6.996 -0.077 8.898 1 87.44 269 SER B CA 1
ATOM 5675 C C . SER B 1 269 ? 5.559 -0.571 8.789 1 87.44 269 SER B C 1
ATOM 5677 O O . SER B 1 269 ? 4.621 0.151 9.141 1 87.44 269 SER B O 1
ATOM 5679 N N . PRO B 1 270 ? 5.379 -1.781 8.477 1 89.12 270 PRO B N 1
ATOM 5680 C CA . PRO B 1 270 ? 4.02 -2.312 8.383 1 89.12 270 PRO B CA 1
ATOM 5681 C C . PRO B 1 270 ? 3.318 -2.383 9.742 1 89.12 270 PRO B C 1
ATOM 5683 O O . PRO B 1 270 ? 2.098 -2.551 9.805 1 89.12 270 PRO B O 1
ATOM 5686 N N . LEU B 1 271 ? 4.055 -2.273 10.773 1 91.56 271 LEU B N 1
ATOM 5687 C CA . LEU B 1 271 ? 3.475 -2.332 12.109 1 91.56 271 LEU B CA 1
ATOM 5688 C C . LEU B 1 271 ? 2.574 -1.128 12.367 1 91.56 271 LEU B C 1
ATOM 5690 O O . LEU B 1 271 ? 1.613 -1.217 13.133 1 91.56 271 LEU B O 1
ATOM 5694 N N . ILE B 1 272 ? 2.887 -0.072 11.703 1 89.38 272 ILE B N 1
ATOM 5695 C CA . ILE B 1 272 ? 2.107 1.146 11.898 1 89.38 272 ILE B CA 1
ATOM 5696 C C . ILE B 1 272 ? 0.666 0.914 11.453 1 89.38 272 ILE B C 1
ATOM 5698 O O . ILE B 1 272 ? -0.275 1.23 12.188 1 89.38 272 ILE B O 1
ATOM 5702 N N . GLU B 1 273 ? 0.498 0.35 10.352 1 87.44 273 GLU B N 1
ATOM 5703 C CA . GLU B 1 273 ? -0.835 0.093 9.812 1 87.44 273 GLU B CA 1
ATOM 5704 C C . GLU B 1 273 ? -1.55 -0.996 10.609 1 87.44 273 GLU B C 1
ATOM 5706 O O . GLU B 1 273 ? -2.781 -1.021 10.672 1 87.44 273 GLU B O 1
ATOM 5711 N N . ALA B 1 274 ? -0.781 -1.864 11.242 1 91.19 274 ALA B N 1
ATOM 5712 C CA . ALA B 1 274 ? -1.358 -2.992 11.969 1 91.19 274 ALA B CA 1
ATOM 5713 C C . ALA B 1 274 ? -1.711 -2.6 13.398 1 91.19 274 ALA B C 1
ATOM 5715 O O . ALA B 1 274 ? -2.404 -3.342 14.102 1 91.19 274 ALA B O 1
ATOM 5716 N N . LEU B 1 275 ? -1.237 -1.516 13.836 1 88.88 275 LEU B N 1
ATOM 5717 C CA . LEU B 1 275 ? -1.283 -1.125 15.234 1 88.88 275 LEU B CA 1
ATOM 5718 C C . LEU B 1 275 ? -2.719 -1.123 15.758 1 88.88 275 LEU B C 1
ATOM 5720 O O . LEU B 1 275 ? -2.998 -1.67 16.828 1 88.88 275 LEU B O 1
ATOM 5724 N N . PRO B 1 276 ? -3.676 -0.536 14.992 1 83.69 276 PRO B N 1
ATOM 5725 C CA . PRO B 1 276 ? -5.043 -0.556 15.523 1 83.69 276 PRO B CA 1
ATOM 5726 C C . PRO B 1 276 ? -5.547 -1.97 15.805 1 83.69 276 PRO B C 1
ATOM 5728 O O . PRO B 1 276 ? -6.172 -2.211 16.844 1 83.69 276 PRO B O 1
ATOM 5731 N N . GLN B 1 277 ? -5.273 -2.881 14.891 1 87.31 277 GLN B N 1
ATOM 5732 C CA . GLN B 1 277 ? -5.703 -4.262 15.086 1 87.31 277 GLN B CA 1
ATOM 5733 C C . GLN B 1 277 ? -4.953 -4.918 16.25 1 87.31 277 GLN B C 1
ATOM 5735 O O . GLN B 1 277 ? -5.535 -5.684 17.016 1 87.31 277 GLN B O 1
ATOM 5740 N N . LEU B 1 278 ? -3.707 -4.633 16.344 1 89.88 278 LEU B N 1
ATOM 5741 C CA . LEU B 1 278 ? -2.898 -5.172 17.438 1 89.88 278 LEU B CA 1
ATOM 5742 C C . LEU B 1 278 ? -3.416 -4.691 18.781 1 89.88 278 LEU B C 1
ATOM 5744 O O . LEU B 1 278 ? -3.492 -5.469 19.734 1 89.88 278 LEU B O 1
ATOM 5748 N N . LEU B 1 279 ? -3.691 -3.424 18.844 1 85.88 279 LEU B N 1
ATOM 5749 C CA . LEU B 1 279 ? -4.25 -2.869 20.062 1 85.88 279 LEU B CA 1
ATOM 5750 C C . LEU B 1 279 ? -5.566 -3.551 20.422 1 85.88 279 LEU B C 1
ATOM 5752 O O . LEU B 1 279 ? -5.809 -3.869 21.594 1 85.88 279 LEU B O 1
ATOM 5756 N N . SER B 1 280 ? -6.422 -3.812 19.438 1 84.69 280 SER B N 1
ATOM 5757 C CA . SER B 1 280 ? -7.691 -4.5 19.656 1 84.69 280 SER B CA 1
ATOM 5758 C C . SER B 1 280 ? -7.473 -5.914 20.172 1 84.69 280 SER B C 1
ATOM 5760 O O . SER B 1 280 ? -8.18 -6.367 21.078 1 84.69 280 SER B O 1
ATOM 5762 N N . LEU B 1 281 ? -6.535 -6.582 19.656 1 87.31 281 LEU B N 1
ATOM 5763 C CA . LEU B 1 281 ? -6.238 -7.957 20.047 1 87.31 281 LEU B CA 1
ATOM 5764 C C . LEU B 1 281 ? -5.656 -8.016 21.453 1 87.31 281 LEU B C 1
ATOM 5766 O O . LEU B 1 281 ? -5.836 -9.008 22.156 1 87.31 281 LEU B O 1
ATOM 5770 N N . SER B 1 282 ? -4.898 -7.023 21.859 1 83.12 282 SER B N 1
ATOM 5771 C CA . SER B 1 282 ? -4.301 -6.984 23.188 1 83.12 282 SER B CA 1
ATOM 5772 C C . SER B 1 282 ? -5.355 -6.754 24.266 1 83.12 282 SER B C 1
ATOM 5774 O O . SER B 1 282 ? -5.184 -7.168 25.406 1 83.12 282 SER B O 1
ATOM 5776 N N . LYS B 1 283 ? -6.359 -5.945 23.953 1 69.94 283 LYS B N 1
ATOM 5777 C CA . LYS B 1 283 ? -7.457 -5.668 24.875 1 69.94 283 LYS B CA 1
ATOM 5778 C C . LYS B 1 283 ? -8.203 -6.949 25.234 1 69.94 283 LYS B C 1
ATOM 5780 O O . LYS B 1 283 ? -8.57 -7.148 26.406 1 69.94 283 LYS B O 1
ATOM 5785 N N . SER B 1 284 ? -8.406 -7.723 24.25 1 57.59 284 SER B N 1
ATOM 5786 C CA . SER B 1 284 ? -9.172 -8.945 24.453 1 57.59 284 SER B CA 1
ATOM 5787 C C . SER B 1 284 ? -8.445 -9.906 25.391 1 57.59 284 SER B C 1
ATOM 5789 O O . SER B 1 284 ? -9.07 -10.766 26.016 1 57.59 284 SER B O 1
ATOM 5791 N N . ALA B 1 285 ? -7.156 -9.695 25.5 1 53.81 285 ALA B N 1
ATOM 5792 C CA . ALA B 1 285 ? -6.398 -10.625 26.344 1 53.81 285 ALA B CA 1
ATOM 5793 C C . ALA B 1 285 ? -6.363 -10.141 27.797 1 53.81 285 ALA B C 1
ATOM 5795 O O . ALA B 1 285 ? -5.812 -10.82 28.672 1 53.81 285 ALA B O 1
ATOM 5796 N N . GLY B 1 286 ? -7.191 -9.094 28.219 1 51.22 286 GLY B N 1
ATOM 5797 C CA . GLY B 1 286 ? -7.441 -8.789 29.625 1 51.22 286 GLY B CA 1
ATOM 5798 C C . GLY B 1 286 ? -7.312 -7.309 29.938 1 51.22 286 GLY B C 1
ATOM 5799 O O . GLY B 1 286 ? -8.055 -6.781 30.781 1 51.22 286 GLY B O 1
ATOM 5800 N N . ARG B 1 287 ? -6.109 -6.523 29.922 1 47.47 287 ARG B N 1
ATOM 5801 C CA . ARG B 1 287 ? -5.996 -5.238 30.609 1 47.47 287 ARG B CA 1
ATOM 5802 C C . ARG B 1 287 ? -6.391 -4.09 29.688 1 47.47 287 ARG B C 1
ATOM 5804 O O . ARG B 1 287 ? -5.711 -3.824 28.688 1 47.47 287 ARG B O 1
ATOM 5811 N N . THR B 1 288 ? -7.672 -3.875 29.516 1 47.09 288 THR B N 1
ATOM 5812 C CA . THR B 1 288 ? -8.219 -2.803 28.688 1 47.09 288 THR B CA 1
ATOM 5813 C C . THR B 1 288 ? -7.742 -1.44 29.188 1 47.09 288 THR B C 1
ATOM 5815 O O . THR B 1 288 ? -7.996 -1.066 30.328 1 47.09 288 THR B O 1
ATOM 5818 N N . ASP B 1 289 ? -6.73 -1.011 28.859 1 45.88 289 ASP B N 1
ATOM 5819 C CA . ASP B 1 289 ? -6.621 0.428 29.078 1 45.88 289 ASP B CA 1
ATOM 5820 C C . ASP B 1 289 ? -7.668 1.188 28.266 1 45.88 289 ASP B C 1
ATOM 5822 O O . ASP B 1 289 ? -7.707 1.081 27.031 1 45.88 289 ASP B O 1
ATOM 5826 N N . PRO B 1 290 ? -8.766 1.524 28.938 1 45.25 290 PRO B N 1
ATOM 5827 C CA . PRO B 1 290 ? -9.867 2.256 28.312 1 45.25 290 PRO B CA 1
ATOM 5828 C C . PRO B 1 290 ? -9.383 3.246 27.25 1 45.25 290 PRO B C 1
ATOM 5830 O O . PRO B 1 290 ? -10.086 3.51 26.281 1 45.25 290 PRO B O 1
ATOM 5833 N N . GLU B 1 291 ? -8.383 3.803 27.562 1 48.94 291 GLU B N 1
ATOM 5834 C CA . GLU B 1 291 ? -7.949 4.867 26.672 1 48.94 291 GLU B CA 1
ATOM 5835 C C . GLU B 1 291 ? -7.578 4.316 25.297 1 48.94 291 GLU B C 1
ATOM 5837 O O . GLU B 1 291 ? -7.648 5.031 24.297 1 48.94 291 GLU B O 1
ATOM 5842 N N . ILE B 1 292 ? -7.309 3.059 25.281 1 49.41 292 ILE B N 1
ATOM 5843 C CA . ILE B 1 292 ? -6.93 2.422 24.016 1 49.41 292 ILE B CA 1
ATOM 5844 C C . ILE B 1 292 ? -8.18 1.964 23.281 1 49.41 292 ILE B C 1
ATOM 5846 O O . ILE B 1 292 ? -8.172 1.831 22.047 1 49.41 292 ILE B O 1
ATOM 5850 N N . ALA B 1 293 ? -9.344 1.66 24 1 44.19 293 ALA B N 1
ATOM 5851 C CA . ALA B 1 293 ? -10.547 0.979 23.531 1 44.19 293 ALA B CA 1
ATOM 5852 C C . ALA B 1 293 ? -11.219 1.76 22.406 1 44.19 293 ALA B C 1
ATOM 5854 O O . ALA B 1 293 ? -11.938 1.185 21.578 1 44.19 293 ALA B O 1
ATOM 5855 N N . GLY B 1 294 ? -11.375 2.945 22.516 1 45.22 294 GLY B N 1
ATOM 5856 C CA . GLY B 1 294 ? -12.281 3.742 21.703 1 45.22 294 GLY B CA 1
ATOM 5857 C C . GLY B 1 294 ? -11.742 4.051 20.328 1 45.22 294 GLY B C 1
ATOM 5858 O O . GLY B 1 294 ? -12.125 5.055 19.719 1 45.22 294 GLY B O 1
ATOM 5859 N N . VAL B 1 295 ? -11 3.309 19.938 1 47.19 295 VAL B N 1
ATOM 5860 C CA . VAL B 1 295 ? -10.383 3.764 18.703 1 47.19 295 VAL B CA 1
ATOM 5861 C C . VAL B 1 295 ? -11.375 3.629 17.547 1 47.19 295 VAL B C 1
ATOM 5863 O O . VAL B 1 295 ? -11.484 2.566 16.938 1 47.19 295 VAL B O 1
ATOM 5866 N N . GLU B 1 296 ? -12.742 3.584 17.875 1 47.81 296 GLU B N 1
ATOM 5867 C CA . GLU B 1 296 ? -13.555 3.672 16.656 1 47.81 296 GLU B CA 1
ATOM 5868 C C . GLU B 1 296 ? -13.148 4.871 15.812 1 47.81 296 GLU B C 1
ATOM 5870 O O . GLU B 1 296 ? -13.344 6.02 16.219 1 47.81 296 GLU B O 1
ATOM 5875 N N . GLU B 1 297 ? -12.039 4.938 15.227 1 49.84 297 GLU B N 1
ATOM 5876 C CA . GLU B 1 297 ? -11.172 6.035 14.812 1 49.84 297 GLU B CA 1
ATOM 5877 C C . GLU B 1 297 ? -11.781 6.824 13.664 1 49.84 297 GLU B C 1
ATOM 5879 O O . GLU B 1 297 ? -12.148 6.25 12.633 1 49.84 297 GLU B O 1
ATOM 5884 N N . ASP B 1 298 ? -12.633 7.781 14.031 1 54.56 298 ASP B N 1
ATOM 5885 C CA . ASP B 1 298 ? -12.727 8.781 12.969 1 54.56 298 ASP B CA 1
ATOM 5886 C C . ASP B 1 298 ? -11.398 8.906 12.219 1 54.56 298 ASP B C 1
ATOM 5888 O O . ASP B 1 298 ? -10.414 9.398 12.773 1 54.56 298 ASP B O 1
ATOM 5892 N N . ASP B 1 299 ? -11.359 8.258 11.125 1 73.88 299 ASP B N 1
ATOM 5893 C CA . ASP B 1 299 ? -10.141 8.258 10.312 1 73.88 299 ASP B CA 1
ATOM 5894 C C . ASP B 1 299 ? -10.086 9.492 9.414 1 73.88 299 ASP B C 1
ATOM 5896 O O . ASP B 1 299 ? -9.414 9.477 8.383 1 73.88 299 ASP B O 1
ATOM 5900 N N . SER B 1 300 ? -10.969 10.586 9.977 1 87.12 300 SER B N 1
ATOM 5901 C CA . SER B 1 300 ? -10.875 11.805 9.164 1 87.12 300 SER B CA 1
ATOM 5902 C C . SER B 1 300 ? -9.586 12.562 9.453 1 87.12 300 SER B C 1
ATOM 5904 O O . SER B 1 300 ? -9.031 12.469 10.555 1 87.12 300 SER B O 1
ATOM 5906 N N . PRO B 1 301 ? -9.195 13.375 8.516 1 93.56 301 PRO B N 1
ATOM 5907 C CA . PRO B 1 301 ? -7.961 14.133 8.742 1 93.56 301 PRO B CA 1
ATOM 5908 C C . PRO B 1 301 ? -8.133 15.25 9.766 1 93.56 301 PRO B C 1
ATOM 5910 O O . PRO B 1 301 ? -9.219 15.805 9.906 1 93.56 301 PRO B O 1
ATOM 5913 N N . SER B 1 302 ? -7.086 15.531 10.469 1 94.75 302 SER B N 1
ATOM 5914 C CA . SER B 1 302 ? -7.078 16.609 11.453 1 94.75 302 SER B CA 1
ATOM 5915 C C . SER B 1 302 ? -6.633 17.922 10.828 1 94.75 302 SER B C 1
ATOM 5917 O O . SER B 1 302 ? -6.84 19 11.406 1 94.75 302 SER B O 1
ATOM 5919 N N . LEU B 1 303 ? -5.961 17.859 9.727 1 97.56 303 LEU B N 1
ATOM 5920 C CA . LEU B 1 303 ? -5.516 19.016 8.969 1 97.56 303 LEU B CA 1
ATOM 5921 C C . LEU B 1 303 ? -5.566 18.734 7.473 1 97.56 303 LEU B C 1
ATOM 5923 O O . LEU B 1 303 ? -5.098 17.703 7.012 1 97.56 303 LEU B O 1
ATOM 5927 N N . ILE B 1 304 ? -6.211 19.641 6.715 1 98.25 304 ILE B N 1
ATOM 5928 C CA . ILE B 1 304 ? -6.277 19.547 5.262 1 98.25 304 ILE B CA 1
ATOM 5929 C C . ILE B 1 304 ? -5.527 20.734 4.641 1 98.25 304 ILE B C 1
ATOM 5931 O O . ILE B 1 304 ? -5.84 21.891 4.91 1 98.25 304 ILE B O 1
ATOM 5935 N N . ILE B 1 305 ? -4.555 20.422 3.85 1 98.31 305 ILE B N 1
ATOM 5936 C CA . ILE B 1 305 ? -3.744 21.422 3.164 1 98.31 305 ILE B CA 1
ATOM 5937 C C . ILE B 1 305 ? -3.65 21.078 1.678 1 98.31 305 ILE B C 1
ATOM 5939 O O . ILE B 1 305 ? -4.078 20 1.253 1 98.31 305 ILE B O 1
ATOM 5943 N N . ALA B 1 306 ? -3.105 22.016 0.903 1 96.69 306 ALA B N 1
ATOM 5944 C CA . ALA B 1 306 ? -2.852 21.781 -0.516 1 96.69 306 ALA B CA 1
ATOM 5945 C C . ALA B 1 306 ? -1.471 22.297 -0.917 1 96.69 306 ALA B C 1
ATOM 5947 O O . ALA B 1 306 ? -0.958 23.25 -0.324 1 96.69 306 ALA B O 1
ATOM 5948 N N . LEU B 1 307 ? -0.964 21.672 -1.904 1 95.94 307 LEU B N 1
ATOM 5949 C CA . LEU B 1 307 ? 0.291 22.172 -2.457 1 95.94 307 LEU B CA 1
ATOM 5950 C C . LEU B 1 307 ? 0.052 23.375 -3.344 1 95.94 307 LEU B C 1
ATOM 5952 O O . LEU B 1 307 ? -0.913 23.422 -4.113 1 95.94 307 LEU B O 1
ATOM 5956 N N . GLU B 1 308 ? 0.9 24.344 -3.168 1 94.38 308 GLU B N 1
ATOM 5957 C CA . GLU B 1 308 ? 0.864 25.547 -3.982 1 94.38 308 GLU B CA 1
ATOM 5958 C C . GLU B 1 308 ? 1.835 25.453 -5.156 1 94.38 308 GLU B C 1
ATOM 5960 O O . GLU B 1 308 ? 1.545 25.953 -6.25 1 94.38 308 GLU B O 1
ATOM 5965 N N . ASN B 1 309 ? 2.953 24.938 -4.863 1 94 309 ASN B N 1
ATOM 5966 C CA . ASN B 1 309 ? 4.016 24.734 -5.844 1 94 309 ASN B CA 1
ATOM 5967 C C . ASN B 1 309 ? 4.68 23.375 -5.684 1 94 309 ASN B C 1
ATOM 5969 O O . ASN B 1 309 ? 4.773 22.844 -4.57 1 94 309 ASN B O 1
ATOM 5973 N N . ASP B 1 310 ? 5.07 22.797 -6.789 1 95.94 310 ASP B N 1
ATOM 5974 C CA . ASP B 1 310 ? 5.773 21.516 -6.836 1 95.94 310 ASP B CA 1
ATOM 5975 C C . ASP B 1 310 ? 6.832 21.516 -7.938 1 95.94 310 ASP B C 1
ATOM 5977 O O . ASP B 1 310 ? 6.645 20.906 -8.984 1 95.94 310 ASP B O 1
ATOM 5981 N N . SER B 1 311 ? 7.887 22.141 -7.637 1 96.69 311 SER B N 1
ATOM 5982 C CA . SER B 1 311 ? 8.945 22.312 -8.625 1 96.69 311 SER B CA 1
ATOM 5983 C C . SER B 1 311 ? 9.617 20.984 -8.953 1 96.69 311 SER B C 1
ATOM 5985 O O . SER B 1 311 ? 10.062 20.766 -10.078 1 96.69 311 SER B O 1
ATOM 5987 N N . PRO B 1 312 ? 9.758 20.094 -8.008 1 96.44 312 PRO B N 1
ATOM 5988 C CA . PRO B 1 312 ? 10.352 18.797 -8.383 1 96.44 312 PRO B CA 1
ATOM 5989 C C . PRO B 1 312 ? 9.562 18.094 -9.484 1 96.44 312 PRO B C 1
ATOM 5991 O O . PRO B 1 312 ? 10.156 17.438 -10.336 1 96.44 312 PRO B O 1
ATOM 5994 N N . ALA B 1 313 ? 8.312 18.141 -9.414 1 93.31 313 ALA B N 1
ATOM 5995 C CA . ALA B 1 313 ? 7.48 17.484 -10.422 1 93.31 313 ALA B CA 1
ATOM 5996 C C . ALA B 1 313 ? 7.453 18.297 -11.711 1 93.31 313 ALA B C 1
ATOM 5998 O O . ALA B 1 313 ? 7.496 17.734 -12.812 1 93.31 313 ALA B O 1
ATOM 5999 N N . SER B 1 314 ? 7.41 19.594 -11.664 1 92 314 SER B N 1
ATOM 6000 C CA . SER B 1 314 ? 7.219 20.453 -12.836 1 92 314 SER B CA 1
ATOM 6001 C C . SER B 1 314 ? 8.555 20.812 -13.484 1 92 314 SER B C 1
ATOM 6003 O O . SER B 1 314 ? 8.594 21.188 -14.656 1 92 314 SER B O 1
ATOM 6005 N N . GLY B 1 315 ? 9.57 20.75 -12.711 1 93.25 315 GLY B N 1
ATOM 6006 C CA . GLY B 1 315 ? 10.867 21.188 -13.203 1 93.25 315 GLY B CA 1
ATOM 6007 C C . GLY B 1 315 ? 11 22.688 -13.273 1 93.25 315 GLY B C 1
ATOM 6008 O O . GLY B 1 315 ? 11.977 23.203 -13.82 1 93.25 315 GLY B O 1
ATOM 6009 N N . SER B 1 316 ? 10.109 23.438 -12.664 1 92.25 316 SER B N 1
ATOM 6010 C CA . SER B 1 316 ? 10.102 24.891 -12.742 1 92.25 316 SER B CA 1
ATOM 6011 C C . SER B 1 316 ? 11.164 25.5 -11.836 1 92.25 316 SER B C 1
ATOM 6013 O O . SER B 1 316 ? 11.656 24.844 -10.914 1 92.25 316 SER B O 1
ATOM 6015 N N . ASP B 1 317 ? 11.508 26.766 -12.219 1 95.81 317 ASP B N 1
ATOM 6016 C CA . ASP B 1 317 ? 12.375 27.562 -11.359 1 95.81 317 ASP B CA 1
ATOM 6017 C C . ASP B 1 317 ? 11.562 28.297 -10.305 1 95.81 317 ASP B C 1
ATOM 6019 O O . ASP B 1 317 ? 11.133 29.438 -10.531 1 95.81 317 ASP B O 1
ATOM 6023 N N . TRP B 1 318 ? 11.461 27.672 -9.172 1 96 318 TRP B N 1
ATOM 6024 C CA . TRP B 1 318 ? 10.555 28.172 -8.148 1 96 318 TRP B CA 1
ATOM 6025 C C . TRP B 1 318 ? 11 29.531 -7.637 1 96 318 TRP B C 1
ATOM 6027 O O . TRP B 1 318 ? 10.172 30.375 -7.297 1 96 318 TRP B O 1
ATOM 6037 N N . GLU B 1 319 ? 12.258 29.812 -7.598 1 95.44 319 GLU B N 1
ATOM 6038 C CA . GLU B 1 319 ? 12.758 31.109 -7.172 1 95.44 319 GLU B CA 1
ATOM 6039 C C . GLU B 1 319 ? 12.367 32.188 -8.164 1 95.44 319 GLU B C 1
ATOM 6041 O O . GLU B 1 319 ? 11.914 33.281 -7.77 1 95.44 319 GLU B O 1
ATOM 6046 N N . ALA B 1 320 ? 12.531 31.844 -9.391 1 94.56 320 ALA B N 1
ATOM 6047 C CA . ALA B 1 320 ? 12.164 32.812 -10.438 1 94.56 320 ALA B CA 1
ATOM 6048 C C . ALA B 1 320 ? 10.664 33.094 -10.422 1 94.56 320 ALA B C 1
ATOM 6050 O O . ALA B 1 320 ? 10.227 34.188 -10.742 1 94.56 320 ALA B O 1
ATOM 6051 N N . ASP B 1 321 ? 9.953 32.094 -9.961 1 92.31 321 ASP B N 1
ATOM 6052 C CA . ASP B 1 321 ? 8.5 32.25 -9.914 1 92.31 321 ASP B CA 1
ATOM 6053 C C . ASP B 1 321 ? 8.047 32.906 -8.602 1 92.31 321 ASP B C 1
ATOM 6055 O O . ASP B 1 321 ? 6.852 32.938 -8.312 1 92.31 321 ASP B O 1
ATOM 6059 N N . THR B 1 322 ? 8.984 33.281 -7.734 1 91.94 322 THR B N 1
ATOM 6060 C CA . THR B 1 322 ? 8.797 34.094 -6.535 1 91.94 322 THR B CA 1
ATOM 6061 C C . THR B 1 322 ? 8.25 33.25 -5.391 1 91.94 322 THR B C 1
ATOM 6063 O O . THR B 1 322 ? 7.645 33.781 -4.453 1 91.94 322 THR B O 1
ATOM 6066 N N . PHE B 1 323 ? 8.398 31.969 -5.582 1 95.12 323 PHE B N 1
ATOM 6067 C CA . PHE B 1 323 ? 8.125 31.094 -4.441 1 95.12 323 PHE B CA 1
ATOM 6068 C C . PHE B 1 323 ? 9.32 31.078 -3.488 1 95.12 323 PHE B C 1
ATOM 6070 O O . PHE B 1 323 ? 10.43 31.469 -3.861 1 95.12 323 PHE B O 1
ATOM 6077 N N . VAL B 1 324 ? 9.031 30.703 -2.295 1 97.44 324 VAL B N 1
ATOM 6078 C CA . VAL B 1 324 ? 10.133 30.672 -1.338 1 97.44 324 VAL B CA 1
ATOM 6079 C C . VAL B 1 324 ? 10.469 29.219 -0.987 1 97.44 324 VAL B C 1
ATOM 6081 O O . VAL B 1 324 ? 11.445 28.953 -0.287 1 97.44 324 VAL B O 1
ATOM 6084 N N . ARG B 1 325 ? 9.711 28.25 -1.479 1 98.12 325 ARG B N 1
ATOM 6085 C CA . ARG B 1 325 ? 10.008 26.828 -1.422 1 98.12 325 ARG B CA 1
ATOM 6086 C C . ARG B 1 325 ? 9.719 26.156 -2.756 1 98.12 325 ARG B C 1
ATOM 6088 O O . ARG B 1 325 ? 8.734 26.484 -3.422 1 98.12 325 ARG B O 1
ATOM 6095 N N . GLY B 1 326 ? 10.57 25.188 -3.035 1 98.06 326 GLY B N 1
ATOM 6096 C CA . GLY B 1 326 ? 10.32 24.406 -4.242 1 98.06 326 GLY B CA 1
ATOM 6097 C C . GLY B 1 326 ? 9.062 23.562 -4.16 1 98.06 326 GLY B C 1
ATOM 6098 O O . GLY B 1 326 ? 8.422 23.297 -5.176 1 98.06 326 GLY B O 1
ATOM 6099 N N . LEU B 1 327 ? 8.812 23.062 -3.049 1 98.31 327 LEU B N 1
ATOM 6100 C CA . LEU B 1 327 ? 7.547 22.453 -2.658 1 98.31 327 LEU B CA 1
ATOM 6101 C C . LEU B 1 327 ? 6.867 23.281 -1.566 1 98.31 327 LEU B C 1
ATOM 6103 O O . LEU B 1 327 ? 7.328 23.297 -0.423 1 98.31 327 LEU B O 1
ATOM 6107 N N . GLN B 1 328 ? 5.793 23.969 -1.981 1 98.06 328 GLN B N 1
ATOM 6108 C CA . GLN B 1 328 ? 5.199 24.953 -1.095 1 98.06 328 GLN B CA 1
ATOM 6109 C C . GLN B 1 328 ? 3.721 24.672 -0.853 1 98.06 328 GLN B C 1
ATOM 6111 O O . GLN B 1 328 ? 3.012 24.234 -1.76 1 98.06 328 GLN B O 1
ATOM 6116 N N . VAL B 1 329 ? 3.268 24.906 0.344 1 98.12 329 VAL B N 1
ATOM 6117 C CA . VAL B 1 329 ? 1.892 24.672 0.765 1 98.12 329 VAL B CA 1
ATOM 6118 C C . VAL B 1 329 ? 1.091 25.969 0.688 1 98.12 329 VAL B C 1
ATOM 6120 O O . VAL B 1 329 ? 1.599 27.031 1.026 1 98.12 329 VAL B O 1
ATOM 6123 N N . VAL B 1 330 ? -0.121 25.797 0.244 1 96.44 330 VAL B N 1
ATOM 6124 C CA . VAL B 1 330 ? -1.059 26.922 0.186 1 96.44 330 VAL B CA 1
ATOM 6125 C C . VAL B 1 330 ? -1.305 27.469 1.592 1 96.44 330 VAL B C 1
ATOM 6127 O O . VAL B 1 330 ? -1.449 26.688 2.545 1 96.44 330 VAL B O 1
ATOM 6130 N N . GLN B 1 331 ? -1.372 28.844 1.636 1 95.19 331 GLN B N 1
ATOM 6131 C CA . GLN B 1 331 ? -1.587 29.453 2.945 1 95.19 331 GLN B CA 1
ATOM 6132 C C . GLN B 1 331 ? -2.895 30.234 2.979 1 95.19 331 GLN B C 1
ATOM 6134 O O . GLN B 1 331 ? -3.324 30.688 4.043 1 95.19 331 GLN B O 1
ATOM 6139 N N . TRP B 1 332 ? -3.617 30.375 1.854 1 95.19 332 TRP B N 1
ATOM 6140 C CA . TRP B 1 332 ? -4.82 31.203 1.813 1 95.19 332 TRP B CA 1
ATOM 6141 C C . TRP B 1 332 ? -6.055 30.375 2.174 1 95.19 332 TRP B C 1
ATOM 6143 O O . TRP B 1 332 ? -7.125 30.938 2.422 1 95.19 332 TRP B O 1
ATOM 6153 N N . THR B 1 333 ? -5.957 29.047 2.17 1 97.31 333 THR B N 1
ATOM 6154 C CA . THR B 1 333 ? -7.051 28.172 2.59 1 97.31 333 THR B CA 1
ATOM 6155 C C . THR B 1 333 ? -6.516 26.938 3.291 1 97.31 333 THR B C 1
ATOM 6157 O O . THR B 1 333 ? -5.539 26.328 2.842 1 97.31 333 THR B O 1
ATOM 6160 N N . MET B 1 334 ? -7.074 26.5 4.387 1 98.12 334 MET B N 1
ATOM 6161 C CA . MET B 1 334 ? -6.758 25.281 5.129 1 98.12 334 MET B CA 1
ATOM 6162 C C . MET B 1 334 ? -7.898 24.906 6.062 1 98.12 334 MET B C 1
ATOM 6164 O O . MET B 1 334 ? -8.75 25.734 6.379 1 98.12 334 MET B O 1
ATOM 6168 N N . ALA B 1 335 ? -7.969 23.703 6.422 1 98.38 335 ALA B N 1
ATOM 6169 C CA . ALA B 1 335 ? -8.961 23.188 7.367 1 98.38 335 ALA B CA 1
ATOM 6170 C C . ALA B 1 335 ? -8.289 22.391 8.484 1 98.38 335 ALA B C 1
ATOM 6172 O O . ALA B 1 335 ? -7.344 21.641 8.234 1 98.38 335 ALA B O 1
ATOM 6173 N N . ALA B 1 336 ? -8.766 22.609 9.734 1 97.62 336 ALA B N 1
ATOM 6174 C CA . ALA B 1 336 ? -8.109 21.922 10.836 1 97.62 336 ALA B CA 1
ATOM 6175 C C . ALA B 1 336 ? -9.094 21.609 11.953 1 97.62 336 ALA B C 1
ATOM 6177 O O . ALA B 1 336 ? -10.016 22.391 12.211 1 97.62 336 ALA B O 1
ATOM 6178 N N . LYS B 1 337 ? -8.859 20.484 12.547 1 94.44 337 LYS B N 1
ATOM 6179 C CA . LYS B 1 337 ? -9.406 20.297 13.891 1 94.44 337 LYS B CA 1
ATOM 6180 C C . LYS B 1 337 ? -8.695 21.188 14.906 1 94.44 337 LYS B C 1
ATOM 6182 O O . LYS B 1 337 ? -7.598 21.688 14.641 1 94.44 337 LYS B O 1
ATOM 6187 N N . LYS B 1 338 ? -9.32 21.359 15.984 1 93.94 338 LYS B N 1
ATOM 6188 C CA . LYS B 1 338 ? -8.711 22.141 17.062 1 93.94 338 LYS B CA 1
ATOM 6189 C C . LYS B 1 338 ? -7.43 21.484 17.562 1 93.94 338 LYS B C 1
ATOM 6191 O O . LYS B 1 338 ? -7.375 20.25 17.719 1 93.94 338 LYS B O 1
ATOM 6196 N N . GLY B 1 339 ? -6.395 22.297 17.703 1 94.44 339 GLY B N 1
ATOM 6197 C CA . GLY B 1 339 ? -5.238 21.844 18.469 1 94.44 339 GLY B CA 1
ATOM 6198 C C . GLY B 1 339 ? -4.223 21.094 17.625 1 94.44 339 GLY B C 1
ATOM 6199 O O . GLY B 1 339 ? -3.57 20.172 18.125 1 94.44 339 GLY B O 1
ATOM 6200 N N . HIS B 1 340 ? -4.035 21.375 16.453 1 96.44 340 HIS B N 1
ATOM 6201 C CA . HIS B 1 340 ? -3.027 20.672 15.664 1 96.44 340 HIS B CA 1
ATOM 6202 C C . HIS B 1 340 ? -1.638 21.25 15.906 1 96.44 340 HIS B C 1
ATOM 6204 O O . HIS B 1 340 ? -1.453 22.469 15.867 1 96.44 340 HIS B O 1
ATOM 6210 N N . PRO B 1 341 ? -0.64 20.453 16 1 97.69 341 PRO B N 1
ATOM 6211 C CA . PRO B 1 341 ? 0.702 20.922 16.359 1 97.69 341 PRO B CA 1
ATOM 6212 C C . PRO B 1 341 ? 1.328 21.797 15.266 1 97.69 341 PRO B C 1
ATOM 6214 O O . PRO B 1 341 ? 2.113 22.688 15.57 1 97.69 341 PRO B O 1
ATOM 6217 N N . ILE B 1 342 ? 1.015 21.547 14.039 1 98.75 342 ILE B N 1
ATOM 6218 C CA . ILE B 1 342 ? 1.564 22.312 12.93 1 98.75 342 ILE B CA 1
ATOM 6219 C C . ILE B 1 342 ? 1.229 23.797 13.109 1 98.75 342 ILE B C 1
ATOM 6221 O O . ILE B 1 342 ? 2.074 24.656 12.875 1 98.75 342 ILE B O 1
ATOM 6225 N N . LEU B 1 343 ? 0.062 24.062 13.555 1 98.69 343 LEU B N 1
ATOM 6226 C CA . LEU B 1 343 ? -0.39 25.438 13.734 1 98.69 343 LEU B CA 1
ATOM 6227 C C . LEU B 1 343 ? 0.35 26.094 14.883 1 98.69 343 LEU B C 1
ATOM 6229 O O . LEU B 1 343 ? 0.788 27.25 14.766 1 98.69 343 LEU B O 1
ATOM 6233 N N . LEU B 1 344 ? 0.518 25.422 15.922 1 98.31 344 LEU B N 1
ATOM 6234 C CA . LEU B 1 344 ? 1.273 25.969 17.031 1 98.31 344 LEU B CA 1
ATOM 6235 C C . LEU B 1 344 ? 2.719 26.25 16.625 1 98.31 344 LEU B C 1
ATOM 6237 O O . LEU B 1 344 ? 3.301 27.25 17.031 1 98.31 344 LEU B O 1
ATOM 6241 N N . ASP B 1 345 ? 3.252 25.359 15.867 1 98.56 345 ASP B N 1
ATOM 6242 C CA . ASP B 1 345 ? 4.633 25.469 15.406 1 98.56 345 ASP B CA 1
ATOM 6243 C C . ASP B 1 345 ? 4.832 26.734 14.578 1 98.56 345 ASP B C 1
ATOM 6245 O O . ASP B 1 345 ? 5.77 27.5 14.812 1 98.56 345 ASP B O 1
ATOM 6249 N N . VAL B 1 346 ? 4.02 26.984 13.641 1 98.69 346 VAL B N 1
ATOM 6250 C CA . VAL B 1 346 ? 4.176 28.156 12.773 1 98.69 346 VAL B CA 1
ATOM 6251 C C . VAL B 1 346 ? 3.873 29.422 13.555 1 98.69 346 VAL B C 1
ATOM 6253 O O . VAL B 1 346 ? 4.5 30.469 13.328 1 98.69 346 VAL B O 1
ATOM 6256 N N . ILE B 1 347 ? 2.902 29.391 14.445 1 98.5 347 ILE B N 1
ATOM 6257 C CA . ILE B 1 347 ? 2.607 30.531 15.305 1 98.5 347 ILE B CA 1
ATOM 6258 C C . ILE B 1 347 ? 3.842 30.891 16.125 1 98.5 347 ILE B C 1
ATOM 6260 O O . ILE B 1 347 ? 4.191 32.062 16.25 1 98.5 347 ILE B O 1
ATOM 6264 N N . ALA B 1 348 ? 4.445 29.859 16.656 1 97.62 348 ALA B N 1
ATOM 6265 C CA . ALA B 1 348 ? 5.66 30.078 17.438 1 97.62 348 ALA B CA 1
ATOM 6266 C C . ALA B 1 348 ? 6.719 30.812 16.625 1 97.62 348 ALA B C 1
ATOM 6268 O O . ALA B 1 348 ? 7.336 31.766 17.109 1 97.62 348 ALA B O 1
ATOM 6269 N N . HIS B 1 349 ? 6.918 30.344 15.469 1 97.81 349 HIS B N 1
ATOM 6270 C CA . HIS B 1 349 ? 7.891 30.969 14.57 1 97.81 349 HIS B CA 1
ATOM 6271 C C . HIS B 1 349 ? 7.586 32.438 14.352 1 97.81 349 HIS B C 1
ATOM 6273 O O . HIS B 1 349 ? 8.477 33.281 14.438 1 97.81 349 HIS B O 1
ATOM 6279 N N . ALA B 1 350 ? 6.371 32.75 14.086 1 98.06 350 ALA B N 1
ATOM 6280 C CA . ALA B 1 350 ? 5.949 34.125 13.805 1 98.06 350 ALA B CA 1
ATOM 6281 C C . ALA B 1 350 ? 6.055 35 15.047 1 98.06 350 ALA B C 1
ATOM 6283 O O . ALA B 1 350 ? 6.52 36.156 14.977 1 98.06 350 ALA B O 1
ATOM 6284 N N . LEU B 1 351 ? 5.625 34.469 16.172 1 97.12 351 LEU B N 1
ATOM 6285 C CA . LEU B 1 351 ? 5.648 35.25 17.422 1 97.12 351 LEU B CA 1
ATOM 6286 C C . LEU B 1 351 ? 7.082 35.531 17.859 1 97.12 351 LEU B C 1
ATOM 6288 O O . LEU B 1 351 ? 7.363 36.594 18.422 1 97.12 351 LEU B O 1
ATOM 6292 N N . ASN B 1 352 ? 7.926 34.594 17.672 1 95.81 352 ASN B N 1
ATOM 6293 C CA . ASN B 1 352 ? 9.328 34.812 17.984 1 95.81 352 ASN B CA 1
ATOM 6294 C C . ASN B 1 352 ? 9.875 36.031 17.266 1 95.81 352 ASN B C 1
ATOM 6296 O O . ASN B 1 352 ? 10.586 36.844 17.859 1 95.81 352 ASN B O 1
ATOM 6300 N N . LYS B 1 353 ? 9.57 36.156 16.031 1 95.88 353 LYS B N 1
ATOM 6301 C CA . LYS B 1 353 ? 10.016 37.312 15.266 1 95.88 353 LYS B CA 1
ATOM 6302 C C . LYS B 1 353 ? 9.367 38.594 15.789 1 95.88 353 LYS B C 1
ATOM 6304 O O . LYS B 1 353 ? 10.008 39.656 15.828 1 95.88 353 LYS B O 1
ATOM 6309 N N . VAL B 1 354 ? 8.086 38.562 16.125 1 95.5 354 VAL B N 1
ATOM 6310 C CA . VAL B 1 354 ? 7.418 39.688 16.719 1 95.5 354 VAL B CA 1
ATOM 6311 C C . VAL B 1 354 ? 8.156 40.125 17.984 1 95.5 354 VAL B C 1
ATOM 6313 O O . VAL B 1 354 ? 8.398 41.312 18.188 1 95.5 354 VAL B O 1
ATOM 6316 N N . ASP B 1 355 ? 8.469 39.188 18.797 1 94.06 355 ASP B N 1
ATOM 6317 C CA . ASP B 1 355 ? 9.18 39.469 20.047 1 94.06 355 ASP B CA 1
ATOM 6318 C C . ASP B 1 355 ? 10.531 40.125 19.766 1 94.06 355 ASP B C 1
ATOM 6320 O O . ASP B 1 355 ? 10.922 41.062 20.453 1 94.06 355 ASP B O 1
ATOM 6324 N N . GLU B 1 356 ? 11.18 39.625 18.844 1 93.69 356 GLU B N 1
ATOM 6325 C CA . GLU B 1 356 ? 12.469 40.188 18.453 1 93.69 356 GLU B CA 1
ATOM 6326 C C . GLU B 1 356 ? 12.32 41.656 18.047 1 93.69 356 GLU B C 1
ATOM 6328 O O . GLU B 1 356 ? 13.133 42.5 18.438 1 93.69 356 GLU B O 1
ATOM 6333 N N . LEU B 1 357 ? 11.398 41.938 17.25 1 93.44 357 LEU B N 1
ATOM 6334 C CA . LEU B 1 357 ? 11.172 43.312 16.766 1 93.44 357 LEU B CA 1
ATOM 6335 C C . LEU B 1 357 ? 10.742 44.219 17.891 1 93.44 357 LEU B C 1
ATOM 6337 O O . LEU B 1 357 ? 11.141 45.375 17.938 1 93.44 357 LEU B O 1
ATOM 6341 N N . ARG B 1 358 ? 9.922 43.75 18.781 1 91.94 358 ARG B N 1
ATOM 6342 C CA . ARG B 1 358 ? 9.492 44.531 19.938 1 91.94 358 ARG B CA 1
ATOM 6343 C C . ARG B 1 358 ? 10.672 44.875 20.812 1 91.94 358 ARG B C 1
ATOM 6345 O O . ARG B 1 358 ? 10.773 46.031 21.281 1 91.94 358 ARG B O 1
ATOM 6352 N N . ILE B 1 359 ? 11.508 43.938 21.016 1 92.38 359 ILE B N 1
ATOM 6353 C CA . ILE B 1 359 ? 12.703 44.156 21.812 1 92.38 359 ILE B CA 1
ATOM 6354 C C . ILE B 1 359 ? 13.602 45.188 21.125 1 92.38 359 ILE B C 1
ATOM 6356 O O . ILE B 1 359 ? 14.141 46.094 21.766 1 92.38 359 ILE B O 1
ATOM 6360 N N . ALA B 1 360 ? 13.727 45 19.859 1 91.19 360 ALA B N 1
ATOM 6361 C CA . ALA B 1 360 ? 14.531 45.938 19.094 1 91.19 360 ALA B CA 1
ATOM 6362 C C . ALA B 1 360 ? 13.977 47.375 19.188 1 91.19 360 ALA B C 1
ATOM 6364 O O . ALA B 1 360 ? 14.734 48.344 19.344 1 91.19 360 ALA B O 1
ATOM 6365 N N . ARG B 1 361 ? 12.742 47.531 19.078 1 88.12 361 ARG B N 1
ATOM 6366 C CA . ARG B 1 361 ? 12.102 48.844 19.172 1 88.12 361 ARG B CA 1
ATOM 6367 C C . ARG B 1 361 ? 12.32 49.469 20.547 1 88.12 361 ARG B C 1
ATOM 6369 O O . ARG B 1 361 ? 12.609 50.656 20.656 1 88.12 361 ARG B O 1
ATOM 6376 N N . LYS B 1 362 ? 12.164 48.719 21.5 1 89.31 362 LYS B N 1
ATOM 6377 C CA . LYS B 1 362 ? 12.344 49.188 22.875 1 89.31 362 LYS B CA 1
ATOM 6378 C C . LYS B 1 362 ? 13.789 49.625 23.109 1 89.31 362 LYS B C 1
ATOM 6380 O O . LYS B 1 362 ? 14.047 50.531 23.906 1 89.31 362 LYS B O 1
ATOM 6385 N N . SER B 1 363 ? 14.641 48.969 22.391 1 91.94 363 SER B N 1
ATOM 6386 C CA . SER B 1 363 ? 16.062 49.281 22.562 1 91.94 363 SER B CA 1
ATOM 6387 C C . SER B 1 363 ? 16.484 50.438 21.672 1 91.94 363 SER B C 1
ATOM 6389 O O . SER B 1 363 ? 17.672 50.75 21.594 1 91.94 363 SER B O 1
ATOM 6391 N N . GLY B 1 364 ? 15.633 50.906 20.906 1 88.38 364 GLY B N 1
ATOM 6392 C CA . GLY B 1 364 ? 15.914 52.062 20.062 1 88.38 364 GLY B CA 1
ATOM 6393 C C . GLY B 1 364 ? 16.578 51.719 18.75 1 88.38 364 GLY B C 1
ATOM 6394 O O . GLY B 1 364 ? 17.156 52.562 18.078 1 88.38 364 GLY B O 1
ATOM 6395 N N . LEU B 1 365 ? 16.5 50.469 18.469 1 86.88 365 LEU B N 1
ATOM 6396 C CA . LEU B 1 365 ? 17.094 50.031 17.219 1 86.88 365 LEU B CA 1
ATOM 6397 C C . LEU B 1 365 ? 16.172 50.344 16.031 1 86.88 365 LEU B C 1
ATOM 6399 O O . LEU B 1 365 ? 14.953 50.25 16.172 1 86.88 365 LEU B O 1
ATOM 6403 N N . VAL B 1 366 ? 16.812 50.75 14.898 1 84 366 VAL B N 1
ATOM 6404 C CA . VAL B 1 366 ? 16.031 51 13.688 1 84 366 VAL B CA 1
ATOM 6405 C C . VAL B 1 366 ? 15.594 49.688 13.07 1 84 366 VAL B C 1
ATOM 6407 O O . VAL B 1 366 ? 16.422 48.781 12.828 1 84 366 VAL B O 1
ATOM 6410 N N . ILE B 1 367 ? 14.352 49.531 12.898 1 81.88 367 ILE B N 1
ATOM 6411 C CA . ILE B 1 367 ? 13.781 48.312 12.336 1 81.88 367 ILE B CA 1
ATOM 6412 C C . ILE B 1 367 ? 13.492 48.5 10.844 1 81.88 367 ILE B C 1
ATOM 6414 O O . ILE B 1 367 ? 12.867 49.5 10.461 1 81.88 367 ILE B O 1
ATOM 6418 N N . ASP B 1 368 ? 14.086 47.625 10.055 1 79.19 368 ASP B N 1
ATOM 6419 C CA . ASP B 1 368 ? 13.773 47.656 8.633 1 79.19 368 ASP B CA 1
ATOM 6420 C C . ASP B 1 368 ? 12.289 47.375 8.391 1 79.19 368 ASP B C 1
ATOM 6422 O O . ASP B 1 368 ? 11.727 46.438 8.93 1 79.19 368 ASP B O 1
ATOM 6426 N N . GLU B 1 369 ? 11.727 48.25 7.609 1 77.5 369 GLU B N 1
ATOM 6427 C CA . GLU B 1 369 ? 10.297 48.125 7.332 1 77.5 369 GLU B CA 1
ATOM 6428 C C . GLU B 1 369 ? 10.016 46.969 6.398 1 77.5 369 GLU B C 1
ATOM 6430 O O . GLU B 1 369 ? 8.93 46.375 6.438 1 77.5 369 GLU B O 1
ATOM 6435 N N . GLU B 1 370 ? 11.031 46.719 5.633 1 81.5 370 GLU B N 1
ATOM 6436 C CA . GLU B 1 370 ? 10.828 45.656 4.656 1 81.5 370 GLU B CA 1
ATOM 6437 C C . GLU B 1 370 ? 11.203 44.281 5.234 1 81.5 370 GLU B C 1
ATOM 6439 O O . GLU B 1 370 ? 12.391 43.969 5.379 1 81.5 370 GLU B O 1
ATOM 6444 N N . GLN B 1 371 ? 10.289 43.625 5.836 1 82.62 371 GLN B N 1
ATOM 6445 C CA . GLN B 1 371 ? 10.477 42.25 6.34 1 82.62 371 GLN B CA 1
ATOM 6446 C C . GLN B 1 371 ? 10 41.219 5.32 1 82.62 371 GLN B C 1
ATOM 6448 O O . GLN B 1 371 ? 9.094 41.5 4.527 1 82.62 371 GLN B O 1
ATOM 6453 N N . ASP B 1 372 ? 10.656 40.094 5.254 1 91.94 372 ASP B N 1
ATOM 6454 C CA . ASP B 1 372 ? 10.227 39 4.383 1 91.94 372 ASP B CA 1
ATOM 6455 C C . ASP B 1 372 ? 9.023 38.281 4.973 1 91.94 372 ASP B C 1
ATOM 6457 O O . ASP B 1 372 ? 9.18 37.312 5.703 1 91.94 372 ASP B O 1
ATOM 6461 N N . ILE B 1 373 ? 7.906 38.719 4.605 1 93.5 373 ILE B N 1
ATOM 6462 C CA . ILE B 1 373 ? 6.652 38.219 5.18 1 93.5 373 ILE B CA 1
ATOM 6463 C C . ILE B 1 373 ? 6.457 36.75 4.836 1 93.5 373 ILE B C 1
ATOM 6465 O O . ILE B 1 373 ? 5.934 36 5.648 1 93.5 373 ILE B O 1
ATOM 6469 N N . LEU B 1 374 ? 6.875 36.312 3.652 1 95.44 374 LEU B N 1
ATOM 6470 C CA . LEU B 1 374 ? 6.719 34.938 3.211 1 95.44 374 LEU B CA 1
ATOM 6471 C C . LEU B 1 374 ? 7.473 34 4.133 1 95.44 374 LEU B C 1
ATOM 6473 O O . LEU B 1 374 ? 7.039 32.844 4.352 1 95.44 374 LEU B O 1
ATOM 6477 N N . GLU B 1 375 ? 8.562 34.531 4.723 1 97.06 375 GLU B N 1
ATOM 6478 C CA . GLU B 1 375 ? 9.391 33.719 5.621 1 97.06 375 GLU B CA 1
ATOM 6479 C C . GLU B 1 375 ? 8.961 33.906 7.074 1 97.06 375 GLU B C 1
ATOM 6481 O O . GLU B 1 375 ? 9.289 33.062 7.93 1 97.06 375 GLU B O 1
ATOM 6486 N N . TRP B 1 376 ? 8.336 35.031 7.344 1 97.31 376 TRP B N 1
ATOM 6487 C CA . TRP B 1 376 ? 7.953 35.406 8.703 1 97.31 376 TRP B CA 1
ATOM 6488 C C . TRP B 1 376 ? 6.688 34.656 9.133 1 97.31 376 TRP B C 1
ATOM 6490 O O . TRP B 1 376 ? 6.711 33.875 10.07 1 97.31 376 TRP B O 1
ATOM 6500 N N . SER B 1 377 ? 5.664 34.781 8.422 1 97.81 377 SER B N 1
ATOM 6501 C CA . SER B 1 377 ? 4.375 34.219 8.797 1 97.81 377 SER B CA 1
ATOM 6502 C C . SER B 1 377 ? 3.67 33.594 7.582 1 97.81 377 SER B C 1
ATOM 6504 O O . SER B 1 377 ? 2.643 32.938 7.727 1 97.81 377 SER B O 1
ATOM 6506 N N . GLY B 1 378 ? 4.25 33.75 6.418 1 97.38 378 GLY B N 1
ATOM 6507 C CA . GLY B 1 378 ? 3.59 33.375 5.18 1 97.38 378 GLY B CA 1
ATOM 6508 C C . GLY B 1 378 ? 3.793 31.906 4.812 1 97.38 378 GLY B C 1
ATOM 6509 O O . GLY B 1 378 ? 3.961 31.062 5.691 1 97.38 378 GLY B O 1
ATOM 6510 N N . PRO B 1 379 ? 3.682 31.609 3.518 1 97.5 379 PRO B N 1
ATOM 6511 C CA . PRO B 1 379 ? 3.688 30.219 3.057 1 97.5 379 PRO B CA 1
ATOM 6512 C C . PRO B 1 379 ? 5.02 29.516 3.314 1 97.5 379 PRO B C 1
ATOM 6514 O O . PRO B 1 379 ? 5.051 28.297 3.506 1 97.5 379 PRO B O 1
ATOM 6517 N N . GLY B 1 380 ? 6.121 30.25 3.273 1 98.25 380 GLY B N 1
ATOM 6518 C CA . GLY B 1 380 ? 7.395 29.625 3.598 1 98.25 380 GLY B CA 1
ATOM 6519 C C . GLY B 1 380 ? 7.438 29.047 5.004 1 98.25 380 GLY B C 1
ATOM 6520 O O . GLY B 1 380 ? 7.781 27.875 5.195 1 98.25 380 GLY B O 1
ATOM 6521 N N . ALA B 1 381 ? 7.082 29.922 5.953 1 98.5 381 ALA B N 1
ATOM 6522 C CA . ALA B 1 381 ? 7.055 29.5 7.352 1 98.5 381 ALA B CA 1
ATOM 6523 C C . ALA B 1 381 ? 6.066 28.344 7.559 1 98.5 381 ALA B C 1
ATOM 6525 O O . ALA B 1 381 ? 6.367 27.391 8.266 1 98.5 381 ALA B O 1
ATOM 6526 N N . PHE B 1 382 ? 4.902 28.469 6.973 1 98.75 382 PHE B N 1
ATOM 6527 C CA . PHE B 1 382 ? 3.871 27.438 7.113 1 98.75 382 PHE B CA 1
ATOM 6528 C C . PHE B 1 382 ? 4.324 26.125 6.496 1 98.75 382 PHE B C 1
ATOM 6530 O O . PHE B 1 382 ? 4.137 25.062 7.09 1 98.75 382 PHE B O 1
ATOM 6537 N N . THR B 1 383 ? 4.902 26.156 5.355 1 98.88 383 THR B N 1
ATOM 6538 C CA . THR B 1 383 ? 5.418 24.984 4.676 1 98.88 383 THR B CA 1
ATOM 6539 C C . THR B 1 383 ? 6.434 24.25 5.551 1 98.88 383 THR B C 1
ATOM 6541 O O . THR B 1 383 ? 6.371 23.031 5.699 1 98.88 383 THR B O 1
ATOM 6544 N N . ASP B 1 384 ? 7.336 25 6.133 1 98.81 384 ASP B N 1
ATOM 6545 C CA . ASP B 1 384 ? 8.336 24.391 7.004 1 98.81 384 ASP B CA 1
ATOM 6546 C C . ASP B 1 384 ? 7.676 23.703 8.195 1 98.81 384 ASP B C 1
ATOM 6548 O O . ASP B 1 384 ? 8.078 22.594 8.578 1 98.81 384 ASP B O 1
ATOM 6552 N N . ALA B 1 385 ? 6.715 24.328 8.805 1 98.88 385 ALA B N 1
ATOM 6553 C CA . ALA B 1 385 ? 6.031 23.75 9.961 1 98.88 385 ALA B CA 1
ATOM 6554 C C . ALA B 1 385 ? 5.328 22.453 9.578 1 98.88 385 ALA B C 1
ATOM 6556 O O . ALA B 1 385 ? 5.395 21.469 10.312 1 98.88 385 ALA B O 1
ATOM 6557 N N . VAL B 1 386 ? 4.66 22.438 8.43 1 98.88 386 VAL B N 1
ATOM 6558 C CA . VAL B 1 386 ? 3.945 21.266 7.945 1 98.88 386 VAL B CA 1
ATOM 6559 C C . VAL B 1 386 ? 4.918 20.109 7.777 1 98.88 386 VAL B C 1
ATOM 6561 O O . VAL B 1 386 ? 4.711 19.031 8.352 1 98.88 386 VAL B O 1
ATOM 6564 N N . PHE B 1 387 ? 5.965 20.344 7.09 1 98.81 387 PHE B N 1
ATOM 6565 C CA . PHE B 1 387 ? 6.828 19.219 6.727 1 98.81 387 PHE B CA 1
ATOM 6566 C C . PHE B 1 387 ? 7.75 18.859 7.883 1 98.81 387 PHE B C 1
ATOM 6568 O O . PHE B 1 387 ? 8.242 17.734 7.961 1 98.81 387 PHE B O 1
ATOM 6575 N N . ARG B 1 388 ? 8.008 19.797 8.828 1 98.69 388 ARG B N 1
ATOM 6576 C CA . ARG B 1 388 ? 8.688 19.422 10.062 1 98.69 388 ARG B CA 1
ATOM 6577 C C . ARG B 1 388 ? 7.883 18.391 10.844 1 98.69 388 ARG B C 1
ATOM 6579 O O . ARG B 1 388 ? 8.422 17.375 11.273 1 98.69 388 ARG B O 1
ATOM 6586 N N . TYR B 1 389 ? 6.625 18.641 10.984 1 98.44 389 TYR B N 1
ATOM 6587 C CA . TYR B 1 389 ? 5.738 17.719 11.68 1 98.44 389 TYR B CA 1
ATOM 6588 C C . TYR B 1 389 ? 5.684 16.375 10.984 1 98.44 389 TYR B C 1
ATOM 6590 O O . TYR B 1 389 ? 5.805 15.328 11.625 1 98.44 389 TYR B O 1
ATOM 6598 N N . LEU B 1 390 ? 5.488 16.422 9.656 1 98.31 390 LEU B N 1
ATOM 6599 C CA . LEU B 1 390 ? 5.367 15.18 8.898 1 98.31 390 LEU B CA 1
ATOM 6600 C C . LEU B 1 390 ? 6.664 14.375 8.961 1 98.31 390 LEU B C 1
ATOM 6602 O O . LEU B 1 390 ? 6.633 13.148 9.023 1 98.31 390 LEU B O 1
ATOM 6606 N N . LEU B 1 391 ? 7.781 15.07 8.922 1 98.19 391 LEU B N 1
ATOM 6607 C CA . LEU B 1 391 ? 9.078 14.406 9.008 1 98.19 391 LEU B CA 1
ATOM 6608 C C . LEU B 1 391 ? 9.266 13.75 10.367 1 98.19 391 LEU B C 1
ATOM 6610 O O . LEU B 1 391 ? 9.586 12.562 10.453 1 98.19 391 LEU B O 1
ATOM 6614 N N . LEU B 1 392 ? 8.969 14.484 11.406 1 97.38 392 LEU B N 1
ATOM 6615 C CA . LEU B 1 392 ? 9.32 14.031 12.75 1 97.38 392 LEU B CA 1
ATOM 6616 C C . LEU B 1 392 ? 8.289 13.047 13.281 1 97.38 392 LEU B C 1
ATOM 6618 O O . LEU B 1 392 ? 8.633 12.102 13.984 1 97.38 392 LEU B O 1
ATOM 6622 N N . ARG B 1 393 ? 7.062 13.242 12.961 1 95.56 393 ARG B N 1
ATOM 6623 C CA . ARG B 1 393 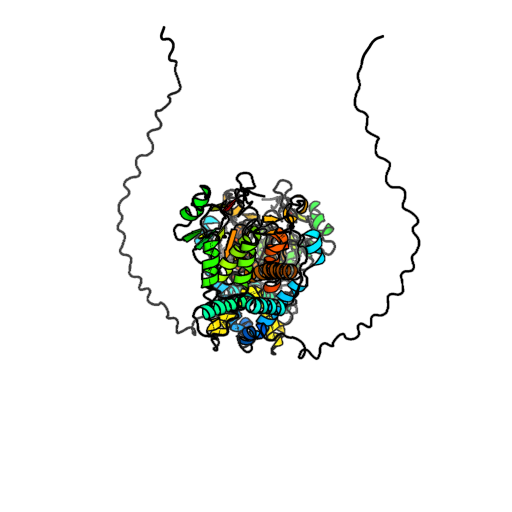? 5.98 12.422 13.5 1 95.56 393 ARG B CA 1
ATOM 6624 C C . ARG B 1 393 ? 5.758 11.18 12.648 1 95.56 393 ARG B C 1
ATOM 6626 O O . ARG B 1 393 ? 5.402 10.117 13.164 1 95.56 393 ARG B O 1
ATOM 6633 N N . HIS B 1 394 ? 6.066 11.266 11.344 1 95.19 394 HIS B N 1
ATOM 6634 C CA . HIS B 1 394 ? 5.648 10.188 10.453 1 95.19 394 HIS B CA 1
ATOM 6635 C C . HIS B 1 394 ? 6.816 9.688 9.609 1 95.19 394 HIS B C 1
ATOM 6637 O O . HIS B 1 394 ? 6.676 8.711 8.867 1 95.19 394 HIS B O 1
ATOM 6643 N N . GLY B 1 395 ? 7.984 10.336 9.758 1 96.06 395 GLY B N 1
ATOM 6644 C CA . GLY B 1 395 ? 9.109 9.953 8.922 1 96.06 395 GLY B CA 1
ATOM 6645 C C . GLY B 1 395 ? 8.891 10.25 7.453 1 96.06 395 GLY B C 1
ATOM 6646 O O . GLY B 1 395 ? 9.492 9.602 6.59 1 96.06 395 GLY B O 1
ATOM 6647 N N . PHE B 1 396 ? 7.992 11.109 7.117 1 97.38 396 PHE B N 1
ATOM 6648 C CA . PHE B 1 396 ? 7.59 11.461 5.758 1 97.38 396 PHE B CA 1
ATOM 6649 C C . PHE B 1 396 ? 8.422 12.625 5.227 1 97.38 396 PHE B C 1
ATOM 6651 O O . PHE B 1 396 ? 8.406 13.711 5.801 1 97.38 396 PHE B O 1
ATOM 6658 N N . HIS B 1 397 ? 9.117 12.445 4.121 1 97.62 397 HIS B N 1
ATOM 6659 C CA . HIS B 1 397 ? 9.961 13.484 3.525 1 97.62 397 HIS B CA 1
ATOM 6660 C C . HIS B 1 397 ? 9.164 14.336 2.545 1 97.62 397 HIS B C 1
ATOM 6662 O O . HIS B 1 397 ? 8.266 13.836 1.864 1 97.62 397 HIS B O 1
ATOM 6668 N N . PRO B 1 398 ? 9.523 15.641 2.467 1 98 398 PRO B N 1
ATOM 6669 C CA . PRO B 1 398 ? 8.773 16.531 1.587 1 98 398 PRO B CA 1
ATOM 6670 C C . PRO B 1 398 ? 8.664 16 0.158 1 98 398 PRO B C 1
ATOM 6672 O O . PRO B 1 398 ? 7.598 16.078 -0.453 1 98 398 PRO B O 1
ATOM 6675 N N . LYS B 1 399 ? 9.656 15.469 -0.367 1 96.81 399 LYS B N 1
ATOM 6676 C CA . LYS B 1 399 ? 9.664 15.023 -1.759 1 96.81 399 LYS B CA 1
ATOM 6677 C C . LYS B 1 399 ? 8.609 13.945 -1.999 1 96.81 399 LYS B C 1
ATOM 6679 O O . LYS B 1 399 ? 8.172 13.742 -3.133 1 96.81 399 LYS B O 1
ATOM 6684 N N . GLN B 1 400 ? 8.266 13.227 -1 1 96.19 400 GLN B N 1
ATOM 6685 C CA . GLN B 1 400 ? 7.242 12.188 -1.116 1 96.19 400 GLN B CA 1
ATOM 6686 C C . GLN B 1 400 ? 5.875 12.789 -1.414 1 96.19 400 GLN B C 1
ATOM 6688 O O . GLN B 1 400 ? 4.945 12.086 -1.81 1 96.19 400 GLN B O 1
ATOM 6693 N N . ALA B 1 401 ? 5.723 14.086 -1.227 1 97.56 401 ALA B N 1
ATOM 6694 C CA . ALA B 1 401 ? 4.477 14.789 -1.53 1 97.56 401 ALA B CA 1
ATOM 6695 C C . ALA B 1 401 ? 4.492 15.344 -2.951 1 97.56 401 ALA B C 1
ATOM 6697 O O . ALA B 1 401 ? 3.531 15.992 -3.381 1 97.56 401 ALA B O 1
ATOM 6698 N N . SER B 1 402 ? 5.566 15.148 -3.709 1 97.19 402 SER B N 1
ATOM 6699 C CA . SER B 1 402 ? 5.676 15.656 -5.07 1 97.19 402 SER B CA 1
ATOM 6700 C C . SER B 1 402 ? 4.969 14.742 -6.062 1 97.19 402 SER B C 1
ATOM 6702 O O . SER B 1 402 ? 4.91 13.523 -5.859 1 97.19 402 SER B O 1
ATOM 6704 N N . GLY B 1 403 ? 4.379 15.32 -7.059 1 93.69 403 GLY B N 1
ATOM 6705 C CA . GLY B 1 403 ? 3.797 14.562 -8.156 1 93.69 403 GLY B CA 1
ATOM 6706 C C . GLY B 1 403 ? 2.451 13.953 -7.809 1 93.69 403 GLY B C 1
ATOM 6707 O O . GLY B 1 403 ? 2.041 12.961 -8.414 1 93.69 403 GLY B O 1
ATOM 6708 N N . LEU B 1 404 ? 1.788 14.469 -6.848 1 91.69 404 LEU B N 1
ATOM 6709 C CA . LEU B 1 404 ? 0.49 13.93 -6.461 1 91.69 404 LEU B CA 1
ATOM 6710 C C . LEU B 1 404 ? -0.545 14.156 -7.555 1 91.69 404 LEU B C 1
ATOM 6712 O O . LEU B 1 404 ? -0.673 15.273 -8.07 1 91.69 404 LEU B O 1
ATOM 6716 N N . ASP B 1 405 ? -1.294 13.117 -7.914 1 86.06 405 ASP B N 1
ATOM 6717 C CA . ASP B 1 405 ? -2.4 13.242 -8.859 1 86.06 405 ASP B CA 1
ATOM 6718 C C . ASP B 1 405 ? -3.744 13.07 -8.156 1 86.06 405 ASP B C 1
ATOM 6720 O O . ASP B 1 405 ? -4.801 13.18 -8.781 1 86.06 405 ASP B O 1
ATOM 6724 N N . ARG B 1 406 ? -3.67 12.773 -6.918 1 91 406 ARG B N 1
ATOM 6725 C CA . ARG B 1 406 ? -4.812 12.672 -6.012 1 91 406 ARG B CA 1
ATOM 6726 C C . ARG B 1 406 ? -4.41 13.023 -4.582 1 91 406 ARG B C 1
ATOM 6728 O O . ARG B 1 406 ? -3.223 13.078 -4.262 1 91 406 ARG B O 1
ATOM 6735 N N . PRO B 1 407 ? -5.391 13.305 -3.74 1 95.31 407 PRO B N 1
ATOM 6736 C CA . PRO B 1 407 ? -5.043 13.656 -2.361 1 95.31 407 PRO B CA 1
ATOM 6737 C C . PRO B 1 407 ? -4.309 12.531 -1.633 1 95.31 407 PRO B C 1
ATOM 6739 O O . PRO B 1 407 ? -4.582 11.359 -1.875 1 95.31 407 PRO B O 1
ATOM 6742 N N . LEU B 1 408 ? -3.41 12.938 -0.79 1 96.31 408 LEU B N 1
ATOM 6743 C CA . LEU B 1 408 ? -2.609 11.992 -0.026 1 96.31 408 LEU B CA 1
ATOM 6744 C C . LEU B 1 408 ? -2.803 12.195 1.473 1 96.31 408 LEU B C 1
ATOM 6746 O O . LEU B 1 408 ? -2.58 13.297 1.984 1 96.31 408 LEU B O 1
ATOM 6750 N N . ARG B 1 409 ? -3.258 11.141 2.117 1 95.38 409 ARG B N 1
ATOM 6751 C CA . ARG B 1 409 ? -3.393 11.172 3.57 1 95.38 409 ARG B CA 1
ATOM 6752 C C . ARG B 1 409 ? -2.129 10.656 4.25 1 95.38 409 ARG B C 1
ATOM 6754 O O . ARG B 1 409 ? -1.759 9.492 4.078 1 95.38 409 ARG B O 1
ATOM 6761 N N . VAL B 1 410 ? -1.431 11.477 5.023 1 95.38 410 VAL B N 1
ATOM 6762 C CA . VAL B 1 410 ? -0.285 11.094 5.844 1 95.38 410 VAL B CA 1
ATOM 6763 C C . VAL B 1 410 ? -0.636 11.242 7.324 1 95.38 410 VAL B C 1
ATOM 6765 O O . VAL B 1 410 ? -0.584 12.344 7.875 1 95.38 410 VAL B O 1
ATOM 6768 N N . GLY B 1 411 ? -0.966 10.086 7.91 1 90.94 411 GLY B N 1
ATOM 6769 C CA . GLY B 1 411 ? -1.473 10.172 9.273 1 90.94 411 GLY B CA 1
ATOM 6770 C C . GLY B 1 411 ? -2.736 11 9.383 1 90.94 411 GLY B C 1
ATOM 6771 O O . GLY B 1 411 ? -3.742 10.703 8.734 1 90.94 411 GLY B O 1
ATOM 6772 N N . ASP B 1 412 ? -2.602 12.062 10.125 1 92.12 412 ASP B N 1
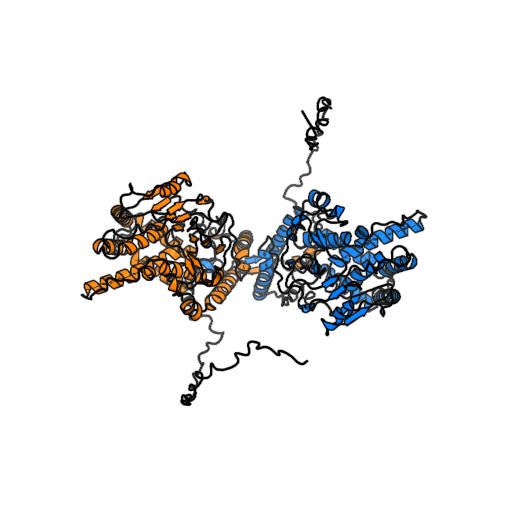ATOM 6773 C CA . ASP B 1 412 ? -3.779 12.883 10.375 1 92.12 412 ASP B CA 1
ATOM 6774 C C . ASP B 1 412 ? -3.811 14.094 9.445 1 92.12 412 ASP B C 1
ATOM 6776 O O . ASP B 1 412 ? -4.656 14.977 9.594 1 92.12 412 ASP B O 1
ATOM 6780 N N . VAL B 1 413 ? -2.916 14.141 8.461 1 96.81 413 VAL B N 1
ATOM 6781 C CA . VAL B 1 413 ? -2.84 15.281 7.551 1 96.81 413 VAL B CA 1
ATOM 6782 C C . VAL B 1 413 ? -3.217 14.844 6.141 1 96.81 413 VAL B C 1
ATOM 6784 O O . VAL B 1 413 ? -2.691 13.852 5.629 1 96.81 413 VAL B O 1
ATOM 6787 N N . LEU B 1 414 ? -4.148 15.555 5.582 1 97.69 414 LEU B N 1
ATOM 6788 C CA . LEU B 1 414 ? -4.523 15.359 4.184 1 97.69 414 LEU B CA 1
ATOM 6789 C C . LEU B 1 414 ? -3.857 16.391 3.291 1 97.69 414 LEU B C 1
ATOM 6791 O O . LEU B 1 414 ? -4.012 17.594 3.51 1 97.69 414 LEU B O 1
ATOM 6795 N N . ILE B 1 415 ? -3.096 15.961 2.314 1 98.06 415 ILE B N 1
ATOM 6796 C CA . ILE B 1 415 ? -2.412 16.844 1.37 1 98.06 415 ILE B CA 1
ATOM 6797 C C . ILE B 1 415 ? -3.117 16.797 0.016 1 98.06 415 ILE B C 1
ATOM 6799 O O . ILE B 1 415 ? -3.111 15.758 -0.657 1 98.06 415 ILE B O 1
ATOM 6803 N N . MET B 1 416 ? -3.693 17.859 -0.328 1 96.38 416 MET B N 1
ATOM 6804 C CA . MET B 1 416 ? -4.328 17.969 -1.638 1 96.38 416 MET B CA 1
ATOM 6805 C C . MET B 1 416 ? -3.301 18.328 -2.709 1 96.38 416 MET B C 1
ATOM 6807 O O . MET B 1 416 ? -2.367 19.094 -2.449 1 96.38 416 MET B O 1
ATOM 6811 N N . PRO B 1 417 ? -3.463 17.828 -3.908 1 93.62 417 PRO B N 1
ATOM 6812 C CA . PRO B 1 417 ? -2.498 18.109 -4.977 1 93.62 417 PRO B CA 1
ATOM 6813 C C . PRO B 1 417 ? -2.477 19.578 -5.387 1 93.62 417 PRO B C 1
ATOM 6815 O O . PRO B 1 417 ? -3.316 20.359 -4.938 1 93.62 417 PRO B O 1
ATOM 6818 N N . ILE B 1 418 ? -1.479 19.828 -6.258 1 90.88 418 ILE B N 1
ATOM 6819 C CA . ILE B 1 418 ? -1.376 21.172 -6.832 1 90.88 418 ILE B CA 1
ATOM 6820 C C . ILE B 1 418 ? -2.676 21.516 -7.555 1 90.88 418 ILE B C 1
ATOM 6822 O O . ILE B 1 418 ? -3.35 20.641 -8.094 1 90.88 418 ILE B O 1
ATOM 6826 N N . HIS B 1 419 ? -3.117 22.719 -7.379 1 87.06 419 HIS B N 1
ATOM 6827 C CA . HIS B 1 419 ? -4.242 23.312 -8.086 1 87.06 419 HIS B CA 1
ATOM 6828 C C . HIS B 1 419 ? -5.57 22.938 -7.434 1 87.06 419 HIS B C 1
ATOM 6830 O O . HIS B 1 419 ? -6.633 23.391 -7.867 1 87.06 419 HIS B O 1
ATOM 6836 N N . SER B 1 420 ? -5.484 22.078 -6.457 1 91.69 420 SER B N 1
ATOM 6837 C CA . SER B 1 420 ? -6.73 21.75 -5.766 1 91.69 420 SER B CA 1
ATOM 6838 C C . SER B 1 420 ? -7.348 23 -5.137 1 91.69 420 SER B C 1
ATOM 6840 O O . SER B 1 420 ? -8.57 23.156 -5.148 1 91.69 420 SER B O 1
ATOM 6842 N N . PHE B 1 421 ? -6.461 23.859 -4.547 1 91.75 421 PHE B N 1
ATOM 6843 C CA . PHE B 1 421 ? -6.941 25.062 -3.893 1 91.75 421 PHE B CA 1
ATOM 6844 C C . PHE B 1 421 ? -6.715 26.297 -4.777 1 91.75 421 PHE B C 1
ATOM 6846 O O . PHE B 1 421 ? -6.73 27.422 -4.293 1 91.75 421 PHE B O 1
ATOM 6853 N N . ARG B 1 422 ? -6.375 26.141 -5.977 1 81.25 422 ARG B N 1
ATOM 6854 C CA . ARG B 1 422 ? -6.172 27.203 -6.965 1 81.25 422 ARG B CA 1
ATOM 6855 C C . ARG B 1 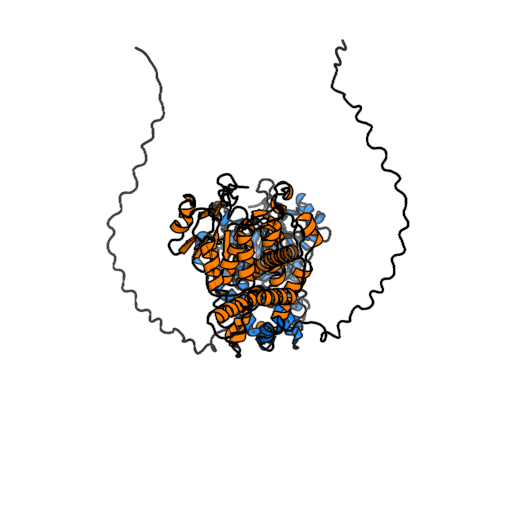422 ? -6.82 26.828 -8.297 1 81.25 422 ARG B C 1
ATOM 6857 O O . ARG B 1 422 ? -6.152 26.797 -9.328 1 81.25 422 ARG B O 1
ATOM 6864 N N . ALA B 1 423 ? -8.117 26.594 -8.141 1 61.97 423 ALA B N 1
ATOM 6865 C CA . ALA B 1 423 ? -8.812 26.141 -9.344 1 61.97 423 ALA B CA 1
ATOM 6866 C C . ALA B 1 423 ? -8.945 27.266 -10.359 1 61.97 423 ALA B C 1
ATOM 6868 O O . ALA B 1 423 ? -9.305 28.391 -10.008 1 61.97 423 ALA B O 1
ATOM 6869 N N . ASP B 1 424 ? -7.789 27.75 -10.945 1 58.88 424 ASP B N 1
ATOM 6870 C CA . ASP B 1 424 ? -7.977 28.75 -11.984 1 58.88 424 ASP B CA 1
ATOM 6871 C C . ASP B 1 424 ? -8.383 28.109 -13.305 1 58.88 424 ASP B C 1
ATOM 6873 O O . ASP B 1 424 ? -8.039 26.953 -13.57 1 58.88 424 ASP B O 1
ATOM 6877 N N . ALA B 1 425 ? -9.5 28.719 -13.867 1 48.81 425 ALA B N 1
ATOM 6878 C CA . ALA B 1 425 ? -9.969 28.266 -15.172 1 48.81 425 ALA B CA 1
ATOM 6879 C C . ALA B 1 425 ? -8.797 27.953 -16.094 1 48.81 425 ALA B C 1
ATOM 6881 O O . ALA B 1 425 ? -8.938 27.156 -17.031 1 48.81 425 ALA B O 1
ATOM 6882 N N . SER B 1 426 ? -7.828 28.766 -16.016 1 45.56 426 SER B N 1
ATOM 6883 C CA . SER B 1 426 ? -6.855 28.656 -17.094 1 45.56 426 SER B CA 1
ATOM 6884 C C . SER B 1 426 ? -5.977 27.422 -16.922 1 45.56 426 SER B C 1
ATOM 6886 O O . SER B 1 426 ? -5.277 27.031 -17.859 1 45.56 426 SER B O 1
ATOM 6888 N N . GLU B 1 427 ? -5.891 27.094 -15.664 1 50.62 427 GLU B N 1
ATOM 6889 C CA . GLU B 1 427 ? -4.809 26.125 -15.492 1 50.62 427 GLU B CA 1
ATOM 6890 C C . GLU B 1 427 ? -5.324 24.688 -15.555 1 50.62 427 GLU B C 1
ATOM 6892 O O . GLU B 1 427 ? -6.535 24.469 -15.617 1 50.62 427 GLU B O 1
ATOM 6897 N N . GLY B 1 428 ? -4.523 23.609 -15.391 1 47.53 428 GLY B N 1
ATOM 6898 C CA . GLY B 1 428 ? -4.559 22.172 -15.617 1 47.53 428 GLY B CA 1
ATOM 6899 C C . GLY B 1 428 ? -5.773 21.5 -15.008 1 47.53 428 GLY B C 1
ATOM 6900 O O . GLY B 1 428 ? -6.531 22.141 -14.266 1 47.53 428 GLY B O 1
ATOM 6901 N N . TYR B 1 429 ? -6.262 20.609 -15.734 1 49.91 429 TYR B N 1
ATOM 6902 C CA . TYR B 1 429 ? -7.375 19.734 -15.367 1 49.91 429 TYR B CA 1
ATOM 6903 C C . TYR B 1 429 ? -7.078 18.984 -14.078 1 49.91 429 TYR B C 1
ATOM 6905 O O . TYR B 1 429 ? -6.039 18.328 -13.953 1 49.91 429 TYR B O 1
ATOM 6913 N N . GLN B 1 430 ? -7.406 19.531 -12.883 1 55.75 430 GLN B N 1
ATOM 6914 C CA . GLN B 1 430 ? -7.148 18.656 -11.742 1 55.75 430 GLN B CA 1
ATOM 6915 C C . GLN B 1 430 ? -8.359 17.781 -11.438 1 55.75 430 GLN B C 1
ATOM 6917 O O . GLN B 1 430 ? -8.523 17.312 -10.312 1 55.75 430 GLN B O 1
ATOM 6922 N N . GLY B 1 431 ? -9.195 17.703 -12.391 1 61.38 431 GLY B N 1
ATOM 6923 C CA . GLY B 1 431 ? -10.227 16.703 -12.164 1 61.38 431 GLY B CA 1
ATOM 6924 C C . GLY B 1 431 ? -11.039 16.953 -10.914 1 61.38 431 GLY B C 1
ATOM 6925 O O . GLY B 1 431 ? -11.148 18.094 -10.461 1 61.38 431 GLY B O 1
ATOM 6926 N N . ASP B 1 432 ? -11.602 15.961 -10.281 1 69.25 432 ASP B N 1
ATOM 6927 C CA . ASP B 1 432 ? -12.531 15.992 -9.156 1 69.25 432 ASP B CA 1
ATOM 6928 C C . ASP B 1 432 ? -11.844 16.516 -7.891 1 69.25 432 ASP B C 1
ATOM 6930 O O . ASP B 1 432 ? -12.508 16.781 -6.887 1 69.25 432 ASP B O 1
ATOM 6934 N N . ASN B 1 433 ? -10.586 16.969 -8.031 1 84.38 433 ASN B N 1
ATOM 6935 C CA . ASN B 1 433 ? -9.898 17.406 -6.824 1 84.38 433 ASN B CA 1
ATOM 6936 C C . ASN B 1 433 ? -9.781 18.922 -6.77 1 84.38 433 ASN B C 1
ATOM 6938 O O . ASN B 1 433 ? -9.234 19.484 -5.809 1 84.38 433 ASN B O 1
ATOM 6942 N N . LYS B 1 434 ? -10.367 19.641 -7.703 1 88.12 434 LYS B N 1
ATOM 6943 C CA . LYS B 1 434 ? -10.484 21.094 -7.629 1 88.12 434 LYS B CA 1
ATOM 6944 C C . LYS B 1 434 ? -11.609 21.5 -6.688 1 88.12 434 LYS B C 1
ATOM 6946 O O . LYS B 1 434 ? -12.789 21.375 -7.027 1 88.12 434 LYS B O 1
ATOM 6951 N N . VAL B 1 435 ? -11.125 22.062 -5.598 1 91.62 435 VAL B N 1
ATOM 6952 C CA . VAL B 1 435 ? -12.18 22.25 -4.605 1 91.62 435 VAL B CA 1
ATOM 6953 C C . VAL B 1 435 ? -12.242 23.719 -4.184 1 91.62 435 VAL B C 1
ATOM 6955 O O . VAL B 1 435 ? -13.25 24.172 -3.637 1 91.62 435 VAL B O 1
ATOM 6958 N N . VAL B 1 436 ? -11.211 24.562 -4.41 1 92.94 436 VAL B N 1
ATOM 6959 C CA . VAL B 1 436 ? -11.188 26 -4.094 1 92.94 436 VAL B CA 1
ATOM 6960 C C . VAL B 1 436 ? -10.648 26.781 -5.289 1 92.94 436 VAL B C 1
ATOM 6962 O O . VAL B 1 436 ? -9.68 26.375 -5.926 1 92.94 436 VAL B O 1
ATOM 6965 N N . TRP B 1 437 ? -11.281 27.859 -5.57 1 89.12 437 TRP B N 1
ATOM 6966 C CA . TRP B 1 437 ? -10.828 28.828 -6.562 1 89.12 437 TRP B CA 1
ATOM 6967 C C . TRP B 1 437 ? -10.234 30.062 -5.883 1 89.12 437 TRP B C 1
ATOM 6969 O O . TRP B 1 437 ? -10.773 30.547 -4.883 1 89.12 437 TRP B O 1
ATOM 6979 N N . HIS B 1 438 ? -9.148 30.547 -6.422 1 88.56 438 HIS B N 1
ATOM 6980 C CA . HIS B 1 438 ? -8.531 31.766 -5.902 1 88.56 438 HIS B CA 1
ATOM 6981 C C . HIS B 1 438 ? -8.398 32.812 -6.988 1 88.56 438 HIS B C 1
ATOM 6983 O O . HIS B 1 438 ? -7.805 32.562 -8.039 1 88.56 438 HIS B O 1
ATOM 6989 N N . GLY B 1 439 ? -8.883 33.969 -6.707 1 80.94 439 GLY B N 1
ATOM 6990 C CA . GLY B 1 439 ? -8.914 35.031 -7.691 1 80.94 439 GLY B CA 1
ATOM 6991 C C . GLY B 1 439 ? -7.648 35.875 -7.695 1 80.94 439 GLY B C 1
ATOM 6992 O O . GLY B 1 439 ? -7.34 36.531 -8.688 1 80.94 439 GLY B O 1
ATOM 6993 N N . PHE B 1 440 ? -6.879 35.875 -6.711 1 73.88 440 PHE B N 1
ATOM 6994 C CA . PHE B 1 440 ? -5.637 36.625 -6.527 1 73.88 440 PHE B CA 1
ATOM 6995 C C . PHE B 1 440 ? -5.859 38.125 -6.754 1 73.88 440 PHE B C 1
ATOM 6997 O O . PHE B 1 440 ? -5.102 38.781 -7.484 1 73.88 440 PHE B O 1
ATOM 7004 N N . PHE B 1 441 ? -6.895 38.656 -6.191 1 63.03 441 PHE B N 1
ATOM 7005 C CA . PHE B 1 441 ? -7.262 40.031 -6.438 1 63.03 441 PHE B CA 1
ATOM 7006 C C . PHE B 1 441 ? -6.406 40.969 -5.598 1 63.03 441 PHE B C 1
ATOM 7008 O O . PHE B 1 441 ? -6.484 42.188 -5.75 1 63.03 441 PHE B O 1
ATOM 7015 N N . GLY B 1 442 ? -5.375 40.5 -4.906 1 58.88 442 GLY B N 1
ATOM 7016 C CA . GLY B 1 442 ? -4.484 41.281 -4.094 1 58.88 442 GLY B CA 1
ATOM 7017 C C . GLY B 1 442 ? -5.211 42.094 -3.031 1 58.88 442 GLY B C 1
ATOM 7018 O O . GLY B 1 442 ? -4.828 43.219 -2.734 1 58.88 442 GLY B O 1
ATOM 7019 N N . ARG B 1 443 ? -6.211 41.75 -2.559 1 51.94 443 ARG B N 1
ATOM 7020 C CA . ARG B 1 443 ? -7.078 42.5 -1.654 1 51.94 443 ARG B CA 1
ATOM 7021 C C . ARG B 1 443 ? -6.43 42.656 -0.281 1 51.94 443 ARG B C 1
ATOM 7023 O O . ARG B 1 443 ? -6.891 43.438 0.543 1 51.94 443 ARG B O 1
ATOM 7030 N N . TRP B 1 444 ? -5.383 42 0.002 1 54.97 444 TRP B N 1
ATOM 7031 C CA . TRP B 1 444 ? -4.703 42.094 1.289 1 54.97 444 TRP B CA 1
ATOM 7032 C C . TRP B 1 444 ? -3.734 43.281 1.307 1 54.97 444 TRP B C 1
ATOM 7034 O O . TRP B 1 444 ? -3.152 43.594 2.346 1 54.97 444 TRP B O 1
ATOM 7044 N N . LYS B 1 445 ? -3.5 43.812 0.08 1 54.28 445 LYS B N 1
ATOM 7045 C CA . LYS B 1 445 ? -2.594 44.969 -0.061 1 54.28 445 LYS B CA 1
ATOM 7046 C C . LYS B 1 445 ? -3.303 46.281 0.255 1 54.28 445 LYS B C 1
ATOM 7048 O O . LYS B 1 445 ? -4.418 46.5 -0.216 1 54.28 445 LYS B O 1
ATOM 7053 N N . SER B 1 446 ? -3.082 46.781 1.497 1 46.66 446 SER B N 1
ATOM 7054 C CA . SER B 1 446 ? -3.67 48.062 1.827 1 46.66 446 SER B CA 1
ATOM 7055 C C . SER B 1 446 ? -3.525 49.062 0.671 1 46.66 446 SER B C 1
ATOM 7057 O O . SER B 1 446 ? -2.58 48.969 -0.115 1 46.66 446 SER B O 1
ATOM 7059 N N . GLU B 1 447 ? -4.738 49.688 0.259 1 41.72 447 GLU B N 1
ATOM 7060 C CA . GLU B 1 447 ? -4.715 50.75 -0.723 1 41.72 447 GLU B CA 1
ATOM 7061 C C . GLU B 1 447 ? -3.482 51.656 -0.55 1 41.72 447 GLU B C 1
ATOM 7063 O O . GLU B 1 447 ? -3.092 52.375 -1.472 1 41.72 447 GLU B O 1
ATOM 7068 N N . GLN B 1 448 ? -3.016 51.844 0.55 1 36.44 448 GLN B N 1
ATOM 7069 C CA . GLN B 1 448 ? -1.958 52.844 0.674 1 36.44 448 GLN B CA 1
ATOM 7070 C C . GLN B 1 448 ? -0.62 52.281 0.195 1 36.44 448 GLN B C 1
ATOM 7072 O O . GLN B 1 448 ? 0.329 53.031 -0.023 1 36.44 448 GLN B O 1
ATOM 7077 N N . ASN B 1 449 ? -0.296 51.125 0.495 1 31.22 449 ASN B N 1
ATOM 7078 C CA . ASN B 1 449 ? 1.043 50.781 0.041 1 31.22 449 ASN B CA 1
ATOM 7079 C C . ASN B 1 449 ? 1.026 50.25 -1.388 1 31.22 449 ASN B C 1
ATOM 7081 O O . ASN B 1 449 ? 0.161 49.438 -1.745 1 31.22 449 ASN B O 1
#

Organism: NCBI:txid1296121

Nearest PDB structures (foldseek):
  7uby-assembly1_B  TM=3.630E-01  e=1.758E-04  Clostridioides difficile
  6oq5-assembly1_A  TM=3.294E-01  e=8.041E-04  Clostridioides difficile
  7s0y-assembly1_A  TM=3.420E-01  e=3.891E-03  Clostridioides difficile
  2bvm-assembly1_A  TM=3.672E-01  e=3.701E-02  Clostridioides difficile
  7uby-assembly1_B  TM=3.571E-01  e=2.603E-04  Clostridioides difficile

pLDDT: mean 78.81, std 25.35, range [17.78, 98.88]

Secondary structure (DSSP, 8-state):
----------------GGG--TT--------------------TT--SSS---TTHHHHHHTTTT-EEEHHHHHHHHHHHHHHHHHT--HHHHHHHH--------HHHHHHHHHHHIIIIIS-SS--TT-HHHHHHHHHHHHHHHTT-SSPPGGGGPPPPSEEEE--SS-GGG--GGGGHHHHT-TTSEEEE--HHHHHHHHHHHSTT-HHHHHHHHHHHH-TTHHHHHHHHHHHHHHHT-EEEE-TTEEE-S-GGGTTTT-EEPPPS-HHHHHHHHHHHHHHHTT---HHHHT-------SEEEEEEEEHHHH---TTTTT-S-SEEE--SEEEE-TT-HHHHHHHHHHHHHHHHHHHHHHTTPPPPS---HHHHTSHHHHHHHHHHHHHHHH---GGGGTT-SS-EEETTEEEEPTTTT---TTS---GGG--EEE----TTS-TT-/-----------------TT------------------------TT--SSS---TTHHHHHHTTTT-EEEHHHHHHHHHHHHHHHHHT--HHHHHHHH--------HHHHHHHHHHHIIIIIS-SS--TT-HHHHHHHHHHHHHHHTT-SSPPGGGGPPPPSEEEE--SS-GGG--GGGGHHHHT-TTSEEEE--HHHHHHHHHHHSTT-HHHHHHHHHHHH-TTHHHHHHHHHHHHHHHT-EEEE-TTEEE-S-GGGTTTT-EEPPPS-HHHHHHHHHHHHHHHTT---HHHHT-------SEEEEEEEEHHHH---TTTTT-S-SEEE-SSEEEE-TT-HHHHHHHHHHHHHHHHHHHHHHTTPPPPS---HHHHTSHHHHHHHHHHHHHHHH---GGGGTT-SS-EEETTEEEEPTTTT-B-TTS---GGG--EEE----TTS-TT-

Sequence (898 aa):
MSYLSIRYSKPLILLFVLAIVFMLLPTFFAPKPRSFLFDDVCSIEDLTSCTGEEDLSSVDSRLDGIQVDMGNIIRNIRQSIESSARSFDENYYSTELGFNIQYQPLSKYRQHLQDVWEQHFASSSSSPSSSISSNAAITSEKVLSHLSIIPSSSSNDPIPSSIYTTSLEDPNDLPEQFKSWTSNNADWNVRFVDDQGIDAWLEDILPASKVVEAMRWLKDDGRWGVVRSDLFRYLVLLLDGGVYTDTDTACIRPISQWGDSAVKHHADSPLIEALPQLLSLSKSAGRTDPEIAGVEEDDSPSLIIALENDSPASGSDWEADTFVRGLQVVQWTMAAKKGHPILLDVIAHALNKVDELRIARKSGLVIDEEQDILEWSGPGAFTDAVFRYLLLRHGFHPKQASGLDRPLRVGDVLIMPIHSFRADASEGYQGDNKVVWHGFFGRWKSEQNMSYLSIRYSKPLILLFVLAIVFMLLPTFFAPKPRSFLFDDVCSIEDLTSCTGEEDLSSVDSRLDGIQVDMGNIIRNIRQSIESSARSFDENYYSTELGFNIQYQPLSKYRQHLQDVWEQHFASSSSSPSSSISSNAAITSEKVLSHLSIIPSSSSNDPIPSSIYTTSLEDPNDLPEQFKSWTSNNADWNVRFVDDQGIDAWLEDILPASKVVEAMRWLKDDGRWGVVRSDLFRYLVLLLDGGVYTDTDTACIRPISQWGDSAVKHHADSPLIEALPQLLSLSKSAGRTDPEIAGVEEDDSPSLIIALENDSPASGSDWEADTFVRGLQVVQWTMAAKKGHPILLDVIAHALNKVDELRIARKSGLVIDEEQDILEWSGPGAFTDAVFRYLLLRHGFHPKQASGLDRPLRVGDVLIMPIHSFRADASEGYQGDNKVVWHGFFGRWKSEQN